Protein AF-A0A5N5SZD7-F1 (afdb_monomer_lite)

Secondary structure (DSSP, 8-state):
------------------------------------------------------------------------------------------------------------------------TTS--HHHHHHHHHHHHHHHHHHHHHHHHHHHHHHHHHHHT-HHHHHHHHHHHHHHHHHHHHHHHHHHHHHHHHHHHHHHHHHHHHHHHHHHHHHHHHHHHHHHHHHHHHHHHHHHHHHHHHHHHHHHHHHHHHHHHHHHHHHHHHHHHHHHHHHHHHHHHHHHHHHHHHHHHHHHHHHHHHHHHHHHHHHHHHHHHHHHHHHHHHHHHHHHHHHHHHHHHHHHHHHHHHHHHHHHHHHHHTTS-SSSSSSSSSSSSS-SSS-SS--SSSTTHHHHHHHHHHHHHHHHHHHHHHHHHHHHHHHHHHHHHHHHHHHHHHHHHHHHHHHHHHHHHHHHHHHHHHHHHHHHHHHHHHHHHHHHHHHHHHHHHHHHHHHHHHHHHHHHHHHHHHHHHHHHHHHHHHHHHHHHHHHHHHHHHHHHHHHHHHHHHHHHHHHHHHHHHHHHHHHHHHHHHHHHHHHHHHHHHHHHHHHHHHHHHHHHHHHHHHHHHHHHHHHHHHHTTT--S------------------------------------------------------------------------------HHHHHHHHHHHHHHHHHHHHHHHHHHHHHHHHHHHHHHHHHHHHHHHTTS-TTTTS-HHHHHHHHHHHHH-HHHHHHHSSS---TT--HHHHHHHHHHHHHHHHHHHHHHHHHHHHHHHHHHHHHHHHHHHTT--

InterPro domains:
  IPR038830 Coiled-coil domain-containing protein 186 [PTHR18911] (26-835)

Radius of gyration: 96.43 Å; chains: 1; bounding box: 166×132×323 Å

Foldseek 3Di:
DDDDDDDDDDDDDDDDDDDDDDDDDDDDDDDDDDDDDDDDDDDDDDDDDDDDDDDDDDDDDDDDDDDDDDDDDDDDDDDDDDDDDDDDDDDDDDDDDDDDDDDDDDDDDDDDDDDDDDDDPDDDDPVVVVVVVVVVVVVVVVVVVVVVVVVVVVVVVCVCPPPVVVVVVVVVVVVVVVVVVVVVVVVVVVVVVVVVVVVVVVVVVVVVVVVVVVVVVVVVVVVVVVVVVVVVVVVVVVVVVVVVVVVVVVVVVVVVVVVVVVVVVVVVVVVVVVVVVVVVVVVVVVVVVVVVVVVVVVVVVVVVVVVVVVVVVVVVVVVVVVVVVVVVVVVVVVVVVVVVVVVVVVVVVVVVVVVVVVVVPVPPPPPDPPDPPPDPDDPPPPPPPDDDPCPVVPVVVVVVVVVVVVVVVVVVVVVVVVVVVVVVVVVVVVVVVVVVVVVVVVVVVVVVVVVVVVVVVVVVVVVVVVVVVVVVVVVVVVVVVVVVVVVVVVVVVVVVVVVVVVVVVVVVVVVVVVVVVVVVVVVVVVVVVVVVVVVVVVVVVVVVVVVVVVVVVVVVVVVVVVVVVVVVVVVVVVVVVVVVVVVVVVVVVVVVVVVVVVVVCVVVVVVVVVVVVVVVVVVVPPPPDDDDDDDDDDDDDDDDDDDDDDDDYDDDDDDDDDDDDDDDDDDDDDDDDDDDDDYDDDDDDDYDDDDDDDDDDDDDDDPPVVVVVVVVVVVVVVVVVVVVVVVVVVVVVVVVVVVVVVVVVVVVVVVVDPPPNPPDPVNVVVLVVLLVVDDQSVCLSDPHRPDPVNDPVNSVVVVVVVVVVVVVVVVVVVVVVVVVVVVVVVVVVVVVVVVPPD

Structure (mmCIF, N/CA/C/O backbone):
data_AF-A0A5N5SZD7-F1
#
_entry.id   AF-A0A5N5SZD7-F1
#
loop_
_atom_site.group_PDB
_atom_site.id
_atom_site.type_symbol
_atom_site.label_atom_id
_atom_site.label_alt_id
_atom_site.label_comp_id
_atom_site.label_asym_id
_atom_site.label_entity_id
_atom_site.label_seq_id
_atom_site.pdbx_PDB_ins_code
_atom_site.Cartn_x
_atom_site.Cartn_y
_atom_site.Cartn_z
_atom_site.occupancy
_atom_site.B_iso_or_equiv
_atom_site.auth_seq_id
_atom_site.auth_comp_id
_atom_site.auth_asym_id
_atom_site.auth_atom_id
_atom_site.pdbx_PDB_model_num
ATOM 1 N N . MET A 1 1 ? 56.195 -55.700 -60.018 1.00 37.84 1 MET A N 1
ATOM 2 C CA . MET A 1 1 ? 56.268 -57.179 -60.067 1.00 37.84 1 MET A CA 1
ATOM 3 C C . MET A 1 1 ? 55.423 -57.707 -58.924 1.00 37.84 1 MET A C 1
ATOM 5 O O . MET A 1 1 ? 55.589 -57.138 -57.859 1.00 37.84 1 MET A O 1
ATOM 9 N N . MET A 1 2 ? 54.593 -58.740 -59.149 1.00 34.72 2 MET A N 1
ATOM 10 C CA . MET A 1 2 ? 53.733 -59.425 -58.152 1.00 34.72 2 MET A CA 1
ATOM 11 C C . MET A 1 2 ? 52.721 -58.486 -57.448 1.00 34.72 2 MET A C 1
ATOM 13 O O . MET A 1 2 ? 53.109 -57.533 -56.788 1.00 34.72 2 MET A O 1
ATOM 17 N N . SER A 1 3 ? 51.398 -58.590 -57.597 1.00 37.22 3 SER A N 1
ATOM 18 C CA . SER A 1 3 ? 50.489 -59.706 -57.935 1.00 37.22 3 SER A CA 1
ATOM 19 C C . SER A 1 3 ? 50.439 -60.815 -56.884 1.00 37.22 3 SER A C 1
ATOM 21 O O . SER A 1 3 ? 51.366 -61.615 -56.809 1.00 37.22 3 SER A O 1
ATOM 23 N N . ASN A 1 4 ? 49.352 -60.798 -56.099 1.00 37.38 4 ASN A N 1
ATOM 24 C CA . ASN A 1 4 ? 48.545 -61.900 -55.535 1.00 37.38 4 ASN A CA 1
ATOM 25 C C . ASN A 1 4 ? 47.697 -61.328 -54.374 1.00 37.38 4 ASN A C 1
ATOM 27 O O . ASN A 1 4 ? 48.163 -60.431 -53.679 1.00 37.38 4 ASN A O 1
ATOM 31 N N . GLU A 1 5 ? 46.502 -61.808 -54.026 1.00 35.91 5 GLU A N 1
ATOM 32 C CA . GLU A 1 5 ? 45.349 -62.308 -54.800 1.00 35.91 5 GLU A CA 1
ATOM 33 C C . GLU A 1 5 ? 44.123 -62.291 -53.841 1.00 35.91 5 GLU A C 1
ATOM 35 O O . GLU A 1 5 ? 44.294 -62.061 -52.642 1.00 35.91 5 GLU A O 1
ATOM 40 N N . LEU A 1 6 ? 42.881 -62.467 -54.320 1.00 37.34 6 LEU A N 1
ATOM 41 C CA . LEU A 1 6 ? 41.682 -62.440 -53.449 1.00 37.34 6 LEU A CA 1
ATOM 42 C C . LEU A 1 6 ? 41.383 -63.809 -52.796 1.00 37.34 6 LEU A C 1
ATOM 44 O O . LEU A 1 6 ? 41.921 -64.832 -53.213 1.00 37.34 6 LEU A O 1
ATOM 48 N N . PRO A 1 7 ? 40.451 -63.852 -51.822 1.00 47.19 7 PRO A N 1
ATOM 49 C CA . PRO A 1 7 ? 39.128 -64.395 -52.179 1.00 47.19 7 PRO A CA 1
ATOM 50 C C . PRO A 1 7 ? 37.915 -63.567 -51.686 1.00 47.19 7 PRO A C 1
ATOM 52 O O . PRO A 1 7 ? 37.988 -62.840 -50.700 1.00 47.19 7 PRO A O 1
ATOM 55 N N . LYS A 1 8 ? 36.763 -63.709 -52.372 1.00 37.94 8 LYS A N 1
ATOM 56 C CA . LYS A 1 8 ? 35.455 -63.073 -52.061 1.00 37.94 8 LYS A CA 1
ATOM 57 C C . LYS A 1 8 ? 34.344 -64.093 -51.752 1.00 37.94 8 LYS A C 1
ATOM 59 O O . LYS A 1 8 ? 34.278 -65.115 -52.430 1.00 37.94 8 LYS A O 1
ATOM 64 N N . LYS A 1 9 ? 33.411 -63.701 -50.862 1.00 32.97 9 LYS A N 1
ATOM 65 C CA . LYS A 1 9 ? 31.954 -64.027 -50.758 1.00 32.97 9 LYS A CA 1
ATOM 66 C C . LYS A 1 9 ? 31.270 -62.846 -50.014 1.00 32.97 9 LYS A C 1
ATOM 68 O O . LYS A 1 9 ? 31.952 -62.281 -49.168 1.00 32.97 9 LYS A O 1
ATOM 73 N N . THR A 1 10 ? 30.050 -62.311 -50.211 1.00 32.72 10 THR A N 1
ATOM 74 C CA . THR A 1 10 ? 28.842 -62.522 -51.065 1.00 32.72 10 THR A CA 1
ATOM 75 C C . THR A 1 10 ? 28.005 -63.783 -50.796 1.00 32.72 10 THR A C 1
ATOM 77 O 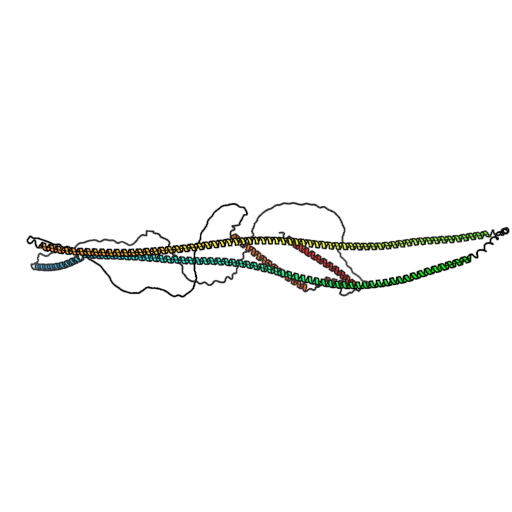O . THR A 1 10 ? 28.539 -64.877 -50.954 1.00 32.72 10 THR A O 1
ATOM 80 N N . PHE A 1 11 ? 26.699 -63.742 -50.476 1.00 32.09 11 PHE A N 1
ATOM 81 C CA . PHE A 1 11 ? 25.685 -62.654 -50.322 1.00 32.09 11 PHE A CA 1
ATOM 82 C C . PHE A 1 11 ? 25.076 -62.691 -48.880 1.00 32.09 11 PHE A C 1
ATOM 84 O O . PHE A 1 11 ? 25.697 -63.338 -48.044 1.00 32.09 11 PHE A O 1
ATOM 91 N N . VAL A 1 12 ? 23.986 -62.039 -48.419 1.00 31.12 12 VAL A N 1
ATOM 92 C CA . VAL A 1 12 ? 22.765 -61.349 -48.948 1.00 31.12 12 VAL A CA 1
ATOM 93 C C . VAL A 1 12 ? 22.449 -60.150 -48.005 1.00 31.12 12 VAL A C 1
ATOM 95 O O . VAL A 1 12 ? 22.791 -60.260 -46.833 1.00 31.12 12 VAL A O 1
ATOM 98 N N . ASN A 1 13 ? 21.903 -58.965 -48.348 1.00 34.91 13 ASN A N 1
ATOM 99 C CA . ASN A 1 13 ? 21.250 -58.368 -49.541 1.00 34.91 13 ASN A CA 1
ATOM 100 C C . ASN A 1 13 ? 19.690 -58.273 -49.531 1.00 34.91 13 ASN A C 1
ATOM 102 O O . ASN A 1 13 ? 19.045 -58.828 -50.415 1.00 34.91 13 ASN A O 1
ATOM 106 N N . GLU A 1 14 ? 19.125 -57.483 -48.608 1.00 31.41 14 GLU A N 1
ATOM 107 C CA . GLU A 1 14 ? 17.756 -56.897 -48.598 1.00 31.41 14 GLU A CA 1
ATOM 108 C C . GLU A 1 14 ? 17.856 -55.460 -48.021 1.00 31.41 14 GLU A C 1
ATOM 110 O O . GLU A 1 14 ? 18.707 -55.227 -47.163 1.00 31.41 14 GLU A O 1
ATOM 115 N N . ASP A 1 15 ? 17.073 -54.445 -48.412 1.00 31.58 15 ASP A N 1
ATOM 116 C CA . ASP A 1 15 ? 16.383 -54.213 -49.695 1.00 31.58 15 ASP A CA 1
ATOM 117 C C . ASP A 1 15 ? 16.257 -52.680 -49.966 1.00 31.58 15 ASP A C 1
ATOM 119 O O . ASP A 1 15 ? 16.760 -51.870 -49.180 1.00 31.58 15 ASP A O 1
ATOM 123 N N . ARG A 1 16 ? 15.679 -52.246 -51.098 1.00 34.50 16 ARG A N 1
ATOM 124 C CA . ARG A 1 16 ? 15.775 -50.859 -51.614 1.00 34.50 16 ARG A CA 1
ATOM 125 C C . ARG A 1 16 ? 14.534 -49.955 -51.434 1.00 34.50 16 ARG A C 1
ATOM 127 O O . ARG A 1 16 ? 13.391 -50.382 -51.524 1.00 34.50 16 ARG A O 1
ATOM 134 N N . LEU A 1 17 ? 14.821 -48.647 -51.349 1.00 36.84 17 LEU A N 1
ATOM 135 C CA . LEU A 1 17 ? 14.001 -47.499 -51.812 1.00 36.84 17 LEU A CA 1
ATOM 136 C C . LEU A 1 17 ? 13.415 -47.738 -53.235 1.00 36.84 17 LEU A C 1
ATOM 138 O O . LEU A 1 17 ? 14.060 -48.492 -53.972 1.00 36.84 17 LEU A O 1
ATOM 142 N N . PRO A 1 18 ? 12.339 -47.051 -53.720 1.00 54.19 18 PRO A N 1
ATOM 143 C CA . PRO A 1 18 ? 12.034 -45.623 -53.451 1.00 54.19 18 PRO A CA 1
ATOM 144 C C . PRO A 1 18 ? 10.541 -45.170 -53.497 1.00 54.19 18 PRO A C 1
ATOM 146 O O . PRO A 1 18 ? 9.665 -45.917 -53.917 1.00 54.19 18 PRO A O 1
ATOM 149 N N . ASN A 1 19 ? 10.248 -43.897 -53.168 1.00 31.02 19 ASN A N 1
ATOM 150 C CA . ASN A 1 19 ? 9.826 -42.864 -54.150 1.00 31.02 19 ASN A CA 1
ATOM 151 C C . ASN A 1 19 ? 9.259 -41.570 -53.532 1.00 31.02 19 ASN A C 1
ATOM 153 O O . ASN A 1 19 ? 8.715 -41.550 -52.434 1.00 31.02 19 ASN A O 1
ATOM 157 N N . LEU A 1 20 ? 9.363 -40.494 -54.316 1.00 38.22 20 LEU A N 1
ATOM 158 C CA . LEU A 1 20 ? 8.729 -39.189 -54.124 1.00 38.22 20 LEU A CA 1
ATOM 159 C C . LEU A 1 20 ? 7.811 -38.910 -55.336 1.00 38.22 20 LEU A C 1
ATOM 161 O O . LEU A 1 20 ? 8.099 -39.433 -56.413 1.00 38.22 20 LEU A O 1
ATOM 165 N N . CYS A 1 21 ? 6.814 -38.022 -55.179 1.00 30.50 21 CYS A N 1
ATOM 166 C CA . CYS A 1 21 ? 6.400 -36.944 -56.117 1.00 30.50 21 CYS A CA 1
ATOM 167 C C . CYS A 1 21 ? 4.870 -36.805 -56.369 1.00 30.50 21 CYS A C 1
ATOM 169 O O . CYS A 1 21 ? 4.105 -37.744 -56.190 1.00 30.50 21 CYS A O 1
ATOM 171 N N . ILE A 1 22 ? 4.507 -35.612 -56.874 1.00 31.84 22 ILE A N 1
ATOM 172 C CA . ILE A 1 22 ? 3.265 -35.144 -57.538 1.00 31.84 22 ILE A CA 1
ATOM 173 C C . ILE A 1 22 ? 1.937 -35.092 -56.738 1.00 31.84 22 ILE A C 1
ATOM 175 O O . ILE A 1 22 ? 1.350 -36.123 -56.435 1.00 31.84 22 ILE A O 1
ATOM 179 N N . ILE A 1 23 ? 1.381 -33.879 -56.542 1.00 30.81 23 ILE A N 1
ATOM 180 C CA . ILE A 1 23 ? 0.181 -33.318 -57.234 1.00 30.81 23 ILE A CA 1
ATOM 181 C C . ILE A 1 23 ? -0.282 -32.011 -56.545 1.00 30.81 23 ILE A C 1
ATOM 183 O O . ILE A 1 23 ? -0.455 -31.972 -55.332 1.00 30.81 23 ILE A O 1
ATOM 187 N N . ASN A 1 24 ? -0.529 -30.958 -57.338 1.00 35.38 24 ASN A N 1
ATOM 188 C CA . ASN A 1 24 ? -1.308 -29.776 -56.931 1.00 35.38 24 ASN A CA 1
ATOM 189 C C . ASN A 1 24 ? -2.793 -30.012 -57.244 1.00 35.38 24 ASN A C 1
ATOM 191 O O . ASN A 1 24 ? -3.075 -30.575 -58.306 1.00 35.38 24 ASN A O 1
ATOM 195 N N . LYS A 1 25 ? -3.719 -29.470 -56.440 1.00 32.88 25 LYS A N 1
ATOM 196 C CA . LYS A 1 25 ? -5.028 -29.010 -56.940 1.00 32.88 25 LYS A CA 1
ATOM 197 C C . LYS A 1 25 ? -5.770 -28.079 -55.975 1.00 32.88 25 LYS A C 1
ATOM 199 O O . LYS A 1 25 ? -5.518 -28.100 -54.774 1.00 32.88 25 LYS A O 1
ATOM 204 N N . ASP A 1 26 ? -6.646 -27.278 -56.569 1.00 35.97 26 ASP A N 1
ATOM 205 C CA . ASP A 1 26 ? -7.458 -26.205 -55.987 1.00 35.97 26 ASP A CA 1
ATOM 206 C C . ASP A 1 26 ? -8.876 -26.689 -55.579 1.00 35.97 26 ASP A C 1
ATOM 208 O O . ASP A 1 26 ? -9.140 -27.888 -55.644 1.00 35.97 26 ASP A O 1
ATOM 212 N N . GLU A 1 27 ? -9.761 -25.727 -55.246 1.00 31.17 27 GLU A N 1
ATOM 213 C CA . GLU A 1 27 ? -11.198 -25.771 -54.838 1.00 31.17 27 GLU A CA 1
ATOM 214 C C . GLU A 1 27 ? -11.384 -25.397 -53.344 1.00 31.17 27 GLU A C 1
ATOM 216 O O . GLU A 1 27 ? -10.892 -26.086 -52.457 1.00 31.17 27 GLU A O 1
ATOM 221 N N . GLU A 1 28 ? -11.871 -24.212 -52.943 1.00 33.25 28 GLU A N 1
ATOM 222 C CA . GLU A 1 28 ? -13.091 -23.408 -53.236 1.00 33.25 28 GLU A CA 1
ATOM 223 C C . GLU A 1 28 ? -14.293 -23.628 -52.278 1.00 33.25 28 GLU A C 1
ATOM 225 O O . GLU A 1 28 ? -15.150 -24.474 -52.496 1.00 33.25 28 GLU A O 1
ATOM 230 N N . GLU A 1 29 ? -14.408 -22.692 -51.320 1.00 33.62 29 GLU A N 1
ATOM 231 C CA . GLU A 1 29 ? -15.636 -21.940 -50.964 1.00 33.62 29 GLU A CA 1
ATOM 232 C C . GLU A 1 29 ? -16.807 -22.577 -50.145 1.00 33.62 29 GLU A C 1
ATOM 234 O O . GLU A 1 29 ? -17.026 -23.780 -50.102 1.00 33.62 29 GLU A O 1
ATOM 239 N N . LYS A 1 30 ? -17.617 -21.673 -49.549 1.00 31.92 30 LYS A N 1
ATOM 240 C CA . LYS A 1 30 ? -18.992 -21.813 -48.989 1.00 31.92 30 LYS A CA 1
ATOM 241 C C . LYS A 1 30 ? -19.212 -22.367 -47.564 1.00 31.92 30 LYS A C 1
ATOM 243 O O . LYS A 1 30 ? -19.743 -23.447 -47.347 1.00 31.92 30 LYS A O 1
ATOM 248 N N . GLU A 1 31 ? -18.947 -21.505 -46.580 1.00 31.00 31 GLU A N 1
ATOM 249 C CA . GLU A 1 31 ? -19.994 -20.738 -45.859 1.00 31.00 31 GLU A CA 1
ATOM 250 C C . GLU A 1 31 ? -21.445 -21.312 -45.812 1.00 31.00 31 GLU A C 1
ATOM 252 O O . GLU A 1 31 ? -22.123 -21.298 -46.841 1.00 31.00 31 GLU A O 1
ATOM 257 N N . LYS A 1 32 ? -21.959 -21.673 -44.610 1.00 35.84 32 LYS A N 1
ATOM 258 C CA . LYS A 1 32 ? -23.204 -21.137 -43.962 1.00 35.84 32 LYS A CA 1
ATOM 259 C C . LYS A 1 32 ? -23.772 -22.001 -42.813 1.00 35.84 32 LYS A C 1
ATOM 261 O O . LYS A 1 32 ? -23.946 -23.191 -43.014 1.00 35.84 32 LYS A O 1
ATOM 266 N N . ASN A 1 33 ? -24.163 -21.315 -41.722 1.00 31.47 33 ASN A N 1
ATOM 267 C CA . ASN A 1 33 ? -25.345 -21.465 -40.827 1.00 31.47 33 ASN A CA 1
ATOM 268 C C . ASN A 1 33 ? -25.727 -22.876 -40.270 1.00 31.47 33 ASN A C 1
ATOM 270 O O . ASN A 1 33 ? -25.364 -23.903 -40.819 1.00 31.47 33 ASN A O 1
ATOM 274 N N . MET A 1 34 ? -26.475 -23.029 -39.169 1.00 26.06 34 MET A N 1
ATOM 275 C CA . MET A 1 34 ? -27.408 -22.118 -38.480 1.00 26.06 34 MET A CA 1
ATOM 276 C C . MET A 1 34 ? -27.473 -22.405 -36.961 1.00 26.06 34 MET A C 1
ATOM 278 O O . MET A 1 34 ? -26.940 -23.407 -36.490 1.00 26.06 34 MET A O 1
ATOM 282 N N . ASP A 1 35 ? -28.139 -21.516 -36.229 1.00 32.84 35 ASP A N 1
ATOM 283 C CA . ASP A 1 35 ? -28.359 -21.510 -34.781 1.00 32.84 35 ASP A CA 1
ATOM 284 C C . ASP A 1 35 ? -29.403 -22.529 -34.263 1.00 32.84 35 ASP A C 1
ATOM 286 O O . ASP A 1 35 ? -30.105 -23.173 -35.038 1.00 32.84 35 ASP A O 1
ATOM 290 N N . GLU A 1 36 ? -29.521 -22.572 -32.927 1.00 34.47 36 GLU A N 1
ATOM 291 C CA . GLU A 1 36 ? -30.645 -23.060 -32.101 1.00 34.47 36 GLU A CA 1
ATOM 292 C C . GLU A 1 36 ? -31.156 -24.511 -32.259 1.00 34.47 36 GLU A C 1
ATOM 294 O O . GLU A 1 36 ? -31.696 -24.924 -33.279 1.00 34.47 36 GLU A O 1
ATOM 299 N N . ILE A 1 37 ? -31.178 -25.225 -31.126 1.00 32.97 37 ILE A N 1
ATOM 300 C CA . ILE A 1 37 ? -32.418 -25.806 -30.584 1.00 32.97 37 ILE A CA 1
ATOM 301 C C . ILE A 1 37 ? -32.326 -25.806 -29.048 1.00 32.97 37 ILE A C 1
ATOM 303 O O . ILE A 1 37 ? -31.266 -26.051 -28.473 1.00 32.97 37 ILE A O 1
ATOM 307 N N . ASP A 1 38 ? -33.443 -25.471 -28.410 1.00 32.50 38 ASP A N 1
ATOM 308 C CA . ASP A 1 38 ? -33.623 -25.315 -26.962 1.00 32.50 38 ASP A CA 1
ATOM 309 C C . ASP A 1 38 ? -34.266 -26.588 -26.345 1.00 32.50 38 ASP A C 1
ATOM 311 O O . ASP A 1 38 ? -34.508 -27.576 -27.038 1.00 32.50 38 ASP A O 1
ATOM 315 N N . LEU A 1 39 ? -34.625 -26.517 -25.060 1.00 35.06 39 LEU A N 1
ATOM 316 C CA . LEU A 1 39 ? -35.650 -27.300 -24.356 1.00 35.06 39 LEU A CA 1
ATOM 317 C C . LEU A 1 39 ? -35.282 -28.664 -23.710 1.00 35.06 39 LEU A C 1
ATOM 319 O O . LEU A 1 39 ? -35.538 -29.735 -24.253 1.00 35.06 39 LEU A O 1
ATOM 323 N N . ASN A 1 40 ? -35.028 -28.564 -22.393 1.00 33.38 40 ASN A N 1
ATOM 324 C CA . ASN A 1 40 ? -36.024 -28.913 -21.347 1.00 33.38 40 ASN A CA 1
ATOM 325 C C . ASN A 1 40 ? -35.938 -30.281 -20.605 1.00 33.38 40 ASN A C 1
ATOM 327 O O . ASN A 1 40 ? -35.418 -31.282 -21.086 1.00 33.38 40 ASN A O 1
ATOM 331 N N . TYR A 1 41 ? -36.599 -30.257 -19.441 1.00 30.70 41 TYR A N 1
ATOM 332 C CA . TYR A 1 41 ? -37.122 -31.295 -18.545 1.00 30.70 41 TYR A CA 1
ATOM 333 C C . TYR A 1 41 ? -36.371 -31.704 -17.264 1.00 30.70 41 TYR A C 1
ATOM 335 O O . TYR A 1 41 ? -35.478 -32.547 -17.247 1.00 30.70 41 TYR A O 1
ATOM 343 N N . ASP A 1 42 ? -36.890 -31.166 -16.151 1.00 31.34 42 ASP A N 1
ATOM 344 C CA . ASP A 1 42 ? -36.721 -31.628 -14.773 1.00 31.34 42 ASP A CA 1
ATOM 345 C C . ASP A 1 42 ? -37.165 -33.084 -14.555 1.00 31.34 42 ASP A C 1
ATOM 347 O O . ASP A 1 42 ? -38.213 -33.491 -15.065 1.00 31.34 42 ASP A O 1
ATOM 351 N N . SER A 1 43 ? -36.477 -33.804 -13.655 1.00 29.12 43 SER A N 1
ATOM 352 C CA . SER A 1 43 ? -37.071 -34.574 -12.532 1.00 29.12 43 SER A CA 1
ATOM 353 C C . SER A 1 43 ? -36.022 -35.427 -11.793 1.00 29.12 43 SER A C 1
ATOM 355 O O . SER A 1 43 ? -34.995 -35.760 -12.369 1.00 29.12 43 SER A O 1
ATOM 357 N N . LEU A 1 44 ? -36.227 -35.928 -10.565 1.00 30.14 44 LEU A N 1
ATOM 358 C CA . LEU A 1 44 ? -36.964 -35.436 -9.385 1.00 30.14 44 LEU A CA 1
ATOM 359 C C . LEU A 1 44 ? -36.694 -36.420 -8.219 1.00 30.14 44 LEU A C 1
ATOM 361 O O . LEU A 1 44 ? -37.096 -37.572 -8.303 1.00 30.14 44 LEU A O 1
ATOM 365 N N . HIS A 1 45 ? -36.139 -35.923 -7.107 1.00 30.38 45 HIS A N 1
ATOM 366 C CA . HIS A 1 45 ? -36.186 -36.512 -5.748 1.00 30.38 45 HIS A CA 1
ATOM 367 C C . HIS A 1 45 ? -35.502 -37.852 -5.395 1.00 30.38 45 HIS A C 1
ATOM 369 O O . HIS A 1 45 ? -35.430 -38.784 -6.177 1.00 30.38 45 HIS A O 1
ATOM 375 N N . GLN A 1 46 ? -35.175 -37.905 -4.087 1.00 30.91 46 GLN A N 1
ATOM 376 C CA . GLN A 1 46 ? -35.150 -39.065 -3.178 1.00 30.91 46 GLN A CA 1
ATOM 377 C C . GLN A 1 46 ? -34.167 -40.207 -3.489 1.00 30.91 46 GLN A C 1
ATOM 379 O O . GLN A 1 46 ? -33.958 -40.592 -4.624 1.00 30.91 46 GLN A O 1
ATOM 384 N N . MET A 1 47 ? -33.578 -40.908 -2.525 1.00 27.47 47 MET A N 1
ATOM 385 C CA . MET A 1 47 ? -33.298 -40.825 -1.076 1.00 27.47 47 MET A CA 1
ATOM 386 C C . MET A 1 47 ? -32.923 -42.276 -0.705 1.00 27.47 47 MET A C 1
ATOM 388 O O . MET A 1 47 ? -33.155 -43.181 -1.505 1.00 27.47 47 MET A O 1
ATOM 392 N N . THR A 1 48 ? -32.452 -42.517 0.525 1.00 31.11 48 THR A N 1
ATOM 393 C CA . THR A 1 48 ? -32.184 -43.865 1.081 1.00 31.11 48 THR A CA 1
ATOM 394 C C . THR A 1 48 ? -31.074 -44.662 0.340 1.00 31.11 48 THR A C 1
ATOM 396 O O . THR A 1 48 ? -30.776 -44.409 -0.817 1.00 31.11 48 THR A O 1
ATOM 399 N N . GLU A 1 49 ? -30.325 -45.566 0.976 1.00 31.91 49 GLU A N 1
ATOM 400 C CA . GLU A 1 49 ? -30.347 -45.969 2.385 1.00 31.91 49 GLU A CA 1
ATOM 401 C C . GLU A 1 49 ? -28.946 -46.265 2.951 1.00 31.91 49 GLU A C 1
ATOM 403 O O . GLU A 1 49 ? -27.945 -46.254 2.242 1.00 31.91 49 GLU A O 1
ATOM 408 N N . VAL A 1 50 ? -28.935 -46.455 4.272 1.00 31.30 50 VAL A N 1
ATOM 409 C CA . VAL A 1 50 ? -28.010 -47.245 5.101 1.00 31.30 50 VAL A CA 1
ATOM 410 C C . VAL A 1 50 ? -26.898 -48.012 4.372 1.00 31.30 50 VAL A C 1
ATOM 412 O O . VAL A 1 50 ? -27.167 -48.873 3.543 1.00 31.30 50 VAL A O 1
ATOM 415 N N . ASP A 1 51 ? -25.675 -47.872 4.893 1.00 30.47 51 ASP A N 1
ATOM 416 C CA . ASP A 1 51 ? -24.957 -49.078 5.311 1.00 30.47 51 ASP A CA 1
ATOM 417 C C . ASP A 1 51 ? -24.311 -48.881 6.695 1.00 30.47 51 ASP A C 1
ATOM 419 O O . ASP A 1 51 ? -23.857 -47.783 7.037 1.00 30.47 51 ASP A O 1
ATOM 423 N N . ILE A 1 52 ? -24.334 -49.926 7.525 1.00 35.16 52 ILE A N 1
ATOM 424 C CA . ILE A 1 52 ? -23.831 -49.916 8.907 1.00 35.16 52 ILE A CA 1
ATOM 425 C C . ILE A 1 52 ? -22.677 -50.903 8.995 1.00 35.16 52 ILE A C 1
ATOM 427 O O . ILE A 1 52 ? -22.869 -52.095 8.788 1.00 35.16 52 ILE A O 1
ATOM 431 N N . ASN A 1 53 ? -21.512 -50.437 9.444 1.00 33.03 53 ASN A N 1
ATOM 432 C CA . ASN A 1 53 ? -20.522 -51.325 10.040 1.00 33.03 53 ASN A CA 1
ATOM 433 C C . ASN A 1 53 ? -20.086 -50.796 11.408 1.00 33.03 53 ASN A C 1
ATOM 435 O O . ASN A 1 53 ? -19.452 -49.748 11.535 1.00 33.03 53 ASN A O 1
ATOM 439 N N . LEU A 1 54 ? -20.481 -51.545 12.436 1.00 33.78 54 LEU A N 1
ATOM 440 C CA . LEU A 1 54 ? -19.919 -51.476 13.776 1.00 33.78 54 LEU A CA 1
ATOM 441 C C . LEU A 1 54 ? -18.627 -52.289 13.780 1.00 33.78 54 LEU A C 1
ATOM 443 O O . LEU A 1 54 ? -18.674 -53.486 13.516 1.00 33.78 54 LEU A O 1
ATOM 447 N N . GLU A 1 55 ? -17.518 -51.686 14.195 1.00 33.16 55 GLU A N 1
ATOM 448 C CA . GLU A 1 55 ? -16.409 -52.461 14.745 1.00 33.16 55 GLU A CA 1
ATOM 449 C C . GLU A 1 55 ? -16.039 -51.884 16.114 1.00 33.16 55 GLU A C 1
ATOM 451 O O . GLU A 1 55 ? -15.434 -50.821 16.254 1.00 33.16 55 GLU A O 1
ATOM 456 N N . LEU A 1 56 ? -16.531 -52.572 17.143 1.00 34.84 56 LEU A N 1
ATOM 457 C CA . LEU A 1 56 ? -16.230 -52.323 18.546 1.00 34.84 56 LEU A CA 1
ATOM 458 C C . LEU A 1 56 ? -14.904 -53.010 18.870 1.00 34.84 56 LEU A C 1
ATOM 460 O O . LEU A 1 56 ? -14.750 -54.195 18.585 1.00 34.84 56 LEU A O 1
ATOM 464 N N . ASN A 1 57 ? -13.984 -52.311 19.532 1.00 32.44 57 ASN A N 1
ATOM 465 C CA . ASN A 1 57 ? -12.851 -52.972 20.167 1.00 32.44 57 ASN A CA 1
ATOM 466 C C . ASN A 1 57 ? -12.559 -52.335 21.530 1.00 32.44 57 ASN A C 1
ATOM 468 O O . ASN A 1 57 ? -12.114 -51.191 21.625 1.00 32.44 57 ASN A O 1
ATOM 472 N N . GLU A 1 58 ? -12.865 -53.075 22.593 1.00 37.88 58 GLU A N 1
ATOM 473 C CA . GLU A 1 58 ? -12.595 -52.678 23.972 1.00 37.88 58 GLU A CA 1
ATOM 474 C C . GLU A 1 58 ? -11.226 -53.192 24.422 1.00 37.88 58 GLU A C 1
ATOM 476 O O . GLU A 1 58 ? -11.009 -54.405 24.443 1.00 37.88 58 GLU A O 1
ATOM 481 N N . LYS A 1 59 ? -10.361 -52.284 24.891 1.00 33.69 59 LYS A N 1
ATOM 482 C CA . LYS A 1 59 ? -9.659 -52.329 26.198 1.00 33.69 59 LYS A CA 1
ATOM 483 C C . LYS A 1 59 ? -8.615 -51.204 26.238 1.00 33.69 59 LYS A C 1
ATOM 485 O O . LYS A 1 59 ? -7.831 -51.050 25.314 1.00 33.69 59 LYS A O 1
ATOM 490 N N . LEU A 1 60 ? -8.744 -50.245 27.155 1.00 34.19 60 LEU A N 1
ATOM 491 C CA . LEU A 1 60 ? -8.448 -50.348 28.593 1.00 34.19 60 LEU A CA 1
ATOM 492 C C . LEU A 1 60 ? -6.937 -50.316 28.843 1.00 34.19 60 LEU A C 1
ATOM 494 O O . LEU A 1 60 ? -6.275 -51.338 28.718 1.00 34.19 60 LEU A O 1
ATOM 498 N N . ASP A 1 61 ? -6.445 -49.170 29.313 1.00 29.41 61 ASP A N 1
ATOM 499 C CA . ASP A 1 61 ? -5.806 -49.184 30.628 1.00 29.41 61 ASP A CA 1
ATOM 500 C C . ASP A 1 61 ? -5.993 -47.852 31.374 1.00 29.41 61 ASP A C 1
ATOM 502 O O . ASP A 1 61 ? -6.375 -46.835 30.791 1.00 29.41 61 ASP A O 1
ATOM 506 N N . SER A 1 62 ? -5.789 -47.884 32.687 1.00 31.77 62 SER A N 1
ATOM 507 C CA . SER A 1 62 ? -6.127 -46.814 33.630 1.00 31.77 62 SER A CA 1
ATOM 508 C C . SER A 1 62 ? -4.900 -46.266 34.353 1.00 31.77 62 SER A C 1
ATOM 510 O O . SER A 1 62 ? -4.023 -47.042 34.726 1.00 31.77 62 SER A O 1
ATOM 512 N N . SER A 1 63 ? -4.855 -44.952 34.624 1.00 30.62 63 SER A N 1
ATOM 513 C CA . SER A 1 63 ? -4.168 -44.376 35.800 1.00 30.62 63 SER A CA 1
ATOM 514 C C . SER A 1 63 ? -4.296 -42.848 35.910 1.00 30.62 63 SER A C 1
ATOM 516 O O . SER A 1 63 ? -4.662 -42.162 34.963 1.00 30.62 63 SER A O 1
ATOM 518 N N . ILE A 1 64 ? -3.905 -42.336 37.084 1.00 30.45 64 ILE A N 1
ATOM 519 C CA . ILE A 1 64 ? -3.726 -40.916 37.446 1.00 30.45 64 ILE A CA 1
ATOM 520 C C . ILE A 1 64 ? -5.027 -40.104 37.580 1.00 30.45 64 ILE A C 1
ATOM 522 O O . ILE A 1 64 ? -5.261 -39.114 36.891 1.00 30.45 64 ILE A O 1
ATOM 526 N N . LEU A 1 65 ? -5.806 -40.447 38.609 1.00 30.58 65 LEU A N 1
ATOM 527 C CA . LEU A 1 65 ? -6.649 -39.483 39.319 1.00 30.58 65 LEU A CA 1
ATOM 528 C C . LEU A 1 65 ? -6.137 -39.392 40.766 1.00 30.58 65 LEU A C 1
ATOM 530 O O . LEU A 1 65 ? -6.420 -40.264 41.581 1.00 30.58 65 LEU A O 1
ATOM 534 N N . SER A 1 66 ? -5.317 -38.381 41.077 1.00 30.42 66 SER A N 1
ATOM 535 C CA . SER A 1 66 ? -4.907 -38.087 42.460 1.00 30.42 66 SER A CA 1
ATOM 536 C C . SER A 1 66 ? -4.319 -36.682 42.613 1.00 30.42 66 SER A C 1
ATOM 538 O O . SER A 1 66 ? -3.172 -36.437 42.226 1.00 30.42 66 SER A O 1
ATOM 540 N N . ARG A 1 67 ? -5.097 -35.774 43.219 1.00 31.42 67 ARG A N 1
ATOM 541 C CA . ARG A 1 67 ? -4.608 -34.807 44.217 1.00 31.42 67 ARG A CA 1
ATOM 542 C C . ARG A 1 67 ? -5.747 -34.032 44.890 1.00 31.42 67 ARG A C 1
ATOM 544 O O . ARG A 1 67 ? -6.760 -33.748 44.264 1.00 31.42 67 ARG A O 1
ATOM 551 N N . ASN A 1 68 ? -5.476 -33.617 46.126 1.00 30.66 68 ASN A N 1
ATOM 552 C CA . ASN A 1 68 ? -6.155 -32.564 46.888 1.00 30.66 68 ASN A CA 1
ATOM 553 C C . ASN A 1 68 ? -7.592 -32.853 47.366 1.00 30.66 68 ASN A C 1
ATOM 555 O O . ASN A 1 68 ? -8.550 -32.224 46.926 1.00 30.66 68 ASN A O 1
ATOM 559 N N . ALA A 1 69 ? -7.689 -33.682 48.404 1.00 29.67 69 ALA A N 1
ATOM 560 C CA . ALA A 1 69 ? -8.610 -33.435 49.511 1.00 29.67 69 ALA A CA 1
ATOM 561 C C . ALA A 1 69 ? -7.797 -33.460 50.814 1.00 29.67 69 ALA A C 1
ATOM 563 O O . ALA A 1 69 ? -7.056 -34.415 51.014 1.00 29.67 69 ALA A O 1
ATOM 564 N N . GLU A 1 70 ? -7.901 -32.414 51.644 1.00 30.27 70 GLU A N 1
ATOM 565 C CA . GLU A 1 70 ? -7.705 -32.432 53.108 1.00 30.27 70 GLU A CA 1
ATOM 566 C C . GLU A 1 70 ? -7.943 -31.027 53.703 1.00 30.27 70 GLU A C 1
ATOM 568 O O . GLU A 1 70 ? -7.773 -30.021 53.014 1.00 30.27 70 GLU A O 1
ATOM 573 N N . ASN A 1 71 ? -8.301 -30.983 54.994 1.00 31.89 71 ASN A N 1
ATOM 574 C CA . ASN A 1 71 ? -8.572 -29.805 55.841 1.00 31.89 71 ASN A CA 1
ATOM 575 C C . ASN A 1 71 ? -9.923 -29.072 55.677 1.00 31.89 71 ASN A C 1
ATOM 577 O O . ASN A 1 71 ? -9.985 -27.942 55.195 1.00 31.89 71 ASN A O 1
ATOM 581 N N . HIS A 1 72 ? -10.966 -29.616 56.313 1.00 30.72 72 HIS A N 1
ATOM 582 C CA . HIS A 1 72 ? -11.594 -28.872 57.415 1.00 30.72 72 HIS A CA 1
ATOM 583 C C . HIS A 1 72 ? -12.044 -29.827 58.535 1.00 30.72 72 HIS A C 1
ATOM 585 O O . HIS A 1 72 ? -12.178 -31.023 58.293 1.00 30.72 72 HIS A O 1
ATOM 591 N N . LEU A 1 73 ? -12.193 -29.315 59.762 1.00 32.34 73 LEU A N 1
ATOM 592 C CA . LEU A 1 73 ? -12.401 -30.132 60.967 1.00 32.34 73 LEU A CA 1
ATOM 593 C C . LEU A 1 73 ? -13.871 -30.504 61.217 1.00 32.34 73 LEU A C 1
ATOM 595 O O . LEU A 1 73 ? -14.752 -29.658 61.053 1.00 32.34 73 LEU A O 1
ATOM 599 N N . ASP A 1 74 ? -14.086 -31.717 61.731 1.00 32.94 74 ASP A N 1
ATOM 600 C CA . ASP A 1 74 ? -15.310 -32.123 62.432 1.00 32.94 74 ASP A CA 1
ATOM 601 C C . ASP A 1 74 ? -15.445 -31.402 63.783 1.00 32.94 74 ASP A C 1
ATOM 603 O O . ASP A 1 74 ? -14.485 -31.342 64.553 1.00 32.94 74 ASP A O 1
ATOM 607 N N . LEU A 1 75 ? -16.659 -30.946 64.112 1.00 32.25 75 LEU A N 1
ATOM 608 C CA . LEU A 1 75 ? -17.095 -30.676 65.487 1.00 32.25 75 LEU A CA 1
ATOM 609 C C . LEU A 1 75 ? -18.620 -30.849 65.627 1.00 32.25 75 LEU A C 1
ATOM 611 O O . LEU A 1 75 ? -19.386 -30.304 64.840 1.00 32.25 75 LEU A O 1
ATOM 615 N N . ASN A 1 76 ? -19.009 -31.529 66.708 1.00 29.94 76 ASN A N 1
ATOM 616 C CA . ASN A 1 76 ? -20.332 -31.607 67.344 1.00 29.94 76 ASN A CA 1
ATOM 617 C C . ASN A 1 76 ? -21.555 -32.121 66.548 1.00 29.94 76 ASN A C 1
ATOM 619 O O . ASN A 1 76 ? -22.249 -31.382 65.860 1.00 29.94 76 ASN A O 1
ATOM 623 N N . ASP A 1 77 ? -21.893 -33.380 66.836 1.00 30.89 77 ASP A N 1
ATOM 624 C CA . ASP A 1 77 ? -23.052 -33.782 67.660 1.00 30.89 77 ASP A CA 1
ATOM 625 C C . ASP A 1 77 ? -24.477 -33.223 67.435 1.00 30.89 77 ASP A C 1
ATOM 627 O O . ASP A 1 77 ? -24.751 -32.027 67.479 1.00 30.89 77 ASP A O 1
ATOM 631 N N . SER A 1 78 ? -25.410 -34.182 67.516 1.00 34.31 78 SER A N 1
ATOM 632 C CA . SER A 1 78 ? -26.750 -34.076 68.122 1.00 34.31 78 SER A CA 1
ATOM 633 C C . SER A 1 78 ? -27.828 -33.218 67.437 1.00 34.31 78 SER A C 1
ATOM 635 O O . SER A 1 78 ? -28.098 -32.073 67.797 1.00 34.31 78 SER A O 1
ATOM 637 N N . SER A 1 79 ? -28.583 -33.862 66.540 1.00 29.89 79 SER A N 1
ATOM 638 C CA . SER A 1 79 ? -30.012 -33.583 66.304 1.00 29.89 79 SER A CA 1
ATOM 639 C C . SER A 1 79 ? -30.678 -34.799 65.630 1.00 29.89 79 SER A C 1
ATOM 641 O O . SER A 1 79 ? -30.000 -35.547 64.933 1.00 29.89 79 SER A O 1
ATOM 643 N N . VAL A 1 80 ? -31.973 -35.095 65.789 1.00 32.31 80 VAL A N 1
ATOM 644 C CA . VAL A 1 80 ? -32.968 -34.677 66.799 1.00 32.31 80 VAL A CA 1
ATOM 645 C C . VAL A 1 80 ? -33.993 -35.821 66.922 1.00 32.31 80 VAL A C 1
ATOM 647 O O . VAL A 1 80 ? -34.267 -36.502 65.933 1.00 32.31 80 VAL A O 1
ATOM 650 N N . ILE A 1 81 ? -34.582 -36.047 68.102 1.00 33.00 81 ILE A N 1
ATOM 651 C CA . ILE A 1 81 ? -35.704 -36.995 68.235 1.00 33.00 81 ILE A CA 1
ATOM 652 C C . ILE A 1 81 ? -36.965 -36.344 67.662 1.00 33.00 81 ILE A C 1
ATOM 654 O O . ILE A 1 81 ? -37.411 -35.309 68.157 1.00 33.00 81 ILE A O 1
ATOM 658 N N . VAL A 1 82 ? -37.552 -36.961 66.635 1.00 28.52 82 VAL A N 1
ATOM 659 C CA . VAL A 1 82 ? -38.820 -36.514 66.049 1.00 28.52 82 VAL A CA 1
ATOM 660 C C . VAL A 1 82 ? -39.968 -36.853 66.999 1.00 28.52 82 VAL A C 1
ATOM 662 O O . VAL A 1 82 ? -40.325 -38.017 67.154 1.00 28.52 82 VAL A O 1
ATOM 665 N N . TYR A 1 83 ? -40.567 -35.822 67.593 1.00 30.77 83 TYR A N 1
ATOM 666 C CA . TYR A 1 83 ? -41.899 -35.886 68.190 1.00 30.77 83 TYR A CA 1
ATOM 667 C C . TYR A 1 83 ? -42.851 -35.031 67.354 1.00 30.77 83 TYR A C 1
ATOM 669 O O . TYR A 1 83 ? -42.831 -33.803 67.443 1.00 30.77 83 TYR A O 1
ATOM 677 N N . SER A 1 84 ? -43.693 -35.686 66.557 1.00 28.64 84 SER A N 1
ATOM 678 C CA . SER A 1 84 ? -44.898 -35.060 66.015 1.00 28.64 84 SER A CA 1
ATOM 679 C C . SER A 1 84 ? -46.002 -35.151 67.064 1.00 28.64 84 SER A C 1
ATOM 681 O O . SER A 1 84 ? -46.339 -36.251 67.501 1.00 28.64 84 SER A O 1
ATOM 683 N N . CYS A 1 85 ? -46.580 -34.014 67.443 1.00 29.56 85 CYS A N 1
ATOM 684 C CA . CYS A 1 85 ? -47.889 -33.979 68.089 1.00 29.56 85 CYS A CA 1
ATOM 685 C C . CYS A 1 85 ? -48.932 -33.619 67.030 1.00 29.56 85 CYS A C 1
ATOM 687 O O . CYS A 1 85 ? -48.850 -32.536 66.457 1.00 29.56 85 CYS A O 1
ATOM 689 N N . GLU A 1 86 ? -49.916 -34.490 66.830 1.00 29.91 86 GLU A N 1
ATOM 690 C CA . GLU A 1 86 ? -51.185 -34.171 66.165 1.00 29.91 86 GLU A CA 1
ATOM 691 C C . GLU A 1 86 ? -52.354 -34.604 67.071 1.00 29.91 86 GLU A C 1
ATOM 693 O O . GLU A 1 86 ? -52.141 -35.084 68.189 1.00 29.91 86 GLU A O 1
ATOM 698 N N . GLU A 1 87 ? -53.579 -34.279 66.668 1.00 32.84 87 GLU A N 1
ATOM 699 C CA . GLU A 1 87 ? -54.609 -33.803 67.596 1.00 32.84 87 GLU A CA 1
ATOM 700 C C . GLU A 1 87 ? -55.612 -34.849 68.126 1.00 32.84 87 GLU A C 1
ATOM 702 O O . GLU A 1 87 ? -55.895 -35.862 67.496 1.00 32.84 87 GLU A O 1
ATOM 707 N N . VAL A 1 88 ? -56.165 -34.517 69.303 1.00 37.75 88 VAL A N 1
ATOM 708 C CA . VAL A 1 88 ? -57.566 -34.673 69.765 1.00 37.75 88 VAL A CA 1
ATOM 709 C C . VAL A 1 88 ? -58.395 -35.868 69.255 1.00 37.75 88 VAL A C 1
ATOM 711 O O . VAL A 1 88 ? -58.741 -35.963 68.081 1.00 37.75 88 VAL A O 1
ATOM 714 N N . GLY A 1 89 ? -58.921 -36.659 70.200 1.00 26.64 89 GLY A N 1
ATOM 715 C CA . GLY A 1 89 ? -60.051 -37.561 69.953 1.00 26.64 89 GLY A CA 1
ATOM 716 C C . GLY A 1 89 ? -60.679 -38.125 71.233 1.00 26.64 89 GLY A C 1
ATOM 717 O O . GLY A 1 89 ? -60.135 -39.056 71.821 1.00 26.64 89 GLY A O 1
ATOM 718 N N . ASP A 1 90 ? -61.837 -37.596 71.639 1.00 36.78 90 ASP A N 1
ATOM 719 C CA . ASP A 1 90 ? -62.679 -38.185 72.691 1.00 36.78 90 ASP A CA 1
ATOM 720 C C . ASP A 1 90 ? -63.399 -39.443 72.171 1.00 36.78 90 ASP A C 1
ATOM 722 O O . ASP A 1 90 ? -64.220 -39.342 71.256 1.00 36.78 90 ASP A O 1
ATOM 726 N N . ILE A 1 91 ? -63.159 -40.616 72.774 1.00 32.28 91 ILE A N 1
ATOM 727 C CA . ILE A 1 91 ? -64.018 -41.809 72.632 1.00 32.28 91 ILE A CA 1
ATOM 728 C C . ILE A 1 91 ? -64.192 -42.501 73.996 1.00 32.28 91 ILE A C 1
ATOM 730 O O . ILE A 1 91 ? -63.257 -42.617 74.784 1.00 32.28 91 ILE A O 1
ATOM 734 N N . ASP A 1 92 ? -65.423 -42.947 74.248 1.00 31.95 92 ASP A N 1
ATOM 735 C CA . ASP A 1 92 ? -65.946 -43.528 75.492 1.00 31.95 92 ASP A CA 1
ATOM 736 C C . ASP A 1 92 ? -65.991 -45.083 75.469 1.00 31.95 92 ASP A C 1
ATOM 738 O O . ASP A 1 92 ? -65.941 -45.698 74.405 1.00 31.95 92 ASP A O 1
ATOM 742 N N . ASN A 1 93 ? -66.208 -45.696 76.642 1.00 34.75 93 ASN A N 1
ATOM 743 C CA . ASN A 1 93 ? -66.446 -47.123 76.947 1.00 34.75 93 ASN A CA 1
ATOM 744 C C . ASN A 1 93 ? -65.257 -48.109 76.877 1.00 34.75 93 ASN A C 1
ATOM 746 O O . ASN A 1 93 ? -64.577 -48.248 75.866 1.00 34.75 93 ASN A O 1
ATOM 750 N N . GLY A 1 94 ? -65.084 -48.902 77.952 1.00 28.94 94 GLY A N 1
ATOM 751 C CA . GLY A 1 94 ? -63.979 -49.874 78.078 1.00 28.94 94 GLY A CA 1
ATOM 752 C C . GLY A 1 94 ? -64.084 -50.953 79.176 1.00 28.94 94 GLY A C 1
ATOM 753 O O . GLY A 1 94 ? -63.057 -51.457 79.603 1.00 28.94 94 GLY A O 1
ATOM 754 N N . LEU A 1 95 ? -65.296 -51.280 79.650 1.00 32.97 95 LEU A N 1
ATOM 755 C CA . LEU A 1 95 ? -65.684 -52.487 80.423 1.00 32.97 95 LEU A CA 1
ATOM 756 C C . LEU A 1 95 ? -64.645 -53.206 81.333 1.00 32.97 95 LEU A C 1
ATOM 758 O O . LEU A 1 95 ? -63.927 -54.080 80.868 1.00 32.97 95 LEU A O 1
ATOM 762 N N . ASN A 1 96 ? -64.771 -52.969 82.650 1.00 31.81 96 ASN A N 1
ATOM 763 C CA . ASN A 1 96 ? -65.229 -53.931 83.689 1.00 31.81 96 ASN A CA 1
ATOM 764 C C . ASN A 1 96 ? -64.510 -55.303 83.896 1.00 31.81 96 ASN A C 1
ATOM 766 O O . ASN A 1 96 ? -63.942 -55.865 82.972 1.00 31.81 96 ASN A O 1
ATOM 770 N N . LYS A 1 97 ? -64.712 -55.897 85.093 1.00 32.09 97 LYS A N 1
ATOM 771 C CA . LYS A 1 97 ? -64.253 -57.221 85.604 1.00 32.09 97 LYS A CA 1
ATOM 772 C C . LYS A 1 97 ? -62.818 -57.271 86.169 1.00 32.09 97 LYS A C 1
ATOM 774 O O . LYS A 1 97 ? -61.909 -56.700 85.584 1.00 32.09 97 LYS A O 1
ATOM 779 N N . ASP A 1 98 ? -62.526 -57.940 87.294 1.00 29.66 98 ASP A N 1
ATOM 780 C CA . ASP A 1 98 ? -63.356 -58.673 88.280 1.00 29.66 98 ASP A CA 1
ATOM 781 C C . ASP A 1 98 ? -62.783 -58.465 89.708 1.00 29.66 98 ASP A C 1
ATOM 783 O O . ASP A 1 98 ? -61.565 -58.393 89.867 1.00 29.66 98 ASP A O 1
ATOM 787 N N . PHE A 1 99 ? -63.638 -58.428 90.743 1.00 32.62 99 PHE A N 1
ATOM 788 C CA . PHE A 1 99 ? -63.296 -58.841 92.120 1.00 32.62 99 PHE A CA 1
ATOM 789 C C . PHE A 1 99 ? -64.572 -59.111 92.945 1.00 32.62 99 PHE A C 1
ATOM 791 O O . PHE A 1 99 ? -65.471 -58.270 93.000 1.00 32.62 99 PHE A O 1
ATOM 798 N N . ASP A 1 100 ? -64.663 -60.280 93.585 1.00 34.66 100 ASP A N 1
ATOM 799 C CA . ASP A 1 100 ? -65.922 -60.785 94.156 1.00 34.66 100 ASP A CA 1
ATOM 800 C C . ASP A 1 100 ? -66.225 -60.324 95.595 1.00 34.66 100 ASP A C 1
ATOM 802 O O . ASP A 1 100 ? -65.679 -60.817 96.579 1.00 34.66 100 ASP A O 1
ATOM 806 N N . ASN A 1 101 ? -67.186 -59.407 95.701 1.00 33.62 101 ASN A N 1
ATOM 807 C CA . ASN A 1 101 ? -68.499 -59.663 96.311 1.00 33.62 101 ASN A CA 1
ATOM 808 C C . ASN A 1 101 ? -68.614 -60.772 97.397 1.00 33.62 101 ASN A C 1
ATOM 810 O O . ASN A 1 101 ? -68.823 -61.943 97.077 1.00 33.62 101 ASN A O 1
ATOM 814 N N . ILE A 1 102 ? -68.686 -60.373 98.675 1.00 31.08 102 ILE A N 1
ATOM 815 C CA . ILE A 1 102 ? -69.444 -61.084 99.728 1.00 31.08 102 ILE A CA 1
ATOM 816 C C . ILE A 1 102 ? -70.283 -60.049 100.498 1.00 31.08 102 ILE A C 1
ATOM 818 O O . ILE A 1 102 ? -69.804 -58.958 100.800 1.00 31.08 102 ILE A O 1
ATOM 822 N N . SER A 1 103 ? -71.534 -60.390 100.819 1.00 30.92 103 SER A N 1
ATOM 823 C CA . SER A 1 103 ? -72.479 -59.561 101.585 1.00 30.92 103 SER A CA 1
ATOM 824 C C . SER A 1 103 ? -73.029 -60.320 102.803 1.00 30.92 103 SER A C 1
ATOM 826 O O . SER A 1 103 ? -72.916 -61.544 102.857 1.00 30.92 103 SER A O 1
ATOM 828 N N . GLY A 1 104 ? -73.657 -59.620 103.762 1.00 31.19 104 GLY A N 1
ATOM 829 C CA . GLY A 1 104 ? -74.496 -60.280 104.778 1.00 31.19 104 GLY A CA 1
ATOM 830 C C . GLY A 1 104 ? -74.577 -59.617 106.159 1.00 31.19 104 GLY A C 1
ATOM 831 O O . GLY A 1 104 ? -73.782 -59.936 107.027 1.00 31.19 104 GLY A O 1
ATOM 832 N N . ASN A 1 105 ? -75.571 -58.736 106.315 1.00 33.19 105 ASN A N 1
ATOM 833 C CA . ASN A 1 105 ? -76.401 -58.359 107.481 1.00 33.19 105 ASN A CA 1
ATOM 834 C C . ASN A 1 105 ? -76.080 -58.764 108.949 1.00 33.19 105 ASN A C 1
ATOM 836 O O . ASN A 1 105 ? -75.444 -59.758 109.272 1.00 33.19 105 ASN A O 1
ATOM 840 N N . ILE A 1 106 ? -76.687 -57.978 109.848 1.00 30.89 106 ILE A N 1
ATOM 841 C CA . ILE A 1 106 ? -76.778 -58.134 111.315 1.00 30.89 106 ILE A CA 1
ATOM 842 C C . ILE A 1 106 ? -78.096 -58.869 111.698 1.00 30.89 106 ILE A C 1
ATOM 844 O O . ILE A 1 106 ? -78.966 -59.017 110.837 1.00 30.89 106 ILE A O 1
ATOM 848 N N . SER A 1 107 ? -78.242 -59.238 112.986 1.00 31.77 107 SER A N 1
ATOM 849 C CA . SER A 1 107 ? -79.443 -59.751 113.704 1.00 31.77 107 SER A CA 1
ATOM 850 C C . SER A 1 107 ? -79.655 -61.277 113.696 1.00 31.77 107 SER A C 1
ATOM 852 O O . SER A 1 107 ? -79.318 -61.934 112.718 1.00 31.77 107 SER A O 1
ATOM 854 N N . ASP A 1 108 ? -80.274 -61.914 114.704 1.00 29.34 108 ASP A N 1
ATOM 855 C CA . ASP A 1 108 ? -80.542 -61.600 116.136 1.00 29.34 108 ASP A CA 1
ATOM 856 C C . ASP A 1 108 ? -81.129 -62.878 116.806 1.00 29.34 108 ASP A C 1
ATOM 858 O O . ASP A 1 108 ? -81.834 -63.623 116.122 1.00 29.34 108 ASP A O 1
ATOM 862 N N . SER A 1 109 ? -80.863 -63.162 118.093 1.00 28.05 109 SER A N 1
ATOM 863 C CA . SER A 1 109 ? -81.509 -64.267 118.850 1.00 28.05 109 SER A CA 1
ATOM 864 C C . SER A 1 109 ? -81.179 -64.284 120.355 1.00 28.05 109 SER A C 1
ATOM 866 O O . SER A 1 109 ? -80.024 -64.092 120.737 1.00 28.05 109 SER A O 1
ATOM 868 N N . SER A 1 110 ? -82.164 -64.631 121.190 1.00 30.03 110 SER A N 1
ATOM 869 C CA . SER A 1 110 ? -82.126 -64.614 122.665 1.00 30.03 110 SER A CA 1
ATOM 870 C C . SER A 1 110 ? -82.398 -65.990 123.328 1.00 30.03 110 SER A C 1
ATOM 872 O O . SER A 1 110 ? -82.560 -66.990 122.639 1.00 30.03 110 SER A O 1
ATOM 874 N N . GLU A 1 111 ? -82.514 -65.978 124.668 1.00 32.94 111 GLU A N 1
ATOM 875 C CA . GLU A 1 111 ? -83.183 -66.957 125.567 1.00 32.94 111 GLU A CA 1
ATOM 876 C C . GLU A 1 111 ? -82.414 -68.159 126.182 1.00 32.94 111 GLU A C 1
ATOM 878 O O . GLU A 1 111 ? -82.211 -69.204 125.577 1.00 32.94 111 GLU A O 1
ATOM 883 N N . ASP A 1 112 ? -82.109 -67.969 127.479 1.00 29.08 112 ASP A N 1
ATOM 884 C CA . ASP A 1 112 ? -82.594 -68.733 128.656 1.00 29.08 112 ASP A CA 1
ATOM 885 C C . ASP A 1 112 ? -82.134 -70.185 128.947 1.00 29.08 112 ASP A C 1
ATOM 887 O O . ASP A 1 112 ? -81.988 -71.049 128.085 1.00 29.08 112 ASP A O 1
ATOM 891 N N . SER A 1 113 ? -81.951 -70.450 130.249 1.00 31.09 113 SER A N 1
ATOM 892 C CA . SER A 1 113 ? -81.946 -71.765 130.910 1.00 31.09 113 SER A CA 1
ATOM 893 C C . SER A 1 113 ? -81.952 -71.593 132.439 1.00 31.09 113 SER A C 1
ATOM 895 O O . SER A 1 113 ? -80.915 -71.688 133.098 1.00 31.09 113 SER A O 1
ATOM 897 N N . THR A 1 114 ? -83.130 -71.357 133.019 1.00 32.69 114 THR A N 1
ATOM 898 C CA . THR A 1 114 ? -83.333 -71.292 134.481 1.00 32.69 114 THR A CA 1
ATOM 899 C C . THR A 1 114 ? -83.888 -72.619 135.045 1.00 32.69 114 THR A C 1
ATOM 901 O O . THR A 1 114 ? -84.597 -73.336 134.345 1.00 32.69 114 THR A O 1
ATOM 904 N N . SER A 1 115 ? -83.652 -72.888 136.344 1.00 29.98 115 SER A N 1
ATOM 905 C CA . SER A 1 115 ? -84.289 -73.913 137.216 1.00 29.98 115 SER A CA 1
ATOM 906 C C . SER A 1 115 ? -83.548 -75.240 137.469 1.00 29.98 115 SER A C 1
ATOM 908 O O . SER A 1 115 ? -83.315 -76.035 136.562 1.00 29.98 115 SER A O 1
ATOM 910 N N . SER A 1 116 ? -83.309 -75.536 138.759 1.00 29.28 116 SER A N 1
ATOM 911 C CA . SER A 1 116 ? -83.306 -76.905 139.303 1.00 29.28 116 SER A CA 1
ATOM 912 C C . SER A 1 116 ? -83.473 -76.928 140.838 1.00 29.28 116 SER A C 1
ATOM 914 O O . SER A 1 116 ? -82.538 -76.641 141.580 1.00 29.28 116 SER A O 1
ATOM 916 N N . PHE A 1 117 ? -84.662 -77.344 141.289 1.00 30.28 117 PHE A N 1
ATOM 917 C CA . PHE A 1 117 ? -84.974 -77.942 142.602 1.00 30.28 117 PHE A CA 1
ATOM 918 C C . PHE A 1 117 ? -84.838 -77.123 143.906 1.00 30.28 117 PHE A C 1
ATOM 920 O O . PHE A 1 117 ? -83.862 -77.209 144.652 1.00 30.28 117 PHE A O 1
ATOM 927 N N . GLU A 1 118 ? -85.978 -76.566 144.325 1.00 38.19 118 GLU A N 1
ATOM 928 C CA . GLU A 1 118 ? -86.434 -76.721 145.715 1.00 38.19 118 GLU A CA 1
ATOM 929 C C . GLU A 1 118 ? -86.559 -78.216 146.092 1.00 38.19 118 GLU A C 1
ATOM 931 O O . GLU A 1 118 ? -86.950 -79.015 145.241 1.00 38.19 118 GLU A O 1
ATOM 936 N N . LEU A 1 119 ? -86.320 -78.581 147.368 1.00 39.12 119 LEU A N 1
ATOM 937 C CA . LEU A 1 119 ? -87.138 -79.524 148.180 1.00 39.12 119 LEU A CA 1
ATOM 938 C C . LEU A 1 119 ? -86.406 -80.011 149.451 1.00 39.12 119 LEU A C 1
ATOM 940 O O . LEU A 1 119 ? -85.682 -81.008 149.388 1.00 39.12 119 LEU A O 1
ATOM 944 N N . LYS A 1 120 ? -86.672 -79.391 150.624 1.00 40.03 120 LYS A N 1
ATOM 945 C CA . LYS A 1 120 ? -86.693 -80.093 151.945 1.00 40.03 120 LYS A CA 1
ATOM 946 C C . LYS A 1 120 ? -87.198 -79.326 153.188 1.00 40.03 120 LYS A C 1
ATOM 948 O O . LYS A 1 120 ? -86.940 -79.757 154.313 1.00 40.03 120 LYS A O 1
ATOM 953 N N . ILE A 1 121 ? -87.998 -78.267 153.048 1.00 46.91 121 ILE A N 1
ATOM 954 C CA . ILE A 1 121 ? -88.630 -77.610 154.213 1.00 46.91 121 ILE A CA 1
ATOM 955 C C . ILE A 1 121 ? -89.900 -78.378 154.628 1.00 46.91 121 ILE A C 1
ATOM 957 O O . ILE A 1 121 ? -91.005 -78.053 154.209 1.00 46.91 121 ILE A O 1
ATOM 961 N N . SER A 1 122 ? -89.742 -79.442 155.427 1.00 42.62 122 SER A N 1
ATOM 962 C CA . SER A 1 122 ? -90.890 -80.194 155.985 1.00 42.62 122 SER A CA 1
ATOM 963 C C . SER A 1 122 ? -90.627 -80.940 157.311 1.00 42.62 122 SER A C 1
ATOM 965 O O . SER A 1 122 ? -91.570 -81.406 157.942 1.00 42.62 122 SER A O 1
ATOM 967 N N . GLN A 1 123 ? -89.370 -81.066 157.765 1.00 52.53 123 GLN A N 1
ATOM 968 C CA . GLN A 1 123 ? -89.015 -81.852 158.969 1.00 52.53 123 GLN A CA 1
ATOM 969 C C . GLN A 1 123 ? -87.934 -81.211 159.866 1.00 52.53 123 GLN A C 1
ATOM 971 O O . GLN A 1 123 ? -87.395 -81.876 160.749 1.00 52.53 123 GLN A O 1
ATOM 976 N N . MET A 1 124 ? -87.574 -79.946 159.638 1.00 40.34 124 MET A N 1
ATOM 977 C CA . MET A 1 124 ? -86.440 -79.310 160.325 1.00 40.34 124 MET A CA 1
ATOM 978 C C . MET A 1 124 ? -86.832 -78.723 161.691 1.00 40.34 124 MET A C 1
ATOM 980 O O . MET A 1 124 ? -87.970 -78.308 161.909 1.00 40.34 124 MET A O 1
ATOM 984 N N . SER A 1 125 ? -85.882 -78.717 162.623 1.00 55.84 125 SER A N 1
ATOM 985 C CA . SER A 1 125 ? -86.077 -78.346 164.025 1.00 55.84 125 SER A CA 1
ATOM 986 C C . SER A 1 125 ? -85.884 -76.844 164.273 1.00 55.84 125 SER A C 1
ATOM 988 O O . SER A 1 125 ? -85.400 -76.095 163.423 1.00 55.84 125 SER A O 1
ATOM 990 N N . SER A 1 126 ? -86.196 -76.385 165.491 1.00 54.91 126 SER A N 1
ATOM 991 C CA . SER A 1 126 ? -86.039 -74.971 165.867 1.00 54.91 126 SER A CA 1
ATOM 992 C C . SER A 1 126 ? -84.589 -74.454 165.819 1.00 54.91 126 SER A C 1
ATOM 994 O O . SER A 1 126 ? -84.400 -73.238 165.821 1.00 54.91 126 SER A O 1
ATOM 996 N N . GLN A 1 127 ? -83.571 -75.324 165.788 1.00 59.84 127 GLN A N 1
ATOM 997 C CA . GLN A 1 127 ? -82.173 -74.900 165.614 1.00 59.84 127 GLN A CA 1
ATOM 998 C C . GLN A 1 127 ? -81.811 -74.642 164.144 1.00 59.84 127 GLN A C 1
ATOM 1000 O O . GLN A 1 127 ? -80.982 -73.777 163.866 1.00 59.84 127 GLN A O 1
ATOM 1005 N N . ASP A 1 128 ? -82.459 -75.333 163.205 1.00 56.62 128 ASP A N 1
ATOM 1006 C CA . ASP A 1 128 ? -82.170 -75.233 161.772 1.00 56.62 128 ASP A CA 1
ATOM 1007 C C . ASP A 1 128 ? -82.636 -73.889 161.189 1.00 56.62 128 ASP A C 1
ATOM 1009 O O . ASP A 1 128 ? -81.900 -73.224 160.458 1.00 56.62 128 ASP A O 1
ATOM 1013 N N . LEU A 1 129 ? -83.827 -73.434 161.601 1.00 59.50 129 LEU A N 1
ATOM 1014 C CA . LEU A 1 129 ? -84.375 -72.113 161.263 1.00 59.50 129 LEU A CA 1
ATOM 1015 C C . LEU A 1 129 ? -83.425 -70.965 161.639 1.00 59.50 129 LEU A C 1
ATOM 1017 O O . LEU A 1 129 ? -83.296 -69.997 160.892 1.00 59.50 129 LEU A O 1
ATOM 1021 N N . LEU A 1 130 ? -82.719 -71.079 162.769 1.00 62.53 130 LEU A N 1
ATOM 1022 C CA . LEU A 1 130 ? -81.784 -70.049 163.229 1.00 62.53 130 LEU A CA 1
ATOM 1023 C C . LEU A 1 130 ? -80.518 -69.964 162.357 1.00 62.53 130 LEU A C 1
ATOM 1025 O O . LEU A 1 130 ? -79.854 -68.927 162.344 1.00 62.53 130 LEU A O 1
ATOM 1029 N N . LYS A 1 131 ? -80.189 -71.032 161.617 1.00 67.94 131 LYS A N 1
ATOM 1030 C CA . LYS A 1 131 ? -79.110 -71.014 160.627 1.00 67.94 131 LYS A CA 1
ATOM 1031 C C . LYS A 1 131 ? -79.567 -70.327 159.339 1.00 67.94 131 LYS A C 1
ATOM 1033 O O . LYS A 1 131 ? -78.938 -69.356 158.938 1.00 67.94 131 LYS A O 1
ATOM 1038 N N . VAL A 1 132 ? -80.724 -70.723 158.800 1.00 67.25 132 VAL A N 1
ATOM 1039 C CA . VAL A 1 132 ? -81.332 -70.100 157.605 1.00 67.25 132 VAL A CA 1
ATOM 1040 C C . VAL A 1 132 ? -81.487 -68.583 157.774 1.00 67.25 132 VAL A C 1
ATOM 1042 O O . VAL A 1 132 ? -81.150 -67.827 156.870 1.00 67.25 132 VAL A O 1
ATOM 1045 N N . VAL A 1 133 ? -81.909 -68.108 158.953 1.00 67.75 133 VAL A N 1
ATOM 1046 C CA . VAL A 1 133 ? -82.003 -66.662 159.238 1.00 67.75 133 VAL A CA 1
ATOM 1047 C C . VAL A 1 133 ? -80.639 -65.958 159.195 1.00 67.75 133 VAL A C 1
ATOM 1049 O O . VAL A 1 133 ? -80.573 -64.817 158.746 1.00 67.75 133 VAL A O 1
ATOM 1052 N N . LYS A 1 134 ? -79.543 -66.602 159.621 1.00 73.00 134 LYS A N 1
ATOM 1053 C CA . LYS A 1 134 ? -78.191 -66.026 159.493 1.00 73.00 134 LYS A CA 1
ATOM 1054 C C . LYS A 1 134 ? -77.710 -66.002 158.049 1.00 73.00 134 LYS A C 1
ATOM 1056 O O . LYS A 1 134 ? -77.126 -65.002 157.640 1.00 73.00 134 LYS A O 1
ATOM 1061 N N . ASP A 1 135 ? -77.971 -67.072 157.307 1.00 71.50 135 ASP A N 1
ATOM 1062 C CA . ASP A 1 135 ? -77.558 -67.199 155.912 1.00 71.50 135 ASP A CA 1
ATOM 1063 C C . ASP A 1 135 ? -78.268 -66.117 155.058 1.00 71.50 135 ASP A C 1
ATOM 1065 O O . ASP A 1 135 ? -77.595 -65.349 154.372 1.00 71.50 135 ASP A O 1
ATOM 1069 N N . ILE A 1 136 ? -79.581 -65.908 155.255 1.00 70.62 136 ILE A N 1
ATOM 1070 C CA . ILE A 1 136 ? -80.362 -64.800 154.656 1.00 70.62 136 ILE A CA 1
ATOM 1071 C C . ILE A 1 136 ? -79.829 -63.413 155.066 1.00 70.62 136 ILE A C 1
ATOM 1073 O O . ILE A 1 136 ? -79.800 -62.487 154.255 1.00 70.62 136 ILE A O 1
ATOM 1077 N N . TYR A 1 137 ? -79.396 -63.227 156.319 1.00 69.94 137 TYR A N 1
ATOM 1078 C CA . TYR A 1 137 ? -78.811 -61.950 156.758 1.00 69.94 137 TYR A CA 1
ATOM 1079 C C . TYR A 1 137 ? -77.451 -61.660 156.102 1.00 69.94 137 TYR A C 1
ATOM 1081 O O . TYR A 1 137 ? -77.117 -60.491 155.903 1.00 69.94 137 TYR A O 1
ATOM 1089 N N . HIS A 1 138 ? -76.676 -62.693 155.762 1.00 74.62 138 HIS A N 1
ATOM 1090 C CA . HIS A 1 138 ? -75.415 -62.541 155.037 1.00 74.62 138 HIS A CA 1
ATOM 1091 C C . HIS A 1 138 ? -75.653 -62.272 153.544 1.00 74.62 138 HIS A C 1
ATOM 1093 O O . HIS A 1 138 ? -75.058 -61.348 152.995 1.00 74.62 138 HIS A O 1
ATOM 1099 N N . GLU A 1 139 ? -76.583 -63.002 152.925 1.00 72.75 139 GLU A N 1
ATOM 1100 C CA . GLU A 1 139 ? -77.040 -62.786 151.547 1.00 72.75 139 GLU A CA 1
ATOM 1101 C C . GLU A 1 139 ? -77.576 -61.358 151.349 1.00 72.75 139 GLU A C 1
ATOM 1103 O O . GLU A 1 139 ? -77.149 -60.650 150.439 1.00 72.75 139 GLU A O 1
ATOM 1108 N N . LYS A 1 140 ? -78.405 -60.861 152.280 1.00 74.62 140 LYS A N 1
ATOM 1109 C CA . LYS A 1 140 ? -78.879 -59.468 152.281 1.00 74.62 140 LYS A CA 1
ATOM 1110 C C . LYS A 1 140 ? -77.741 -58.442 152.355 1.00 74.62 140 LYS A C 1
ATOM 1112 O O . LYS A 1 140 ? -77.851 -57.385 151.740 1.00 74.62 140 LYS A O 1
ATOM 1117 N N . TYR A 1 141 ? -76.675 -58.718 153.109 1.00 79.19 141 TYR A N 1
ATOM 1118 C CA . TYR A 1 141 ? -75.522 -57.815 153.200 1.00 79.19 141 TYR A CA 1
ATOM 1119 C C . TYR A 1 141 ? -74.750 -57.752 151.876 1.00 79.19 141 TYR A C 1
ATOM 1121 O O . TYR A 1 141 ? -74.440 -56.660 151.409 1.00 79.19 141 TYR A O 1
ATOM 1129 N N . LEU A 1 142 ? -74.514 -58.907 151.243 1.00 74.62 142 LEU A N 1
ATOM 1130 C CA . LEU A 1 142 ? -73.856 -58.990 149.936 1.00 74.62 142 LEU A CA 1
ATOM 1131 C C . LEU A 1 142 ? -74.676 -58.270 148.853 1.00 74.62 142 LEU A C 1
ATOM 1133 O O . LEU A 1 142 ? -74.129 -57.452 148.117 1.00 74.62 142 LEU A O 1
ATOM 1137 N N . LEU A 1 143 ? -75.999 -58.462 148.830 1.00 71.56 143 LEU A N 1
ATOM 1138 C CA . LEU A 1 143 ? -76.903 -57.756 147.913 1.00 71.56 143 LEU A CA 1
ATOM 1139 C C . LEU A 1 143 ? -76.939 -56.231 148.157 1.00 71.56 143 LEU A C 1
ATOM 1141 O O . LEU A 1 143 ? -77.089 -55.464 147.206 1.00 71.56 143 LEU A O 1
ATOM 1145 N N . GLU A 1 144 ? -76.771 -55.756 149.399 1.00 70.94 144 GLU A N 1
ATOM 1146 C CA . GLU A 1 144 ? -76.638 -54.321 149.728 1.00 70.94 144 GLU A CA 1
ATOM 1147 C C . GLU A 1 144 ? -75.264 -53.716 149.382 1.00 70.94 144 GLU A C 1
ATOM 1149 O O . GLU A 1 144 ? -75.104 -52.488 149.414 1.00 70.94 144 GLU A O 1
ATOM 1154 N N . GLU A 1 145 ? -74.266 -54.545 149.083 1.00 76.81 145 GLU A N 1
ATOM 1155 C CA . GLU A 1 145 ? -72.941 -54.133 148.611 1.00 76.81 145 GLU A CA 1
ATOM 1156 C C . GLU A 1 145 ? -72.881 -54.167 147.074 1.00 76.81 145 GLU A C 1
ATOM 1158 O O . GLU A 1 145 ? -72.498 -53.175 146.451 1.00 76.81 145 GLU A O 1
ATOM 1163 N N . GLU A 1 146 ? -73.417 -55.220 146.451 1.00 74.19 146 GLU A N 1
ATOM 1164 C CA . GLU A 1 146 ? -73.596 -55.340 144.998 1.00 74.19 146 GLU A CA 1
ATOM 1165 C C . GLU A 1 146 ? -74.468 -54.209 144.425 1.00 74.19 146 GLU A C 1
ATOM 1167 O O . GLU A 1 146 ? -74.066 -53.539 143.471 1.00 74.19 146 GLU A O 1
ATOM 1172 N N . ASN A 1 147 ? -75.603 -53.888 145.065 1.00 71.75 147 ASN A N 1
ATOM 1173 C CA . ASN A 1 147 ? -76.448 -52.760 144.645 1.00 71.75 147 ASN A CA 1
ATOM 1174 C C . ASN A 1 147 ? -75.713 -51.408 144.684 1.00 71.75 147 ASN A C 1
ATOM 1176 O O . ASN A 1 147 ? -76.029 -50.531 143.882 1.00 71.75 147 ASN A O 1
ATOM 1180 N N . LYS A 1 148 ? -74.730 -51.215 145.579 1.00 77.44 148 LYS A N 1
ATOM 1181 C CA . LYS A 1 148 ? -73.914 -49.985 145.606 1.00 77.44 148 LYS A CA 1
ATOM 1182 C C . LYS A 1 148 ? -72.899 -49.953 144.470 1.00 77.44 148 LYS A C 1
ATOM 1184 O O . LYS A 1 148 ? -72.690 -48.887 143.898 1.00 77.44 148 LYS A O 1
ATOM 1189 N N . SER A 1 149 ? -72.303 -51.097 144.127 1.00 77.50 149 SER A N 1
ATOM 1190 C CA . SER A 1 149 ? -71.417 -51.207 142.963 1.00 77.50 149 SER A CA 1
ATOM 1191 C C . SER A 1 149 ? -72.169 -50.845 141.680 1.00 77.50 149 SER A C 1
ATOM 1193 O O . SER A 1 149 ? -71.760 -49.935 140.961 1.00 77.50 149 SER A O 1
ATOM 1195 N N . LEU A 1 150 ? -73.339 -51.459 141.472 1.00 74.50 150 LEU A N 1
ATOM 1196 C CA . LEU A 1 150 ? -74.197 -51.204 140.314 1.00 74.50 150 LEU A CA 1
ATOM 1197 C C . LEU A 1 150 ? -74.706 -49.753 140.254 1.00 74.50 150 LEU A C 1
ATOM 1199 O O . LEU A 1 150 ? -74.821 -49.197 139.165 1.00 74.50 150 LEU A O 1
ATOM 1203 N N . HIS A 1 151 ? -74.980 -49.101 141.393 1.00 72.81 151 HIS A N 1
ATOM 1204 C CA . HIS A 1 151 ? -75.369 -47.682 141.394 1.00 72.81 151 HIS A CA 1
ATOM 1205 C C . HIS A 1 151 ? -74.223 -46.761 140.954 1.00 72.81 151 HIS A C 1
ATOM 1207 O O . HIS A 1 151 ? -74.454 -45.831 140.183 1.00 72.81 151 HIS A O 1
ATOM 1213 N N . ASN A 1 152 ? -72.992 -47.037 141.398 1.00 72.81 152 ASN A N 1
ATOM 1214 C CA . ASN A 1 152 ? -71.817 -46.254 141.012 1.00 72.81 152 ASN A CA 1
ATOM 1215 C C . ASN A 1 152 ? -71.512 -46.392 139.511 1.00 72.81 152 ASN A C 1
ATOM 1217 O O . ASN A 1 152 ? -71.287 -45.384 138.845 1.00 72.81 152 ASN A O 1
ATOM 1221 N N . GLU A 1 153 ? -71.559 -47.608 138.956 1.00 74.62 153 GLU A N 1
ATOM 1222 C CA . GLU A 1 153 ? -71.385 -47.826 137.509 1.00 74.62 153 GLU A CA 1
ATOM 1223 C C . GLU A 1 153 ? -72.488 -47.141 136.691 1.00 74.62 153 GLU A C 1
ATOM 1225 O O . GLU A 1 153 ? -72.209 -46.503 135.672 1.00 74.62 153 GLU A O 1
ATOM 1230 N N . LEU A 1 154 ? -73.737 -47.207 137.167 1.00 67.81 154 LEU A N 1
ATOM 1231 C CA . LEU A 1 154 ? -74.882 -46.560 136.533 1.00 67.81 154 LEU A CA 1
ATOM 1232 C C . LEU A 1 154 ? -74.756 -45.025 136.528 1.00 67.81 154 LEU A C 1
ATOM 1234 O O . LEU A 1 154 ? -75.152 -44.390 135.551 1.00 67.81 154 LEU A O 1
ATOM 1238 N N . ASP A 1 155 ? -74.211 -44.416 137.584 1.00 67.31 155 ASP A N 1
ATOM 1239 C CA . ASP A 1 155 ? -74.001 -42.965 137.655 1.00 67.31 155 ASP A CA 1
ATOM 1240 C C . ASP A 1 155 ? -72.771 -42.498 136.856 1.00 67.31 155 ASP A C 1
ATOM 1242 O O . ASP A 1 155 ? -72.846 -41.455 136.202 1.00 67.31 155 ASP A O 1
ATOM 1246 N N . CYS A 1 156 ? -71.696 -43.293 136.782 1.00 65.38 156 CYS A N 1
ATOM 1247 C CA . CYS A 1 156 ? -70.607 -43.062 135.824 1.00 65.38 156 CYS A CA 1
ATOM 1248 C C . CYS A 1 156 ? -71.122 -43.105 134.375 1.00 65.38 156 CYS A C 1
ATOM 1250 O O . CYS A 1 156 ? -70.915 -42.156 133.619 1.00 65.38 156 CYS A O 1
ATOM 1252 N N . CYS A 1 157 ? -71.901 -44.128 134.010 1.00 60.88 157 CYS A N 1
ATOM 1253 C CA . CYS A 1 157 ? -72.495 -44.218 132.675 1.00 60.88 157 CYS A CA 1
ATOM 1254 C C . CYS A 1 157 ? -73.469 -43.066 132.368 1.00 60.88 157 CYS A C 1
ATOM 1256 O O . CYS A 1 157 ? -73.609 -42.698 131.205 1.00 60.88 157 CYS A O 1
ATOM 1258 N N . LYS A 1 158 ? -74.139 -42.460 133.359 1.00 61.38 158 LYS A N 1
ATOM 1259 C CA . LYS A 1 158 ? -74.955 -41.242 133.146 1.00 61.38 158 LYS A CA 1
ATOM 1260 C C . LYS A 1 158 ? -74.110 -39.985 132.933 1.00 61.38 158 LYS A C 1
ATOM 1262 O O . LYS A 1 158 ? -74.565 -39.082 132.235 1.00 61.38 158 LYS A O 1
ATOM 1267 N N . ALA A 1 159 ? -72.923 -39.906 133.536 1.00 61.25 159 ALA A N 1
ATOM 1268 C CA . ALA A 1 159 ? -72.001 -38.796 133.315 1.00 61.25 159 ALA A CA 1
ATOM 1269 C C . ALA A 1 159 ? -71.445 -38.828 131.882 1.00 61.25 159 ALA A C 1
ATOM 1271 O O . ALA A 1 159 ? -71.513 -37.816 131.182 1.00 61.25 159 ALA A O 1
ATOM 1272 N N . ASP A 1 160 ? -71.000 -40.001 131.421 1.00 59.47 160 ASP A N 1
ATOM 1273 C CA . ASP A 1 160 ? -70.471 -40.182 130.065 1.00 59.47 160 ASP A CA 1
ATOM 1274 C C . ASP A 1 160 ? -71.561 -40.072 128.986 1.00 59.47 160 ASP A C 1
ATOM 1276 O O . ASP A 1 160 ? -71.328 -39.445 127.954 1.00 59.47 160 ASP A O 1
ATOM 1280 N N . ASN A 1 161 ? -72.777 -40.582 129.238 1.00 56.31 161 ASN A N 1
ATOM 1281 C CA . ASN A 1 161 ? -73.931 -40.452 128.331 1.00 56.31 161 ASN A CA 1
ATOM 1282 C C . ASN A 1 161 ? -74.722 -39.133 128.502 1.00 56.31 161 ASN A C 1
ATOM 1284 O O . ASN A 1 161 ? -75.886 -39.040 128.101 1.00 56.31 161 ASN A O 1
ATOM 1288 N N . SER A 1 162 ? -74.131 -38.105 129.114 1.00 56.50 162 SER A N 1
ATOM 1289 C CA . SER A 1 162 ? -74.758 -36.785 129.231 1.00 56.50 162 SER A CA 1
ATOM 1290 C C . SER A 1 162 ? -74.955 -36.140 127.847 1.00 56.50 162 SER A C 1
ATOM 1292 O O . SER A 1 162 ? -74.042 -36.171 127.025 1.00 56.50 162 SER A O 1
ATOM 1294 N N . PRO A 1 163 ? -76.078 -35.451 127.560 1.00 66.75 163 PRO A N 1
ATOM 1295 C CA . PRO A 1 163 ? -76.228 -34.708 126.304 1.00 66.75 163 PRO A CA 1
ATOM 1296 C C . PRO A 1 163 ? -75.092 -33.701 126.043 1.00 66.75 163 PRO A C 1
ATOM 1298 O O . PRO A 1 163 ? -74.767 -33.420 124.892 1.00 66.75 163 PRO A O 1
ATOM 1301 N N . ALA A 1 164 ? -74.453 -33.195 127.105 1.00 68.12 164 ALA A N 1
ATOM 1302 C CA . ALA A 1 164 ? -73.343 -32.251 127.011 1.00 68.12 164 ALA A CA 1
ATOM 1303 C C . ALA A 1 164 ? -72.025 -32.877 126.511 1.00 68.12 164 ALA A C 1
ATOM 1305 O O . ALA A 1 164 ? -71.270 -32.192 125.827 1.00 68.12 164 ALA A O 1
ATOM 1306 N N . THR A 1 165 ? -71.736 -34.151 126.812 1.00 69.38 165 THR A N 1
ATOM 1307 C CA . THR A 1 165 ? -70.517 -34.826 126.317 1.00 69.38 165 THR A CA 1
ATOM 1308 C C . THR A 1 165 ? -70.653 -35.132 124.829 1.00 69.38 165 THR A C 1
ATOM 1310 O O . THR A 1 165 ? -69.754 -34.825 124.048 1.00 69.38 165 THR A O 1
ATOM 1313 N N . TYR A 1 166 ? -71.816 -35.639 124.407 1.00 73.19 166 TYR A N 1
ATOM 1314 C CA . TYR A 1 166 ? -72.129 -35.838 122.993 1.00 73.19 166 TYR A CA 1
ATOM 1315 C C . TYR A 1 166 ? -72.110 -34.531 122.201 1.00 73.19 166 TYR A C 1
ATOM 1317 O O . TYR A 1 166 ? -71.501 -34.495 121.134 1.00 73.19 166 TYR A O 1
ATOM 1325 N N . GLN A 1 167 ? -72.713 -33.453 122.713 1.00 78.88 167 GLN A N 1
ATOM 1326 C CA . GLN A 1 167 ? -72.701 -32.173 122.007 1.00 78.88 167 GLN A CA 1
ATOM 1327 C C . GLN A 1 167 ? -71.285 -31.579 121.910 1.00 78.88 167 GLN A C 1
ATOM 1329 O O . GLN A 1 167 ? -70.902 -31.150 120.828 1.00 78.88 167 GLN A O 1
ATOM 1334 N N . ALA A 1 168 ? -70.469 -31.639 122.969 1.00 77.75 168 ALA A N 1
ATOM 1335 C CA . ALA A 1 168 ? -69.071 -31.202 122.904 1.00 77.75 168 ALA A CA 1
ATOM 1336 C C . ALA A 1 168 ? -68.242 -32.018 121.889 1.00 77.75 168 ALA A C 1
ATOM 1338 O O . ALA A 1 168 ? -67.418 -31.455 121.169 1.00 77.75 168 ALA A O 1
ATOM 1339 N N . ASN A 1 169 ? -68.490 -33.328 121.783 1.00 79.62 169 ASN A N 1
ATOM 1340 C CA . ASN A 1 169 ? -67.846 -34.186 120.785 1.00 79.62 169 ASN A CA 1
ATOM 1341 C C . ASN A 1 169 ? -68.315 -33.873 119.352 1.00 79.62 169 ASN A C 1
ATOM 1343 O O . ASN A 1 169 ? -67.505 -33.918 118.428 1.00 79.62 169 ASN A O 1
ATOM 1347 N N . VAL A 1 170 ? -69.591 -33.525 119.151 1.00 80.62 170 VAL A N 1
ATOM 1348 C CA . VAL A 1 170 ? -70.105 -33.064 117.848 1.00 80.62 170 VAL A CA 1
ATOM 1349 C C . VAL A 1 170 ? -69.508 -31.707 117.478 1.00 80.62 170 VAL A C 1
ATOM 1351 O O . VAL A 1 170 ? -68.997 -31.574 116.375 1.00 80.62 170 VAL A O 1
ATOM 1354 N N . GLU A 1 171 ? -69.477 -30.735 118.391 1.00 82.69 171 GLU A N 1
ATOM 1355 C CA . GLU A 1 171 ? -68.874 -29.414 118.152 1.00 82.69 171 GLU A CA 1
ATOM 1356 C C . GLU A 1 171 ? -67.363 -29.514 117.853 1.00 82.69 171 GLU A C 1
ATOM 1358 O O . GLU A 1 171 ? -66.848 -28.785 117.003 1.00 82.69 171 GLU A O 1
ATOM 1363 N N . ALA A 1 172 ? -66.651 -30.459 118.482 1.00 81.75 172 ALA A N 1
ATOM 1364 C CA . ALA A 1 172 ? -65.264 -30.779 118.142 1.00 81.75 172 ALA A CA 1
ATOM 1365 C C . ALA A 1 172 ? -65.134 -31.379 116.730 1.00 81.75 172 ALA A C 1
ATOM 1367 O O . ALA A 1 172 ? -64.348 -30.882 115.927 1.00 81.75 172 ALA A O 1
ATOM 1368 N N . LEU A 1 173 ? -65.945 -32.387 116.386 1.00 83.38 173 LEU A N 1
ATOM 1369 C CA . LEU A 1 173 ? -65.931 -33.010 115.057 1.00 83.38 173 LEU A CA 1
ATOM 1370 C C . LEU A 1 173 ? -66.369 -32.047 113.943 1.00 83.38 173 LEU A C 1
ATOM 1372 O O . LEU A 1 173 ? -65.816 -32.097 112.848 1.00 83.38 173 LEU A O 1
ATOM 1376 N N . GLU A 1 174 ? -67.319 -31.147 114.199 1.00 84.25 174 GLU A N 1
ATOM 1377 C CA . GLU A 1 174 ? -67.715 -30.091 113.262 1.00 84.25 174 GLU A CA 1
ATOM 1378 C C . GLU A 1 174 ? -66.594 -29.068 113.060 1.00 84.25 174 GLU A C 1
ATOM 1380 O O . GLU A 1 174 ? -66.359 -28.642 111.927 1.00 84.25 174 GLU A O 1
ATOM 1385 N N . LYS A 1 175 ? -65.856 -28.719 114.121 1.00 88.06 175 LYS A N 1
ATOM 1386 C CA . LYS A 1 175 ? -64.672 -27.857 114.035 1.00 88.06 175 LYS A CA 1
ATOM 1387 C C . LYS A 1 175 ? -63.539 -28.522 113.250 1.00 88.06 175 LYS A C 1
ATOM 1389 O O . LYS A 1 175 ? -62.984 -27.883 112.360 1.00 88.06 175 LYS A O 1
ATOM 1394 N N . ASP A 1 176 ? -63.234 -29.787 113.520 1.00 87.00 176 ASP A N 1
ATOM 1395 C CA . ASP A 1 176 ? -62.198 -30.541 112.802 1.00 87.00 176 ASP A CA 1
ATOM 1396 C C . ASP A 1 176 ? -62.582 -30.752 111.328 1.00 87.00 176 ASP A C 1
ATOM 1398 O O . ASP A 1 176 ? -61.747 -30.629 110.433 1.00 87.00 176 ASP A O 1
ATOM 1402 N N . LEU A 1 177 ? -63.868 -30.978 111.040 1.00 84.69 177 LEU A N 1
ATOM 1403 C CA . LEU A 1 177 ? -64.405 -31.090 109.683 1.00 84.69 177 LEU A CA 1
ATOM 1404 C C . LEU A 1 177 ? -64.454 -29.735 108.954 1.00 84.69 177 LEU A C 1
ATOM 1406 O O . LEU A 1 177 ? -64.300 -29.693 107.731 1.00 84.69 177 LEU A O 1
ATOM 1410 N N . ALA A 1 178 ? -64.634 -28.622 109.669 1.00 85.94 178 ALA A N 1
ATOM 1411 C CA . ALA A 1 178 ? -64.486 -27.274 109.122 1.00 85.94 178 ALA A CA 1
ATOM 1412 C C . ALA A 1 178 ? -63.013 -26.937 108.834 1.00 85.94 178 ALA A C 1
ATOM 1414 O O . ALA A 1 178 ? -62.719 -26.408 107.761 1.00 85.94 178 ALA A O 1
ATOM 1415 N N . GLN A 1 179 ? -62.093 -27.306 109.731 1.00 89.38 179 GLN A N 1
ATOM 1416 C CA . GLN A 1 179 ? -60.650 -27.155 109.539 1.00 89.38 179 GLN A CA 1
ATOM 1417 C C . GLN A 1 179 ? -60.172 -27.983 108.340 1.00 89.38 179 GLN A C 1
ATOM 1419 O O . GLN A 1 179 ? -59.607 -27.424 107.408 1.00 89.38 179 GLN A O 1
ATOM 1424 N N . ALA A 1 180 ? -60.518 -29.272 108.274 1.00 83.56 180 ALA A N 1
ATOM 1425 C CA . ALA A 1 180 ? -60.169 -30.141 107.151 1.00 83.56 180 ALA A CA 1
ATOM 1426 C C . ALA A 1 180 ? -60.732 -29.642 105.804 1.00 83.56 180 ALA A C 1
ATOM 1428 O O . ALA A 1 180 ? -60.091 -29.811 104.768 1.00 83.56 180 ALA A O 1
ATOM 1429 N N . LYS A 1 181 ? -61.905 -28.987 105.795 1.00 88.56 181 LYS A N 1
ATOM 1430 C CA . LYS A 1 181 ? -62.442 -28.304 104.602 1.00 88.56 181 LYS A CA 1
ATOM 1431 C C . LYS A 1 181 ? -61.658 -27.042 104.240 1.00 88.56 181 LYS A C 1
ATOM 1433 O O . LYS A 1 181 ? -61.425 -26.812 103.055 1.00 88.56 181 LYS A O 1
ATOM 1438 N N . ALA A 1 182 ? -61.267 -26.231 105.223 1.00 88.31 182 ALA A N 1
ATOM 1439 C CA . ALA A 1 182 ? -60.448 -25.040 105.003 1.00 88.31 182 ALA A CA 1
ATOM 1440 C C . ALA A 1 182 ? -59.058 -25.417 104.466 1.00 88.31 182 ALA A C 1
ATOM 1442 O O . ALA A 1 182 ? -58.615 -24.850 103.469 1.00 88.31 182 ALA A O 1
ATOM 1443 N N . ASP A 1 183 ? -58.432 -26.438 105.052 1.00 89.31 183 ASP A N 1
ATOM 1444 C CA . ASP A 1 183 ? -57.150 -26.989 104.618 1.00 89.31 183 ASP A CA 1
ATOM 1445 C C . ASP A 1 183 ? -57.264 -27.584 103.209 1.00 89.31 183 ASP A C 1
ATOM 1447 O O . ASP A 1 183 ? -56.459 -27.259 102.341 1.00 89.31 183 ASP A O 1
ATOM 1451 N N . ALA A 1 184 ? -58.294 -28.392 102.926 1.00 84.88 184 ALA A N 1
ATOM 1452 C CA . ALA A 1 184 ? -58.527 -28.932 101.584 1.00 84.88 184 ALA A CA 1
ATOM 1453 C C . ALA A 1 184 ? -58.722 -27.826 100.530 1.00 84.88 184 ALA A C 1
ATOM 1455 O O . ALA A 1 184 ? -58.208 -27.944 99.418 1.00 84.88 184 ALA A O 1
ATOM 1456 N N . PHE A 1 185 ? -59.409 -26.732 100.874 1.00 91.19 185 PHE A N 1
ATOM 1457 C CA . PHE A 1 185 ? -59.564 -25.573 99.992 1.00 91.19 185 PHE A CA 1
ATOM 1458 C C . PHE A 1 185 ? -58.247 -24.796 99.811 1.00 91.19 185 PHE A C 1
ATOM 1460 O O . PHE A 1 185 ? -57.944 -24.357 98.702 1.00 91.19 185 PHE A O 1
ATOM 1467 N N . ALA A 1 186 ? -57.425 -24.672 100.858 1.00 90.50 186 ALA A N 1
ATOM 1468 C CA . ALA A 1 186 ? -56.087 -24.089 100.769 1.00 90.50 186 ALA A CA 1
ATOM 1469 C C . ALA A 1 186 ? -55.171 -24.922 99.853 1.00 90.50 186 ALA A C 1
ATOM 1471 O O . ALA A 1 186 ? -54.631 -24.383 98.887 1.00 90.50 186 ALA A O 1
ATOM 1472 N N . TRP A 1 187 ? -55.096 -26.241 100.066 1.00 89.75 187 TRP A N 1
ATOM 1473 C CA . TRP A 1 187 ? -54.376 -27.178 99.195 1.00 89.75 187 TRP A CA 1
ATOM 1474 C C . TRP A 1 187 ? -54.895 -27.152 97.753 1.00 89.75 187 TRP A C 1
ATOM 1476 O O . TRP A 1 187 ? -54.101 -27.223 96.817 1.00 89.75 187 TRP A O 1
ATOM 1486 N N . GLN A 1 188 ? -56.208 -27.015 97.540 1.00 89.88 188 GLN A N 1
ATOM 1487 C CA . GLN A 1 188 ? -56.786 -26.904 96.200 1.00 89.88 188 GLN A CA 1
ATOM 1488 C C . GLN A 1 188 ? -56.361 -25.605 95.494 1.00 89.88 188 GLN A C 1
ATOM 1490 O O . GLN A 1 188 ? -56.015 -25.655 94.313 1.00 89.88 188 GLN A O 1
ATOM 1495 N N . ASN A 1 189 ? -56.326 -24.474 96.207 1.00 89.88 189 ASN A N 1
ATOM 1496 C CA . ASN A 1 189 ? -55.867 -23.186 95.673 1.00 89.88 189 ASN A CA 1
ATOM 1497 C C . ASN A 1 189 ? -54.345 -23.142 95.445 1.00 89.88 189 ASN A C 1
ATOM 1499 O O . ASN A 1 189 ? -53.871 -22.526 94.490 1.00 89.88 189 ASN A O 1
ATOM 1503 N N . GLU A 1 190 ? -53.557 -23.815 96.282 1.00 92.56 190 GLU A N 1
ATOM 1504 C CA . GLU A 1 190 ? -52.116 -23.956 96.060 1.00 92.56 190 GLU A CA 1
ATOM 1505 C C . GLU A 1 190 ? -51.823 -24.897 94.878 1.00 92.56 190 GLU A C 1
ATOM 1507 O O . GLU A 1 190 ? -50.953 -24.609 94.051 1.00 92.56 190 GLU A O 1
ATOM 1512 N N . LEU A 1 191 ? -52.612 -25.964 94.710 1.00 89.38 191 LEU A N 1
ATOM 1513 C CA . LEU A 1 191 ? -52.533 -26.869 93.562 1.00 89.38 191 LEU A CA 1
ATOM 1514 C C . LEU A 1 191 ? -52.947 -26.196 92.241 1.00 89.38 191 LEU A C 1
ATOM 1516 O O . LEU A 1 191 ? -52.361 -26.501 91.203 1.00 89.38 191 LEU A O 1
ATOM 1520 N N . THR A 1 192 ? -53.928 -25.287 92.234 1.00 89.06 192 THR A N 1
ATOM 1521 C CA . THR A 1 192 ? -54.238 -24.488 91.033 1.00 89.06 192 THR A CA 1
ATOM 1522 C C . THR A 1 192 ? -53.162 -23.438 90.777 1.00 89.06 192 THR A C 1
ATOM 1524 O O . THR A 1 192 ? -52.641 -23.388 89.666 1.00 89.06 192 THR A O 1
ATOM 1527 N N . SER A 1 193 ? -52.724 -22.690 91.797 1.00 90.75 193 SER A N 1
ATOM 1528 C CA . SER A 1 193 ? -51.662 -21.682 91.648 1.00 90.75 193 SER A CA 1
ATOM 1529 C C . SER A 1 193 ? -50.337 -22.277 91.152 1.00 90.75 193 SER A C 1
ATOM 1531 O O . SER A 1 193 ? -49.648 -21.669 90.332 1.00 90.75 193 SER A O 1
ATOM 1533 N N . THR A 1 194 ? -49.960 -23.473 91.614 1.00 87.81 194 THR A N 1
ATOM 1534 C CA . THR A 1 194 ? -48.768 -24.182 91.115 1.00 87.81 194 THR A CA 1
ATOM 1535 C C . THR A 1 194 ? -48.956 -24.689 89.686 1.00 87.81 194 THR A C 1
ATOM 1537 O O . THR A 1 194 ? -48.052 -24.511 88.872 1.00 87.81 194 THR A O 1
ATOM 1540 N N . LYS A 1 195 ? -50.130 -25.231 89.328 1.00 91.19 195 LYS A N 1
ATOM 1541 C CA . LYS A 1 195 ? -50.452 -25.603 87.936 1.00 91.19 195 LYS A CA 1
ATOM 1542 C C . LYS A 1 195 ? -50.403 -24.408 86.982 1.00 91.19 195 LYS A C 1
ATOM 1544 O O . LYS A 1 195 ? -49.845 -24.542 85.898 1.00 91.19 195 LYS A O 1
ATOM 1549 N N . GLU A 1 196 ? -50.926 -23.248 87.377 1.00 91.44 196 GLU A N 1
ATOM 1550 C CA . GLU A 1 196 ? -50.864 -22.014 86.582 1.00 91.44 196 GLU A CA 1
ATOM 1551 C C . GLU A 1 196 ? -49.422 -21.529 86.390 1.00 91.44 196 GLU A C 1
ATOM 1553 O O . GLU A 1 196 ? -49.030 -21.208 85.269 1.00 91.44 196 GLU A O 1
ATOM 1558 N N . LYS A 1 197 ? -48.596 -21.557 87.448 1.00 93.00 197 LYS A N 1
ATOM 1559 C CA . LYS A 1 197 ? -47.157 -21.242 87.361 1.00 93.00 197 LYS A CA 1
ATOM 1560 C C . LYS A 1 197 ? -46.433 -22.177 86.387 1.00 93.00 197 LYS A C 1
ATOM 1562 O O . LYS A 1 197 ? -45.760 -21.690 85.483 1.00 93.00 197 LYS A O 1
ATOM 1567 N N . PHE A 1 198 ? -46.628 -23.494 86.503 1.00 91.69 198 PHE A N 1
ATOM 1568 C CA . PHE A 1 198 ? -46.039 -24.467 85.574 1.00 91.69 198 PHE A CA 1
ATOM 1569 C C . PHE A 1 198 ? -46.550 -24.306 84.135 1.00 91.69 198 PHE A C 1
ATOM 1571 O O . PHE A 1 198 ? -45.773 -24.461 83.194 1.00 91.69 198 PHE A O 1
ATOM 1578 N N . ALA A 1 199 ? -47.829 -23.974 83.936 1.00 93.38 199 ALA A N 1
ATOM 1579 C CA . ALA A 1 199 ? -48.378 -23.699 82.610 1.00 93.38 199 ALA A CA 1
ATOM 1580 C C . ALA A 1 199 ? -47.739 -22.447 81.987 1.00 93.38 199 ALA A C 1
ATOM 1582 O O . ALA A 1 199 ? -47.291 -22.497 80.840 1.00 93.38 199 ALA A O 1
ATOM 1583 N N . GLN A 1 200 ? -47.624 -21.356 82.749 1.00 93.81 200 GLN A N 1
ATOM 1584 C CA . GLN A 1 200 ? -46.990 -20.120 82.292 1.00 93.81 200 GLN A CA 1
ATOM 1585 C C . GLN A 1 200 ? -45.494 -20.309 82.008 1.00 93.81 200 GLN A C 1
ATOM 1587 O O . GLN A 1 200 ? -44.995 -19.812 81.002 1.00 93.81 200 GLN A O 1
ATOM 1592 N N . GLU A 1 201 ? -44.773 -21.060 82.841 1.00 94.06 201 GLU A N 1
ATOM 1593 C CA . GLU A 1 201 ? -43.357 -21.363 82.615 1.00 94.06 201 GLU A CA 1
ATOM 1594 C C . GLU A 1 201 ? -43.152 -22.247 81.372 1.00 94.06 201 GLU A C 1
ATOM 1596 O O . GLU A 1 201 ? -42.273 -21.969 80.559 1.00 94.06 201 GLU A O 1
ATOM 1601 N N . ASN A 1 202 ? -44.021 -23.236 81.137 1.00 91.75 202 ASN A N 1
ATOM 1602 C CA . ASN A 1 202 ? -44.012 -24.055 79.918 1.00 91.75 202 ASN A CA 1
ATOM 1603 C C . ASN A 1 202 ? -44.319 -23.214 78.660 1.00 91.75 202 ASN A C 1
ATOM 1605 O O . ASN A 1 202 ? -43.661 -23.379 77.633 1.00 91.75 202 ASN A O 1
ATOM 1609 N N . ILE A 1 203 ? -45.246 -22.250 78.744 1.00 94.56 203 ILE A N 1
ATOM 1610 C CA . ILE A 1 203 ? -45.504 -21.264 77.677 1.00 94.56 203 ILE A CA 1
ATOM 1611 C C . ILE A 1 203 ? -44.262 -20.396 77.418 1.00 94.56 203 ILE A C 1
ATOM 1613 O O . ILE A 1 203 ? -43.865 -20.239 76.262 1.00 94.56 203 ILE A O 1
ATOM 1617 N N . ASN A 1 204 ? -43.611 -19.884 78.467 1.00 93.75 204 ASN A N 1
ATOM 1618 C CA . ASN A 1 204 ? -42.398 -19.070 78.346 1.00 93.75 204 ASN A CA 1
ATOM 1619 C C . ASN A 1 204 ? -41.251 -19.868 77.692 1.00 93.75 204 ASN A C 1
ATOM 1621 O O . ASN A 1 204 ? -40.645 -19.402 76.730 1.00 93.75 204 ASN A O 1
ATOM 1625 N N . VAL A 1 205 ? -41.005 -21.105 78.140 1.00 95.00 205 VAL A N 1
ATOM 1626 C CA . VAL A 1 205 ? -39.986 -22.000 77.563 1.00 95.00 205 VAL A CA 1
ATOM 1627 C C . VAL A 1 205 ? -40.299 -22.340 76.101 1.00 95.00 205 VAL A C 1
ATOM 1629 O O . VAL A 1 205 ? -39.403 -22.304 75.258 1.00 95.00 205 VAL A O 1
ATOM 1632 N N . ARG A 1 206 ? -41.566 -22.610 75.756 1.00 93.31 206 ARG A N 1
ATOM 1633 C CA . ARG A 1 206 ? -41.994 -22.810 74.358 1.00 93.31 206 ARG A CA 1
ATOM 1634 C C . ARG A 1 206 ? -41.759 -21.565 73.501 1.00 93.31 206 ARG A C 1
ATOM 1636 O O . ARG A 1 206 ? -41.278 -21.700 72.376 1.00 93.31 206 ARG A O 1
ATOM 1643 N N . SER A 1 207 ? -42.044 -20.372 74.022 1.00 95.19 207 SER A N 1
ATOM 1644 C CA . SER A 1 207 ? -41.765 -19.092 73.355 1.00 95.19 207 SER A CA 1
ATOM 1645 C C . SER A 1 207 ? -40.265 -18.899 73.094 1.00 95.19 207 SER A C 1
ATOM 1647 O O . SER A 1 207 ? -39.857 -18.650 71.958 1.00 95.19 207 SER A O 1
ATOM 1649 N N . ASP A 1 208 ? -39.419 -19.089 74.106 1.00 94.94 208 ASP A N 1
ATOM 1650 C CA . ASP A 1 208 ? -37.968 -18.908 73.985 1.00 94.94 208 ASP A CA 1
ATOM 1651 C C . ASP A 1 208 ? -37.324 -19.926 73.034 1.00 94.94 208 ASP A C 1
ATOM 1653 O O . ASP A 1 208 ? -36.458 -19.565 72.229 1.00 94.94 208 ASP A O 1
ATOM 1657 N N . LEU A 1 209 ? -37.783 -21.181 73.054 1.00 94.38 209 LEU A N 1
ATOM 1658 C CA . LEU A 1 209 ? -37.366 -22.195 72.084 1.00 94.38 209 LEU A CA 1
ATOM 1659 C C . LEU A 1 209 ? -37.816 -21.836 70.661 1.00 94.38 209 LEU A C 1
ATOM 1661 O O . LEU A 1 209 ? -37.009 -21.920 69.735 1.00 94.38 209 LEU A O 1
ATOM 1665 N N . THR A 1 210 ? -39.055 -21.366 70.481 1.00 95.62 210 THR A N 1
ATOM 1666 C CA . THR A 1 210 ? -39.594 -20.974 69.166 1.00 95.62 210 THR A CA 1
ATOM 1667 C C . THR A 1 210 ? -38.832 -19.781 68.587 1.00 95.62 210 THR A C 1
ATOM 1669 O O . THR A 1 210 ? -38.311 -19.863 67.475 1.00 95.62 210 THR A O 1
ATOM 1672 N N . THR A 1 211 ? -38.646 -18.702 69.356 1.00 95.50 211 THR A N 1
ATOM 1673 C CA . THR A 1 211 ? -37.871 -17.535 68.892 1.00 95.50 211 THR A CA 1
ATOM 1674 C C . THR A 1 211 ? -36.393 -17.864 68.662 1.00 95.50 211 THR A C 1
ATOM 1676 O O . THR A 1 211 ? -35.734 -17.213 67.847 1.00 95.50 211 THR A O 1
ATOM 1679 N N . ARG A 1 212 ? -35.839 -18.880 69.343 1.00 95.69 212 ARG A N 1
ATOM 1680 C CA . ARG A 1 212 ? -34.479 -19.374 69.087 1.00 95.69 212 ARG A CA 1
ATOM 1681 C C . ARG A 1 212 ? -34.388 -20.221 67.818 1.00 95.69 212 ARG A C 1
ATOM 1683 O O . ARG A 1 212 ? -33.420 -20.040 67.081 1.00 95.69 212 ARG A O 1
ATOM 1690 N N . LEU A 1 213 ? -35.387 -21.052 67.522 1.00 93.12 213 LEU A N 1
ATOM 1691 C CA . LEU A 1 213 ? -35.499 -21.772 66.249 1.00 93.12 213 LEU A CA 1
ATOM 1692 C C . LEU A 1 213 ? -35.665 -20.805 65.070 1.00 93.12 213 LEU A C 1
ATOM 1694 O O . LEU A 1 213 ? -34.898 -20.892 64.116 1.00 93.12 213 LEU A O 1
ATOM 1698 N N . GLU A 1 214 ? -36.558 -19.815 65.166 1.00 95.75 214 GLU A N 1
ATOM 1699 C CA . GLU A 1 214 ? -36.706 -18.773 64.139 1.00 95.75 214 GLU A CA 1
ATOM 1700 C C . GLU A 1 214 ? -35.398 -18.023 63.857 1.00 95.75 214 GLU A C 1
ATOM 1702 O O . GLU A 1 214 ? -35.073 -17.726 62.706 1.00 95.75 214 GLU A O 1
ATOM 1707 N N . ARG A 1 215 ? -34.645 -17.686 64.911 1.00 95.06 215 ARG A N 1
ATOM 1708 C CA . ARG A 1 215 ? -33.365 -16.976 64.796 1.00 95.06 215 ARG A CA 1
ATOM 1709 C C . ARG A 1 215 ? -32.321 -17.827 64.076 1.00 95.06 215 ARG A C 1
ATOM 1711 O O . ARG A 1 215 ? -31.606 -17.302 63.227 1.00 95.06 215 ARG A O 1
ATOM 1718 N N . LEU A 1 216 ? -32.270 -19.125 64.380 1.00 94.50 216 LEU A N 1
ATOM 1719 C CA . LEU A 1 216 ? -31.390 -20.085 63.711 1.00 94.50 216 LEU A CA 1
ATOM 1720 C C . LEU A 1 216 ? -31.808 -20.321 62.252 1.00 94.50 216 LEU A C 1
ATOM 1722 O O . LEU A 1 216 ? -30.943 -20.304 61.382 1.00 94.50 216 LEU A O 1
ATOM 1726 N N . MET A 1 217 ? -33.109 -20.435 61.953 1.00 94.56 217 MET A N 1
ATOM 1727 C CA . MET A 1 217 ? -33.618 -20.499 60.574 1.00 94.56 217 MET A CA 1
ATOM 1728 C C . MET A 1 217 ? -33.225 -19.257 59.768 1.00 94.56 217 MET A C 1
ATOM 1730 O O . MET A 1 217 ? -32.627 -19.386 58.704 1.00 94.56 217 MET A O 1
ATOM 1734 N N . LYS A 1 218 ? -33.468 -18.050 60.297 1.00 97.12 218 LYS A N 1
ATOM 1735 C CA . LYS A 1 218 ? -33.111 -16.785 59.627 1.00 97.12 218 LYS A CA 1
ATOM 1736 C C . LYS A 1 218 ? -31.598 -16.667 59.377 1.00 97.12 218 LYS A C 1
ATOM 1738 O O . LYS A 1 218 ? -31.199 -16.149 58.336 1.00 97.12 218 LYS A O 1
ATOM 1743 N N . GLN A 1 219 ? -30.758 -17.178 60.283 1.00 94.94 219 GLN A N 1
ATOM 1744 C CA . GLN A 1 219 ? -29.301 -17.253 60.093 1.00 94.94 219 GLN A CA 1
ATOM 1745 C C . GLN A 1 219 ? -28.895 -18.299 59.040 1.00 94.94 219 GLN A C 1
ATOM 1747 O O . GLN A 1 219 ? -28.076 -17.996 58.173 1.00 94.94 219 GLN A O 1
ATOM 1752 N N . TYR A 1 220 ? -29.496 -19.491 59.064 1.00 95.25 220 TYR A N 1
ATOM 1753 C CA . TYR A 1 220 ? -29.271 -20.549 58.074 1.00 95.25 220 TYR A CA 1
ATOM 1754 C C . TYR A 1 220 ? -29.669 -20.104 56.658 1.00 95.25 220 TYR A C 1
ATOM 1756 O O . TYR A 1 220 ? -28.886 -20.242 55.719 1.00 95.25 220 TYR A O 1
ATOM 1764 N N . GLU A 1 221 ? -30.850 -19.500 56.500 1.00 95.75 221 GLU A N 1
ATOM 1765 C CA . GLU A 1 221 ? -31.298 -18.941 55.225 1.00 95.75 221 GLU A CA 1
ATOM 1766 C C . GLU A 1 221 ? -30.374 -17.831 54.719 1.00 95.75 221 GLU A C 1
ATOM 1768 O O . GLU A 1 221 ? -30.096 -17.773 53.523 1.00 95.75 221 GLU A O 1
ATOM 1773 N N . ALA A 1 222 ? -29.908 -16.940 55.603 1.00 94.06 222 ALA A N 1
ATOM 1774 C CA . ALA A 1 222 ? -28.987 -15.872 55.228 1.00 94.06 222 ALA A CA 1
ATOM 1775 C C . ALA A 1 222 ? -27.653 -16.445 54.726 1.00 94.06 222 ALA A C 1
ATOM 1777 O O . ALA A 1 222 ? -27.200 -16.064 53.648 1.00 94.06 222 ALA A O 1
ATOM 1778 N N . ALA A 1 223 ? -27.083 -17.419 55.443 1.00 94.44 223 ALA A N 1
ATOM 1779 C CA . ALA A 1 223 ? -25.859 -18.107 55.040 1.00 94.44 223 ALA A CA 1
ATOM 1780 C C . ALA A 1 223 ? -26.031 -18.891 53.724 1.00 94.44 223 ALA A C 1
ATOM 1782 O O . ALA A 1 223 ? -25.139 -18.873 52.874 1.00 94.44 223 ALA A O 1
ATOM 1783 N N . ASN A 1 224 ? -27.180 -19.541 53.502 1.00 93.81 224 ASN A N 1
ATOM 1784 C CA . ASN A 1 224 ? -27.435 -20.241 52.242 1.00 93.81 224 ASN A CA 1
ATOM 1785 C C . ASN A 1 224 ? -27.656 -19.265 51.067 1.00 93.81 224 ASN A C 1
ATOM 1787 O O . ASN A 1 224 ? -27.089 -19.477 49.997 1.00 93.81 224 ASN A O 1
ATOM 1791 N N . ARG A 1 225 ? -28.367 -18.146 51.276 1.00 96.31 225 ARG A N 1
ATOM 1792 C CA . ARG A 1 225 ? -28.494 -17.060 50.283 1.00 96.31 225 ARG A CA 1
ATOM 1793 C C . ARG A 1 225 ? -27.143 -16.407 49.962 1.00 96.31 225 ARG A C 1
ATOM 1795 O O . ARG A 1 225 ? -26.885 -16.062 48.808 1.00 96.31 225 ARG A O 1
ATOM 1802 N N . GLU A 1 226 ? -26.253 -16.264 50.944 1.00 95.06 226 GLU A N 1
ATOM 1803 C CA . GLU A 1 226 ? -24.889 -15.769 50.726 1.00 95.06 226 GLU A CA 1
ATOM 1804 C C . GLU A 1 226 ? -24.036 -16.768 49.930 1.00 95.06 226 GLU A C 1
ATOM 1806 O O . GLU A 1 226 ? -23.405 -16.380 48.946 1.00 95.06 226 GLU A O 1
ATOM 1811 N N . LYS A 1 227 ? -24.082 -18.060 50.276 1.00 97.00 227 LYS A N 1
ATOM 1812 C CA . LYS A 1 227 ? -23.455 -19.157 49.518 1.00 97.00 227 LYS A CA 1
ATOM 1813 C C . LYS A 1 227 ? -23.923 -19.184 48.057 1.00 97.00 227 LYS A C 1
ATOM 1815 O O . LYS A 1 227 ? -23.093 -19.254 47.153 1.00 97.00 227 LYS A O 1
ATOM 1820 N N . GLU A 1 228 ? -25.227 -19.083 47.807 1.00 94.75 228 GLU A N 1
ATOM 1821 C CA . GLU A 1 228 ? -25.797 -19.015 46.453 1.00 94.75 228 GLU A CA 1
ATOM 1822 C C . GLU A 1 228 ? -25.327 -17.758 45.703 1.00 94.75 228 GLU A C 1
ATOM 1824 O O . GLU A 1 228 ? -24.865 -17.848 44.563 1.00 94.75 228 GLU A O 1
ATOM 1829 N N . SER A 1 229 ? -25.331 -16.596 46.367 1.00 95.81 229 SER A N 1
ATOM 1830 C CA . SER A 1 229 ? -24.763 -15.353 45.828 1.00 95.81 229 SER A CA 1
ATOM 1831 C C . SER A 1 229 ? -23.280 -15.504 45.464 1.00 95.81 229 SER A C 1
ATOM 1833 O O . SER A 1 229 ? -22.846 -15.011 44.422 1.00 95.81 229 SER A O 1
ATOM 1835 N N . MET A 1 230 ? -22.500 -16.206 46.290 1.00 95.81 230 MET A N 1
ATOM 1836 C CA . MET A 1 230 ? -21.077 -16.467 46.068 1.00 95.81 230 MET A CA 1
ATOM 1837 C C . MET A 1 230 ? -20.849 -17.368 44.847 1.00 95.81 230 MET A C 1
ATOM 1839 O O . MET A 1 230 ? -20.004 -17.053 44.009 1.00 95.81 230 MET A O 1
ATOM 1843 N N . VAL A 1 231 ? -21.645 -18.431 44.681 1.00 97.88 231 VAL A N 1
ATOM 1844 C CA . VAL A 1 231 ? -21.601 -19.304 43.492 1.00 97.88 231 VAL A CA 1
ATOM 1845 C C . VAL A 1 231 ? -21.913 -18.517 42.214 1.00 97.88 231 VAL A C 1
ATOM 1847 O O . VAL A 1 231 ? -21.183 -18.641 41.230 1.00 97.88 231 VAL A O 1
ATOM 1850 N N . VAL A 1 232 ? -22.931 -17.647 42.229 1.00 96.25 232 VAL A N 1
ATOM 1851 C CA . VAL A 1 232 ? -23.255 -16.782 41.079 1.00 96.25 232 VAL A CA 1
ATOM 1852 C C . VAL A 1 232 ? -22.112 -15.806 40.774 1.00 96.25 232 VAL A C 1
ATOM 1854 O O . VAL A 1 232 ? -21.727 -15.667 39.612 1.00 96.25 232 VAL A O 1
ATOM 1857 N N . LYS A 1 233 ? -21.512 -15.174 41.794 1.00 97.31 233 LYS A N 1
ATOM 1858 C CA . LYS A 1 233 ? -20.345 -14.284 41.630 1.00 97.31 233 LYS A CA 1
ATOM 1859 C C . LYS A 1 233 ? -19.155 -15.015 40.993 1.00 97.31 233 LYS A C 1
ATOM 1861 O O . LYS A 1 233 ? -18.569 -14.488 40.049 1.00 97.31 233 LYS A O 1
ATOM 1866 N N . TYR A 1 234 ? -18.835 -16.232 41.441 1.00 97.12 234 TYR A N 1
ATOM 1867 C CA . TYR A 1 234 ? -17.777 -17.052 40.836 1.00 97.12 234 TYR A CA 1
ATOM 1868 C C . TYR A 1 234 ? -18.089 -17.450 39.388 1.00 97.12 234 TYR A C 1
ATOM 1870 O O . TYR A 1 234 ? -17.210 -17.353 38.532 1.00 97.12 234 TYR A O 1
ATOM 1878 N N . ALA A 1 235 ? -19.330 -17.841 39.081 1.00 94.94 235 ALA A N 1
ATOM 1879 C CA . ALA A 1 235 ? -19.733 -18.199 37.720 1.00 94.94 235 ALA A CA 1
ATOM 1880 C C . ALA A 1 235 ? -19.640 -17.007 36.745 1.00 94.94 235 ALA A C 1
ATOM 1882 O O . ALA A 1 235 ? -19.201 -17.169 35.604 1.00 94.94 235 ALA A O 1
ATOM 1883 N N . VAL A 1 236 ? -20.001 -15.798 37.193 1.00 95.38 236 VAL A N 1
ATOM 1884 C CA . VAL A 1 236 ? -19.820 -14.561 36.414 1.00 95.38 236 VAL A CA 1
ATOM 1885 C C . VAL A 1 236 ? -18.332 -14.250 36.222 1.00 95.38 236 VAL A C 1
ATOM 1887 O O . VAL A 1 236 ? -17.914 -14.008 35.090 1.00 95.38 236 VAL A O 1
ATOM 1890 N N . ALA A 1 237 ? -17.526 -14.335 37.285 1.00 94.56 237 ALA A N 1
ATOM 1891 C CA . ALA A 1 237 ? -16.091 -14.074 37.222 1.00 94.56 237 ALA A CA 1
ATOM 1892 C C . ALA A 1 237 ? -15.353 -15.034 36.269 1.00 94.56 237 ALA A C 1
ATOM 1894 O O . ALA A 1 237 ? -14.595 -14.569 35.420 1.00 94.56 237 ALA A O 1
ATOM 1895 N N . GLU A 1 238 ? -15.603 -16.350 36.329 1.00 95.94 238 GLU A N 1
ATOM 1896 C CA . GLU A 1 238 ? -14.962 -17.299 35.402 1.00 95.94 238 GLU A CA 1
ATOM 1897 C C . GLU A 1 238 ? -15.457 -17.102 33.961 1.00 95.94 238 GLU A C 1
ATOM 1899 O O . GLU A 1 238 ? -14.658 -17.163 33.027 1.00 95.94 238 GLU A O 1
ATOM 1904 N N . LYS A 1 239 ? -16.740 -16.768 33.746 1.00 96.88 239 LYS A N 1
ATOM 1905 C CA . LYS A 1 239 ? -17.245 -16.384 32.415 1.00 96.88 239 LYS A CA 1
ATOM 1906 C C . LYS A 1 239 ? -16.478 -15.181 31.854 1.00 96.88 239 LYS A C 1
ATOM 1908 O O . LYS A 1 239 ? -16.114 -15.193 30.679 1.00 96.88 239 LYS A O 1
ATOM 1913 N N . ASP A 1 240 ? -16.231 -14.149 32.658 1.00 93.75 240 ASP A N 1
ATOM 1914 C CA . ASP A 1 240 ? -15.490 -12.961 32.216 1.00 93.75 240 ASP A CA 1
ATOM 1915 C C . ASP A 1 240 ? -14.001 -13.258 31.992 1.00 93.75 240 ASP A C 1
ATOM 1917 O O . ASP A 1 240 ? -13.440 -12.845 30.976 1.00 93.75 240 ASP A O 1
ATOM 1921 N N . VAL A 1 241 ? -13.384 -14.085 32.841 1.00 96.75 241 VAL A N 1
ATOM 1922 C CA . VAL A 1 241 ? -12.031 -14.622 32.623 1.00 96.75 241 VAL A CA 1
ATOM 1923 C C . VAL A 1 241 ? -11.943 -15.411 31.307 1.00 96.75 241 VAL A C 1
ATOM 1925 O O . VAL A 1 241 ? -10.983 -15.233 30.557 1.00 96.75 241 VAL A O 1
ATOM 1928 N N . LEU A 1 242 ? -12.938 -16.238 30.970 1.00 95.75 242 LEU A N 1
ATOM 1929 C CA . LEU A 1 242 ? -13.004 -16.972 29.698 1.00 95.75 242 LEU A CA 1
ATOM 1930 C C . LEU A 1 242 ? -13.188 -16.043 28.488 1.00 95.75 242 LEU A C 1
ATOM 1932 O O . LEU A 1 242 ? -12.559 -16.260 27.449 1.00 95.75 242 LEU A O 1
ATOM 1936 N N . VAL A 1 243 ? -13.990 -14.979 28.611 1.00 95.75 243 VAL A N 1
ATOM 1937 C CA . VAL A 1 243 ? -14.119 -13.948 27.566 1.00 95.75 243 VAL A CA 1
ATOM 1938 C C . VAL A 1 243 ? -12.783 -13.232 27.342 1.00 95.75 243 VAL A C 1
ATOM 1940 O O . VAL A 1 243 ? -12.362 -13.091 26.193 1.00 95.75 243 VAL A O 1
ATOM 1943 N N . VAL A 1 244 ? -12.077 -12.847 28.410 1.00 94.88 244 VAL A N 1
ATOM 1944 C CA . VAL A 1 244 ? -10.760 -12.194 28.325 1.00 94.88 244 VAL A CA 1
ATOM 1945 C C . VAL A 1 244 ? -9.692 -13.138 27.755 1.00 94.88 244 VAL A C 1
ATOM 1947 O O . VAL A 1 244 ? -8.947 -12.722 26.868 1.00 94.88 244 VAL A O 1
ATOM 1950 N N . LYS A 1 245 ? -9.651 -14.417 28.167 1.00 96.56 245 LYS A N 1
ATOM 1951 C CA . LYS A 1 245 ? -8.779 -15.455 27.569 1.00 96.56 245 LYS A CA 1
ATOM 1952 C C . LYS A 1 245 ? -9.005 -15.554 26.052 1.00 96.56 245 LYS A C 1
ATOM 1954 O O . LYS A 1 245 ? -8.064 -15.394 25.277 1.00 96.56 245 LYS A O 1
ATOM 1959 N N . LYS A 1 246 ? -10.262 -15.684 25.611 1.00 97.12 246 LYS A N 1
ATOM 1960 C CA . LYS A 1 246 ? -10.627 -15.773 24.185 1.00 97.12 246 LYS A CA 1
ATOM 1961 C C . LYS A 1 246 ? -10.293 -14.501 23.392 1.00 97.12 246 LYS A C 1
ATOM 1963 O O . LYS A 1 246 ? -9.907 -14.583 22.225 1.00 97.12 246 LYS A O 1
ATOM 1968 N N . GLN A 1 247 ? -10.435 -13.319 23.997 1.00 94.69 247 GLN A N 1
ATOM 1969 C CA . GLN A 1 247 ? -10.008 -12.056 23.383 1.00 94.69 247 GLN A CA 1
ATOM 1970 C C . GLN A 1 247 ? -8.482 -11.993 23.240 1.00 94.69 247 GLN A C 1
ATOM 1972 O O . GLN A 1 247 ? -7.996 -11.667 22.155 1.00 94.69 247 GLN A O 1
ATOM 1977 N N . LYS A 1 248 ? -7.735 -12.376 24.285 1.00 96.38 248 LYS A N 1
ATOM 1978 C CA . LYS A 1 248 ? -6.270 -12.479 24.270 1.00 96.38 248 LYS A CA 1
ATOM 1979 C C . LYS A 1 248 ? -5.791 -13.412 23.153 1.00 96.38 248 LYS A C 1
ATOM 1981 O O . LYS A 1 248 ? -5.031 -12.967 22.302 1.00 96.38 248 LYS A O 1
ATOM 1986 N N . GLU A 1 249 ? -6.291 -14.644 23.081 1.00 96.38 249 GLU A N 1
ATOM 1987 C CA . GLU A 1 249 ? -5.941 -15.621 22.031 1.00 96.38 249 GLU A CA 1
ATOM 1988 C C . GLU A 1 249 ? -6.213 -15.096 20.608 1.00 96.38 249 GLU A C 1
ATOM 1990 O O . GLU A 1 249 ? -5.509 -15.425 19.652 1.00 96.38 249 GLU A O 1
ATOM 1995 N N . ASN A 1 250 ? -7.258 -14.280 20.443 1.00 93.50 250 ASN A N 1
ATOM 1996 C CA . ASN A 1 250 ? -7.608 -13.667 19.164 1.00 93.50 250 ASN A CA 1
ATOM 1997 C C . ASN A 1 250 ? -6.690 -12.488 18.797 1.00 93.50 250 ASN A C 1
ATOM 1999 O O . ASN A 1 250 ? -6.468 -12.239 17.614 1.00 93.50 250 ASN A O 1
ATOM 2003 N N . ILE A 1 251 ? -6.140 -11.786 19.790 1.00 93.75 251 ILE A N 1
ATOM 2004 C CA . ILE A 1 251 ? -5.102 -10.765 19.603 1.00 93.75 251 ILE A CA 1
ATOM 2005 C C . ILE A 1 251 ? -3.748 -11.437 19.334 1.00 93.75 251 ILE A C 1
ATOM 2007 O O . ILE A 1 251 ? -3.072 -11.055 18.387 1.00 93.75 251 ILE A O 1
ATOM 2011 N N . GLU A 1 252 ? -3.380 -12.482 20.079 1.00 95.44 252 GLU A N 1
ATOM 2012 C CA . GLU A 1 252 ? -2.127 -13.229 19.889 1.00 95.44 252 GLU A CA 1
ATOM 2013 C C . GLU A 1 252 ? -2.037 -13.890 18.505 1.00 95.44 252 GLU A C 1
ATOM 2015 O O . GLU A 1 252 ? -0.965 -13.890 17.902 1.00 95.44 252 GLU A O 1
ATOM 2020 N N . ARG A 1 253 ? -3.154 -14.393 17.954 1.00 96.81 253 ARG A N 1
ATOM 2021 C CA . ARG A 1 253 ? -3.204 -14.839 16.549 1.00 96.81 253 ARG A CA 1
ATOM 2022 C C . ARG A 1 253 ? -2.939 -13.682 15.579 1.00 96.81 253 ARG A C 1
ATOM 2024 O O . ARG A 1 253 ? -2.000 -13.773 14.797 1.00 96.81 253 ARG A O 1
ATOM 2031 N N . LYS A 1 254 ? -3.651 -12.555 15.714 1.00 96.31 254 LYS A N 1
ATOM 2032 C CA . LYS A 1 254 ? -3.423 -11.356 14.881 1.00 96.31 254 LYS A CA 1
ATOM 2033 C C . LYS A 1 254 ? -1.987 -10.823 14.959 1.00 96.31 254 LYS A C 1
ATOM 2035 O O . LYS A 1 254 ? -1.467 -10.370 13.947 1.00 96.31 254 LYS A O 1
ATOM 2040 N N . VAL A 1 255 ? -1.345 -10.877 16.129 1.00 94.31 255 VAL A N 1
ATOM 2041 C CA . VAL A 1 255 ? 0.068 -10.493 16.289 1.00 94.31 255 VAL A CA 1
ATOM 2042 C C . VAL A 1 255 ? 0.966 -11.423 15.474 1.00 94.31 255 VAL A C 1
ATOM 2044 O O . VAL A 1 255 ? 1.736 -10.927 14.660 1.00 94.31 255 VAL A O 1
ATOM 2047 N N . LYS A 1 256 ? 0.805 -12.748 15.593 1.00 97.38 256 LYS A N 1
ATOM 2048 C CA . LYS A 1 256 ? 1.569 -13.725 14.792 1.00 97.38 256 LYS A CA 1
ATOM 2049 C C . LYS A 1 256 ? 1.343 -13.564 13.287 1.00 97.38 256 LYS A C 1
ATOM 2051 O O . LYS A 1 256 ? 2.251 -13.805 12.494 1.00 97.38 256 LYS A O 1
ATOM 2056 N N . ASP A 1 257 ? 0.141 -13.182 12.869 1.00 94.25 257 ASP A N 1
ATOM 2057 C CA . ASP A 1 257 ? -0.180 -12.942 11.458 1.00 94.25 257 ASP A CA 1
ATOM 2058 C C . ASP A 1 257 ? 0.551 -11.686 10.941 1.00 94.25 257 ASP A C 1
ATOM 2060 O O . ASP A 1 257 ? 1.289 -11.769 9.958 1.00 94.25 257 ASP A O 1
ATOM 2064 N N . LEU A 1 258 ? 0.498 -10.577 11.690 1.00 94.56 258 LEU A N 1
ATOM 2065 C CA . LEU A 1 258 ? 1.263 -9.354 11.402 1.00 94.56 258 LEU A CA 1
ATOM 2066 C C . LEU A 1 258 ? 2.791 -9.553 11.473 1.00 94.56 258 LEU A C 1
ATOM 2068 O O . LEU A 1 258 ? 3.536 -8.882 10.758 1.00 94.56 258 LEU A O 1
ATOM 2072 N N . GLU A 1 259 ? 3.281 -10.468 12.313 1.00 94.38 259 GLU A N 1
ATOM 2073 C CA . GLU A 1 259 ? 4.700 -10.840 12.366 1.00 94.38 259 GLU A CA 1
ATOM 2074 C C . GLU A 1 259 ? 5.149 -11.565 11.091 1.00 94.38 259 GLU A C 1
ATOM 2076 O O . GLU A 1 259 ? 6.205 -11.226 10.552 1.00 94.38 259 GLU A O 1
ATOM 2081 N N . ARG A 1 260 ? 4.333 -12.477 10.541 1.00 97.50 260 ARG A N 1
ATOM 2082 C CA . ARG A 1 260 ? 4.620 -13.113 9.242 1.00 97.50 260 ARG A CA 1
ATOM 2083 C C . ARG A 1 260 ? 4.582 -12.100 8.094 1.00 97.50 260 ARG A C 1
ATOM 2085 O O . ARG A 1 260 ? 5.488 -12.101 7.263 1.00 97.50 260 ARG A O 1
ATOM 2092 N N . ASP A 1 261 ? 3.606 -11.190 8.072 1.00 94.56 261 ASP A N 1
ATOM 2093 C CA . ASP A 1 261 ? 3.547 -10.116 7.065 1.00 94.56 261 ASP A CA 1
ATOM 2094 C C . ASP A 1 261 ? 4.784 -9.205 7.129 1.00 94.56 261 ASP A C 1
ATOM 2096 O O . ASP A 1 261 ? 5.380 -8.865 6.103 1.00 94.56 261 ASP A O 1
ATOM 2100 N N . LYS A 1 262 ? 5.238 -8.863 8.340 1.00 96.56 262 LYS A N 1
ATOM 2101 C CA . LYS A 1 262 ? 6.488 -8.129 8.583 1.00 96.56 262 LYS A CA 1
ATOM 2102 C C . LYS A 1 262 ? 7.712 -8.889 8.062 1.00 96.56 262 LYS A C 1
ATOM 2104 O O . LYS A 1 262 ? 8.573 -8.265 7.441 1.00 96.56 262 LYS A O 1
ATOM 2109 N N . GLU A 1 263 ? 7.809 -10.202 8.268 1.00 97.31 263 GLU A N 1
ATOM 2110 C CA . GLU A 1 263 ? 8.896 -11.023 7.710 1.00 97.31 263 GLU A CA 1
ATOM 2111 C C . GLU A 1 263 ? 8.864 -11.064 6.173 1.00 97.31 263 GLU A C 1
ATOM 2113 O O . GLU A 1 263 ? 9.903 -10.886 5.531 1.00 97.31 263 GLU A O 1
ATOM 2118 N N . ILE A 1 264 ? 7.679 -11.204 5.568 1.00 96.94 264 ILE A N 1
ATOM 2119 C CA . ILE A 1 264 ? 7.482 -11.165 4.109 1.00 96.94 264 ILE A CA 1
ATOM 2120 C C . ILE A 1 264 ? 7.908 -9.803 3.539 1.00 96.94 264 ILE A C 1
ATOM 2122 O O . ILE A 1 264 ? 8.634 -9.744 2.542 1.00 96.94 264 ILE A O 1
ATOM 2126 N N . LEU A 1 265 ? 7.518 -8.698 4.182 1.00 93.94 265 LEU A N 1
ATOM 2127 C CA . LEU A 1 265 ? 7.921 -7.344 3.791 1.00 93.94 265 LEU A CA 1
ATOM 2128 C C . LEU A 1 265 ? 9.434 -7.126 3.948 1.00 93.94 265 LEU A C 1
ATOM 2130 O O . LEU A 1 265 ? 10.064 -6.574 3.047 1.00 93.94 265 LEU A O 1
ATOM 2134 N N . GLN A 1 266 ? 10.053 -7.623 5.024 1.00 97.00 266 GLN A N 1
ATOM 2135 C CA . GLN A 1 266 ? 11.515 -7.610 5.170 1.00 97.00 266 GLN A CA 1
ATOM 2136 C C . GLN A 1 266 ? 12.221 -8.457 4.097 1.00 97.00 266 GLN A C 1
ATOM 2138 O O . GLN A 1 266 ? 13.301 -8.080 3.638 1.00 97.00 266 GLN A O 1
ATOM 2143 N N . GLY A 1 267 ? 11.616 -9.564 3.658 1.00 96.62 267 GLY A N 1
ATOM 2144 C CA . GLY A 1 267 ? 12.068 -10.345 2.504 1.00 96.62 267 GLY A CA 1
ATOM 2145 C C . GLY A 1 267 ? 12.060 -9.523 1.213 1.00 96.62 267 GLY A C 1
ATOM 2146 O O . GLY A 1 267 ? 13.092 -9.408 0.551 1.00 96.62 267 GLY A O 1
ATOM 2147 N N . LYS A 1 268 ? 10.934 -8.865 0.902 1.00 97.69 268 LYS A N 1
ATOM 2148 C CA . LYS A 1 268 ? 10.803 -7.970 -0.265 1.00 97.69 268 LYS A CA 1
ATOM 2149 C C . LYS A 1 268 ? 11.821 -6.822 -0.233 1.00 97.69 268 LYS A C 1
ATOM 2151 O O . LYS A 1 268 ? 12.474 -6.564 -1.239 1.00 97.69 268 LYS A O 1
ATOM 2156 N N . ILE A 1 269 ? 12.037 -6.191 0.925 1.00 96.12 269 ILE A N 1
ATOM 2157 C CA . ILE A 1 269 ? 13.037 -5.120 1.104 1.00 96.12 269 ILE A CA 1
ATOM 2158 C C . ILE A 1 269 ? 14.469 -5.619 0.840 1.00 96.12 269 ILE A C 1
ATOM 2160 O O . ILE A 1 269 ? 15.279 -4.882 0.274 1.00 96.12 269 ILE A O 1
ATOM 2164 N N . LYS A 1 270 ? 14.809 -6.861 1.211 1.00 98.06 270 LYS A N 1
ATOM 2165 C CA . LYS A 1 270 ? 16.124 -7.451 0.895 1.0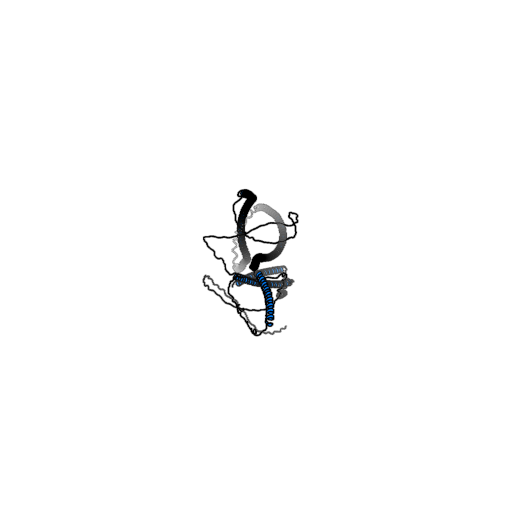0 98.06 270 LYS A CA 1
ATOM 2166 C C . LYS A 1 270 ? 16.298 -7.663 -0.612 1.00 98.06 270 LYS A C 1
ATOM 2168 O O . LYS A 1 270 ? 17.333 -7.273 -1.146 1.00 98.06 270 LYS A O 1
ATOM 2173 N N . ILE A 1 271 ? 15.281 -8.199 -1.292 1.00 96.62 271 ILE A N 1
ATOM 2174 C CA . ILE A 1 271 ? 15.293 -8.415 -2.751 1.00 96.62 271 ILE A CA 1
ATOM 2175 C C . ILE A 1 271 ? 15.466 -7.078 -3.489 1.00 96.62 271 ILE A C 1
ATOM 2177 O O . ILE A 1 271 ? 16.420 -6.928 -4.252 1.00 96.62 271 ILE A O 1
ATOM 2181 N N . LEU A 1 272 ? 14.637 -6.077 -3.174 1.00 95.19 272 LEU A N 1
ATOM 2182 C CA . LEU A 1 272 ? 14.709 -4.739 -3.777 1.00 95.19 272 LEU A CA 1
ATOM 2183 C C . LEU A 1 272 ? 16.067 -4.054 -3.547 1.00 95.19 272 LEU A C 1
ATOM 2185 O O . LEU A 1 272 ? 16.556 -3.352 -4.428 1.00 95.19 272 LEU A O 1
ATOM 2189 N N . ASN A 1 273 ? 16.719 -4.276 -2.399 1.00 96.25 273 ASN A N 1
ATOM 2190 C CA . ASN A 1 273 ? 18.079 -3.778 -2.181 1.00 96.25 273 ASN A CA 1
ATOM 2191 C C . ASN A 1 273 ? 19.116 -4.499 -3.056 1.00 96.25 273 ASN A C 1
ATOM 2193 O O . ASN A 1 273 ? 19.976 -3.830 -3.623 1.00 96.25 273 ASN A O 1
ATOM 2197 N N . THR A 1 274 ? 19.034 -5.825 -3.226 1.00 96.94 274 THR A N 1
ATOM 2198 C CA . THR A 1 274 ? 19.949 -6.543 -4.138 1.00 96.94 274 THR A CA 1
ATOM 2199 C C . THR A 1 274 ? 19.746 -6.156 -5.604 1.00 96.94 274 THR A C 1
ATOM 2201 O O . THR A 1 274 ? 20.720 -6.007 -6.342 1.00 96.94 274 THR A O 1
ATOM 2204 N N . GLU A 1 275 ? 18.500 -5.920 -6.015 1.00 95.62 275 GLU A N 1
ATOM 2205 C CA . GLU A 1 275 ? 18.153 -5.442 -7.352 1.00 95.62 275 GLU A CA 1
ATOM 2206 C C . GLU A 1 275 ? 18.657 -4.013 -7.580 1.00 95.62 275 GLU A C 1
ATOM 2208 O O . GLU A 1 275 ? 19.375 -3.765 -8.547 1.00 95.62 275 GLU A O 1
ATOM 2213 N N . LYS A 1 276 ? 18.421 -3.098 -6.629 1.00 96.69 276 LYS A N 1
ATOM 2214 C CA . LYS A 1 276 ? 19.006 -1.749 -6.631 1.00 96.69 276 LYS A CA 1
ATOM 2215 C C . LYS A 1 276 ? 20.529 -1.791 -6.781 1.00 96.69 276 LYS A C 1
ATOM 2217 O O . LYS A 1 276 ? 21.069 -1.067 -7.613 1.00 96.69 276 LYS A O 1
ATOM 2222 N N . SER A 1 277 ? 21.225 -2.643 -6.024 1.00 96.56 277 SER A N 1
ATOM 2223 C CA . SER A 1 277 ? 22.684 -2.797 -6.127 1.00 96.56 277 SER A CA 1
ATOM 2224 C C . SER A 1 277 ? 23.131 -3.298 -7.505 1.00 96.56 277 SER A C 1
ATOM 2226 O O . SER A 1 277 ? 24.113 -2.789 -8.045 1.00 96.56 277 SER A O 1
ATOM 2228 N N . ARG A 1 278 ? 22.397 -4.243 -8.108 1.00 97.69 278 ARG A N 1
ATOM 2229 C CA . ARG A 1 278 ? 22.645 -4.733 -9.474 1.00 97.69 278 ARG A CA 1
ATOM 2230 C C . ARG A 1 278 ? 22.440 -3.631 -10.520 1.00 97.69 278 ARG A C 1
ATOM 2232 O O . ARG A 1 278 ? 23.262 -3.488 -11.427 1.00 97.69 278 ARG A O 1
ATOM 2239 N N . THR A 1 279 ? 21.388 -2.829 -10.379 1.00 93.31 279 THR A N 1
ATOM 2240 C CA . THR A 1 279 ? 21.088 -1.702 -11.274 1.00 93.31 279 THR A CA 1
ATOM 2241 C C . THR A 1 279 ? 22.131 -0.591 -11.154 1.00 93.31 279 THR A C 1
ATOM 2243 O O . THR A 1 279 ? 22.597 -0.098 -12.178 1.00 93.31 279 THR A O 1
ATOM 2246 N N . CYS A 1 280 ? 22.586 -0.256 -9.939 1.00 96.00 280 CYS A N 1
ATOM 2247 C CA . CYS A 1 280 ? 23.700 0.677 -9.730 1.00 96.00 280 CYS A CA 1
ATOM 2248 C C . CYS A 1 280 ? 24.985 0.197 -10.425 1.00 96.00 280 CYS A C 1
ATOM 2250 O O . CYS A 1 280 ? 25.515 0.924 -11.256 1.00 96.00 280 CYS A O 1
ATOM 2252 N N . GLY A 1 281 ? 25.418 -1.051 -10.202 1.00 96.06 281 GLY A N 1
ATOM 2253 C CA . GLY A 1 281 ? 26.609 -1.587 -10.880 1.00 96.06 281 GLY A CA 1
ATOM 2254 C C . GLY A 1 281 ? 26.477 -1.646 -12.410 1.00 96.06 281 GLY A C 1
ATOM 2255 O O . GLY A 1 281 ? 27.460 -1.500 -13.132 1.00 96.06 281 GLY A O 1
ATOM 2256 N N . THR A 1 282 ? 25.254 -1.800 -12.929 1.00 95.56 282 THR A N 1
ATOM 2257 C CA . THR A 1 282 ? 24.983 -1.732 -14.376 1.00 95.56 282 THR A CA 1
ATOM 2258 C C . THR A 1 282 ? 25.107 -0.298 -14.907 1.00 95.56 282 THR A C 1
ATOM 2260 O O . THR A 1 282 ? 25.689 -0.090 -15.972 1.00 95.56 282 THR A O 1
ATOM 2263 N N . LEU A 1 283 ? 24.629 0.699 -14.153 1.00 94.62 283 LEU A N 1
ATOM 2264 C CA . LEU A 1 283 ? 24.829 2.123 -14.448 1.00 94.62 283 LEU A CA 1
ATOM 2265 C C . LEU A 1 283 ? 26.312 2.513 -14.407 1.00 94.62 283 LEU A C 1
ATOM 2267 O O . LEU A 1 283 ? 26.784 3.161 -15.338 1.00 94.62 283 LEU A O 1
ATOM 2271 N N . ASP A 1 284 ? 27.060 2.068 -13.395 1.00 97.25 284 ASP A N 1
ATOM 2272 C CA . ASP A 1 284 ? 28.500 2.328 -13.271 1.00 97.25 284 ASP A CA 1
ATOM 2273 C C . ASP A 1 284 ? 29.282 1.769 -14.473 1.00 97.25 284 ASP A C 1
ATOM 2275 O O . ASP A 1 284 ? 30.155 2.446 -15.023 1.00 97.25 284 ASP A O 1
ATOM 2279 N N . ASN A 1 285 ? 28.921 0.573 -14.952 1.00 96.56 285 ASN A N 1
ATOM 2280 C CA . ASN A 1 285 ? 29.482 0.004 -16.180 1.00 96.56 285 ASN A CA 1
ATOM 2281 C C . ASN A 1 285 ? 29.152 0.860 -17.417 1.00 96.56 285 ASN A C 1
ATOM 2283 O O . ASN A 1 285 ? 30.040 1.127 -18.226 1.00 96.56 285 ASN A O 1
ATOM 2287 N N . LYS A 1 286 ? 27.916 1.366 -17.556 1.00 96.50 286 LYS A N 1
ATOM 2288 C CA . LYS A 1 286 ? 27.557 2.270 -18.667 1.00 96.50 286 LYS A CA 1
ATOM 2289 C C . LYS A 1 286 ? 28.249 3.633 -18.586 1.00 96.50 286 LYS A C 1
ATOM 2291 O O . LYS A 1 286 ? 28.622 4.181 -19.622 1.00 96.50 286 LYS A O 1
ATOM 2296 N N . ILE A 1 287 ? 28.515 4.150 -17.388 1.00 96.56 287 ILE A N 1
ATOM 2297 C CA . ILE A 1 287 ? 29.339 5.353 -17.190 1.00 96.56 287 ILE A CA 1
ATOM 2298 C C . ILE A 1 287 ? 30.788 5.097 -17.646 1.00 96.56 287 ILE A C 1
ATOM 2300 O O . ILE A 1 287 ? 31.386 5.953 -18.303 1.00 96.56 287 ILE A O 1
ATOM 2304 N N . GLN A 1 288 ? 31.344 3.910 -17.380 1.00 97.25 288 GLN A N 1
ATOM 2305 C CA . GLN A 1 288 ? 32.671 3.520 -17.877 1.00 97.25 288 GLN A CA 1
ATOM 2306 C C . GLN A 1 288 ? 32.706 3.360 -19.407 1.00 97.25 288 GLN A C 1
ATOM 2308 O O . GLN A 1 288 ? 33.624 3.885 -20.042 1.00 97.25 288 GLN A O 1
ATOM 2313 N N . GLU A 1 289 ? 31.704 2.711 -20.014 1.00 96.25 289 GLU A N 1
ATOM 2314 C CA . GLU A 1 289 ? 31.564 2.602 -21.477 1.00 96.25 289 GLU A CA 1
ATOM 2315 C C . GLU A 1 289 ? 31.509 3.985 -22.146 1.00 96.25 289 GLU A C 1
ATOM 2317 O O . GLU A 1 289 ? 32.276 4.251 -23.073 1.00 96.25 289 GLU A O 1
ATOM 2322 N N . LEU A 1 290 ? 30.678 4.903 -21.636 1.00 94.06 290 LEU A N 1
ATOM 2323 C CA . LEU A 1 290 ? 30.600 6.287 -22.121 1.00 94.06 290 LEU A CA 1
ATOM 2324 C C . LEU A 1 290 ? 31.934 7.035 -21.952 1.00 94.06 290 LEU A C 1
ATOM 2326 O O . LEU A 1 290 ? 32.340 7.795 -22.832 1.00 94.06 290 LEU A O 1
ATOM 2330 N N . GLY A 1 291 ? 32.663 6.782 -20.861 1.00 96.75 291 GLY A N 1
ATOM 2331 C CA . GLY A 1 291 ? 34.013 7.307 -20.654 1.00 96.75 291 GLY A CA 1
ATOM 2332 C C . GLY A 1 291 ? 35.032 6.809 -21.690 1.00 96.75 291 GLY A C 1
ATOM 2333 O O . GLY A 1 291 ? 35.916 7.564 -22.096 1.00 96.75 291 GLY A O 1
ATOM 2334 N N . ILE A 1 292 ? 34.906 5.564 -22.160 1.00 96.69 292 ILE A N 1
ATOM 2335 C CA . ILE A 1 292 ? 35.737 4.993 -23.236 1.00 96.69 292 ILE A CA 1
ATOM 2336 C C . ILE A 1 292 ? 35.312 5.540 -24.609 1.00 96.69 292 ILE A C 1
ATOM 2338 O O . ILE A 1 292 ? 36.175 5.888 -25.422 1.00 96.69 292 ILE A O 1
ATOM 2342 N N . ALA A 1 293 ? 34.007 5.688 -24.850 1.00 94.88 293 ALA A N 1
ATOM 2343 C CA . ALA A 1 293 ? 33.473 6.276 -26.075 1.00 94.88 293 ALA A CA 1
ATOM 2344 C C . ALA A 1 293 ? 33.941 7.732 -26.249 1.00 94.88 293 ALA A C 1
ATOM 2346 O O . ALA A 1 293 ? 34.494 8.068 -27.295 1.00 94.88 293 ALA A O 1
ATOM 2347 N N . ASN A 1 294 ? 33.846 8.568 -25.208 1.00 95.19 294 ASN A N 1
ATOM 2348 C CA . ASN A 1 294 ? 34.310 9.962 -25.250 1.00 95.19 294 ASN A CA 1
ATOM 2349 C C . ASN A 1 294 ? 35.813 10.069 -25.565 1.00 95.19 294 ASN A C 1
ATOM 2351 O O . ASN A 1 294 ? 36.192 10.768 -26.501 1.00 95.19 294 ASN A O 1
ATOM 2355 N N . ARG A 1 295 ? 36.668 9.274 -24.900 1.00 97.31 295 ARG A N 1
ATOM 2356 C CA . ARG A 1 295 ? 38.112 9.194 -25.221 1.00 97.31 295 ARG A CA 1
ATOM 2357 C C . ARG A 1 295 ? 38.395 8.755 -26.663 1.00 97.31 295 ARG A C 1
ATOM 2359 O O . ARG A 1 295 ? 39.487 8.999 -27.170 1.00 97.31 295 ARG A O 1
ATOM 2366 N N . THR A 1 296 ? 37.456 8.066 -27.307 1.00 95.94 296 THR A N 1
ATOM 2367 C CA . THR A 1 296 ? 37.568 7.636 -28.708 1.00 95.94 296 THR A CA 1
ATOM 2368 C C . THR A 1 296 ? 37.097 8.738 -29.660 1.00 95.94 296 THR A C 1
ATOM 2370 O O . THR A 1 296 ? 37.761 8.994 -30.661 1.00 95.94 296 THR A O 1
ATOM 2373 N N . ILE A 1 297 ? 36.029 9.461 -29.307 1.00 94.19 297 ILE A N 1
ATOM 2374 C CA . ILE A 1 297 ? 35.581 10.678 -30.004 1.00 94.19 297 ILE A CA 1
ATOM 2375 C C . ILE A 1 297 ? 36.689 11.739 -30.013 1.00 94.19 297 ILE A C 1
ATOM 2377 O O . ILE A 1 297 ? 36.951 12.326 -31.060 1.00 94.19 297 ILE A O 1
ATOM 2381 N N . ASP A 1 298 ? 37.381 11.955 -28.893 1.00 96.62 298 ASP A N 1
ATOM 2382 C CA . ASP A 1 298 ? 38.453 12.954 -28.809 1.00 96.62 298 ASP A CA 1
ATOM 2383 C C . ASP A 1 298 ? 39.683 12.574 -29.652 1.00 96.62 298 ASP A C 1
ATOM 2385 O O . ASP A 1 298 ? 40.184 13.408 -30.402 1.00 96.62 298 ASP A O 1
ATOM 2389 N N . LYS A 1 299 ? 40.082 11.294 -29.680 1.00 97.44 299 LYS A N 1
ATOM 2390 C CA . LYS A 1 299 ? 41.102 10.806 -30.633 1.00 97.44 299 LYS A CA 1
ATOM 2391 C C . LYS A 1 299 ? 40.700 11.039 -32.092 1.00 97.44 299 LYS A C 1
ATOM 2393 O O . LYS A 1 299 ? 41.524 11.459 -32.899 1.00 97.44 299 LYS A O 1
ATOM 2398 N N . LEU A 1 300 ? 39.436 10.782 -32.438 1.00 95.25 300 LEU A N 1
ATOM 2399 C CA . LEU A 1 300 ? 38.927 11.007 -33.793 1.00 95.25 300 LEU A CA 1
ATOM 2400 C C . LEU A 1 300 ? 38.870 12.503 -34.143 1.00 95.25 300 LEU A C 1
ATOM 2402 O O . LEU A 1 300 ? 39.151 12.862 -35.285 1.00 95.25 300 LEU A O 1
ATOM 2406 N N . ARG A 1 301 ? 38.583 13.385 -33.175 1.00 97.12 301 ARG A N 1
ATOM 2407 C CA . ARG A 1 301 ? 38.707 14.846 -33.334 1.00 97.12 301 ARG A CA 1
ATOM 2408 C C . ARG A 1 301 ? 40.153 15.249 -33.617 1.00 97.12 301 ARG A C 1
ATOM 2410 O O . ARG A 1 301 ? 40.380 15.990 -34.568 1.00 97.12 301 ARG A O 1
ATOM 2417 N N . ASP A 1 302 ? 41.122 14.723 -32.871 1.00 96.56 302 ASP A N 1
ATOM 2418 C CA . ASP A 1 302 ? 42.547 14.996 -33.100 1.00 96.56 302 ASP A CA 1
ATOM 2419 C C . ASP A 1 302 ? 43.028 14.481 -34.466 1.00 96.56 302 ASP A C 1
ATOM 2421 O O . ASP A 1 302 ? 43.746 15.183 -35.181 1.00 96.56 302 ASP A O 1
ATOM 2425 N N . GLU A 1 303 ? 42.571 13.303 -34.899 1.00 96.44 303 GLU A N 1
ATOM 2426 C CA . GLU A 1 303 ? 42.813 12.805 -36.257 1.00 96.44 303 GLU A CA 1
ATOM 2427 C C . GLU A 1 303 ? 42.195 13.693 -37.345 1.00 96.44 303 GLU A C 1
ATOM 2429 O O . GLU A 1 303 ? 42.821 13.910 -38.386 1.00 96.44 303 GLU A O 1
ATOM 2434 N N . ILE A 1 304 ? 40.970 14.187 -37.141 1.00 95.44 304 ILE A N 1
ATOM 2435 C CA . ILE A 1 304 ? 40.296 15.105 -38.068 1.00 95.44 304 ILE A CA 1
ATOM 2436 C C . ILE A 1 304 ? 41.055 16.433 -38.132 1.00 95.44 304 ILE A C 1
ATOM 2438 O O . ILE A 1 304 ? 41.354 16.895 -39.231 1.00 95.44 304 ILE A O 1
ATOM 2442 N N . ASN A 1 305 ? 41.466 16.990 -36.990 1.00 96.50 305 ASN A N 1
ATOM 2443 C CA . ASN A 1 305 ? 42.299 18.191 -36.915 1.00 96.50 305 ASN A CA 1
ATOM 2444 C C . ASN A 1 305 ? 43.639 17.990 -37.650 1.00 96.50 305 ASN A C 1
ATOM 2446 O O . ASN A 1 305 ? 44.053 18.835 -38.443 1.00 96.50 305 ASN A O 1
ATOM 2450 N N . ALA A 1 306 ? 44.298 16.841 -37.470 1.00 96.12 306 ALA A N 1
ATOM 2451 C CA . ALA A 1 306 ? 45.536 16.508 -38.176 1.00 96.12 306 ALA A CA 1
ATOM 2452 C C . ALA A 1 306 ? 45.339 16.332 -39.698 1.00 96.12 306 ALA A C 1
ATOM 2454 O O . ALA A 1 306 ? 46.236 16.666 -40.479 1.00 96.12 306 ALA A O 1
ATOM 2455 N N . LYS A 1 307 ? 44.178 15.828 -40.140 1.00 94.88 307 LYS A N 1
ATOM 2456 C CA . LYS A 1 307 ? 43.798 15.737 -41.563 1.00 94.88 307 LYS A CA 1
ATOM 2457 C C . LYS A 1 307 ? 43.491 17.125 -42.144 1.00 94.88 307 LYS A C 1
ATOM 2459 O O . LYS A 1 307 ? 43.998 17.445 -43.215 1.00 94.88 307 LYS A O 1
ATOM 2464 N N . ASP A 1 308 ? 42.766 17.976 -41.424 1.00 96.38 308 ASP A N 1
ATOM 2465 C CA . ASP A 1 308 ? 42.458 19.361 -41.808 1.00 96.38 308 ASP A CA 1
ATOM 2466 C C . ASP A 1 308 ? 43.722 20.235 -41.927 1.00 96.38 308 ASP A C 1
ATOM 2468 O O . ASP A 1 308 ? 43.896 20.939 -42.922 1.00 96.38 308 ASP A O 1
ATOM 2472 N N . ILE A 1 309 ? 44.681 20.109 -41.001 1.00 96.56 309 ILE A N 1
ATOM 2473 C CA . ILE A 1 309 ? 45.999 20.765 -41.106 1.00 96.56 309 ILE A CA 1
ATOM 2474 C C . ILE A 1 309 ? 46.735 20.335 -42.389 1.00 96.56 309 ILE A C 1
ATOM 2476 O O . ILE A 1 309 ? 47.284 21.182 -43.098 1.00 96.56 309 ILE A O 1
ATOM 2480 N N . LYS A 1 310 ? 46.716 19.038 -42.736 1.00 96.56 310 LYS A N 1
ATOM 2481 C CA . LYS A 1 310 ? 47.311 18.529 -43.988 1.00 96.56 310 LYS A CA 1
ATOM 2482 C C . LYS A 1 310 ? 46.584 19.049 -45.232 1.00 96.56 310 LYS A C 1
ATOM 2484 O O . LYS A 1 310 ? 47.245 19.420 -46.199 1.00 96.56 310 LYS A O 1
ATOM 2489 N N . ILE A 1 311 ? 45.252 19.124 -45.203 1.00 94.88 311 ILE A N 1
ATOM 2490 C CA . ILE A 1 311 ? 44.438 19.684 -46.293 1.00 94.88 311 ILE A CA 1
ATOM 2491 C C . ILE A 1 311 ? 44.766 21.169 -46.490 1.00 94.88 311 ILE A C 1
ATOM 2493 O O . ILE A 1 311 ? 45.059 21.575 -47.611 1.00 94.88 311 ILE A O 1
ATOM 2497 N N . LYS A 1 312 ? 44.818 21.964 -45.416 1.00 96.50 312 LYS A N 1
ATOM 2498 C CA . LYS A 1 312 ? 45.195 23.388 -45.457 1.00 96.50 312 LYS A CA 1
ATOM 2499 C C . LYS A 1 312 ? 46.620 23.599 -45.971 1.00 96.50 312 LYS A C 1
ATOM 2501 O O . LYS A 1 312 ? 46.859 24.518 -46.753 1.00 96.50 312 LYS A O 1
ATOM 2506 N N . TRP A 1 313 ? 47.565 22.733 -45.598 1.00 96.25 313 TRP A N 1
ATOM 2507 C CA . TRP A 1 313 ? 48.919 22.751 -46.162 1.00 96.25 313 TRP A CA 1
ATOM 2508 C C . TRP A 1 313 ? 48.915 22.461 -47.672 1.00 96.25 313 TRP A C 1
ATOM 2510 O O . TRP A 1 313 ? 49.507 23.221 -48.438 1.00 96.25 313 TRP A O 1
ATOM 2520 N N . GLY A 1 314 ? 48.183 21.433 -48.115 1.00 94.38 314 GLY A N 1
ATOM 2521 C CA . GLY A 1 314 ? 48.024 21.098 -49.535 1.00 94.38 314 GLY A CA 1
ATOM 2522 C C . GLY A 1 314 ? 47.344 22.205 -50.348 1.00 94.38 314 GLY A C 1
ATOM 2523 O O . GLY A 1 314 ? 47.824 22.557 -51.422 1.00 94.38 314 GLY A O 1
ATOM 2524 N N . GLN A 1 315 ? 46.286 22.823 -49.813 1.00 94.12 315 GLN A N 1
ATOM 2525 C CA . GLN A 1 315 ? 45.607 23.978 -50.415 1.00 94.12 315 GLN A CA 1
ATOM 2526 C C . GLN A 1 315 ? 46.551 25.177 -50.568 1.00 94.12 315 GLN A C 1
ATOM 2528 O O . GLN A 1 315 ? 46.596 25.791 -51.633 1.00 94.12 315 GLN A O 1
ATOM 2533 N N . ASN A 1 316 ? 47.347 25.490 -49.540 1.00 95.88 316 ASN A N 1
ATOM 2534 C CA . ASN A 1 316 ? 48.342 26.562 -49.606 1.00 95.88 316 ASN A CA 1
ATOM 2535 C C . ASN A 1 316 ? 49.469 26.249 -50.606 1.00 95.88 316 ASN A C 1
ATOM 2537 O O . ASN A 1 316 ? 49.902 27.146 -51.333 1.00 95.88 316 ASN A O 1
ATOM 2541 N N . LYS A 1 317 ? 49.915 24.987 -50.697 1.00 96.94 317 LYS A N 1
ATOM 2542 C CA . LYS A 1 317 ? 50.919 24.553 -51.681 1.00 96.94 317 LYS A CA 1
ATOM 2543 C C . LYS A 1 317 ? 50.392 24.673 -53.113 1.00 96.94 317 LYS A C 1
ATOM 2545 O O . LYS A 1 317 ? 51.050 25.306 -53.935 1.00 96.94 317 LYS A O 1
ATOM 2550 N N . LEU A 1 318 ? 49.187 24.161 -53.372 1.00 92.19 318 LEU A N 1
ATOM 2551 C CA . LEU A 1 318 ? 48.507 24.269 -54.664 1.00 92.19 318 LEU A CA 1
ATOM 2552 C C . LEU A 1 318 ? 48.267 25.735 -55.049 1.00 92.19 318 LEU A C 1
ATOM 2554 O O . LEU A 1 318 ? 48.504 26.113 -56.191 1.00 92.19 318 LEU A O 1
ATOM 2558 N N . LYS A 1 319 ? 47.864 26.592 -54.101 1.00 95.69 319 LYS A N 1
ATOM 2559 C CA . LYS A 1 319 ? 47.737 28.036 -54.343 1.00 95.69 319 LYS A CA 1
ATOM 2560 C C . LYS A 1 319 ? 49.070 28.663 -54.766 1.00 95.69 319 LYS A C 1
ATOM 2562 O O . LYS A 1 319 ? 49.097 29.414 -55.734 1.00 95.69 319 LYS A O 1
ATOM 2567 N N . SER A 1 320 ? 50.171 28.326 -54.090 1.00 94.19 320 SER A N 1
ATOM 2568 C CA . SER A 1 320 ? 51.509 28.815 -54.454 1.00 94.19 320 SER A CA 1
ATOM 2569 C C . SER A 1 320 ? 51.947 28.347 -55.848 1.00 94.19 320 SER A C 1
ATOM 2571 O O . SER A 1 320 ? 52.572 29.116 -56.576 1.00 94.19 320 SER A O 1
ATOM 2573 N N . GLU A 1 321 ? 51.592 27.124 -56.245 1.00 91.50 321 GLU A N 1
ATOM 2574 C CA . GLU A 1 321 ? 51.860 26.593 -57.589 1.00 91.50 321 GLU A CA 1
ATOM 2575 C C . GLU A 1 321 ? 50.984 27.257 -58.658 1.00 91.50 321 GLU A C 1
ATOM 2577 O O . GLU A 1 321 ? 51.497 27.638 -59.707 1.00 91.50 321 GLU A O 1
ATOM 2582 N N . ILE A 1 322 ? 49.700 27.494 -58.371 1.00 93.12 322 ILE A N 1
ATOM 2583 C CA . ILE A 1 322 ? 48.783 28.265 -59.225 1.00 93.12 322 ILE A CA 1
ATOM 2584 C C . ILE A 1 322 ? 49.295 29.696 -59.429 1.00 93.12 322 ILE A C 1
ATOM 2586 O O . ILE A 1 322 ? 49.297 30.193 -60.554 1.00 93.12 322 ILE A O 1
ATOM 2590 N N . ASP A 1 323 ? 49.738 30.371 -58.367 1.00 93.12 323 ASP A N 1
ATOM 2591 C CA . ASP A 1 323 ? 50.233 31.746 -58.457 1.00 93.12 323 ASP A CA 1
ATOM 2592 C C . ASP A 1 323 ? 51.590 31.816 -59.190 1.00 93.12 323 ASP A C 1
ATOM 2594 O O . ASP A 1 323 ? 51.815 32.743 -59.971 1.00 93.12 323 ASP A O 1
ATOM 2598 N N . SER A 1 324 ? 52.441 30.787 -59.070 1.00 92.56 324 SER A N 1
ATOM 2599 C CA . SER A 1 324 ? 53.638 30.632 -59.912 1.00 92.56 324 SER A CA 1
ATOM 2600 C C . SER A 1 324 ? 53.287 30.366 -61.386 1.00 92.56 324 SER A C 1
ATOM 2602 O O . SER A 1 324 ? 53.888 30.971 -62.274 1.00 92.56 324 SER A O 1
ATOM 2604 N N . HIS A 1 325 ? 52.263 29.550 -61.664 1.00 89.50 325 HIS A N 1
ATOM 2605 C CA . HIS A 1 325 ? 51.755 29.316 -63.021 1.00 89.50 325 HIS A CA 1
ATOM 2606 C C . HIS A 1 325 ? 51.171 30.579 -63.667 1.00 89.50 325 HIS A C 1
ATOM 2608 O O . HIS A 1 325 ? 51.370 30.804 -64.858 1.00 89.50 325 HIS A O 1
ATOM 2614 N N . LYS A 1 326 ? 50.497 31.446 -62.899 1.00 94.50 326 LYS A N 1
ATOM 2615 C CA . LYS A 1 326 ? 50.069 32.772 -63.386 1.00 94.50 326 LYS A CA 1
ATOM 2616 C C . LYS A 1 326 ? 51.269 33.648 -63.744 1.00 94.50 326 LYS A C 1
ATOM 2618 O O . LYS A 1 326 ? 51.226 34.363 -64.741 1.00 94.50 326 LYS A O 1
ATOM 2623 N N . GLU A 1 327 ? 52.342 33.601 -62.953 1.00 93.38 327 GLU A N 1
ATOM 2624 C CA . GLU A 1 327 ? 53.550 34.383 -63.222 1.00 93.38 327 GLU A CA 1
ATOM 2625 C C . GLU A 1 327 ? 54.292 33.894 -64.479 1.00 93.38 327 GLU A C 1
ATOM 2627 O O . GLU A 1 327 ? 54.777 34.715 -65.261 1.00 93.38 327 GLU A O 1
ATOM 2632 N N . THR A 1 328 ? 54.367 32.577 -64.707 1.00 90.94 328 THR A N 1
ATOM 2633 C CA . THR A 1 328 ? 54.972 32.003 -65.920 1.00 90.94 328 THR A CA 1
ATOM 2634 C C . THR A 1 328 ? 54.095 32.203 -67.153 1.00 90.94 328 THR A C 1
ATOM 2636 O O . THR A 1 328 ? 54.632 32.596 -68.189 1.00 90.94 328 THR A O 1
ATOM 2639 N N . GLN A 1 329 ? 52.768 32.073 -67.042 1.00 92.69 329 GLN A N 1
ATOM 2640 C CA . GLN A 1 329 ? 51.833 32.438 -68.113 1.00 92.69 329 GLN A CA 1
ATOM 2641 C C . GLN A 1 329 ? 51.998 33.915 -68.496 1.00 92.69 329 GLN A C 1
ATOM 2643 O O . GLN A 1 329 ? 52.295 34.221 -69.644 1.00 92.69 329 GLN A O 1
ATOM 2648 N N . ALA A 1 330 ? 51.988 34.832 -67.523 1.00 91.75 330 ALA A N 1
ATOM 2649 C CA . ALA A 1 330 ? 52.206 36.255 -67.786 1.00 91.75 330 ALA A CA 1
ATOM 2650 C C . ALA A 1 330 ? 53.613 36.577 -68.339 1.00 91.75 330 ALA A C 1
ATOM 2652 O O . ALA A 1 330 ? 53.838 37.666 -68.871 1.00 91.75 330 ALA A O 1
ATOM 2653 N N . LYS A 1 331 ? 54.608 35.687 -68.207 1.00 92.50 331 LYS A N 1
ATOM 2654 C CA . LYS A 1 331 ? 55.905 35.807 -68.905 1.00 92.50 331 LYS A CA 1
ATOM 2655 C C . LYS A 1 331 ? 55.803 35.313 -70.352 1.00 92.50 331 LYS A C 1
ATOM 2657 O O . LYS A 1 331 ? 56.344 35.980 -71.232 1.00 92.50 331 LYS A O 1
ATOM 2662 N N . LEU A 1 332 ? 55.083 34.217 -70.598 1.00 91.00 332 LEU A N 1
ATOM 2663 C CA . LEU A 1 332 ? 54.790 33.697 -71.936 1.00 91.00 332 LEU A CA 1
ATOM 2664 C C . LEU A 1 332 ? 53.969 34.697 -72.764 1.00 91.00 332 LEU A C 1
ATOM 2666 O O . LEU A 1 332 ? 54.377 35.027 -73.871 1.00 91.00 332 LEU A O 1
ATOM 2670 N N . ASP A 1 333 ? 52.896 35.263 -72.210 1.00 91.62 333 ASP A N 1
ATOM 2671 C CA . ASP A 1 333 ? 52.033 36.234 -72.901 1.00 91.62 333 ASP A CA 1
ATOM 2672 C C . ASP A 1 333 ? 52.827 37.475 -73.352 1.00 91.62 333 ASP A C 1
ATOM 2674 O O . ASP A 1 333 ? 52.692 37.947 -74.480 1.00 91.62 333 ASP A O 1
ATOM 2678 N N . ARG A 1 334 ? 53.741 37.968 -72.501 1.00 92.75 334 ARG A N 1
ATOM 2679 C CA . ARG A 1 334 ? 54.666 39.068 -72.838 1.00 92.75 334 ARG A CA 1
ATOM 2680 C C . ARG A 1 334 ? 55.699 38.682 -73.901 1.00 92.75 334 ARG A C 1
ATOM 2682 O O . ARG A 1 334 ? 56.171 39.561 -74.617 1.00 92.75 334 ARG A O 1
ATOM 2689 N N . ALA A 1 335 ? 56.090 37.411 -73.987 1.00 88.31 335 ALA A N 1
ATOM 2690 C CA . ALA A 1 335 ? 56.993 36.923 -75.028 1.00 88.31 335 ALA A CA 1
ATOM 2691 C C . ALA A 1 335 ? 56.260 36.781 -76.371 1.00 88.31 335 ALA A C 1
ATOM 2693 O O . ALA A 1 335 ? 56.771 37.246 -77.385 1.00 88.31 335 ALA A O 1
ATOM 2694 N N . LEU A 1 336 ? 55.037 36.241 -76.365 1.00 90.19 336 LEU A N 1
ATOM 2695 C CA . LEU A 1 336 ? 54.165 36.157 -77.540 1.00 90.19 336 LEU A CA 1
ATOM 2696 C C . LEU A 1 336 ? 53.817 37.549 -78.089 1.00 90.19 336 LEU A C 1
ATOM 2698 O O . LEU A 1 336 ? 53.907 37.761 -79.292 1.00 90.19 336 LEU A O 1
ATOM 2702 N N . ALA A 1 337 ? 53.528 38.525 -77.221 1.00 89.19 337 ALA A N 1
ATOM 2703 C CA . ALA A 1 337 ? 53.322 39.914 -77.636 1.00 89.19 337 ALA A CA 1
ATOM 2704 C C . ALA A 1 337 ? 54.564 40.514 -78.328 1.00 89.19 337 ALA A C 1
ATOM 2706 O O . ALA A 1 337 ? 54.435 41.185 -79.346 1.00 89.19 337 ALA A O 1
ATOM 2707 N N . LYS A 1 338 ? 55.779 40.232 -77.833 1.00 91.56 338 LYS A N 1
ATOM 2708 C CA . LYS A 1 338 ? 57.021 40.655 -78.509 1.00 91.56 338 LYS A CA 1
ATOM 2709 C C . LYS A 1 338 ? 57.227 39.963 -79.855 1.00 91.56 338 LYS A C 1
ATOM 2711 O O . LYS A 1 338 ? 57.690 40.612 -80.783 1.00 91.56 338 LYS A O 1
ATOM 2716 N N . ILE A 1 339 ? 56.896 38.675 -79.961 1.00 85.50 339 ILE A N 1
ATOM 2717 C CA . ILE A 1 339 ? 56.968 37.940 -81.231 1.00 85.50 339 ILE A CA 1
ATOM 2718 C C . ILE A 1 339 ? 56.001 38.562 -82.243 1.00 85.50 339 ILE A C 1
ATOM 2720 O O . ILE A 1 339 ? 56.443 38.898 -83.331 1.00 85.50 339 ILE A O 1
ATOM 2724 N N . CYS A 1 340 ? 54.750 38.830 -81.855 1.00 88.00 340 CYS A N 1
ATOM 2725 C CA . CYS A 1 340 ? 53.760 39.504 -82.700 1.00 88.00 340 CYS A CA 1
ATOM 2726 C C . CYS A 1 340 ? 54.261 40.873 -83.202 1.00 88.00 340 CYS A C 1
ATOM 2728 O O . CYS A 1 340 ? 54.234 41.142 -84.401 1.00 88.00 340 CYS A O 1
ATOM 2730 N N . ASN A 1 341 ? 54.816 41.706 -82.310 1.00 87.19 341 ASN A N 1
ATOM 2731 C CA . ASN A 1 341 ? 55.412 42.989 -82.696 1.00 87.19 341 ASN A CA 1
ATOM 2732 C C . ASN A 1 341 ? 56.568 42.812 -83.700 1.00 87.19 341 ASN A C 1
ATOM 2734 O O . ASN A 1 341 ? 56.638 43.540 -84.685 1.00 87.19 341 ASN A O 1
ATOM 2738 N N . HIS A 1 342 ? 57.461 41.840 -83.486 1.00 84.25 342 HIS A N 1
ATOM 2739 C CA . HIS A 1 342 ? 58.560 41.561 -84.416 1.00 84.25 342 HIS A CA 1
ATOM 2740 C C . HIS A 1 342 ? 58.075 40.958 -85.747 1.00 84.25 342 HIS A C 1
ATOM 2742 O O . HIS A 1 342 ? 58.665 41.232 -86.788 1.00 84.25 342 HIS A O 1
ATOM 2748 N N . GLU A 1 343 ? 56.994 40.176 -85.757 1.00 84.19 343 GLU A N 1
ATOM 2749 C CA . GLU A 1 343 ? 56.343 39.697 -86.984 1.00 84.19 343 GLU A CA 1
ATOM 2750 C C . GLU A 1 343 ? 55.719 40.859 -87.775 1.00 84.19 343 GLU A C 1
ATOM 2752 O O . GLU A 1 343 ? 55.801 40.873 -89.005 1.00 84.19 343 GLU A O 1
ATOM 2757 N N . GLU A 1 344 ? 55.173 41.871 -87.094 1.00 83.00 344 GLU A N 1
ATOM 2758 C CA . GLU A 1 344 ? 54.672 43.103 -87.711 1.00 83.00 344 GLU A CA 1
ATOM 2759 C C . GLU A 1 344 ? 55.813 43.998 -88.241 1.00 83.00 344 GLU A C 1
ATOM 2761 O O . GLU A 1 344 ? 55.750 44.450 -89.384 1.00 83.00 344 GLU A O 1
ATOM 2766 N N . GLU A 1 345 ? 56.916 44.161 -87.499 1.00 82.81 345 GLU A N 1
ATOM 2767 C CA . GLU A 1 345 ? 58.149 44.827 -87.971 1.00 82.81 345 GLU A CA 1
ATOM 2768 C C . GLU A 1 345 ? 58.752 44.124 -89.209 1.00 82.81 345 GLU A C 1
ATOM 2770 O O . GLU A 1 345 ? 59.135 44.771 -90.193 1.00 82.81 345 GLU A O 1
ATOM 2775 N N . ILE A 1 346 ? 58.791 42.786 -89.206 1.00 79.75 346 ILE A N 1
ATOM 2776 C CA . ILE A 1 346 ? 59.224 41.967 -90.351 1.00 79.75 346 ILE A CA 1
ATOM 2777 C C . ILE A 1 346 ? 58.253 42.116 -91.530 1.00 79.75 346 ILE A C 1
ATOM 2779 O O . ILE A 1 346 ? 58.687 42.140 -92.681 1.00 79.75 346 ILE A O 1
ATOM 2783 N N . LYS A 1 347 ? 56.944 42.242 -91.283 1.00 85.62 347 LYS A N 1
ATOM 2784 C CA . LYS A 1 347 ? 55.946 42.475 -92.335 1.00 85.62 347 LYS A CA 1
ATOM 2785 C C . LYS A 1 347 ? 56.129 43.846 -92.989 1.00 85.62 347 LYS A C 1
ATOM 2787 O O . LYS A 1 347 ? 56.190 43.905 -94.214 1.00 85.62 347 LYS A O 1
ATOM 2792 N N . VAL A 1 348 ? 56.289 44.914 -92.203 1.00 82.06 348 VAL A N 1
ATOM 2793 C CA . VAL A 1 348 ? 56.523 46.279 -92.715 1.00 82.06 348 VAL A CA 1
ATOM 2794 C C . VAL A 1 348 ? 57.798 46.336 -93.559 1.00 82.06 348 VAL A C 1
ATOM 2796 O O . VAL A 1 348 ? 57.746 46.735 -94.720 1.00 82.06 348 VAL A O 1
ATOM 2799 N N . THR A 1 349 ? 58.926 45.842 -93.041 1.00 75.25 349 THR A N 1
ATOM 2800 C CA . THR A 1 349 ? 60.200 45.832 -93.791 1.00 75.25 349 THR A CA 1
ATOM 2801 C C . THR A 1 349 ? 60.151 44.965 -95.059 1.00 75.25 349 THR A C 1
ATOM 2803 O O . THR A 1 349 ? 60.844 45.247 -96.040 1.00 75.25 349 THR A O 1
ATOM 2806 N N . ARG A 1 350 ? 59.295 43.935 -95.097 1.00 79.88 350 ARG A N 1
ATOM 2807 C CA . ARG A 1 350 ? 59.046 43.114 -96.294 1.00 79.88 350 ARG A CA 1
ATOM 2808 C C . ARG A 1 350 ? 58.180 43.830 -97.334 1.00 79.88 350 ARG A C 1
ATOM 2810 O O . ARG A 1 350 ? 58.459 43.701 -98.524 1.00 79.88 350 ARG A O 1
ATOM 2817 N N . GLU A 1 351 ? 57.179 44.598 -96.906 1.00 81.19 351 GLU A N 1
ATOM 2818 C CA . GLU A 1 351 ? 56.364 45.458 -97.779 1.00 81.19 351 GLU A CA 1
ATOM 2819 C C . GLU A 1 351 ? 57.207 46.601 -98.382 1.00 81.19 351 GLU A C 1
ATOM 2821 O O . GLU A 1 351 ? 57.109 46.878 -99.581 1.00 81.19 351 GLU A O 1
ATOM 2826 N N . GLU A 1 352 ? 58.117 47.193 -97.600 1.00 73.88 352 GLU A N 1
ATOM 2827 C CA . GLU A 1 352 ? 59.114 48.160 -98.085 1.00 73.88 352 GLU A CA 1
ATOM 2828 C C . GLU A 1 352 ? 60.065 47.539 -99.124 1.00 73.88 352 GLU A C 1
ATOM 2830 O O . GLU A 1 352 ? 60.284 48.116 -100.193 1.00 73.88 352 GLU A O 1
ATOM 2835 N N . ALA A 1 353 ? 60.586 46.335 -98.864 1.00 69.88 353 ALA A N 1
ATOM 2836 C CA . ALA A 1 353 ? 61.461 45.630 -99.801 1.00 69.88 353 ALA A CA 1
ATOM 2837 C C . ALA A 1 353 ? 60.750 45.240 -101.113 1.00 69.88 353 ALA A C 1
ATOM 2839 O O . ALA A 1 353 ? 61.340 45.341 -102.192 1.00 69.88 353 ALA A O 1
ATOM 2840 N N . GLU A 1 354 ? 59.478 44.827 -101.062 1.00 76.94 354 GLU A N 1
ATOM 2841 C CA . GLU A 1 354 ? 58.714 44.481 -102.269 1.00 76.94 354 GLU A CA 1
ATOM 2842 C C . GLU A 1 354 ? 58.467 45.705 -103.169 1.00 76.94 354 GLU A C 1
ATOM 2844 O O . GLU A 1 354 ? 58.476 45.588 -104.399 1.00 76.94 354 GLU A O 1
ATOM 2849 N N . LYS A 1 355 ? 58.312 46.895 -102.573 1.00 74.38 355 LYS A N 1
ATOM 2850 C CA . LYS A 1 355 ? 58.180 48.157 -103.312 1.00 74.38 355 LYS A CA 1
ATOM 2851 C C . LYS A 1 355 ? 59.426 48.455 -104.157 1.00 74.38 355 LYS A C 1
ATOM 2853 O O . LYS A 1 355 ? 59.296 48.705 -105.355 1.00 74.38 355 LYS A O 1
ATOM 2858 N N . VAL A 1 356 ? 60.622 48.315 -103.578 1.00 70.50 356 VAL A N 1
ATOM 2859 C CA . VAL A 1 356 ? 61.906 48.488 -104.292 1.00 70.50 356 VAL A CA 1
ATOM 2860 C C . VAL A 1 356 ? 62.047 47.490 -105.454 1.00 70.50 356 VAL A C 1
ATOM 2862 O O . VAL A 1 356 ? 62.532 47.839 -106.530 1.00 70.50 356 VAL A O 1
ATOM 2865 N N . VAL A 1 357 ? 61.570 46.251 -105.286 1.00 68.38 357 VAL A N 1
ATOM 2866 C CA . VAL A 1 357 ? 61.600 45.223 -106.346 1.00 68.38 357 VAL A CA 1
ATOM 2867 C C . VAL A 1 357 ? 60.631 45.527 -107.499 1.00 68.38 357 VAL A C 1
ATOM 2869 O O . VAL A 1 357 ? 60.897 45.122 -108.633 1.00 68.38 357 VAL A O 1
ATOM 2872 N N . LYS A 1 358 ? 59.524 46.240 -107.251 1.00 66.75 358 LYS A N 1
ATOM 2873 C CA . LYS A 1 358 ? 58.610 46.705 -108.309 1.00 66.75 358 LYS A CA 1
ATOM 2874 C C . LYS A 1 358 ? 59.234 47.834 -109.128 1.00 66.75 358 LYS A C 1
ATOM 2876 O O . LYS A 1 358 ? 59.292 47.711 -110.349 1.00 66.75 358 LYS A O 1
ATOM 2881 N N . GLU A 1 359 ? 59.799 48.843 -108.467 1.00 63.38 359 GLU A N 1
ATOM 2882 C CA . GLU A 1 359 ? 60.490 49.970 -109.120 1.00 63.38 359 GLU A CA 1
ATOM 2883 C C . GLU A 1 359 ? 61.655 49.498 -110.021 1.00 63.38 359 GLU A C 1
ATOM 2885 O O . GLU A 1 359 ? 61.872 50.048 -111.099 1.00 63.38 359 GLU A O 1
ATOM 2890 N N . ALA A 1 360 ? 62.347 48.411 -109.654 1.00 57.47 360 ALA A N 1
ATOM 2891 C CA . ALA A 1 360 ? 63.392 47.804 -110.484 1.00 57.47 360 ALA A CA 1
ATOM 2892 C C . ALA A 1 360 ? 62.878 47.073 -111.748 1.00 57.47 360 ALA A C 1
ATOM 2894 O O . ALA A 1 360 ? 63.610 46.967 -112.731 1.00 57.47 360 ALA A O 1
ATOM 2895 N N . LYS A 1 361 ? 61.645 46.544 -111.746 1.00 56.56 361 LYS A N 1
ATOM 2896 C CA . LYS A 1 361 ? 61.126 45.680 -112.830 1.00 56.56 361 LYS A CA 1
ATOM 2897 C C . LYS A 1 361 ? 60.471 46.431 -113.987 1.00 56.56 361 LYS A C 1
ATOM 2899 O O . LYS A 1 361 ? 60.356 45.874 -115.077 1.00 56.56 361 LYS A O 1
ATOM 2904 N N . GLU A 1 362 ? 60.068 47.681 -113.789 1.00 51.81 362 GLU A N 1
ATOM 2905 C CA . GLU A 1 362 ? 59.419 48.476 -114.841 1.00 51.81 362 GLU A CA 1
ATOM 2906 C C . GLU A 1 362 ? 60.412 49.010 -115.898 1.00 51.81 362 GLU A C 1
ATOM 2908 O O . GLU A 1 362 ? 59.998 49.435 -116.975 1.00 51.81 362 GLU A O 1
ATOM 2913 N N . GLY A 1 363 ? 61.726 48.913 -115.650 1.00 53.88 363 GLY A N 1
ATOM 2914 C CA . GLY A 1 363 ? 62.771 49.403 -116.559 1.00 53.88 363 GLY A CA 1
ATOM 2915 C C . GLY A 1 363 ? 63.132 48.503 -117.754 1.00 53.88 363 GLY A C 1
ATOM 2916 O O . GLY A 1 363 ? 63.720 48.996 -118.714 1.00 53.88 363 GLY A O 1
ATOM 2917 N N . GLU A 1 364 ? 62.813 47.203 -117.733 1.00 51.72 364 GLU A N 1
ATOM 2918 C CA . GLU A 1 364 ? 63.429 46.221 -118.656 1.00 51.72 364 GLU A CA 1
ATOM 2919 C C . GLU A 1 364 ? 62.508 45.746 -119.808 1.00 51.72 364 GLU A C 1
ATOM 2921 O O . GLU A 1 364 ? 62.963 45.194 -120.811 1.00 51.72 364 GLU A O 1
ATOM 2926 N N . ASN A 1 365 ? 61.198 46.004 -119.728 1.00 50.12 365 ASN A N 1
ATOM 2927 C CA . ASN A 1 365 ? 60.172 45.340 -120.551 1.00 50.12 365 ASN A CA 1
ATOM 2928 C C . ASN A 1 365 ? 59.894 45.973 -121.944 1.00 50.12 365 ASN A C 1
ATOM 2930 O O . ASN A 1 365 ? 58.787 45.870 -122.469 1.00 50.12 365 ASN A O 1
ATOM 2934 N N . THR A 1 366 ? 60.857 46.670 -122.560 1.00 54.12 366 THR A N 1
ATOM 2935 C CA . THR A 1 366 ? 60.607 47.505 -123.766 1.00 54.12 366 THR A CA 1
ATOM 2936 C C . THR A 1 366 ? 61.442 47.151 -125.007 1.00 54.12 366 THR A C 1
ATOM 2938 O O . THR A 1 366 ? 61.556 47.967 -125.922 1.00 54.12 366 THR A O 1
ATOM 2941 N N . ARG A 1 367 ? 62.012 45.933 -125.099 1.00 47.97 367 ARG A N 1
ATOM 2942 C CA . ARG A 1 367 ? 62.940 45.578 -126.204 1.00 47.97 367 ARG A CA 1
ATOM 2943 C C . ARG A 1 367 ? 62.750 44.222 -126.916 1.00 47.97 367 ARG A C 1
ATOM 2945 O O . ARG A 1 367 ? 63.430 43.988 -127.909 1.00 47.97 367 ARG A O 1
ATOM 2952 N N . ALA A 1 368 ? 61.850 43.339 -126.473 1.00 48.59 368 ALA A N 1
ATOM 2953 C CA . ALA A 1 368 ? 61.860 41.924 -126.902 1.00 48.59 368 ALA A CA 1
ATOM 2954 C C . ALA A 1 368 ? 60.917 41.517 -128.066 1.00 48.59 368 ALA A C 1
ATOM 2956 O O . ALA A 1 368 ? 61.116 40.461 -128.658 1.00 48.59 368 ALA A O 1
ATOM 2957 N N . ASN A 1 369 ? 59.895 42.310 -128.415 1.00 50.50 369 ASN A N 1
ATOM 2958 C CA . ASN A 1 369 ? 58.699 41.805 -129.127 1.00 50.50 369 ASN A CA 1
ATOM 2959 C C . ASN A 1 369 ? 58.629 42.013 -130.663 1.00 50.50 369 ASN A C 1
ATOM 2961 O O . ASN A 1 369 ? 57.540 41.932 -131.232 1.00 50.50 369 ASN A O 1
ATOM 2965 N N . ILE A 1 370 ? 59.735 42.294 -131.370 1.00 54.41 370 ILE A N 1
ATOM 2966 C CA . ILE A 1 370 ? 59.700 42.582 -132.827 1.00 54.41 370 ILE A CA 1
ATOM 2967 C C . ILE A 1 370 ? 60.837 41.878 -133.592 1.00 54.41 370 ILE A C 1
ATOM 2969 O O . ILE A 1 370 ? 61.814 42.517 -133.973 1.00 54.41 370 ILE A O 1
ATOM 2973 N N . LEU A 1 371 ? 60.707 40.564 -133.840 1.00 48.62 371 LEU A N 1
ATOM 2974 C CA . LEU A 1 371 ? 61.539 39.842 -134.831 1.00 48.62 371 LEU A CA 1
ATOM 2975 C C . LEU A 1 371 ? 60.996 38.463 -135.269 1.00 48.62 371 LEU A C 1
ATOM 2977 O O . LEU A 1 371 ? 61.264 38.035 -136.389 1.00 48.62 371 LEU A O 1
ATOM 2981 N N . ASP A 1 372 ? 60.186 37.788 -134.448 1.00 46.41 372 ASP A N 1
ATOM 2982 C CA . ASP A 1 372 ? 59.770 36.380 -134.635 1.00 46.41 372 ASP A CA 1
ATOM 2983 C C . ASP A 1 372 ? 58.666 36.139 -135.702 1.00 46.41 372 ASP A C 1
ATOM 2985 O O . ASP A 1 372 ? 57.762 35.328 -135.523 1.00 46.41 372 ASP A O 1
ATOM 2989 N N . LYS A 1 373 ? 58.665 36.891 -136.817 1.00 52.34 373 LYS A N 1
ATOM 2990 C CA . LYS A 1 373 ? 57.534 36.912 -137.778 1.00 52.34 373 LYS A CA 1
ATOM 2991 C C . LYS A 1 373 ? 57.908 36.839 -139.269 1.00 52.34 373 LYS A C 1
ATOM 2993 O O . LYS A 1 373 ? 57.106 37.235 -140.109 1.00 52.34 373 LYS A O 1
ATOM 2998 N N . GLN A 1 374 ? 59.109 36.368 -139.624 1.00 40.47 374 GLN A N 1
ATOM 2999 C CA . GLN A 1 374 ? 59.602 36.397 -141.022 1.00 40.47 374 GLN A CA 1
ATOM 3000 C C . GLN A 1 374 ? 60.257 35.094 -141.545 1.00 40.47 374 GLN A C 1
ATOM 3002 O O . GLN A 1 374 ? 60.935 35.122 -142.567 1.00 40.47 374 GLN A O 1
ATOM 3007 N N . LEU A 1 375 ? 60.057 33.934 -140.898 1.00 49.34 375 LEU A N 1
ATOM 3008 C CA . LEU A 1 375 ? 60.768 32.683 -141.253 1.00 49.34 375 LEU A CA 1
ATOM 3009 C C . LEU A 1 375 ? 59.925 31.599 -141.973 1.00 49.34 375 LEU A C 1
ATOM 3011 O O . LEU A 1 375 ? 60.430 30.504 -142.227 1.00 49.34 375 LEU A O 1
ATOM 3015 N N . GLN A 1 376 ? 58.639 31.832 -142.263 1.00 49.62 376 GLN A N 1
ATOM 3016 C CA . GLN A 1 376 ? 57.698 30.723 -142.523 1.00 49.62 376 GLN A CA 1
ATOM 3017 C C . GLN A 1 376 ? 57.372 30.425 -144.006 1.00 49.62 376 GLN A C 1
ATOM 3019 O O . GLN A 1 376 ? 56.819 29.365 -144.291 1.00 49.62 376 GLN A O 1
ATOM 3024 N N . GLU A 1 377 ? 57.743 31.285 -144.962 1.00 45.72 377 GLU A N 1
ATOM 3025 C CA . GLU A 1 377 ? 57.247 31.199 -146.356 1.00 45.72 377 GLU A CA 1
ATOM 3026 C C . GLU A 1 377 ? 58.130 30.402 -147.347 1.00 45.72 377 GLU A C 1
ATOM 3028 O O . GLU A 1 377 ? 57.692 30.073 -148.446 1.00 45.72 377 GLU A O 1
ATOM 3033 N N . THR A 1 378 ? 59.364 30.025 -146.994 1.00 46.94 378 THR A N 1
ATOM 3034 C CA . THR A 1 378 ? 60.374 29.531 -147.965 1.00 46.94 378 THR A CA 1
ATOM 3035 C C . THR A 1 378 ? 60.482 28.001 -148.119 1.00 46.94 378 THR A C 1
ATOM 3037 O O . THR A 1 378 ? 61.468 27.503 -148.661 1.00 46.94 378 THR A O 1
ATOM 3040 N N . LYS A 1 379 ? 59.491 27.214 -147.668 1.00 47.81 379 LYS A N 1
ATOM 3041 C CA . LYS A 1 379 ? 59.597 25.733 -147.559 1.00 47.81 379 LYS A CA 1
ATOM 3042 C C . LYS A 1 379 ? 58.876 24.890 -148.633 1.00 47.81 379 LYS A C 1
ATOM 3044 O O . LYS A 1 379 ? 58.914 23.665 -148.555 1.00 47.81 379 LYS A O 1
ATOM 3049 N N . ALA A 1 380 ? 58.238 25.492 -149.638 1.00 45.97 380 ALA A N 1
ATOM 3050 C CA . ALA A 1 380 ? 57.198 24.814 -150.431 1.00 45.97 380 ALA A CA 1
ATOM 3051 C C . ALA A 1 380 ? 57.623 24.046 -151.715 1.00 45.97 380 ALA A C 1
ATOM 3053 O O . ALA A 1 380 ? 56.758 23.452 -152.352 1.00 45.97 380 ALA A O 1
ATOM 3054 N N . LEU A 1 381 ? 58.902 24.036 -152.134 1.00 44.38 381 LEU A N 1
ATOM 3055 C CA . LEU A 1 381 ? 59.285 23.609 -153.505 1.00 44.38 381 LEU A CA 1
ATOM 3056 C C . LEU A 1 381 ? 60.208 22.377 -153.654 1.00 44.38 381 LEU A C 1
ATOM 3058 O O . LEU A 1 381 ? 60.573 22.036 -154.778 1.00 44.38 381 LEU A O 1
ATOM 3062 N N . LEU A 1 382 ? 60.562 21.661 -152.578 1.00 47.75 382 LEU A N 1
ATOM 3063 C CA . LEU A 1 382 ? 61.517 20.529 -152.642 1.00 47.75 382 LEU A CA 1
ATOM 3064 C C . LEU A 1 382 ? 60.880 19.119 -152.572 1.00 47.75 382 LEU A C 1
ATOM 3066 O O . LEU A 1 382 ? 61.561 18.142 -152.275 1.00 47.75 382 LEU A O 1
ATOM 3070 N N . ILE A 1 383 ? 59.576 18.993 -152.840 1.00 50.47 383 ILE A N 1
ATOM 3071 C CA . ILE A 1 383 ? 58.795 17.765 -152.561 1.00 50.47 383 ILE A CA 1
ATOM 3072 C C . ILE A 1 383 ? 58.713 16.780 -153.755 1.00 50.47 383 ILE A C 1
ATOM 3074 O O . ILE A 1 383 ? 58.410 15.606 -153.572 1.00 50.47 383 ILE A O 1
ATOM 3078 N N . MET A 1 384 ? 59.045 17.192 -154.986 1.00 46.59 384 MET A N 1
ATOM 3079 C CA . MET A 1 384 ? 58.708 16.431 -156.210 1.00 46.59 384 MET A CA 1
ATOM 3080 C C . MET A 1 384 ? 59.760 15.436 -156.763 1.00 46.59 384 MET A C 1
ATOM 3082 O O . MET A 1 384 ? 59.625 15.021 -157.915 1.00 46.59 384 MET A O 1
ATOM 3086 N N . LYS A 1 385 ? 60.830 15.050 -156.040 1.00 49.72 385 LYS A N 1
ATOM 3087 C CA . LYS A 1 385 ? 61.936 14.290 -156.687 1.00 49.72 385 LYS A CA 1
ATOM 3088 C C . LYS A 1 385 ? 62.614 13.140 -155.925 1.00 49.72 385 LYS A C 1
ATOM 3090 O O . LYS A 1 385 ? 63.766 12.826 -156.229 1.00 49.72 385 LYS A O 1
ATOM 3095 N N . LYS A 1 386 ? 61.928 12.456 -155.000 1.00 46.41 386 LYS A N 1
ATOM 3096 C CA . LYS A 1 386 ? 62.416 11.162 -154.472 1.00 46.41 386 LYS A CA 1
ATOM 3097 C C . LYS A 1 386 ? 61.288 10.261 -153.942 1.00 46.41 386 LYS A C 1
ATOM 3099 O O . LYS A 1 386 ? 60.945 10.320 -152.773 1.00 46.41 386 LYS A O 1
ATOM 3104 N N . GLN A 1 387 ? 60.723 9.431 -154.819 1.00 45.88 387 GLN A N 1
ATOM 3105 C CA . GLN A 1 387 ? 59.728 8.399 -154.490 1.00 45.88 387 GLN A CA 1
ATOM 3106 C C . GLN A 1 387 ? 60.021 7.135 -155.325 1.00 45.88 387 GLN A C 1
ATOM 3108 O O . GLN A 1 387 ? 60.664 7.251 -156.372 1.00 45.88 387 GLN A O 1
ATOM 3113 N N . LYS A 1 388 ? 59.541 5.960 -154.879 1.00 54.66 388 LYS A N 1
ATOM 3114 C CA . LYS A 1 388 ? 59.855 4.586 -155.358 1.00 54.66 388 LYS A CA 1
ATOM 3115 C C . LYS A 1 388 ? 61.086 3.887 -154.742 1.00 54.66 388 LYS A C 1
ATOM 3117 O O . LYS A 1 388 ? 61.772 3.129 -155.425 1.00 54.66 388 LYS A O 1
ATOM 3122 N N . TYR A 1 389 ? 61.334 4.074 -153.443 1.00 50.50 389 TYR A N 1
ATOM 3123 C CA . TYR A 1 389 ? 62.053 3.065 -152.633 1.00 50.50 389 TYR A CA 1
ATOM 3124 C C . TYR A 1 389 ? 61.361 2.755 -151.285 1.00 50.50 389 TYR A C 1
ATOM 3126 O O . TYR A 1 389 ? 61.734 1.813 -150.592 1.00 50.50 389 TYR A O 1
ATOM 3134 N N . ASP A 1 390 ? 60.336 3.521 -150.907 1.00 57.41 390 ASP A N 1
ATOM 3135 C CA . ASP A 1 390 ? 59.741 3.482 -149.565 1.00 57.41 390 ASP A CA 1
ATOM 3136 C C . ASP A 1 390 ? 58.646 2.411 -149.392 1.00 57.41 390 ASP A C 1
ATOM 3138 O O . ASP A 1 390 ? 58.424 1.917 -148.282 1.00 57.41 390 ASP A O 1
ATOM 3142 N N . ASP A 1 391 ? 58.008 2.001 -150.493 1.00 57.00 391 ASP A N 1
ATOM 3143 C CA . ASP A 1 391 ? 56.740 1.252 -150.502 1.00 57.00 391 ASP A CA 1
ATOM 3144 C C . ASP A 1 391 ? 56.834 -0.182 -149.928 1.00 57.00 391 ASP A C 1
ATOM 3146 O O . ASP A 1 391 ? 55.817 -0.777 -149.576 1.00 57.00 391 ASP A O 1
ATOM 3150 N N . THR A 1 392 ? 58.041 -0.743 -149.776 1.00 60.41 392 THR A N 1
ATOM 3151 C CA . THR A 1 392 ? 58.280 -2.060 -149.141 1.00 60.41 392 THR A CA 1
ATOM 3152 C C . THR A 1 392 ? 58.874 -1.976 -147.730 1.00 60.41 392 THR A C 1
ATOM 3154 O O . THR A 1 392 ? 58.799 -2.943 -146.974 1.00 60.41 392 THR A O 1
ATOM 3157 N N . SER A 1 393 ? 59.432 -0.825 -147.340 1.00 62.06 393 SER A N 1
ATOM 3158 C CA . SER A 1 393 ? 60.027 -0.596 -146.010 1.00 62.06 393 SER A CA 1
ATOM 3159 C C . SER A 1 393 ? 58.975 -0.190 -144.967 1.00 62.06 393 SER A C 1
ATOM 3161 O O . SER A 1 393 ? 59.112 -0.466 -143.772 1.00 62.06 393 SER A O 1
ATOM 3163 N N . PHE A 1 394 ? 57.895 0.445 -145.430 1.00 68.06 394 PHE A N 1
ATOM 3164 C CA . PHE A 1 394 ? 56.817 0.981 -144.600 1.00 68.06 394 PHE A CA 1
ATOM 3165 C C . PHE A 1 394 ? 55.998 -0.109 -143.879 1.00 68.06 394 PHE A C 1
ATOM 3167 O O . PHE A 1 394 ? 55.863 -0.070 -142.655 1.00 68.06 394 PHE A O 1
ATOM 3174 N N . LEU A 1 395 ? 55.528 -1.125 -144.614 1.00 70.25 395 LEU A N 1
ATOM 3175 C CA . LEU A 1 395 ? 54.641 -2.189 -144.109 1.00 70.25 395 LEU A CA 1
ATOM 3176 C C . LEU A 1 395 ? 55.210 -2.951 -142.899 1.00 70.25 395 LEU A C 1
ATOM 3178 O O . LEU A 1 395 ? 54.497 -3.177 -141.922 1.00 70.25 395 LEU A O 1
ATOM 3182 N N . TYR A 1 396 ? 56.499 -3.309 -142.926 1.00 69.69 396 TYR A N 1
ATOM 3183 C CA . TYR A 1 396 ? 57.132 -4.032 -141.815 1.00 69.69 396 TYR A CA 1
ATOM 3184 C C . TYR A 1 396 ? 57.278 -3.162 -140.556 1.00 69.69 396 TYR A C 1
ATOM 3186 O O . TYR A 1 396 ? 57.116 -3.651 -139.438 1.00 69.69 396 TYR A O 1
ATOM 3194 N N . LYS A 1 397 ? 57.542 -1.857 -140.721 1.00 73.06 397 LYS A N 1
ATOM 3195 C CA . LYS A 1 397 ? 57.605 -0.916 -139.594 1.00 73.06 397 LYS A CA 1
ATOM 3196 C C . LYS A 1 397 ? 56.234 -0.681 -138.969 1.00 73.06 397 LYS A C 1
ATOM 3198 O O . LYS A 1 397 ? 56.146 -0.702 -137.745 1.00 73.06 397 LYS A O 1
ATOM 3203 N N . GLN A 1 398 ? 55.187 -0.508 -139.779 1.00 74.75 398 GLN A N 1
ATOM 3204 C CA . GLN A 1 398 ? 53.843 -0.257 -139.259 1.00 74.75 398 GLN A CA 1
ATOM 3205 C C . GLN A 1 398 ? 53.317 -1.446 -138.439 1.00 74.75 398 GLN A C 1
ATOM 3207 O O . GLN A 1 398 ? 52.916 -1.257 -137.289 1.00 74.75 398 GLN A O 1
ATOM 3212 N N . LEU A 1 399 ? 53.424 -2.674 -138.964 1.00 73.75 399 LEU A N 1
ATOM 3213 C CA . LEU A 1 399 ? 52.986 -3.881 -138.250 1.00 73.75 399 LEU A CA 1
ATOM 3214 C C . LEU A 1 399 ? 53.749 -4.087 -136.926 1.00 73.75 399 LEU A C 1
ATOM 3216 O O . LEU A 1 399 ? 53.174 -4.529 -135.931 1.00 73.75 399 LEU A O 1
ATOM 3220 N N . LYS A 1 400 ? 55.038 -3.715 -136.888 1.00 76.69 400 LYS A N 1
ATOM 3221 C CA . LYS A 1 400 ? 55.848 -3.740 -135.664 1.00 76.69 400 LYS A CA 1
ATOM 3222 C C . LYS A 1 400 ? 55.366 -2.709 -134.633 1.00 76.69 400 LYS A C 1
ATOM 3224 O O . LYS A 1 400 ? 55.187 -3.070 -133.473 1.00 76.69 400 LYS A O 1
ATOM 3229 N N . SER A 1 401 ? 55.094 -1.466 -135.043 1.00 77.88 401 SER A N 1
ATOM 3230 C CA . SER A 1 401 ? 54.562 -0.437 -134.134 1.00 77.88 401 SER A CA 1
ATOM 3231 C C . SER A 1 401 ? 53.155 -0.747 -133.615 1.00 77.88 401 SER A C 1
ATOM 3233 O O . SER A 1 401 ? 52.869 -0.471 -132.452 1.00 77.88 401 SER A O 1
ATOM 3235 N N . GLU A 1 402 ? 52.292 -1.363 -134.427 1.00 78.44 402 GLU A N 1
ATOM 3236 C CA . GLU A 1 402 ? 50.954 -1.775 -133.987 1.00 78.44 402 GLU A CA 1
ATOM 3237 C C . GLU A 1 402 ? 51.043 -2.863 -132.905 1.00 78.44 402 GLU A C 1
ATOM 3239 O O . GLU A 1 402 ? 50.428 -2.718 -131.848 1.00 78.44 402 GLU A O 1
ATOM 3244 N N . HIS A 1 403 ? 51.889 -3.885 -133.091 1.00 79.50 403 HIS A N 1
ATOM 3245 C CA . HIS A 1 403 ? 52.130 -4.916 -132.074 1.00 79.50 403 HIS A CA 1
ATOM 3246 C C . HIS A 1 403 ? 52.659 -4.336 -130.752 1.00 79.50 403 HIS A C 1
ATOM 3248 O O . HIS A 1 403 ? 52.118 -4.634 -129.686 1.00 79.50 403 HIS A O 1
ATOM 3254 N N . ASP A 1 404 ? 53.666 -3.461 -130.817 1.00 81.94 404 ASP A N 1
ATOM 3255 C CA . ASP A 1 404 ? 54.269 -2.858 -129.623 1.00 81.94 404 ASP A CA 1
ATOM 3256 C C . ASP A 1 404 ? 53.267 -1.934 -128.885 1.00 81.94 404 ASP A C 1
ATOM 3258 O O . ASP A 1 404 ? 53.264 -1.864 -127.652 1.00 81.94 404 ASP A O 1
ATOM 3262 N N . SER A 1 405 ? 52.338 -1.295 -129.613 1.00 81.12 405 SER A N 1
ATOM 3263 C CA . SER A 1 405 ? 51.237 -0.509 -129.029 1.00 81.12 405 SER A CA 1
ATOM 3264 C C . SER A 1 405 ? 50.178 -1.375 -128.326 1.00 81.12 405 SER A C 1
ATOM 3266 O O . SER A 1 405 ? 49.715 -1.034 -127.231 1.00 81.12 405 SER A O 1
ATOM 3268 N N . LEU A 1 406 ? 49.838 -2.532 -128.906 1.00 79.69 406 LEU A N 1
ATOM 3269 C CA . LEU A 1 406 ? 48.889 -3.494 -128.336 1.00 79.69 406 LEU A CA 1
ATOM 3270 C C . LEU A 1 406 ? 49.465 -4.182 -127.090 1.00 79.69 406 LEU A C 1
ATOM 3272 O O . LEU A 1 406 ? 48.749 -4.396 -126.113 1.00 79.69 406 LEU A O 1
ATOM 3276 N N . GLN A 1 407 ? 50.771 -4.463 -127.073 1.00 83.94 407 GLN A N 1
ATOM 3277 C CA . GLN A 1 407 ? 51.446 -4.987 -125.886 1.00 83.94 407 GLN A CA 1
ATOM 3278 C C . GLN A 1 407 ? 51.471 -3.957 -124.744 1.00 83.94 407 GLN A C 1
ATOM 3280 O O . GLN A 1 407 ? 51.172 -4.303 -123.600 1.00 83.94 407 GLN A O 1
ATOM 3285 N N . SER A 1 408 ? 51.774 -2.689 -125.048 1.00 82.62 408 SER A N 1
ATOM 3286 C CA . SER A 1 408 ? 51.780 -1.597 -124.063 1.00 82.62 408 SER A CA 1
ATOM 3287 C C . SER A 1 408 ? 50.396 -1.371 -123.434 1.00 82.62 408 SER A C 1
ATOM 3289 O O . SER A 1 408 ? 50.254 -1.359 -122.210 1.00 82.62 408 SER A O 1
ATOM 3291 N N . THR A 1 409 ? 49.347 -1.288 -124.259 1.00 82.62 409 THR A N 1
ATOM 3292 C CA . THR A 1 409 ? 47.961 -1.117 -123.783 1.00 82.62 409 THR A CA 1
ATOM 3293 C C . THR A 1 409 ? 47.459 -2.320 -122.982 1.00 82.62 409 THR A C 1
ATOM 3295 O O . THR A 1 409 ? 46.832 -2.127 -121.941 1.00 82.62 409 THR A O 1
ATOM 3298 N N . HIS A 1 410 ? 47.801 -3.553 -123.375 1.00 82.38 410 HIS A N 1
ATOM 3299 C CA . HIS A 1 410 ? 47.483 -4.752 -122.590 1.00 82.38 410 HIS A CA 1
ATOM 3300 C C . HIS A 1 410 ? 48.145 -4.743 -121.200 1.00 82.38 410 HIS A C 1
ATOM 3302 O O . HIS A 1 410 ? 47.505 -5.099 -120.211 1.00 82.38 410 HIS A O 1
ATOM 3308 N N . ILE A 1 411 ? 49.411 -4.317 -121.094 1.00 85.25 411 ILE A N 1
ATOM 3309 C CA . ILE A 1 411 ? 50.102 -4.178 -119.799 1.00 85.25 411 ILE A CA 1
ATOM 3310 C C . ILE A 1 411 ? 49.403 -3.131 -118.923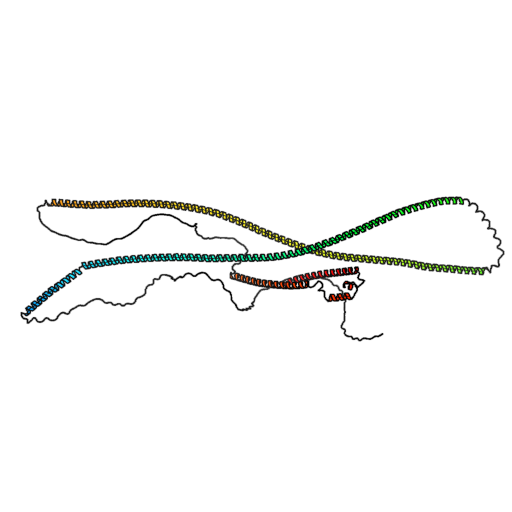 1.00 85.25 411 ILE A C 1
ATOM 3312 O O . ILE A 1 411 ? 49.184 -3.381 -117.737 1.00 85.25 411 ILE A O 1
ATOM 3316 N N . LEU A 1 412 ? 49.008 -1.993 -119.502 1.00 85.69 412 LEU A N 1
ATOM 3317 C CA . LEU A 1 412 ? 48.358 -0.909 -118.766 1.00 85.69 412 LEU A CA 1
ATOM 3318 C C . LEU A 1 412 ? 46.987 -1.341 -118.215 1.00 85.69 412 LEU A C 1
ATOM 3320 O O . LEU A 1 412 ? 46.765 -1.249 -117.008 1.00 85.69 412 LEU A O 1
ATOM 3324 N N . ILE A 1 413 ? 46.136 -1.944 -119.055 1.00 84.12 413 ILE A N 1
ATOM 3325 C CA . ILE A 1 413 ? 44.833 -2.507 -118.652 1.00 84.12 413 ILE A CA 1
ATOM 3326 C C . ILE A 1 413 ? 45.010 -3.618 -117.603 1.00 84.12 413 ILE A C 1
ATOM 3328 O O . ILE A 1 413 ? 44.267 -3.677 -116.626 1.00 84.12 413 ILE A O 1
ATOM 3332 N N . SER A 1 414 ? 46.020 -4.483 -117.750 1.00 80.62 414 SER A N 1
ATOM 3333 C CA . SER A 1 414 ? 46.322 -5.524 -116.758 1.00 80.62 414 SER A CA 1
ATOM 3334 C C . SER A 1 414 ? 46.739 -4.933 -115.404 1.00 80.62 414 SER A C 1
ATOM 3336 O O . SER A 1 414 ? 46.335 -5.440 -114.355 1.00 80.62 414 SER A O 1
ATOM 3338 N N . SER A 1 415 ? 47.492 -3.828 -115.391 1.00 84.56 415 SER A N 1
ATOM 3339 C CA . SER A 1 415 ? 47.833 -3.130 -114.145 1.00 84.56 415 SER A CA 1
ATOM 3340 C C . SER A 1 415 ? 46.608 -2.481 -113.485 1.00 84.56 415 SER A C 1
ATOM 3342 O O . SER A 1 415 ? 46.426 -2.629 -112.279 1.00 84.56 415 SER A O 1
ATOM 3344 N N . GLU A 1 416 ? 45.719 -1.871 -114.274 1.00 87.00 416 GLU A N 1
ATOM 3345 C CA . GLU A 1 416 ? 44.483 -1.225 -113.815 1.00 87.00 416 GLU A CA 1
ATOM 3346 C C . GLU A 1 416 ? 43.469 -2.234 -113.247 1.00 87.00 416 GLU A C 1
ATOM 3348 O O . GLU A 1 416 ? 42.908 -2.030 -112.172 1.00 87.00 416 GLU A O 1
ATOM 3353 N N . VAL A 1 417 ? 43.291 -3.387 -113.900 1.00 82.44 417 VAL A N 1
ATOM 3354 C CA . VAL A 1 417 ? 42.450 -4.481 -113.381 1.00 82.44 417 VAL A CA 1
ATOM 3355 C C . VAL A 1 417 ? 42.974 -5.000 -112.037 1.00 82.44 417 VAL A C 1
ATOM 3357 O O . VAL A 1 417 ? 42.180 -5.307 -111.144 1.00 82.44 417 VAL A O 1
ATOM 3360 N N . ASN A 1 418 ? 44.296 -5.072 -111.856 1.00 83.50 418 ASN A N 1
ATOM 3361 C CA . ASN A 1 418 ? 44.890 -5.505 -110.592 1.00 83.50 418 ASN A CA 1
ATOM 3362 C C . ASN A 1 418 ? 44.752 -4.450 -109.482 1.00 83.50 418 ASN A C 1
ATOM 3364 O O . ASN A 1 418 ? 44.376 -4.814 -108.366 1.00 83.50 418 ASN A O 1
ATOM 3368 N N . THR A 1 419 ? 44.979 -3.159 -109.757 1.00 85.50 419 THR A N 1
ATOM 3369 C CA . THR A 1 419 ? 44.795 -2.099 -108.746 1.00 85.50 419 THR A CA 1
ATOM 3370 C C . THR A 1 419 ? 43.332 -1.957 -108.332 1.00 85.50 419 THR A C 1
ATOM 3372 O O . THR A 1 419 ? 43.055 -1.889 -107.136 1.00 85.50 419 THR A O 1
ATOM 3375 N N . LEU A 1 420 ? 42.383 -2.019 -109.274 1.00 86.69 420 LEU A N 1
ATOM 3376 C CA . LEU A 1 420 ? 40.947 -2.019 -108.972 1.00 86.69 420 LEU A CA 1
ATOM 3377 C C . LEU A 1 420 ? 40.525 -3.232 -108.129 1.00 86.69 420 LEU A C 1
ATOM 3379 O O . LEU A 1 420 ? 39.680 -3.100 -107.242 1.00 86.69 420 LEU A O 1
ATOM 3383 N N . LYS A 1 421 ? 41.114 -4.412 -108.365 1.00 88.69 421 LYS A N 1
ATOM 3384 C CA . LYS A 1 421 ? 40.824 -5.615 -107.570 1.00 88.69 421 LYS A CA 1
ATOM 3385 C C . LYS A 1 421 ? 41.374 -5.513 -106.144 1.00 88.69 421 LYS A C 1
ATOM 3387 O O . LYS A 1 421 ? 40.668 -5.870 -105.206 1.00 88.69 421 LYS A O 1
ATOM 3392 N N . VAL A 1 422 ? 42.593 -4.993 -105.973 1.00 86.19 422 VAL A N 1
ATOM 3393 C CA . VAL A 1 422 ? 43.173 -4.722 -104.644 1.00 86.19 422 VAL A CA 1
ATOM 3394 C C . VAL A 1 422 ? 42.358 -3.662 -103.902 1.00 86.19 422 VAL A C 1
ATOM 3396 O O . VAL A 1 422 ? 42.033 -3.866 -102.738 1.00 86.19 422 VAL A O 1
ATOM 3399 N N . HIS A 1 423 ? 41.960 -2.577 -104.573 1.00 87.88 423 HIS A N 1
ATOM 3400 C CA . HIS A 1 423 ? 41.178 -1.505 -103.955 1.00 87.88 423 HIS A CA 1
ATOM 3401 C C . HIS A 1 423 ? 39.823 -1.996 -103.422 1.00 87.88 423 HIS A C 1
ATOM 3403 O O . HIS A 1 423 ? 39.454 -1.633 -102.308 1.00 87.88 423 HIS A O 1
ATOM 3409 N N . LYS A 1 424 ? 39.130 -2.882 -104.155 1.00 88.12 424 LYS A N 1
ATOM 3410 C CA . LYS A 1 424 ? 37.888 -3.513 -103.674 1.00 88.12 424 LYS A CA 1
ATOM 3411 C C . LYS A 1 424 ? 38.097 -4.354 -102.415 1.00 88.12 424 LYS A C 1
ATOM 3413 O O . LYS A 1 424 ? 37.351 -4.179 -101.462 1.00 88.12 424 LYS A O 1
ATOM 3418 N N . TYR A 1 425 ? 39.119 -5.211 -102.374 1.00 86.50 425 TYR A N 1
ATOM 3419 C CA . TYR A 1 425 ? 39.393 -6.015 -101.176 1.00 86.50 425 TYR A CA 1
ATOM 3420 C C . TYR A 1 425 ? 39.858 -5.171 -99.979 1.00 86.50 425 TYR A C 1
ATOM 3422 O O . TYR A 1 425 ? 39.538 -5.502 -98.840 1.00 86.50 425 TYR A O 1
ATOM 3430 N N . GLU A 1 426 ? 40.581 -4.073 -100.215 1.00 88.00 426 GLU A N 1
ATOM 3431 C CA . GLU A 1 426 ? 40.968 -3.136 -99.154 1.00 88.00 426 GLU A CA 1
ATOM 3432 C C . GLU A 1 426 ? 39.739 -2.401 -98.593 1.00 88.00 426 GLU A C 1
ATOM 3434 O O . GLU A 1 426 ? 39.591 -2.317 -97.376 1.00 88.00 426 GLU A O 1
ATOM 3439 N N . GLN A 1 427 ? 38.815 -1.962 -99.460 1.00 90.12 427 GLN A N 1
ATOM 3440 C CA . GLN A 1 427 ? 37.532 -1.374 -99.061 1.00 90.12 427 GLN A CA 1
ATOM 3441 C C . GLN A 1 427 ? 36.666 -2.379 -98.281 1.00 90.12 427 GLN A C 1
ATOM 3443 O O . GLN A 1 427 ? 36.189 -2.057 -97.195 1.00 90.12 427 GLN A O 1
ATOM 3448 N N . GLU A 1 428 ? 36.509 -3.611 -98.779 1.00 86.62 428 GLU A N 1
ATOM 3449 C CA . GLU A 1 428 ? 35.773 -4.685 -98.095 1.00 86.62 428 GLU A CA 1
ATOM 3450 C C . GLU A 1 428 ? 36.380 -5.001 -96.712 1.00 86.62 428 GLU A C 1
ATOM 3452 O O . GLU A 1 428 ? 35.636 -5.249 -95.755 1.00 86.62 428 GLU A O 1
ATOM 3457 N N . ARG A 1 429 ? 37.716 -4.938 -96.558 1.00 91.31 429 ARG A N 1
ATOM 3458 C CA . ARG A 1 429 ? 38.368 -5.064 -95.242 1.00 91.31 429 ARG A CA 1
ATOM 3459 C C . ARG A 1 429 ? 38.078 -3.859 -94.351 1.00 91.31 429 ARG A C 1
ATOM 3461 O O . ARG A 1 429 ? 37.726 -4.058 -93.194 1.00 91.31 429 ARG A O 1
ATOM 3468 N N . GLU A 1 430 ? 38.205 -2.635 -94.859 1.00 91.31 430 GLU A N 1
ATOM 3469 C CA . GLU A 1 430 ? 37.983 -1.412 -94.078 1.00 91.31 430 GLU A CA 1
ATOM 3470 C C . GLU A 1 430 ? 36.526 -1.302 -93.589 1.00 91.31 430 GLU A C 1
ATOM 3472 O O . GLU A 1 430 ? 36.279 -0.929 -92.442 1.00 91.31 430 GLU A O 1
ATOM 3477 N N . GLU A 1 431 ? 35.552 -1.679 -94.420 1.00 90.62 431 GLU A N 1
ATOM 3478 C CA . GLU A 1 431 ? 34.133 -1.763 -94.049 1.00 90.62 431 GLU A CA 1
ATOM 3479 C C . GLU A 1 431 ? 33.883 -2.857 -92.997 1.00 90.62 431 GLU A C 1
ATOM 3481 O O . GLU A 1 431 ? 33.211 -2.604 -91.993 1.00 90.62 431 GLU A O 1
ATOM 3486 N N . SER A 1 432 ? 34.492 -4.038 -93.160 1.00 84.81 432 SER A N 1
ATOM 3487 C CA . SER A 1 432 ? 34.421 -5.128 -92.173 1.00 84.81 432 SER A CA 1
ATOM 3488 C C . SER A 1 432 ? 35.057 -4.750 -90.829 1.00 84.81 432 SER A C 1
ATOM 3490 O O . SER A 1 432 ? 34.542 -5.107 -89.769 1.00 84.81 432 SER A O 1
ATOM 3492 N N . GLU A 1 433 ? 36.165 -4.010 -90.852 1.00 91.81 433 GLU A N 1
ATOM 3493 C CA . GLU A 1 433 ? 36.899 -3.584 -89.661 1.00 91.81 433 GLU A CA 1
ATOM 3494 C C . GLU A 1 433 ? 36.167 -2.454 -88.918 1.00 91.81 433 GLU A C 1
ATOM 3496 O O . GLU A 1 433 ? 36.045 -2.511 -87.693 1.00 91.81 433 GLU A O 1
ATOM 3501 N N . LYS A 1 434 ? 35.560 -1.499 -89.639 1.00 92.88 434 LYS A N 1
ATOM 3502 C CA . LYS A 1 434 ? 34.622 -0.511 -89.067 1.00 92.88 434 LYS A CA 1
ATOM 3503 C C . LYS A 1 434 ? 33.418 -1.188 -88.407 1.00 92.88 434 LYS A C 1
ATOM 3505 O O . LYS A 1 434 ? 33.062 -0.835 -87.283 1.00 92.88 434 LYS A O 1
ATOM 3510 N N . LEU A 1 435 ? 32.819 -2.185 -89.066 1.00 93.25 435 LEU A N 1
ATOM 3511 C CA . LEU A 1 435 ? 31.705 -2.955 -88.506 1.00 93.25 435 LEU A CA 1
ATOM 3512 C C . LEU A 1 435 ? 32.124 -3.714 -87.237 1.00 93.25 435 LEU A C 1
ATOM 3514 O O . LEU A 1 435 ? 31.411 -3.675 -86.235 1.00 93.25 435 LEU A O 1
ATOM 3518 N N . PHE A 1 436 ? 33.301 -4.348 -87.237 1.00 91.25 436 PHE A N 1
ATOM 3519 C CA . PHE A 1 436 ? 33.839 -5.026 -86.056 1.00 91.25 436 PHE A CA 1
ATOM 3520 C C . PHE A 1 436 ? 34.084 -4.056 -84.889 1.00 91.25 436 PHE A C 1
ATOM 3522 O O . PHE A 1 436 ? 33.729 -4.370 -83.753 1.00 91.25 436 PHE A O 1
ATOM 3529 N N . GLN A 1 437 ? 34.629 -2.864 -85.153 1.00 91.94 437 GLN A N 1
ATOM 3530 C CA . GLN A 1 437 ? 34.818 -1.824 -84.135 1.00 91.94 437 GLN A CA 1
ATOM 3531 C C . GLN A 1 437 ? 33.477 -1.311 -83.574 1.00 91.94 437 GLN A C 1
ATOM 3533 O O . GLN A 1 437 ? 33.357 -1.159 -82.355 1.00 91.94 437 GLN A O 1
ATOM 3538 N N . SER A 1 438 ? 32.445 -1.130 -84.415 1.00 92.00 438 SER A N 1
ATOM 3539 C CA . SER A 1 438 ? 31.083 -0.792 -83.957 1.00 92.00 438 SER A CA 1
ATOM 3540 C C . SER A 1 438 ? 30.537 -1.868 -83.020 1.00 92.00 438 SER A C 1
ATOM 3542 O O . SER A 1 438 ? 30.258 -1.583 -81.854 1.00 92.00 438 SER A O 1
ATOM 3544 N N . LEU A 1 439 ? 30.512 -3.126 -83.475 1.00 90.62 439 LEU A N 1
ATOM 3545 C CA . LEU A 1 439 ? 30.017 -4.271 -82.704 1.00 90.62 439 LEU A CA 1
ATOM 3546 C C . LEU A 1 439 ? 30.805 -4.490 -81.402 1.00 90.62 439 LEU A C 1
ATOM 3548 O O . LEU A 1 439 ? 30.227 -4.870 -80.384 1.00 90.62 439 LEU A O 1
ATOM 3552 N N . GLN A 1 440 ? 32.115 -4.222 -81.393 1.00 92.75 440 GLN A N 1
ATOM 3553 C CA . GLN A 1 440 ? 32.936 -4.272 -80.181 1.00 92.75 440 GLN A CA 1
ATOM 3554 C C . GLN A 1 440 ? 32.559 -3.156 -79.190 1.00 92.75 440 GLN A C 1
ATOM 3556 O O . GLN A 1 440 ? 32.513 -3.406 -77.981 1.00 92.75 440 GLN A O 1
ATOM 3561 N N . SER A 1 441 ? 32.254 -1.949 -79.679 1.00 90.62 441 SER A N 1
ATOM 3562 C CA . SER A 1 441 ? 31.777 -0.838 -78.846 1.00 90.62 441 SER A CA 1
ATOM 3563 C C . SER A 1 441 ? 30.377 -1.110 -78.277 1.00 90.62 441 SER A C 1
ATOM 3565 O O . SER A 1 441 ? 30.154 -0.929 -77.080 1.00 90.62 441 SER A O 1
ATOM 3567 N N . GLU A 1 442 ? 29.471 -1.669 -79.082 1.00 91.44 442 GLU A N 1
ATOM 3568 C CA . GLU A 1 442 ? 28.133 -2.096 -78.667 1.00 91.44 442 GLU A CA 1
ATOM 3569 C C . GLU A 1 442 ? 28.209 -3.208 -77.613 1.00 91.44 442 GLU A C 1
ATOM 3571 O O . GLU A 1 442 ? 27.564 -3.111 -76.570 1.00 91.44 442 GLU A O 1
ATOM 3576 N N . LEU A 1 443 ? 29.072 -4.215 -77.801 1.00 91.06 443 LEU A N 1
ATOM 3577 C CA . LEU A 1 443 ? 29.321 -5.256 -76.796 1.00 91.06 443 LEU A CA 1
ATOM 3578 C C . LEU A 1 443 ? 29.899 -4.703 -75.490 1.00 91.06 443 LEU A C 1
ATOM 3580 O O . LEU A 1 443 ? 29.606 -5.246 -74.422 1.00 91.06 443 LEU A O 1
ATOM 3584 N N . LYS A 1 444 ? 30.721 -3.649 -75.543 1.00 91.38 444 LYS A N 1
ATOM 3585 C CA . LYS A 1 444 ? 31.223 -2.967 -74.342 1.00 91.38 444 LYS A CA 1
ATOM 3586 C C . LYS A 1 444 ? 30.088 -2.232 -73.623 1.00 91.38 444 LYS A C 1
ATOM 3588 O O . LYS A 1 444 ? 29.940 -2.400 -72.415 1.00 91.38 444 LYS A O 1
ATOM 3593 N N . ASN A 1 445 ? 29.260 -1.496 -74.361 1.00 92.62 445 ASN A N 1
ATOM 3594 C CA . ASN A 1 445 ? 28.129 -0.743 -73.817 1.00 92.62 445 ASN A CA 1
ATOM 3595 C C . ASN A 1 445 ? 27.057 -1.675 -73.221 1.00 92.62 445 ASN A C 1
ATOM 3597 O O . ASN A 1 445 ? 26.585 -1.434 -72.114 1.00 92.62 445 ASN A O 1
ATOM 3601 N N . LEU A 1 446 ? 26.740 -2.790 -73.888 1.00 90.06 446 LEU A N 1
ATOM 3602 C CA . LEU A 1 446 ? 25.830 -3.826 -73.380 1.00 90.06 446 LEU A CA 1
ATOM 3603 C C . LEU A 1 446 ? 26.375 -4.528 -72.128 1.00 90.06 446 LEU A C 1
ATOM 3605 O O . LEU A 1 446 ? 25.608 -4.852 -71.222 1.00 90.06 446 LEU A O 1
ATOM 3609 N N . LYS A 1 447 ? 27.694 -4.755 -72.042 1.00 91.38 447 LYS A N 1
ATOM 3610 C CA . LYS A 1 447 ? 28.330 -5.290 -70.826 1.00 91.38 447 LYS A CA 1
ATOM 3611 C C . LYS A 1 447 ? 28.268 -4.301 -69.664 1.00 91.38 447 LYS A C 1
ATOM 3613 O O . LYS A 1 447 ? 27.981 -4.740 -68.554 1.00 91.38 447 LYS A O 1
ATOM 3618 N N . GLN A 1 448 ? 28.490 -3.010 -69.919 1.00 92.81 448 GLN A N 1
ATOM 3619 C CA . GLN A 1 448 ? 28.361 -1.966 -68.901 1.00 92.81 448 GLN A CA 1
ATOM 3620 C C . GLN A 1 448 ? 26.911 -1.859 -68.418 1.00 92.81 448 GLN A C 1
ATOM 3622 O O . GLN A 1 448 ? 26.656 -2.118 -67.251 1.00 92.81 448 GLN A O 1
ATOM 3627 N N . GLY A 1 449 ? 25.947 -1.663 -69.323 1.00 92.88 449 GLY A N 1
ATOM 3628 C CA . GLY A 1 449 ? 24.528 -1.576 -68.963 1.00 92.88 449 GLY A CA 1
ATOM 3629 C C . GLY A 1 449 ? 23.998 -2.820 -68.239 1.00 92.88 449 GLY A C 1
ATOM 3630 O O . GLY A 1 449 ? 23.143 -2.704 -67.366 1.00 92.88 449 GLY A O 1
ATOM 3631 N N . LYS A 1 450 ? 24.534 -4.018 -68.527 1.00 89.50 450 LYS A N 1
ATOM 3632 C CA . LYS A 1 450 ? 24.231 -5.232 -67.749 1.00 89.50 450 LYS A CA 1
ATOM 3633 C C . LYS A 1 450 ? 24.808 -5.187 -66.326 1.00 89.50 450 LYS A C 1
ATOM 3635 O O . LYS A 1 450 ? 24.157 -5.696 -65.416 1.00 89.50 450 LYS A O 1
ATOM 3640 N N . ALA A 1 451 ? 26.004 -4.633 -66.133 1.00 92.44 451 ALA A N 1
ATOM 3641 C CA . ALA A 1 451 ? 26.584 -4.433 -64.807 1.00 92.44 451 ALA A CA 1
ATOM 3642 C C . ALA A 1 451 ? 25.784 -3.385 -64.016 1.00 92.44 451 ALA A C 1
ATOM 3644 O O . ALA A 1 451 ? 25.360 -3.679 -62.903 1.00 92.44 451 ALA A O 1
ATOM 3645 N N . ASP A 1 452 ? 25.471 -2.243 -64.634 1.00 93.31 452 ASP A N 1
ATOM 3646 C CA . ASP A 1 452 ? 24.680 -1.160 -64.036 1.00 93.31 452 ASP A CA 1
ATOM 3647 C C . ASP A 1 452 ? 23.278 -1.657 -63.618 1.00 93.31 452 ASP A C 1
ATOM 3649 O O . ASP A 1 452 ? 22.807 -1.396 -62.511 1.00 93.31 452 ASP A O 1
ATOM 3653 N N . LEU A 1 453 ? 22.618 -2.454 -64.473 1.00 92.50 453 LEU A N 1
ATOM 3654 C CA . LEU A 1 453 ? 21.342 -3.108 -64.154 1.00 92.50 453 LEU A CA 1
ATOM 3655 C C . LEU A 1 453 ? 21.465 -4.106 -62.994 1.00 92.50 453 LEU A C 1
ATOM 3657 O O . LEU A 1 453 ? 20.576 -4.152 -62.146 1.00 92.50 453 LEU A O 1
ATOM 3661 N N . ALA A 1 454 ? 22.538 -4.899 -62.937 1.00 91.81 454 ALA A N 1
ATOM 3662 C CA . ALA A 1 454 ? 22.766 -5.839 -61.839 1.00 91.81 454 ALA A CA 1
ATOM 3663 C C . ALA A 1 454 ? 23.044 -5.113 -60.510 1.00 91.81 454 ALA A C 1
ATOM 3665 O O . ALA A 1 454 ? 22.549 -5.538 -59.465 1.00 91.81 454 ALA A O 1
ATOM 3666 N N . GLU A 1 455 ? 23.767 -3.993 -60.549 1.00 93.56 455 GLU A N 1
ATOM 3667 C CA . GLU A 1 455 ? 24.007 -3.131 -59.392 1.00 93.56 455 GLU A CA 1
ATOM 3668 C C . GLU A 1 455 ? 22.708 -2.482 -58.893 1.00 93.56 455 GLU A C 1
ATOM 3670 O O . GLU A 1 455 ? 22.423 -2.543 -57.695 1.00 93.56 455 GLU A O 1
ATOM 3675 N N . MET A 1 456 ? 21.867 -1.938 -59.782 1.00 94.38 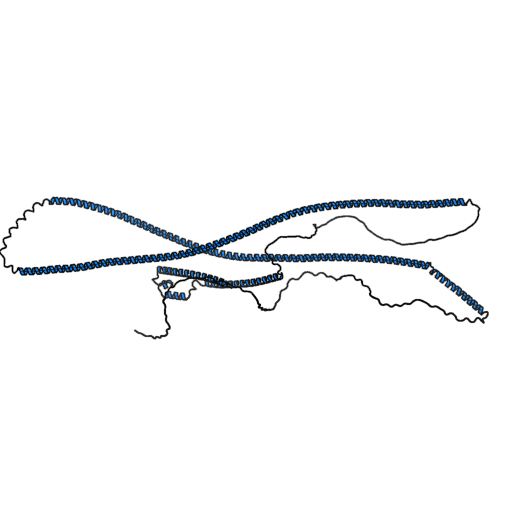456 MET A N 1
ATOM 3676 C CA . MET A 1 456 ? 20.546 -1.415 -59.400 1.00 94.38 456 MET A CA 1
ATOM 3677 C C . MET A 1 456 ? 19.634 -2.498 -58.809 1.00 94.38 456 MET A C 1
ATOM 3679 O O . MET A 1 456 ? 18.918 -2.238 -57.842 1.00 94.38 456 MET A O 1
ATOM 3683 N N . LEU A 1 457 ? 19.670 -3.722 -59.346 1.00 91.44 457 LEU A N 1
ATOM 3684 C CA . LEU A 1 457 ? 18.874 -4.844 -58.837 1.00 91.44 457 LEU A CA 1
ATOM 3685 C C . LEU A 1 457 ? 19.363 -5.281 -57.442 1.00 91.44 457 LEU A C 1
ATOM 3687 O O . LEU A 1 457 ? 18.546 -5.516 -56.554 1.00 91.44 457 LEU A O 1
ATOM 3691 N N . SER A 1 458 ? 20.681 -5.273 -57.206 1.00 92.25 458 SER A N 1
ATOM 3692 C CA . SER A 1 458 ? 21.274 -5.491 -55.878 1.00 92.25 458 SER A CA 1
ATOM 3693 C C . SER A 1 458 ? 20.865 -4.408 -54.871 1.00 92.25 458 SER A C 1
ATOM 3695 O O . SER A 1 458 ? 20.477 -4.731 -53.749 1.00 92.25 458 SER A O 1
ATOM 3697 N N . HIS A 1 459 ? 20.893 -3.128 -55.262 1.00 93.94 459 HIS A N 1
ATOM 3698 C CA . HIS A 1 459 ? 20.413 -2.029 -54.416 1.00 93.94 459 HIS A CA 1
ATOM 3699 C C . HIS A 1 459 ? 18.914 -2.166 -54.108 1.00 93.94 459 HIS A C 1
ATOM 3701 O O . HIS A 1 459 ? 18.505 -2.022 -52.958 1.00 93.94 459 HIS A O 1
ATOM 3707 N N . SER A 1 460 ? 18.093 -2.516 -55.105 1.00 90.88 460 SER A N 1
ATOM 3708 C CA . SER A 1 460 ? 16.655 -2.742 -54.916 1.00 90.88 460 SER A CA 1
ATOM 3709 C C . SER A 1 460 ? 16.353 -3.915 -53.978 1.00 90.88 460 SER A C 1
ATOM 3711 O O . SER A 1 460 ? 15.381 -3.843 -53.227 1.00 90.88 460 SER A O 1
ATOM 3713 N N . ALA A 1 461 ? 17.166 -4.976 -53.993 1.00 92.50 461 ALA A N 1
ATOM 3714 C CA . ALA A 1 461 ? 17.053 -6.078 -53.041 1.00 92.50 461 ALA A CA 1
ATOM 3715 C C . ALA A 1 461 ? 17.414 -5.625 -51.614 1.00 92.50 461 ALA A C 1
ATOM 3717 O O . ALA A 1 461 ? 16.654 -5.883 -50.681 1.00 92.50 461 ALA A O 1
ATOM 3718 N N . GLY A 1 462 ? 18.505 -4.866 -51.453 1.00 93.38 462 GLY A N 1
ATOM 3719 C CA . GLY A 1 462 ? 18.899 -4.290 -50.163 1.00 93.38 462 GLY A CA 1
ATOM 3720 C C . GLY A 1 462 ? 17.848 -3.341 -49.573 1.00 93.38 462 GLY A C 1
ATOM 3721 O O . GLY A 1 462 ? 17.572 -3.396 -48.376 1.00 93.38 462 GLY A O 1
ATOM 3722 N N . TYR A 1 463 ? 17.190 -2.519 -50.399 1.00 94.38 463 TYR A N 1
ATOM 3723 C CA . TYR A 1 463 ? 16.073 -1.682 -49.945 1.00 94.38 463 TYR A CA 1
ATOM 3724 C C . TYR A 1 463 ? 14.836 -2.499 -49.540 1.00 94.38 463 TYR A C 1
ATOM 3726 O O . TYR A 1 463 ? 14.150 -2.121 -48.591 1.00 94.38 463 TYR A O 1
ATOM 3734 N N . ALA A 1 464 ? 14.553 -3.622 -50.209 1.00 94.00 464 ALA A N 1
ATOM 3735 C CA . ALA A 1 464 ? 13.461 -4.516 -49.819 1.00 94.00 464 ALA A CA 1
ATOM 3736 C C . ALA A 1 464 ? 13.734 -5.197 -48.464 1.00 94.00 464 ALA A C 1
ATOM 3738 O O . ALA A 1 464 ? 12.849 -5.228 -47.608 1.00 94.00 464 ALA A O 1
ATOM 3739 N N . GLU A 1 465 ? 14.964 -5.666 -48.232 1.00 93.19 465 GLU A N 1
ATOM 3740 C CA . GLU A 1 465 ? 15.390 -6.245 -46.951 1.00 93.19 465 GLU A CA 1
ATOM 3741 C C . GLU A 1 465 ? 15.350 -5.207 -45.814 1.00 93.19 465 GLU A C 1
ATOM 3743 O O . GLU A 1 465 ? 14.810 -5.479 -44.739 1.00 93.19 465 GLU A O 1
ATOM 3748 N N . GLN A 1 466 ? 15.825 -3.980 -46.065 1.00 94.69 466 GLN A N 1
ATOM 3749 C CA . GLN A 1 466 ? 15.711 -2.868 -45.114 1.00 94.69 466 GLN A CA 1
ATOM 3750 C C . GLN A 1 466 ? 14.246 -2.564 -44.775 1.00 94.69 466 GLN A C 1
ATOM 3752 O O . GLN A 1 466 ? 13.903 -2.504 -43.592 1.00 94.69 466 GLN A O 1
ATOM 3757 N N . LEU A 1 467 ? 13.368 -2.450 -45.781 1.00 93.62 467 LEU A N 1
ATOM 3758 C CA . LEU A 1 467 ? 11.930 -2.229 -45.594 1.00 93.62 467 LEU A CA 1
ATOM 3759 C C . LEU A 1 467 ? 11.280 -3.345 -44.760 1.00 93.62 467 LEU A C 1
ATOM 3761 O O . LEU A 1 467 ? 10.438 -3.065 -43.907 1.00 93.62 467 LEU A O 1
ATOM 3765 N N . GLU A 1 468 ? 11.660 -4.606 -44.976 1.00 94.00 468 GLU A N 1
ATOM 3766 C CA . GLU A 1 468 ? 11.161 -5.724 -44.172 1.00 94.00 468 GLU A CA 1
ATOM 3767 C C . GLU A 1 468 ? 11.692 -5.677 -42.729 1.00 94.00 468 GLU A C 1
ATOM 3769 O O . GLU A 1 468 ? 10.945 -5.965 -41.791 1.00 94.00 468 GLU A O 1
ATOM 3774 N N . SER A 1 469 ? 12.944 -5.255 -42.524 1.00 92.44 469 SER A N 1
ATOM 3775 C CA . SER A 1 469 ? 13.518 -5.071 -41.186 1.00 92.44 469 SER A CA 1
ATOM 3776 C C . SER A 1 469 ? 12.815 -3.955 -40.398 1.00 92.44 469 SER A C 1
ATOM 3778 O O . SER A 1 469 ? 12.479 -4.155 -39.230 1.00 92.44 469 SER A O 1
ATOM 3780 N N . GLU A 1 470 ? 12.492 -2.825 -41.036 1.00 92.69 470 GLU A N 1
ATOM 3781 C CA . GLU A 1 470 ? 11.734 -1.739 -40.403 1.00 92.69 470 GLU A CA 1
ATOM 3782 C C . GLU A 1 470 ? 10.282 -2.151 -40.133 1.00 92.69 470 GLU A C 1
ATOM 3784 O O . GLU A 1 470 ? 9.765 -1.880 -39.055 1.00 92.69 470 GLU A O 1
ATOM 3789 N N . ARG A 1 471 ? 9.637 -2.902 -41.039 1.00 95.19 471 ARG A N 1
ATOM 3790 C CA . ARG A 1 471 ? 8.302 -3.485 -40.792 1.00 95.19 471 ARG A CA 1
ATOM 3791 C C . ARG A 1 471 ? 8.280 -4.435 -39.590 1.00 95.19 471 ARG A C 1
ATOM 3793 O O . ARG A 1 471 ? 7.284 -4.469 -38.872 1.00 95.19 471 ARG A O 1
ATOM 3800 N N . LYS A 1 472 ? 9.355 -5.198 -39.355 1.00 94.19 472 LYS A N 1
ATOM 3801 C CA . LYS A 1 472 ? 9.491 -6.066 -38.170 1.00 94.19 472 LYS A CA 1
ATOM 3802 C C . LYS A 1 472 ? 9.646 -5.243 -36.887 1.00 94.19 472 LYS A C 1
ATOM 3804 O O . LYS A 1 472 ? 8.935 -5.514 -35.926 1.00 94.19 472 LYS A O 1
ATOM 3809 N N . LYS A 1 473 ? 10.497 -4.208 -36.886 1.00 95.12 473 LYS A N 1
ATOM 3810 C CA . LYS A 1 473 ? 10.644 -3.278 -35.746 1.00 95.12 473 LYS A CA 1
ATOM 3811 C C . LYS A 1 473 ? 9.338 -2.550 -35.426 1.00 95.12 473 LYS A C 1
ATOM 3813 O O . LYS A 1 473 ? 8.959 -2.469 -34.266 1.00 95.12 473 LYS A O 1
ATOM 3818 N N . LEU A 1 474 ? 8.648 -2.051 -36.452 1.00 93.62 474 LEU A N 1
ATOM 3819 C CA . LEU A 1 474 ? 7.389 -1.321 -36.312 1.00 93.62 474 LEU A CA 1
ATOM 3820 C C . LEU A 1 474 ? 6.320 -2.208 -35.659 1.00 93.62 474 LEU A C 1
ATOM 3822 O O . LEU A 1 474 ? 5.694 -1.768 -34.703 1.00 93.62 474 LEU A O 1
ATOM 3826 N N . ARG A 1 475 ? 6.199 -3.477 -36.076 1.00 96.38 475 ARG A N 1
ATOM 3827 C CA . ARG A 1 475 ? 5.288 -4.439 -35.436 1.00 96.38 475 ARG A CA 1
ATOM 3828 C C . ARG A 1 475 ? 5.613 -4.672 -33.957 1.00 96.38 475 ARG A C 1
ATOM 3830 O O . ARG A 1 475 ? 4.701 -4.652 -33.142 1.00 96.38 475 ARG A O 1
ATOM 3837 N N . ILE A 1 476 ? 6.890 -4.847 -33.604 1.00 94.19 476 ILE A N 1
ATOM 3838 C CA . ILE A 1 476 ? 7.308 -5.008 -32.199 1.00 94.19 476 ILE A CA 1
ATOM 3839 C C . ILE A 1 476 ? 6.916 -3.765 -31.385 1.00 94.19 476 ILE A C 1
ATOM 3841 O O . ILE A 1 476 ? 6.356 -3.893 -30.304 1.00 94.19 476 ILE A O 1
ATOM 3845 N N . LEU A 1 477 ? 7.120 -2.561 -31.929 1.00 93.81 477 LEU A N 1
ATOM 3846 C CA . LEU A 1 477 ? 6.716 -1.308 -31.280 1.00 93.81 477 LEU A CA 1
ATOM 3847 C C . LEU A 1 477 ? 5.185 -1.142 -31.183 1.00 93.81 477 LEU A C 1
ATOM 3849 O O . LEU A 1 477 ? 4.704 -0.534 -30.230 1.00 93.81 477 LEU A O 1
ATOM 3853 N N . GLU A 1 478 ? 4.406 -1.677 -32.128 1.00 95.31 478 GLU A N 1
ATOM 3854 C CA . GLU A 1 478 ? 2.937 -1.739 -32.042 1.00 95.31 478 GLU A CA 1
ATOM 3855 C C . GLU A 1 478 ? 2.465 -2.737 -30.970 1.00 95.31 478 GLU A C 1
ATOM 3857 O O . GLU A 1 478 ? 1.517 -2.446 -30.237 1.00 95.31 478 GLU A O 1
ATOM 3862 N N . GLU A 1 479 ? 3.140 -3.881 -30.840 1.00 95.75 479 GLU A N 1
ATOM 3863 C CA . GLU A 1 479 ? 2.885 -4.898 -29.814 1.00 95.75 479 GLU A CA 1
ATOM 3864 C C . GLU A 1 479 ? 3.246 -4.373 -28.409 1.00 95.75 479 GLU A C 1
ATOM 3866 O O . GLU A 1 479 ? 2.400 -4.415 -27.514 1.00 95.75 479 GLU A O 1
ATOM 3871 N N . GLU A 1 480 ? 4.427 -3.766 -28.232 1.00 95.38 480 GLU A N 1
ATOM 3872 C CA . GLU A 1 480 ? 4.834 -3.062 -27.003 1.00 95.38 480 GLU A CA 1
ATOM 3873 C C . GLU A 1 480 ? 3.858 -1.930 -26.649 1.00 95.38 480 GLU A C 1
ATOM 3875 O O . GLU A 1 480 ? 3.396 -1.836 -25.510 1.00 95.38 480 GLU A O 1
ATOM 3880 N N . LYS A 1 481 ? 3.484 -1.082 -27.622 1.00 94.06 481 LYS A N 1
ATOM 3881 C CA . LYS A 1 481 ? 2.502 -0.005 -27.418 1.00 94.06 481 LYS A CA 1
ATOM 3882 C C . LYS A 1 481 ? 1.170 -0.558 -26.914 1.00 94.06 481 LYS A C 1
ATOM 3884 O O . LYS A 1 481 ? 0.622 -0.016 -25.956 1.00 94.06 481 LYS A O 1
ATOM 3889 N N . LYS A 1 482 ? 0.665 -1.633 -27.525 1.00 95.12 482 LYS A N 1
ATOM 3890 C CA . LYS A 1 482 ? -0.587 -2.281 -27.115 1.00 95.12 482 LYS A CA 1
ATOM 3891 C C . LYS A 1 482 ? -0.484 -2.877 -25.706 1.00 95.12 482 LYS A C 1
ATOM 3893 O O . LYS A 1 482 ? -1.445 -2.801 -24.943 1.00 95.12 482 LYS A O 1
ATOM 3898 N N . GLU A 1 483 ? 0.670 -3.430 -25.339 1.00 96.06 483 GLU A N 1
ATOM 3899 C CA . GLU A 1 483 ? 0.925 -3.923 -23.982 1.00 96.06 483 GLU A CA 1
ATOM 3900 C C . GLU A 1 483 ? 0.924 -2.775 -22.952 1.00 96.06 483 GLU A C 1
ATOM 3902 O O . GLU A 1 483 ? 0.330 -2.903 -21.880 1.00 96.06 483 GLU A O 1
ATOM 3907 N N . PHE A 1 484 ? 1.520 -1.621 -23.279 1.00 93.88 484 PHE A N 1
ATOM 3908 C CA . PHE A 1 484 ? 1.443 -0.418 -22.443 1.00 93.88 484 PHE A CA 1
ATOM 3909 C C . PHE A 1 484 ? 0.023 0.160 -22.356 1.00 93.88 484 PHE A C 1
ATOM 3911 O O . PHE A 1 484 ? -0.371 0.616 -21.284 1.00 93.88 484 PHE A O 1
ATOM 3918 N N . GLU A 1 485 ? -0.761 0.118 -23.436 1.00 97.25 485 GLU A N 1
ATOM 3919 C CA . GLU A 1 485 ? -2.168 0.539 -23.428 1.00 97.25 485 GLU A CA 1
ATOM 3920 C C . GLU A 1 485 ? -3.026 -0.375 -22.532 1.00 97.25 485 GLU A C 1
ATOM 3922 O O . GLU A 1 485 ? -3.760 0.146 -21.694 1.00 97.25 485 GLU A O 1
ATOM 3927 N N . SER A 1 486 ? -2.843 -1.704 -22.585 1.00 95.94 486 SER A N 1
ATOM 3928 C CA . SER A 1 486 ? -3.486 -2.655 -21.651 1.00 95.94 486 SER A CA 1
ATOM 3929 C C . SER A 1 486 ? -3.108 -2.370 -20.195 1.00 95.94 486 SER A C 1
ATOM 3931 O O . SER A 1 486 ? -3.977 -2.234 -19.337 1.00 95.94 486 SER A O 1
ATOM 3933 N N . LYS A 1 487 ? -1.811 -2.182 -19.909 1.00 96.12 487 LYS A N 1
ATOM 3934 C CA . LYS A 1 487 ? -1.319 -1.861 -18.556 1.00 96.12 487 LYS A CA 1
ATOM 3935 C C . LYS A 1 487 ? -1.878 -0.534 -18.030 1.00 96.12 487 LYS A C 1
ATOM 3937 O O . LYS A 1 487 ? -2.130 -0.409 -16.834 1.00 96.12 487 LYS A O 1
ATOM 3942 N N . LEU A 1 488 ? -2.080 0.464 -18.895 1.00 94.94 488 LEU A N 1
ATOM 3943 C CA . LEU A 1 488 ? -2.724 1.729 -18.526 1.00 94.94 488 LEU A CA 1
ATOM 3944 C C . LEU A 1 488 ? -4.225 1.550 -18.251 1.00 94.94 488 LEU A C 1
ATOM 3946 O O . LEU A 1 488 ? -4.732 2.111 -17.278 1.00 94.94 488 LEU A O 1
ATOM 3950 N N . GLU A 1 489 ? -4.934 0.756 -19.053 1.00 96.81 489 GLU A N 1
ATOM 3951 C CA . GLU A 1 489 ? -6.345 0.427 -18.817 1.00 96.81 489 GLU A CA 1
ATOM 3952 C C . GLU A 1 489 ? -6.527 -0.323 -17.483 1.00 96.81 489 GLU A C 1
ATOM 3954 O O . GLU A 1 489 ? -7.321 0.093 -16.637 1.00 96.81 489 GLU A O 1
ATOM 3959 N N . GLU A 1 490 ? -5.697 -1.335 -17.215 1.00 97.06 490 GLU A N 1
ATOM 3960 C CA . GLU A 1 490 ? -5.645 -2.053 -15.935 1.00 97.06 490 GLU A CA 1
ATOM 3961 C C . GLU A 1 490 ? -5.394 -1.106 -14.746 1.00 97.06 490 GLU A C 1
ATOM 3963 O O . GLU A 1 490 ? -6.159 -1.115 -13.778 1.00 97.06 490 GLU A O 1
ATOM 3968 N N . LEU A 1 491 ? -4.382 -0.231 -14.821 1.00 94.25 491 LEU A N 1
ATOM 3969 C CA . LEU A 1 491 ? -4.087 0.734 -13.751 1.00 94.25 491 LEU A CA 1
ATOM 3970 C C . LEU A 1 491 ? -5.211 1.763 -13.544 1.00 94.25 491 LEU A C 1
ATOM 3972 O O . LEU A 1 491 ? -5.460 2.170 -12.407 1.00 94.25 491 LEU A O 1
ATOM 3976 N N . THR A 1 492 ? -5.893 2.203 -14.606 1.00 96.44 492 THR A N 1
ATOM 3977 C CA . THR A 1 492 ? -7.020 3.146 -14.473 1.00 96.44 492 THR A CA 1
ATOM 3978 C C . THR A 1 492 ? -8.264 2.483 -13.881 1.00 96.44 492 THR A C 1
ATOM 3980 O O . THR A 1 492 ? -8.919 3.096 -13.034 1.00 96.44 492 THR A O 1
ATOM 3983 N N . SER A 1 493 ? -8.534 1.221 -14.229 1.00 96.56 493 SER A N 1
ATOM 3984 C CA . SER A 1 493 ? -9.551 0.371 -13.596 1.00 96.56 493 SER A CA 1
ATOM 3985 C C . SER A 1 493 ? -9.273 0.180 -12.101 1.00 96.56 493 SER A C 1
ATOM 3987 O O . SER A 1 493 ? -10.142 0.434 -11.261 1.00 96.56 493 SER A O 1
ATOM 3989 N N . ASP A 1 494 ? -8.033 -0.153 -11.731 1.00 95.88 494 ASP A N 1
ATOM 3990 C CA . ASP A 1 494 ? -7.683 -0.364 -10.326 1.00 95.88 494 ASP A CA 1
ATOM 3991 C C . ASP A 1 494 ? -7.727 0.940 -9.507 1.00 95.88 494 ASP A C 1
ATOM 3993 O O . ASP A 1 494 ? -8.173 0.955 -8.356 1.00 95.88 494 ASP A O 1
ATOM 3997 N N . LEU A 1 495 ? -7.368 2.074 -10.120 1.00 94.44 495 LEU A N 1
ATOM 3998 C CA . LEU A 1 495 ? -7.503 3.401 -9.519 1.00 94.44 495 LEU A CA 1
ATOM 3999 C C . LEU A 1 495 ? -8.973 3.827 -9.360 1.00 94.44 495 LEU A C 1
ATOM 4001 O O . LEU A 1 495 ? -9.315 4.467 -8.362 1.00 94.44 495 LEU A O 1
ATOM 4005 N N . ALA A 1 496 ? -9.858 3.452 -10.288 1.00 94.75 496 ALA A N 1
ATOM 4006 C CA . ALA A 1 496 ? -11.300 3.655 -10.145 1.00 94.75 496 ALA A CA 1
ATOM 4007 C C . ALA A 1 496 ? -11.864 2.828 -8.976 1.00 94.75 496 ALA A C 1
ATOM 4009 O O . ALA A 1 496 ? -12.528 3.381 -8.098 1.00 94.75 496 ALA A O 1
ATOM 4010 N N . ARG A 1 497 ? -11.499 1.542 -8.887 1.00 95.62 497 ARG A N 1
ATOM 4011 C CA . ARG A 1 497 ? -11.859 0.642 -7.776 1.00 95.62 497 ARG A CA 1
ATOM 4012 C C . ARG A 1 497 ? -11.319 1.113 -6.419 1.00 95.62 497 ARG A C 1
ATOM 4014 O O . ARG A 1 497 ? -11.938 0.872 -5.383 1.00 95.62 497 ARG A O 1
ATOM 4021 N N . CYS A 1 498 ? -10.171 1.792 -6.394 1.00 93.75 498 CYS A N 1
ATOM 4022 C CA . CYS A 1 498 ? -9.655 2.421 -5.176 1.00 93.75 498 CYS A CA 1
ATOM 4023 C C . CYS A 1 498 ? -10.505 3.631 -4.748 1.00 93.75 498 CYS A C 1
ATOM 4025 O O . CYS A 1 498 ? -10.833 3.739 -3.569 1.00 93.75 498 CYS A O 1
ATOM 4027 N N . LYS A 1 499 ? -10.920 4.493 -5.689 1.00 94.25 499 LYS A N 1
ATOM 4028 C CA . LYS A 1 499 ? -11.813 5.639 -5.414 1.00 94.25 499 LYS A CA 1
ATOM 4029 C C . LYS A 1 499 ? -13.211 5.214 -4.967 1.00 94.25 499 LYS A C 1
ATOM 4031 O O . LYS A 1 499 ? -13.801 5.867 -4.113 1.00 94.25 499 LYS A O 1
ATOM 4036 N N . GLU A 1 500 ? -13.734 4.120 -5.515 1.00 95.69 500 GLU A N 1
ATOM 4037 C CA . GLU A 1 500 ? -15.001 3.526 -5.076 1.00 95.69 500 GLU A CA 1
ATOM 4038 C C . GLU A 1 500 ? -14.937 3.138 -3.590 1.00 95.69 500 GLU A C 1
ATOM 4040 O O . GLU A 1 500 ? -15.745 3.610 -2.792 1.00 95.69 500 GLU A O 1
ATOM 4045 N N . LYS A 1 501 ? -13.898 2.390 -3.192 1.00 95.06 501 LYS A N 1
ATOM 4046 C CA . LYS A 1 501 ? -13.648 2.009 -1.790 1.00 95.06 501 LYS A CA 1
ATOM 4047 C C . LYS A 1 501 ? -13.376 3.201 -0.874 1.00 95.06 501 LYS A C 1
ATOM 4049 O O . LYS A 1 501 ? -13.779 3.181 0.286 1.00 95.06 501 LYS A O 1
ATOM 4054 N N . GLU A 1 502 ? -12.707 4.243 -1.367 1.00 93.25 502 GLU A N 1
ATOM 4055 C CA . GLU A 1 502 ? -12.551 5.509 -0.640 1.00 93.25 502 GLU A CA 1
ATOM 4056 C C . GLU A 1 502 ? -13.924 6.152 -0.371 1.00 93.25 502 GLU A C 1
ATOM 4058 O O . GLU A 1 502 ? -14.215 6.533 0.762 1.00 93.25 502 GLU A O 1
ATOM 4063 N N . GLY A 1 503 ? -14.810 6.173 -1.373 1.00 94.44 503 GLY A N 1
ATOM 4064 C CA . GLY A 1 503 ? -16.202 6.606 -1.240 1.00 94.44 503 GLY A CA 1
ATOM 4065 C C . GLY A 1 503 ? -17.005 5.779 -0.229 1.00 94.44 503 GLY A C 1
ATOM 4066 O O . GLY A 1 503 ? -17.670 6.353 0.635 1.00 94.44 503 GLY A O 1
ATOM 4067 N N . GLU A 1 504 ? -16.904 4.446 -0.267 1.00 96.56 504 GLU A N 1
ATOM 4068 C CA . GLU A 1 504 ? -17.516 3.562 0.738 1.00 96.56 504 GLU A CA 1
ATOM 4069 C C . GLU A 1 504 ? -17.028 3.886 2.158 1.00 96.56 504 GLU A C 1
ATOM 4071 O O . GLU A 1 504 ? -17.829 3.972 3.095 1.00 96.56 504 GLU A O 1
ATOM 4076 N N . LEU A 1 505 ? -15.719 4.103 2.325 1.00 95.38 505 LEU A N 1
ATOM 4077 C CA . LEU A 1 505 ? -15.099 4.385 3.618 1.00 95.38 505 LEU A CA 1
ATOM 4078 C C . LEU A 1 505 ? -15.473 5.780 4.147 1.00 95.38 505 LEU A C 1
ATOM 4080 O O . LEU A 1 505 ? -15.682 5.946 5.353 1.00 95.38 505 LEU A O 1
ATOM 4084 N N . LEU A 1 506 ? -15.635 6.768 3.262 1.00 95.44 506 LEU A N 1
ATOM 4085 C CA . LEU A 1 506 ? -16.171 8.092 3.591 1.00 95.44 506 LEU A CA 1
ATOM 4086 C C . LEU A 1 506 ? -17.643 8.008 4.023 1.00 95.44 506 LEU A C 1
ATOM 4088 O O . LEU A 1 506 ? -17.997 8.552 5.068 1.00 95.44 506 LEU A O 1
ATOM 4092 N N . VAL A 1 507 ? -18.485 7.258 3.304 1.00 96.12 507 VAL A N 1
ATOM 4093 C CA . VAL A 1 507 ? -19.895 7.024 3.679 1.00 96.12 507 VAL A CA 1
ATOM 4094 C C . VAL A 1 507 ? -20.011 6.252 5.000 1.00 96.12 507 VAL A C 1
ATOM 4096 O O . VAL A 1 507 ? -20.896 6.539 5.811 1.00 96.12 507 VAL A O 1
ATOM 4099 N N . PHE A 1 508 ? -19.118 5.297 5.268 1.00 95.38 508 PHE A N 1
ATOM 4100 C CA . PHE A 1 508 ? -19.036 4.622 6.565 1.00 95.38 508 PHE A CA 1
ATOM 4101 C C . PHE A 1 508 ? -18.635 5.596 7.685 1.00 95.38 508 PHE A C 1
ATOM 4103 O O . PHE A 1 508 ? -19.269 5.618 8.742 1.00 95.38 508 PHE A O 1
ATOM 4110 N N . THR A 1 509 ? -17.636 6.447 7.437 1.00 95.00 509 THR A N 1
ATOM 4111 C CA . THR A 1 509 ? -17.165 7.469 8.387 1.00 95.00 509 THR A CA 1
ATOM 4112 C C . THR A 1 509 ? -18.249 8.506 8.685 1.00 95.00 509 THR A C 1
ATOM 4114 O O . THR A 1 509 ? -18.438 8.877 9.845 1.00 95.00 509 THR A O 1
ATOM 4117 N N . GLN A 1 510 ? -19.027 8.914 7.677 1.00 95.12 510 GLN A N 1
ATOM 4118 C CA . GLN A 1 510 ? -20.203 9.763 7.852 1.00 95.12 510 GLN A CA 1
ATOM 4119 C C . GLN A 1 510 ? -21.239 9.078 8.754 1.00 95.12 510 GLN A C 1
ATOM 4121 O O . GLN A 1 510 ? -21.566 9.617 9.807 1.00 95.12 510 GLN A O 1
ATOM 4126 N N . LYS A 1 511 ? -21.675 7.852 8.425 1.00 97.00 511 LYS A N 1
ATOM 4127 C CA . LYS A 1 511 ? -22.653 7.093 9.233 1.00 97.00 511 LYS A CA 1
ATOM 4128 C C . LYS A 1 511 ? -22.202 6.900 10.687 1.00 97.00 511 LYS A C 1
ATOM 4130 O O . LYS A 1 511 ? -23.021 6.970 11.603 1.00 97.00 511 LYS A O 1
ATOM 4135 N N . LEU A 1 512 ? -20.906 6.671 10.912 1.00 94.38 512 LEU A N 1
ATOM 4136 C CA . LEU A 1 512 ? -20.320 6.572 12.250 1.00 94.38 512 LEU A CA 1
ATOM 4137 C C . LEU A 1 512 ? -20.361 7.920 12.991 1.00 94.38 512 LEU A C 1
ATOM 4139 O O . LEU A 1 512 ? -20.677 7.956 14.181 1.00 94.38 512 LEU A O 1
ATOM 4143 N N . THR A 1 513 ? -20.096 9.021 12.286 1.00 95.19 513 THR A N 1
ATOM 4144 C CA . THR A 1 513 ? -20.154 10.391 12.820 1.00 95.19 513 THR A CA 1
ATOM 4145 C C . THR A 1 513 ? -21.588 10.789 13.168 1.00 95.19 513 THR A C 1
ATOM 4147 O O . THR A 1 513 ? -21.840 11.180 14.305 1.00 95.19 513 THR A O 1
ATOM 4150 N N . ASP A 1 514 ? -22.543 10.587 12.257 1.00 95.50 514 ASP A N 1
ATOM 4151 C CA . ASP A 1 514 ? -23.975 10.838 12.469 1.00 95.50 514 ASP A CA 1
ATOM 4152 C C . ASP A 1 514 ? -24.497 10.058 13.684 1.00 95.50 514 ASP A C 1
ATOM 4154 O O . ASP A 1 514 ? -25.220 10.592 14.535 1.00 95.50 514 ASP A O 1
ATOM 4158 N N . LYS A 1 515 ? -24.081 8.791 13.825 1.00 96.81 515 LYS A N 1
ATOM 4159 C CA . LYS A 1 515 ? -24.452 7.962 14.975 1.00 96.81 515 LYS A CA 1
ATOM 4160 C C . LYS A 1 515 ? -23.806 8.448 16.274 1.00 96.81 515 LYS A C 1
ATOM 4162 O O . LYS A 1 515 ? -24.475 8.424 17.304 1.00 96.81 515 LYS A O 1
ATOM 4167 N N . ASN A 1 516 ? -22.559 8.921 16.237 1.00 94.81 516 ASN A N 1
ATOM 4168 C CA . ASN A 1 516 ? -21.876 9.508 17.393 1.00 94.81 516 ASN A CA 1
ATOM 4169 C C . ASN A 1 516 ? -22.557 10.818 17.837 1.00 94.81 516 ASN A C 1
ATOM 4171 O O . ASN A 1 516 ? -22.899 10.952 19.006 1.00 94.81 516 ASN A O 1
ATOM 4175 N N . VAL A 1 517 ? -22.878 11.725 16.907 1.00 96.94 517 VAL A N 1
ATOM 4176 C CA . VAL A 1 517 ? -23.654 12.953 17.180 1.00 96.94 517 VAL A CA 1
ATOM 4177 C C . VAL A 1 517 ? -25.035 12.620 17.758 1.00 96.94 517 VAL A C 1
ATOM 4179 O O . VAL A 1 517 ? -25.449 13.214 18.753 1.00 96.94 517 VAL A O 1
ATOM 4182 N N . THR A 1 518 ? -25.723 11.615 17.206 1.00 95.25 518 THR A N 1
ATOM 4183 C CA . THR A 1 518 ? -27.013 11.139 17.738 1.00 95.25 518 THR A CA 1
ATOM 4184 C C . THR A 1 518 ? -26.880 10.620 19.174 1.00 95.25 518 THR A C 1
ATOM 4186 O O . THR A 1 518 ? -27.697 10.956 20.030 1.00 95.25 518 THR A O 1
ATOM 4189 N N . LEU A 1 519 ? -25.846 9.824 19.465 1.00 96.25 519 LEU A N 1
ATOM 4190 C CA . LEU A 1 519 ? -25.590 9.288 20.806 1.00 96.25 519 LEU A CA 1
ATOM 4191 C C . LEU A 1 519 ? -25.174 10.382 21.800 1.00 96.25 519 LEU A C 1
ATOM 4193 O O . LEU A 1 519 ? -25.615 10.348 22.945 1.00 96.25 519 LEU A O 1
ATOM 4197 N N . GLN A 1 520 ? -24.392 11.377 21.374 1.00 95.44 520 GLN A N 1
ATOM 4198 C CA . GLN A 1 520 ? -24.053 12.544 22.194 1.00 95.44 520 GLN A CA 1
ATOM 4199 C C . GLN A 1 520 ? -25.297 13.381 22.509 1.00 95.44 520 GLN A C 1
ATOM 4201 O O . GLN A 1 520 ? -25.504 13.735 23.663 1.00 95.44 520 GLN A O 1
ATOM 4206 N N . SER A 1 521 ? -26.180 13.611 21.531 1.00 95.69 521 SER A N 1
ATOM 4207 C CA . SER A 1 521 ? -27.469 14.281 21.749 1.00 95.69 521 SER A CA 1
ATOM 4208 C C . SER A 1 521 ? -28.349 13.522 22.754 1.00 95.69 521 SER A C 1
ATOM 4210 O O . SER A 1 521 ? -28.855 14.116 23.707 1.00 95.69 521 SER A O 1
ATOM 4212 N N . GLN A 1 522 ? -28.464 12.195 22.610 1.00 96.31 522 GLN A N 1
ATOM 4213 C CA . GLN A 1 522 ? -29.191 11.336 23.554 1.00 96.31 522 GLN A CA 1
ATOM 4214 C C . GLN A 1 522 ? -28.570 11.356 24.960 1.00 96.31 522 GLN A C 1
ATOM 4216 O O . GLN A 1 522 ? -29.300 11.444 25.948 1.00 96.31 522 GLN A O 1
ATOM 4221 N N . LEU A 1 523 ? -27.238 11.339 25.065 1.00 94.25 523 LEU A N 1
ATOM 4222 C CA . LEU A 1 523 ? -26.513 11.457 26.330 1.00 94.25 523 LEU A CA 1
ATOM 4223 C C . LEU A 1 523 ? -26.757 12.819 26.995 1.00 94.25 523 LEU A C 1
ATOM 4225 O O . LEU A 1 523 ? -27.045 12.863 28.188 1.00 94.25 523 LEU A O 1
ATOM 4229 N N . THR A 1 524 ? -26.703 13.921 26.243 1.00 96.00 524 THR A N 1
ATOM 4230 C CA . THR A 1 524 ? -26.993 15.270 26.753 1.00 96.00 524 THR A CA 1
ATOM 4231 C C . THR A 1 524 ? -28.446 15.397 27.218 1.00 96.00 524 THR A C 1
ATOM 4233 O O . THR A 1 524 ? -28.695 15.957 28.284 1.00 96.00 524 THR A O 1
ATOM 4236 N N . ALA A 1 525 ? -29.406 14.829 26.482 1.00 95.25 525 ALA A N 1
ATOM 4237 C CA . ALA A 1 525 ? -30.812 14.800 26.889 1.00 95.25 525 ALA A CA 1
ATOM 4238 C C . ALA A 1 525 ? -31.029 13.971 28.171 1.00 95.25 525 ALA A C 1
ATOM 4240 O O . ALA A 1 525 ? -31.730 14.412 29.083 1.00 95.25 525 ALA A O 1
ATOM 4241 N N . ALA A 1 526 ? -30.379 12.807 28.285 1.00 92.81 526 ALA A N 1
ATOM 4242 C CA . ALA A 1 526 ? -30.415 11.981 29.491 1.00 92.81 526 ALA A CA 1
ATOM 4243 C C . ALA A 1 526 ? -29.781 12.696 30.698 1.00 92.81 526 ALA A C 1
ATOM 4245 O O . ALA A 1 526 ? -30.380 12.728 31.769 1.00 92.81 526 ALA A O 1
ATOM 4246 N N . GLN A 1 527 ? -28.623 13.342 30.520 1.00 95.31 527 GLN A N 1
ATOM 4247 C CA . GLN A 1 527 ? -27.983 14.176 31.546 1.00 95.31 527 GLN A CA 1
ATOM 4248 C C . GLN A 1 527 ? -28.864 15.364 31.962 1.00 95.31 527 GLN A C 1
ATOM 4250 O O . GLN A 1 527 ? -28.908 15.705 33.141 1.00 95.31 527 GLN A O 1
ATOM 4255 N N . GLY A 1 528 ? -29.588 15.978 31.020 1.00 94.44 528 GLY A N 1
ATOM 4256 C CA . GLY A 1 528 ? -30.582 17.013 31.310 1.00 94.44 528 GLY A CA 1
ATOM 4257 C C . GLY A 1 528 ? -31.723 16.492 32.186 1.00 94.44 528 GLY A C 1
ATOM 4258 O O . GLY A 1 528 ? -32.053 17.118 33.191 1.00 94.44 528 GLY A O 1
ATOM 4259 N N . LYS A 1 529 ? -32.267 15.308 31.869 1.00 96.31 529 LYS A N 1
ATOM 4260 C CA . LYS A 1 529 ? -33.301 14.661 32.691 1.00 96.31 529 LYS A CA 1
ATOM 4261 C C . LYS A 1 529 ? -32.789 14.285 34.086 1.00 96.31 529 LYS A C 1
ATOM 4263 O O . LYS A 1 529 ? -33.503 14.513 35.055 1.00 96.31 529 LYS A O 1
ATOM 4268 N N . VAL A 1 530 ? -31.569 13.753 34.201 1.00 95.06 530 VAL A N 1
ATOM 4269 C CA . VAL A 1 530 ? -30.949 13.446 35.504 1.00 95.06 530 VAL A CA 1
ATOM 4270 C C . VAL A 1 530 ? -30.811 14.715 36.344 1.00 95.06 530 VAL A C 1
ATOM 4272 O O . VAL A 1 530 ? -31.260 14.723 37.481 1.00 95.06 530 VAL A O 1
ATOM 4275 N N . LYS A 1 531 ? -30.307 15.818 35.773 1.00 94.56 531 LYS A N 1
ATOM 4276 C CA . LYS A 1 531 ? -30.207 17.110 36.476 1.00 94.56 531 LYS A CA 1
ATOM 4277 C C . LYS A 1 531 ? -31.557 17.670 36.928 1.00 94.56 531 LYS A C 1
ATOM 4279 O O . LYS A 1 531 ? -31.605 18.303 37.975 1.00 94.56 531 LYS A O 1
ATOM 4284 N N . LEU A 1 532 ? -32.630 17.450 36.165 1.00 95.50 532 LEU A N 1
ATOM 4285 C CA . LEU A 1 532 ? -33.981 17.837 36.579 1.00 95.50 532 LEU A CA 1
ATOM 4286 C C . LEU A 1 532 ? -34.454 16.982 37.765 1.00 95.50 532 LEU A C 1
ATOM 4288 O O . LEU A 1 532 ? -34.814 17.529 38.798 1.00 95.50 532 LEU A O 1
ATOM 4292 N N . MET A 1 533 ? -34.319 15.656 37.674 1.00 93.19 533 MET A N 1
ATOM 4293 C CA . MET A 1 533 ? -34.660 14.743 38.774 1.00 93.19 533 MET A CA 1
ATOM 4294 C C . MET A 1 533 ? -33.801 14.977 40.031 1.00 93.19 533 MET A C 1
ATOM 4296 O O . MET A 1 533 ? -34.278 14.788 41.143 1.00 93.19 533 MET A O 1
ATOM 4300 N N . GLU A 1 534 ? -32.555 15.433 39.880 1.00 94.81 534 GLU A N 1
ATOM 4301 C CA . GLU A 1 534 ? -31.696 15.891 40.980 1.00 94.81 534 GLU A CA 1
ATOM 4302 C C . GLU A 1 534 ? -32.154 17.216 41.614 1.00 94.81 534 GLU A C 1
ATOM 4304 O O . GLU A 1 534 ? -31.699 17.532 42.715 1.00 94.81 534 GLU A O 1
ATOM 4309 N N . VAL A 1 535 ? -32.960 18.035 40.934 1.00 96.38 535 VAL A N 1
ATOM 4310 C CA . VAL A 1 535 ? -33.609 19.220 41.524 1.00 96.38 535 VAL A CA 1
ATOM 4311 C C . VAL A 1 535 ? -34.889 18.785 42.227 1.00 96.38 535 VAL A C 1
ATOM 4313 O O . VAL A 1 535 ? -35.026 19.068 43.414 1.00 96.38 535 VAL A O 1
ATOM 4316 N N . ASP A 1 536 ? -35.737 17.998 41.558 1.00 94.69 536 ASP A N 1
ATOM 4317 C CA . ASP A 1 536 ? -36.971 17.441 42.128 1.00 94.69 536 ASP A CA 1
ATOM 4318 C C . ASP A 1 536 ? -36.689 16.689 43.448 1.00 94.69 536 ASP A C 1
ATOM 4320 O O . ASP A 1 536 ? -37.339 16.922 44.465 1.00 94.69 536 ASP A O 1
ATOM 4324 N N . ASP A 1 537 ? -35.661 15.832 43.476 1.00 93.75 537 ASP A N 1
ATOM 4325 C CA . ASP A 1 537 ? -35.225 15.091 44.668 1.00 93.75 537 ASP A CA 1
ATOM 4326 C C . ASP A 1 537 ? -34.742 16.017 45.802 1.00 93.75 537 ASP A C 1
ATOM 4328 O O . ASP A 1 537 ? -35.022 15.760 46.974 1.00 93.75 537 ASP A O 1
ATOM 4332 N N . LYS A 1 538 ? -34.072 17.133 45.479 1.00 94.06 538 LYS A N 1
ATOM 4333 C CA . LYS A 1 538 ? -33.665 18.133 46.481 1.00 94.06 538 LYS A CA 1
ATOM 4334 C C . LYS A 1 538 ? -34.873 18.873 47.048 1.00 94.06 538 LYS A C 1
ATOM 4336 O O . LYS A 1 538 ? -34.951 19.009 48.268 1.00 94.06 538 LYS A O 1
ATOM 4341 N N . GLU A 1 539 ? -35.816 19.293 46.204 1.00 94.69 539 GLU A N 1
ATOM 4342 C CA . GLU A 1 539 ? -37.050 19.963 46.634 1.00 94.69 539 GLU A CA 1
ATOM 4343 C C . GLU A 1 539 ? -37.903 19.047 47.526 1.00 94.69 539 GLU A C 1
ATOM 4345 O O . GLU A 1 539 ? -38.332 19.450 48.614 1.00 94.69 539 GLU A O 1
ATOM 4350 N N . MET A 1 540 ? -38.057 17.776 47.140 1.00 92.00 540 MET A N 1
ATOM 4351 C CA . MET A 1 540 ? -38.759 16.772 47.945 1.00 92.00 540 MET A CA 1
ATOM 4352 C C . MET A 1 540 ? -38.047 16.507 49.278 1.00 92.00 540 MET A C 1
ATOM 4354 O O . MET A 1 540 ? -38.708 16.471 50.315 1.00 92.00 540 MET A O 1
ATOM 4358 N N . ARG A 1 541 ? -36.707 16.410 49.307 1.00 95.06 541 ARG A N 1
ATOM 4359 C CA . ARG A 1 541 ? -35.944 16.308 50.568 1.00 95.06 541 ARG A CA 1
ATOM 4360 C C . ARG A 1 541 ? -36.123 17.536 51.455 1.00 95.06 541 ARG A C 1
ATOM 4362 O O . ARG A 1 541 ? -36.306 17.372 52.660 1.00 95.06 541 ARG A O 1
ATOM 4369 N N . THR A 1 542 ? -36.117 18.753 50.903 1.00 94.56 542 THR A N 1
ATOM 4370 C CA . THR A 1 542 ? -36.413 19.955 51.701 1.00 94.56 542 THR A CA 1
ATOM 4371 C C . THR A 1 542 ? -37.832 19.925 52.256 1.00 94.56 542 THR A C 1
ATOM 4373 O O . THR A 1 542 ? -38.003 20.182 53.446 1.00 94.56 542 THR A O 1
ATOM 4376 N N . ARG A 1 543 ? -38.833 19.502 51.472 1.00 94.69 543 ARG A N 1
ATOM 4377 C CA . ARG A 1 543 ? -40.221 19.420 51.945 1.00 94.69 543 ARG A CA 1
ATOM 4378 C C . ARG A 1 543 ? -40.427 18.335 53.008 1.00 94.69 543 ARG A C 1
ATOM 4380 O O . ARG A 1 543 ? -41.170 18.557 53.961 1.00 94.69 543 ARG A O 1
ATOM 4387 N N . VAL A 1 544 ? -39.739 17.196 52.898 1.00 94.06 544 VAL A N 1
ATOM 4388 C CA . VAL A 1 544 ? -39.709 16.158 53.946 1.00 94.06 544 VAL A CA 1
ATOM 4389 C C . VAL A 1 544 ? -39.070 16.698 55.229 1.00 94.06 544 VAL A C 1
ATOM 4391 O O . VAL A 1 544 ? -39.649 16.529 56.299 1.00 94.06 544 VAL A O 1
ATOM 4394 N N . ASN A 1 545 ? -37.942 17.409 55.137 1.00 93.25 545 ASN A N 1
ATOM 4395 C CA . ASN A 1 545 ? -37.293 18.023 56.300 1.00 93.25 545 ASN A CA 1
ATOM 4396 C C . ASN A 1 545 ? -38.187 19.081 56.976 1.00 93.25 545 ASN A C 1
ATOM 4398 O O . ASN A 1 545 ? -38.277 19.112 58.202 1.00 93.25 545 ASN A O 1
ATOM 4402 N N . GLU A 1 546 ? -38.882 19.923 56.203 1.00 94.88 546 GLU A N 1
ATOM 4403 C CA . GLU A 1 546 ? -39.861 20.891 56.722 1.00 94.88 546 GLU A CA 1
ATOM 4404 C C . GLU A 1 546 ? -40.993 20.202 57.494 1.00 94.88 546 GLU A C 1
ATOM 4406 O O . GLU A 1 546 ? -41.265 20.564 58.640 1.00 94.88 546 GLU A O 1
ATOM 4411 N N . LEU A 1 547 ? -41.612 19.179 56.895 1.00 92.62 547 LEU A N 1
ATOM 4412 C CA . LEU A 1 547 ? -42.679 18.397 57.525 1.00 92.62 547 LEU A CA 1
ATOM 4413 C C . LEU A 1 547 ? -42.181 17.652 58.772 1.00 92.62 547 LEU A C 1
ATOM 4415 O O . LEU A 1 547 ? -42.896 17.571 59.766 1.00 92.62 547 LEU A O 1
ATOM 4419 N N . GLN A 1 548 ? -40.944 17.154 58.770 1.00 94.38 548 GLN A N 1
ATOM 4420 C CA . GLN A 1 548 ? -40.349 16.500 59.936 1.00 94.38 548 GLN A CA 1
ATOM 4421 C C . GLN A 1 548 ? -40.092 17.497 61.081 1.00 94.38 548 GLN A C 1
ATOM 4423 O O . GLN A 1 548 ? -40.339 17.174 62.243 1.00 94.38 548 GLN A O 1
ATOM 4428 N N . ILE A 1 549 ? -39.676 18.731 60.772 1.00 94.56 549 ILE A N 1
ATOM 4429 C CA . ILE A 1 549 ? -39.570 19.829 61.748 1.00 94.56 549 ILE A CA 1
ATOM 4430 C C . ILE A 1 549 ? -40.956 20.220 62.291 1.00 94.56 549 ILE A C 1
ATOM 4432 O O . ILE A 1 549 ? -41.090 20.493 63.484 1.00 94.56 549 ILE A O 1
ATOM 4436 N N . GLU A 1 550 ? -41.989 20.238 61.450 1.00 95.06 550 GLU A N 1
ATOM 4437 C CA . GLU A 1 550 ? -43.375 20.520 61.846 1.00 95.06 550 GLU A CA 1
ATOM 4438 C C . GLU A 1 550 ? -43.947 19.427 62.766 1.00 95.06 550 GLU A C 1
ATOM 4440 O O . GLU A 1 550 ? -44.453 19.734 63.846 1.00 95.06 550 GLU A O 1
ATOM 4445 N N . VAL A 1 551 ? -43.751 18.149 62.427 1.00 93.00 551 VAL A N 1
ATOM 4446 C CA . VAL A 1 551 ? -44.112 17.004 63.282 1.00 93.00 551 VAL A CA 1
ATOM 4447 C C . VAL A 1 551 ? -43.373 17.049 64.623 1.00 93.00 551 VAL A C 1
ATOM 4449 O O . VAL A 1 551 ? -43.987 16.789 65.659 1.00 93.00 551 VAL A O 1
ATOM 4452 N N . LEU A 1 552 ? -42.088 17.423 64.651 1.00 94.38 552 LEU A N 1
ATOM 4453 C CA . LEU A 1 552 ? -41.334 17.580 65.902 1.00 94.38 552 LEU A CA 1
ATOM 4454 C C . LEU A 1 552 ? -41.877 18.721 66.782 1.00 94.38 552 LEU A C 1
ATOM 4456 O O . LEU A 1 552 ? -41.960 18.548 68.000 1.00 94.38 552 LEU A O 1
ATOM 4460 N N . LYS A 1 553 ? -42.295 19.853 66.195 1.00 95.44 553 LYS A N 1
ATOM 4461 C CA . LYS A 1 553 ? -42.962 20.948 66.929 1.00 95.44 553 LYS A CA 1
ATOM 4462 C C . LYS A 1 553 ? -44.290 20.487 67.526 1.00 95.44 553 LYS A C 1
ATOM 4464 O O . LYS A 1 553 ? -44.455 20.562 68.739 1.00 95.44 553 LYS A O 1
ATOM 4469 N N . LEU A 1 554 ? -45.177 19.920 66.707 1.00 93.38 554 LEU A N 1
ATOM 4470 C CA . LEU A 1 554 ? -46.490 19.433 67.146 1.00 93.38 554 LEU A CA 1
ATOM 4471 C C . LEU A 1 554 ? -46.370 18.325 68.203 1.00 93.38 554 LEU A C 1
ATOM 4473 O O . LEU A 1 554 ? -47.127 18.306 69.169 1.00 93.38 554 LEU A O 1
ATOM 4477 N N . THR A 1 555 ? -45.382 17.432 68.077 1.00 93.19 555 THR A N 1
ATOM 4478 C CA . THR A 1 555 ? -45.100 16.398 69.089 1.00 93.19 555 THR A CA 1
ATOM 4479 C C . THR A 1 555 ? -44.652 17.022 70.411 1.00 93.19 555 THR A C 1
ATOM 4481 O O . THR A 1 555 ? -45.101 16.591 71.475 1.00 93.19 555 THR A O 1
ATOM 4484 N N . LYS A 1 556 ? -43.812 18.066 70.364 1.00 93.75 556 LYS A N 1
ATOM 4485 C CA . LYS A 1 556 ? -43.395 18.813 71.554 1.00 93.75 556 LYS A CA 1
ATOM 4486 C C . LYS A 1 556 ? -44.578 19.535 72.200 1.00 93.75 556 LYS A C 1
ATOM 4488 O O . LYS A 1 556 ? -44.798 19.350 73.391 1.00 93.75 556 LYS A O 1
ATOM 4493 N N . GLU A 1 557 ? -45.367 20.280 71.435 1.00 94.38 557 GLU A N 1
ATOM 4494 C CA . GLU A 1 557 ? -46.556 20.992 71.925 1.00 94.38 557 GLU A CA 1
ATOM 4495 C C . GLU A 1 557 ? -47.566 20.025 72.564 1.00 94.38 557 GLU A C 1
ATOM 4497 O O . GLU A 1 557 ? -48.034 20.257 73.677 1.00 94.38 557 GLU A O 1
ATOM 4502 N N . LEU A 1 558 ? -47.817 18.875 71.930 1.00 90.94 558 LEU A N 1
ATOM 4503 C CA . LEU A 1 558 ? -48.661 17.805 72.469 1.00 90.94 558 LEU A CA 1
ATOM 4504 C C . LEU A 1 558 ? -48.076 17.195 73.754 1.00 90.94 558 LEU A C 1
ATOM 4506 O O . LEU A 1 558 ? -48.834 16.877 74.672 1.00 90.94 558 LEU A O 1
ATOM 4510 N N . SER A 1 559 ? -46.750 17.054 73.864 1.00 91.31 559 SER A N 1
ATOM 4511 C CA . SER A 1 559 ? -46.106 16.600 75.106 1.00 91.31 559 SER A CA 1
ATOM 4512 C C . SER A 1 559 ? -46.233 17.619 76.245 1.00 91.31 559 SER A C 1
ATOM 4514 O O . SER A 1 559 ? -46.549 17.225 77.365 1.00 91.31 559 SER A O 1
ATOM 4516 N N . GLN A 1 560 ? -46.104 18.918 75.951 1.00 93.06 560 GLN A N 1
ATOM 4517 C CA . GLN A 1 560 ? -46.271 19.993 76.932 1.00 93.06 560 GLN A CA 1
ATOM 4518 C C . GLN A 1 560 ? -47.729 20.083 77.402 1.00 93.06 560 GLN A C 1
ATOM 4520 O O . GLN A 1 560 ? -47.978 20.100 78.601 1.00 93.06 560 GLN A O 1
ATOM 4525 N N . LEU A 1 561 ? -48.704 20.005 76.490 1.00 90.81 561 LEU A N 1
ATOM 4526 C CA . LEU A 1 561 ? -50.128 19.954 76.847 1.00 90.81 561 LEU A CA 1
ATOM 4527 C C . LEU A 1 561 ? -50.486 18.717 77.691 1.00 90.81 561 LEU A C 1
ATOM 4529 O O . LEU A 1 561 ? -51.346 18.803 78.567 1.00 90.81 561 LEU A O 1
ATOM 4533 N N . LYS A 1 562 ? -49.828 17.570 77.469 1.00 91.06 562 LYS A N 1
ATOM 4534 C CA . LYS A 1 562 ? -49.967 16.387 78.339 1.00 91.06 562 LYS A CA 1
ATOM 4535 C C . LYS A 1 562 ? -49.372 16.615 79.727 1.00 91.06 562 LYS A C 1
ATOM 4537 O O . LYS A 1 562 ? -49.989 16.211 80.707 1.00 91.06 562 LYS A O 1
ATOM 4542 N N . GLU A 1 563 ? -48.210 17.254 79.822 1.00 91.50 563 GLU A N 1
ATOM 4543 C CA . GLU A 1 563 ? -47.562 17.578 81.098 1.00 91.50 563 GLU A CA 1
ATOM 4544 C C . GLU A 1 563 ? -48.370 18.611 81.901 1.00 91.50 563 GLU A C 1
ATOM 4546 O O . GLU A 1 563 ? -48.650 18.389 83.078 1.00 91.50 563 GLU A O 1
ATOM 4551 N N . GLU A 1 564 ? -48.873 19.666 81.252 1.00 92.44 564 GLU A N 1
ATOM 4552 C CA . GLU A 1 564 ? -49.815 20.626 81.841 1.00 92.44 564 GLU A CA 1
ATOM 4553 C C . GLU A 1 564 ? -51.102 19.946 82.326 1.00 92.44 564 GLU A C 1
ATOM 4555 O O . GLU A 1 564 ? -51.575 20.229 83.428 1.00 92.44 564 GLU A O 1
ATOM 4560 N N . LYS A 1 565 ? -51.673 19.026 81.535 1.00 88.50 565 LYS A N 1
ATOM 4561 C CA . LYS A 1 565 ? -52.879 18.283 81.930 1.00 88.50 565 LYS A CA 1
ATOM 4562 C C . LYS A 1 565 ? -52.627 17.329 83.092 1.00 88.50 565 LYS A C 1
ATOM 4564 O O . LYS A 1 565 ? -53.458 17.279 83.992 1.00 88.50 565 LYS A O 1
ATOM 4569 N N . LYS A 1 566 ? -51.478 16.652 83.122 1.00 91.56 566 LYS A N 1
ATOM 4570 C CA . LYS A 1 566 ? -51.055 15.801 84.243 1.00 91.56 566 LYS A CA 1
ATOM 4571 C C . LYS A 1 566 ? -50.815 16.618 85.515 1.00 91.56 566 LYS A C 1
ATOM 4573 O O . LYS A 1 566 ? -51.283 16.228 86.575 1.00 91.56 566 LYS A O 1
ATOM 4578 N N . SER A 1 567 ? -50.169 17.780 85.414 1.00 90.00 567 SER A N 1
ATOM 4579 C CA . SER A 1 567 ? -49.968 18.689 86.552 1.00 90.00 567 SER A CA 1
ATOM 4580 C C . SER A 1 567 ? -51.294 19.264 87.077 1.00 90.00 567 SER A C 1
ATOM 4582 O O . SER A 1 567 ? -51.488 19.384 88.288 1.00 90.00 567 SER A O 1
ATOM 4584 N N . GLN A 1 568 ? -52.256 19.545 86.187 1.00 90.94 568 GLN A N 1
ATOM 4585 C CA . GLN A 1 568 ? -53.631 19.866 86.581 1.00 90.94 568 GLN A CA 1
ATOM 4586 C C . GLN A 1 568 ? -54.288 18.679 87.303 1.00 90.94 568 GLN A C 1
ATOM 4588 O O . GLN A 1 568 ? -54.790 18.858 88.405 1.00 90.94 568 GLN A O 1
ATOM 4593 N N . GLU A 1 569 ? -54.246 17.470 86.745 1.00 87.62 569 GLU A N 1
ATOM 4594 C CA . GLU A 1 569 ? -54.821 16.266 87.361 1.00 87.62 569 GLU A CA 1
ATOM 4595 C C . GLU A 1 569 ? -54.221 15.969 88.750 1.00 87.62 569 GLU A C 1
ATOM 4597 O O . GLU A 1 569 ? -54.961 15.728 89.702 1.00 87.62 569 GLU A O 1
ATOM 4602 N N . GLU A 1 570 ? -52.902 16.098 88.912 1.00 90.25 570 GLU A N 1
ATOM 4603 C CA . GLU A 1 570 ? -52.201 15.987 90.199 1.00 90.25 570 GLU A CA 1
ATOM 4604 C C . GLU A 1 570 ? -52.637 17.067 91.201 1.00 90.25 570 GLU A C 1
ATOM 4606 O O . GLU A 1 570 ? -52.872 16.768 92.373 1.00 90.25 570 GLU A O 1
ATOM 4611 N N . SER A 1 571 ? -52.802 18.315 90.753 1.00 90.81 571 SER A N 1
ATOM 4612 C CA . SER A 1 571 ? -53.276 19.422 91.592 1.00 90.81 571 SER A CA 1
ATOM 4613 C C . SER A 1 571 ? -54.724 19.221 92.057 1.00 90.81 571 SER A C 1
ATOM 4615 O O . SER A 1 571 ? -55.020 19.388 93.242 1.00 90.81 571 SER A O 1
ATOM 4617 N N . TRP A 1 572 ? -55.617 18.796 91.157 1.00 90.88 572 TRP A N 1
ATOM 4618 C CA . TRP A 1 572 ? -57.015 18.501 91.482 1.00 90.88 572 TRP A CA 1
ATOM 4619 C C . TRP A 1 572 ? -57.139 17.252 92.364 1.00 90.88 572 TRP A C 1
ATOM 4621 O O . TRP A 1 572 ? -57.941 17.248 93.293 1.00 90.88 572 TRP A O 1
ATOM 4631 N N . SER A 1 573 ? -56.307 16.229 92.144 1.00 90.38 573 SER A N 1
ATOM 4632 C CA . SER A 1 573 ? -56.212 15.037 92.998 1.00 90.38 573 SER A CA 1
ATOM 4633 C C . SER A 1 573 ? -55.712 15.379 94.408 1.00 90.38 573 SER A C 1
ATOM 4635 O O . SER A 1 573 ? -56.291 14.930 95.397 1.00 90.38 573 SER A O 1
ATOM 4637 N N . SER A 1 574 ? -54.707 16.252 94.526 1.00 88.56 574 SER A N 1
ATOM 4638 C CA . SER A 1 574 ? -54.212 16.757 95.814 1.00 88.56 574 SER A CA 1
ATOM 4639 C C . SER A 1 574 ? -55.286 17.551 96.571 1.00 88.56 574 SER A C 1
ATOM 4641 O O . SER A 1 574 ? -55.545 17.276 97.743 1.00 88.56 574 SER A O 1
ATOM 4643 N N . MET A 1 575 ? -55.986 18.466 95.889 1.00 91.38 575 MET A N 1
ATOM 4644 C CA . MET A 1 575 ? -57.093 19.238 96.470 1.00 91.38 575 MET A CA 1
ATOM 4645 C C . MET A 1 575 ? -58.280 18.345 96.863 1.00 91.38 575 MET A C 1
ATOM 4647 O O . MET A 1 575 ? -58.887 18.549 97.914 1.00 91.38 575 MET A O 1
ATOM 4651 N N . LEU A 1 576 ? -58.590 17.320 96.063 1.00 89.06 576 LEU A N 1
ATOM 4652 C CA . LEU A 1 576 ? -59.588 16.310 96.408 1.00 89.06 576 LEU A CA 1
ATOM 4653 C C . LEU A 1 576 ? -59.159 15.535 97.659 1.00 89.06 576 LEU A C 1
ATOM 4655 O O . LEU A 1 576 ? -59.954 15.409 98.582 1.00 89.06 576 LEU A O 1
ATOM 4659 N N . GLN A 1 577 ? -57.900 15.092 97.744 1.00 89.62 577 GLN A N 1
ATOM 4660 C CA . GLN A 1 577 ? -57.372 14.390 98.916 1.00 89.62 577 GLN A CA 1
ATOM 4661 C C . GLN A 1 577 ? -57.375 15.276 100.176 1.00 89.62 577 GLN A C 1
ATOM 4663 O O . GLN A 1 577 ? -57.653 14.784 101.269 1.00 89.62 577 GLN A O 1
ATOM 4668 N N . GLU A 1 578 ? -57.084 16.573 100.049 1.00 90.00 578 GLU A N 1
ATOM 4669 C CA . GLU A 1 578 ? -57.208 17.552 101.134 1.00 90.00 578 GLU A CA 1
ATOM 4670 C C . GLU A 1 578 ? -58.663 17.679 101.606 1.00 90.00 578 GLU A C 1
ATOM 4672 O O . GLU A 1 578 ? -58.930 17.565 102.803 1.00 90.00 578 GLU A O 1
ATOM 4677 N N . LYS A 1 579 ? -59.621 17.810 100.679 1.00 89.50 579 LYS A N 1
ATOM 4678 C CA . LYS A 1 579 ? -61.052 17.866 101.014 1.00 89.50 579 LYS A CA 1
ATOM 4679 C C . LYS A 1 579 ? -61.570 16.553 101.602 1.00 89.50 579 LYS A C 1
ATOM 4681 O O . LYS A 1 579 ? -62.336 16.594 102.557 1.00 89.50 579 LYS A O 1
ATOM 4686 N N . THR A 1 580 ? -61.106 15.393 101.134 1.00 90.94 580 THR A N 1
ATOM 4687 C CA . THR A 1 580 ? -61.421 14.092 101.747 1.00 90.94 580 THR A CA 1
ATOM 4688 C C . THR A 1 580 ? -60.874 13.993 103.173 1.00 90.94 580 THR A C 1
ATOM 4690 O O . THR A 1 580 ? -61.588 13.525 104.058 1.00 90.94 580 THR A O 1
ATOM 4693 N N . LYS A 1 581 ? -59.653 14.485 103.438 1.00 90.25 581 LYS A N 1
ATOM 4694 C CA . LYS A 1 581 ? -59.102 14.566 104.804 1.00 90.25 581 LYS A CA 1
ATOM 4695 C C . LYS A 1 581 ? -59.949 15.483 105.690 1.00 90.25 581 LYS A C 1
ATOM 4697 O O . LYS A 1 581 ? -60.299 15.082 106.796 1.00 90.25 581 LYS A O 1
ATOM 4702 N N . GLU A 1 582 ? -60.324 16.667 105.202 1.00 90.62 582 GLU A N 1
ATOM 4703 C CA . GLU A 1 582 ? -61.197 17.606 105.920 1.00 90.62 582 GLU A CA 1
ATOM 4704 C C . GLU A 1 582 ? -62.568 16.984 106.237 1.00 90.62 582 GLU A C 1
ATOM 4706 O O . GLU A 1 582 ? -63.009 17.044 107.384 1.00 90.62 582 GLU A O 1
ATOM 4711 N N . CYS A 1 583 ? -63.200 16.304 105.272 1.00 87.50 583 CYS A N 1
ATOM 4712 C CA . CYS A 1 583 ? -64.428 15.539 105.498 1.00 87.50 583 CYS A CA 1
ATOM 4713 C C . CYS A 1 583 ? -64.238 14.465 106.576 1.00 87.50 583 CYS A C 1
ATOM 4715 O O . CYS A 1 583 ? -65.003 14.452 107.535 1.00 87.50 583 CYS A O 1
ATOM 4717 N N . SER A 1 584 ? -63.188 13.639 106.495 1.00 87.44 584 SER A N 1
ATOM 4718 C CA . SER A 1 584 ? -62.935 12.591 107.498 1.00 87.44 584 SER A CA 1
ATOM 4719 C C . SER A 1 584 ? -62.692 13.150 108.909 1.00 87.44 584 SER A C 1
ATOM 4721 O O . SER A 1 584 ? -63.131 12.561 109.893 1.00 87.44 584 SER A O 1
ATOM 4723 N N . LEU A 1 585 ? -62.068 14.330 109.025 1.00 90.44 585 LEU A N 1
ATOM 4724 C CA . LEU A 1 585 ? -61.857 15.021 110.300 1.00 90.44 585 LEU A CA 1
ATOM 4725 C C . LEU A 1 585 ? -63.164 15.605 110.866 1.00 90.44 585 LEU A C 1
ATOM 4727 O O . LEU A 1 585 ? -63.369 15.637 112.083 1.00 90.44 585 LEU A O 1
ATOM 4731 N N . LEU A 1 586 ? -64.064 16.068 109.994 1.00 88.75 586 LEU A N 1
ATOM 4732 C CA . LEU A 1 586 ? -65.410 16.487 110.382 1.00 88.75 586 LEU A CA 1
ATOM 4733 C C . LEU A 1 586 ? -66.271 15.283 110.789 1.00 88.75 586 LEU A C 1
ATOM 4735 O O . LEU A 1 586 ? -66.994 15.381 111.776 1.00 88.75 586 LEU A O 1
ATOM 4739 N N . GLU A 1 587 ? -66.149 14.141 110.111 1.00 87.81 587 GLU A N 1
ATOM 4740 C CA . GLU A 1 587 ? -66.820 12.884 110.467 1.00 87.81 587 GLU A CA 1
ATOM 4741 C C . GLU A 1 587 ? -66.363 12.354 111.832 1.00 87.81 587 GLU A C 1
ATOM 4743 O O . GLU A 1 587 ? -67.213 12.056 112.676 1.00 87.81 587 GLU A O 1
ATOM 4748 N N . THR A 1 588 ? -65.052 12.316 112.117 1.00 87.62 588 THR A N 1
ATOM 4749 C CA . THR A 1 588 ? -64.564 11.946 113.459 1.00 87.62 588 THR A CA 1
ATOM 4750 C C . THR A 1 588 ? -65.064 12.924 114.516 1.00 87.62 588 THR A C 1
ATOM 4752 O O . THR A 1 588 ? -65.554 12.495 115.554 1.00 87.62 588 THR A O 1
ATOM 4755 N N . LYS A 1 589 ? -65.056 14.233 114.236 1.00 90.50 589 LYS A N 1
ATOM 4756 C CA . LYS A 1 589 ? -65.557 15.246 115.176 1.00 90.50 589 LYS A CA 1
ATOM 4757 C C . LYS A 1 589 ? -67.070 15.150 115.414 1.00 90.50 589 LYS A C 1
ATOM 4759 O O . LYS A 1 589 ? -67.529 15.407 116.525 1.00 90.50 589 LYS A O 1
ATOM 4764 N N . VAL A 1 590 ? -67.854 14.771 114.403 1.00 88.88 590 VAL A N 1
ATOM 4765 C CA . VAL A 1 590 ? -69.288 14.472 114.554 1.00 88.88 590 VAL A CA 1
ATOM 4766 C C . VAL A 1 590 ? -69.487 13.197 115.375 1.00 88.88 590 VAL A C 1
ATOM 4768 O O . VAL A 1 590 ? -70.337 13.192 116.261 1.00 88.88 590 VAL A O 1
ATOM 4771 N N . SER A 1 591 ? -68.679 12.156 115.155 1.00 89.19 591 SER A N 1
ATOM 4772 C CA . SER A 1 591 ? -68.674 10.941 115.984 1.00 89.19 591 SER A CA 1
ATOM 4773 C C . SER A 1 591 ? -68.359 11.257 117.451 1.00 89.19 591 SER A C 1
ATOM 4775 O O . SER A 1 591 ? -69.111 10.863 118.339 1.00 89.19 591 SER A O 1
ATOM 4777 N N . ASP A 1 592 ? -67.321 12.052 117.720 1.00 89.81 592 ASP A N 1
ATOM 4778 C CA . ASP A 1 592 ? -66.940 12.478 119.072 1.00 89.81 592 ASP A CA 1
ATOM 4779 C C . ASP A 1 592 ? -68.050 13.282 119.759 1.00 89.81 592 ASP A C 1
ATOM 4781 O O . ASP A 1 592 ? -68.382 13.007 120.912 1.00 89.81 592 ASP A O 1
ATOM 4785 N N . LEU A 1 593 ? -68.694 14.215 119.048 1.00 89.25 593 LEU A N 1
ATOM 4786 C CA . LEU A 1 593 ? -69.837 14.973 119.571 1.00 89.25 593 LEU A CA 1
ATOM 4787 C C . LEU A 1 593 ? -71.075 14.090 119.799 1.00 89.25 593 LEU A C 1
ATOM 4789 O O . LEU A 1 593 ? -71.789 14.285 120.781 1.00 89.25 593 LEU A O 1
ATOM 4793 N N . LEU A 1 594 ? -71.332 13.092 118.948 1.00 89.62 594 LEU A N 1
ATOM 4794 C CA . LEU A 1 594 ? -72.399 12.106 119.165 1.00 89.62 594 LEU A CA 1
ATOM 4795 C C . LEU A 1 594 ? -72.102 11.215 120.380 1.00 89.62 594 LEU A C 1
ATOM 4797 O O . LEU A 1 594 ? -73.003 10.945 121.176 1.00 89.62 594 LEU A O 1
ATOM 4801 N N . ASN A 1 595 ? -70.844 10.812 120.570 1.00 87.88 595 ASN A N 1
ATOM 4802 C CA . ASN A 1 595 ? -70.385 10.074 121.745 1.00 87.88 595 ASN A CA 1
ATOM 4803 C C . ASN A 1 595 ? -70.487 10.929 123.018 1.00 87.88 595 ASN A C 1
ATOM 4805 O O . ASN A 1 595 ? -70.974 10.442 124.041 1.00 87.88 595 ASN A O 1
ATOM 4809 N N . GLU A 1 596 ? -70.121 12.213 122.961 1.00 89.75 596 GLU A N 1
ATOM 4810 C CA . GLU A 1 596 ? -70.300 13.161 124.064 1.00 89.75 596 GLU A CA 1
ATOM 4811 C C . GLU A 1 596 ? -71.785 13.351 124.398 1.00 89.75 596 GLU A C 1
ATOM 4813 O O . GLU A 1 596 ? -72.161 13.220 125.562 1.00 89.75 596 GLU A O 1
ATOM 4818 N N . ILE A 1 597 ? -72.655 13.547 123.401 1.00 84.62 597 ILE A N 1
ATOM 4819 C CA . ILE A 1 597 ? -74.114 13.598 123.588 1.00 84.62 597 ILE A CA 1
ATOM 4820 C C . ILE A 1 597 ? -74.624 12.299 124.225 1.00 84.62 597 ILE A C 1
ATOM 4822 O O . ILE A 1 597 ? -75.419 12.355 125.161 1.00 84.62 597 ILE A O 1
ATOM 4826 N N . GLN A 1 598 ? -74.143 11.129 123.799 1.00 87.50 598 GLN A N 1
ATOM 4827 C CA . GLN A 1 598 ? -74.528 9.841 124.380 1.00 87.50 598 GLN A CA 1
ATOM 4828 C C . GLN A 1 598 ? -74.036 9.694 125.838 1.00 87.50 598 GLN A C 1
ATOM 4830 O O . GLN A 1 598 ? -74.738 9.143 126.689 1.00 87.50 598 GLN A O 1
ATOM 4835 N N . VAL A 1 599 ? -72.853 10.221 126.174 1.00 85.38 599 VAL A N 1
ATOM 4836 C CA . VAL A 1 599 ? -72.331 10.288 127.553 1.00 85.38 599 VAL A CA 1
ATOM 4837 C C . VAL A 1 599 ? -73.109 11.299 128.403 1.00 85.38 599 VAL A C 1
ATOM 4839 O O . VAL A 1 599 ? -73.415 11.005 129.559 1.00 85.38 599 VAL A O 1
ATOM 4842 N N . LEU A 1 600 ? -73.494 12.451 127.852 1.00 82.75 600 LEU A N 1
ATOM 4843 C CA . LEU A 1 600 ? -74.351 13.437 128.511 1.00 82.75 600 LEU A CA 1
ATOM 4844 C C . LEU A 1 600 ? -75.754 12.869 128.753 1.00 82.75 600 LEU A C 1
ATOM 4846 O O . LEU A 1 600 ? -76.257 12.973 129.866 1.00 82.75 600 LEU A O 1
ATOM 4850 N N . GLN A 1 601 ? -76.350 12.169 127.786 1.00 81.25 601 GLN A N 1
ATOM 4851 C CA . GLN A 1 601 ? -77.612 11.442 127.963 1.00 81.25 601 GLN A CA 1
ATOM 4852 C C . GLN A 1 601 ? -77.508 10.380 129.069 1.00 81.25 601 GLN A C 1
ATOM 4854 O O . GLN A 1 601 ? -78.405 10.290 129.907 1.00 81.25 601 GLN A O 1
ATOM 4859 N N . ARG A 1 602 ? -76.396 9.630 129.158 1.00 82.44 602 ARG A N 1
ATOM 4860 C CA . ARG A 1 602 ? -76.138 8.717 130.292 1.00 82.44 602 ARG A CA 1
ATOM 4861 C C . ARG A 1 602 ? -76.015 9.468 131.627 1.00 82.44 602 ARG A C 1
ATOM 4863 O O . ARG A 1 602 ? -76.614 9.036 132.612 1.00 82.44 602 ARG A O 1
ATOM 4870 N N . LYS A 1 603 ? -75.297 10.599 131.678 1.00 83.00 603 LYS A N 1
ATOM 4871 C CA . LYS A 1 603 ? -75.158 11.446 132.883 1.00 83.00 603 LYS A CA 1
ATOM 4872 C C . LYS A 1 603 ? -76.505 12.022 133.336 1.00 83.00 603 LYS A C 1
ATOM 4874 O O . LYS A 1 603 ? -76.878 11.836 134.492 1.00 83.00 603 LYS A O 1
ATOM 4879 N N . HIS A 1 604 ? -77.263 12.651 132.439 1.00 81.94 604 HIS A N 1
ATOM 4880 C CA . HIS A 1 604 ? -78.594 13.193 132.724 1.00 81.94 604 HIS A CA 1
ATOM 4881 C C . HIS A 1 604 ? -79.597 12.090 133.078 1.00 81.94 604 HIS A C 1
ATOM 4883 O O . HIS A 1 604 ? -80.366 12.256 134.018 1.00 81.94 604 HIS A O 1
ATOM 4889 N N . GLY A 1 605 ? -79.550 10.936 132.407 1.00 81.25 605 GLY A N 1
ATOM 4890 C CA . GLY A 1 605 ? -80.374 9.772 132.737 1.00 81.25 605 GLY A CA 1
ATOM 4891 C C . GLY A 1 605 ? -80.076 9.193 134.123 1.00 81.25 605 GLY A C 1
ATOM 4892 O O . GLY A 1 605 ? -80.994 8.756 134.814 1.00 81.25 605 GLY A O 1
ATOM 4893 N N . ASN A 1 606 ? -78.818 9.224 134.572 1.00 78.69 606 ASN A N 1
ATOM 4894 C CA . ASN A 1 606 ? -78.453 8.836 135.936 1.00 78.69 606 ASN A CA 1
ATOM 4895 C C . ASN A 1 606 ? -78.858 9.906 136.964 1.00 78.69 606 ASN A C 1
ATOM 4897 O O . ASN A 1 606 ? -79.478 9.565 137.966 1.00 78.69 606 ASN A O 1
ATOM 4901 N N . SER A 1 607 ? -78.639 11.191 136.674 1.00 76.56 607 SER A N 1
ATOM 4902 C CA . SER A 1 607 ? -79.118 12.301 137.511 1.00 76.56 607 SER A CA 1
ATOM 4903 C C . SER A 1 607 ? -80.645 12.272 137.693 1.00 76.56 607 SER A C 1
ATOM 4905 O O . SER A 1 607 ? -81.125 12.361 138.820 1.00 76.56 607 SER A O 1
ATOM 4907 N N . LEU A 1 608 ? -81.413 12.018 136.627 1.00 73.25 608 LEU A N 1
ATOM 4908 C CA . LEU A 1 608 ? -82.867 11.822 136.684 1.00 73.25 608 LEU A CA 1
ATOM 4909 C C . LEU A 1 608 ? -83.277 10.598 137.514 1.00 73.25 608 LEU A C 1
ATOM 4911 O O . LEU A 1 608 ? -84.299 10.651 138.199 1.00 73.25 608 LEU A O 1
ATOM 4915 N N . LYS A 1 609 ? -82.507 9.499 137.483 1.00 80.31 609 LYS A N 1
ATOM 4916 C CA . LYS A 1 609 ? -82.744 8.336 138.359 1.00 80.31 609 LYS A CA 1
ATOM 4917 C C . LYS A 1 609 ? -82.517 8.690 139.827 1.00 80.31 609 LYS A C 1
ATOM 4919 O O . LYS A 1 609 ? -83.309 8.262 140.664 1.00 80.31 609 LYS A O 1
ATOM 4924 N N . ASP A 1 610 ? -81.492 9.475 140.145 1.00 74.94 610 ASP A N 1
ATOM 4925 C CA . ASP A 1 610 ? -81.193 9.867 141.525 1.00 74.94 610 ASP A CA 1
ATOM 4926 C C . ASP A 1 610 ? -82.177 10.912 142.071 1.00 74.94 610 ASP A C 1
ATOM 4928 O O . ASP A 1 610 ? -82.699 10.722 143.171 1.00 74.94 610 ASP A O 1
ATOM 4932 N N . SER A 1 611 ? -82.588 11.904 141.274 1.00 68.75 611 SER A N 1
ATOM 4933 C CA . SER A 1 611 ? -83.707 12.786 141.640 1.00 68.75 611 SER A CA 1
ATOM 4934 C C . SER A 1 611 ? -85.031 12.019 141.788 1.00 68.75 611 SER A C 1
ATOM 4936 O O . SER A 1 611 ? -85.797 12.296 142.709 1.00 68.75 611 SER A O 1
ATOM 4938 N N . ASN A 1 612 ? -85.301 10.993 140.967 1.00 70.75 612 ASN A N 1
ATOM 4939 C CA . ASN A 1 612 ? -86.462 10.114 141.177 1.00 70.75 612 ASN A CA 1
ATOM 4940 C C . ASN A 1 612 ? -86.356 9.293 142.470 1.00 70.75 612 ASN A C 1
ATOM 4942 O O . ASN A 1 612 ? -87.350 9.150 143.181 1.00 70.75 612 ASN A O 1
ATOM 4946 N N . ARG A 1 613 ? -85.169 8.774 142.814 1.00 75.94 613 ARG A N 1
ATOM 4947 C CA . ARG A 1 613 ? -84.922 8.083 144.094 1.00 75.94 613 ARG A CA 1
ATOM 4948 C C . ARG A 1 613 ? -85.166 9.013 145.285 1.00 75.94 613 ARG A C 1
ATOM 4950 O O . ARG A 1 613 ? -85.679 8.565 146.308 1.00 75.94 613 ARG A O 1
ATOM 4957 N N . GLU A 1 614 ? -84.839 10.294 145.161 1.00 69.31 614 GLU A N 1
ATOM 4958 C CA . GLU A 1 614 ? -85.086 11.309 146.189 1.00 69.31 614 GLU A CA 1
ATOM 4959 C C . GLU A 1 614 ? -86.577 11.666 146.315 1.00 69.31 614 GLU A C 1
ATOM 4961 O O . GLU A 1 614 ? -87.133 11.618 147.414 1.00 69.31 614 GLU A O 1
ATOM 4966 N N . ILE A 1 615 ? -87.276 11.871 145.193 1.00 63.66 615 ILE A N 1
ATOM 4967 C CA . ILE A 1 615 ? -88.737 12.066 145.163 1.00 63.66 615 ILE A CA 1
ATOM 4968 C C . ILE A 1 615 ? -89.476 10.841 145.735 1.00 63.66 615 ILE A C 1
ATOM 4970 O O . ILE A 1 615 ? -90.431 10.998 146.498 1.00 63.66 615 ILE A O 1
ATOM 4974 N N . GLN A 1 616 ? -89.024 9.616 145.441 1.00 63.72 616 GLN A N 1
ATOM 4975 C CA . GLN A 1 616 ? -89.587 8.392 146.028 1.00 63.72 616 GLN A CA 1
ATOM 4976 C C . GLN A 1 616 ? -89.323 8.277 147.539 1.00 63.72 616 GLN A C 1
ATOM 4978 O O . GLN A 1 616 ? -90.206 7.821 148.265 1.00 63.72 616 GLN A O 1
ATOM 4983 N N . LYS A 1 617 ? -88.156 8.714 148.039 1.00 67.38 617 LYS A N 1
ATOM 4984 C CA . LYS A 1 617 ? -87.871 8.778 149.488 1.00 67.38 617 LYS A CA 1
ATOM 4985 C C . LYS A 1 617 ? -88.781 9.774 150.212 1.00 67.38 617 LYS A C 1
ATOM 4987 O O . LYS A 1 617 ? -89.210 9.484 151.325 1.00 67.38 617 LYS A O 1
ATOM 4992 N N . LEU A 1 618 ? -89.082 10.917 149.592 1.00 53.88 618 LEU A N 1
ATOM 4993 C CA . LEU A 1 618 ? -89.951 11.943 150.177 1.00 53.88 618 LEU A CA 1
ATOM 4994 C C . LEU A 1 618 ? -91.434 11.540 150.144 1.00 53.88 618 LEU A C 1
ATOM 4996 O O . LEU A 1 618 ? -92.124 11.708 151.146 1.00 53.88 618 LEU A O 1
ATOM 5000 N N . ARG A 1 619 ? -91.912 10.918 149.056 1.00 53.34 619 ARG A N 1
ATOM 5001 C CA . ARG A 1 619 ? -93.285 10.379 148.988 1.00 53.34 619 ARG A CA 1
ATOM 5002 C C . ARG A 1 619 ? -93.524 9.239 149.992 1.00 53.34 619 ARG A C 1
ATOM 5004 O O . ARG A 1 619 ? -94.592 9.171 150.583 1.00 53.34 619 ARG A O 1
ATOM 5011 N N . LYS A 1 620 ? -92.518 8.402 150.281 1.00 52.44 620 LYS A N 1
ATOM 5012 C CA . LYS A 1 620 ? -92.616 7.280 151.245 1.00 52.44 620 LYS A CA 1
ATOM 5013 C C . LYS A 1 620 ? -92.617 7.662 152.739 1.00 52.44 620 LYS A C 1
ATOM 5015 O O . LYS A 1 620 ? -92.472 6.778 153.579 1.00 52.44 620 LYS A O 1
ATOM 5020 N N . LYS A 1 621 ? -92.768 8.944 153.095 1.00 51.56 621 LYS A N 1
ATOM 5021 C CA . LYS A 1 621 ? -92.878 9.402 154.496 1.00 51.56 621 LYS A CA 1
ATOM 5022 C C . LYS A 1 621 ? -94.233 10.014 154.874 1.00 51.56 621 LYS A C 1
ATOM 5024 O O . LYS A 1 621 ? -94.371 10.443 156.015 1.00 51.56 621 LYS A O 1
ATOM 5029 N N . LEU A 1 622 ? -95.200 10.063 153.954 1.00 42.50 622 LEU A N 1
ATOM 5030 C CA . LEU A 1 622 ? -96.499 10.705 154.192 1.00 42.50 622 LEU A CA 1
ATOM 5031 C C . LEU A 1 622 ? -97.634 9.702 154.478 1.00 42.50 622 LEU A C 1
ATOM 5033 O O . LEU A 1 622 ? -98.471 9.970 155.332 1.00 42.50 622 LEU A O 1
ATOM 5037 N N . ASP A 1 623 ? -97.602 8.523 153.850 1.00 39.50 623 ASP A N 1
ATOM 5038 C CA . ASP A 1 623 ? -98.635 7.482 153.982 1.00 39.50 623 ASP A CA 1
ATOM 5039 C C . ASP A 1 623 ? -98.304 6.475 155.104 1.00 39.50 623 ASP A C 1
ATOM 5041 O O . ASP A 1 623 ? -98.109 5.278 154.876 1.00 39.50 623 ASP A O 1
ATOM 5045 N N . SER A 1 624 ? -98.175 6.953 156.344 1.00 49.50 624 SER A N 1
ATOM 5046 C CA . SER A 1 624 ? -98.032 6.065 157.503 1.00 49.50 624 SER A CA 1
ATOM 5047 C C . SER A 1 624 ? -99.397 5.542 157.963 1.00 49.50 624 SER A C 1
ATOM 5049 O O . SER A 1 624 ? -100.239 6.340 158.364 1.00 49.50 624 SER A O 1
ATOM 5051 N N . VAL A 1 625 ? -99.537 4.211 158.027 1.00 43.06 625 VAL A N 1
ATOM 5052 C CA . VAL A 1 625 ? -100.743 3.442 158.418 1.00 43.06 625 VAL A CA 1
ATOM 5053 C C . VAL A 1 625 ? -101.779 3.246 157.295 1.00 43.06 625 VAL A C 1
ATOM 5055 O O . VAL A 1 625 ? -102.877 3.784 157.348 1.00 43.06 625 VAL A O 1
ATOM 5058 N N . GLU A 1 626 ? -101.483 2.341 156.353 1.00 34.38 626 GLU A N 1
ATOM 5059 C CA . GLU A 1 626 ? -102.510 1.432 155.808 1.00 34.38 626 GLU A CA 1
ATOM 5060 C C . GLU A 1 626 ? -101.925 0.046 155.429 1.00 34.38 626 GLU A C 1
ATOM 5062 O O . GLU A 1 626 ? -100.787 -0.271 155.788 1.00 34.38 626 GLU A O 1
ATOM 5067 N N . SER A 1 627 ? -102.732 -0.853 154.849 1.00 25.06 627 SER A N 1
ATOM 5068 C CA . SER A 1 627 ? -102.581 -2.311 155.015 1.00 25.06 627 SER A CA 1
ATOM 5069 C C . SER A 1 627 ? -101.832 -3.088 153.916 1.00 25.06 627 SER A C 1
ATOM 5071 O O . SER A 1 627 ? -102.192 -3.013 152.752 1.00 25.06 627 SER A O 1
ATOM 5073 N N . ARG A 1 628 ? -100.954 -3.996 154.385 1.00 27.02 628 ARG A N 1
ATOM 5074 C CA . ARG A 1 628 ? -100.798 -5.429 154.001 1.00 27.02 628 ARG A CA 1
ATOM 5075 C C . ARG A 1 628 ? -100.454 -5.857 152.552 1.00 27.02 628 ARG A C 1
ATOM 5077 O O . ARG A 1 628 ? -101.102 -5.459 151.602 1.00 27.02 628 ARG A O 1
ATOM 5084 N N . GLN A 1 629 ? -99.612 -6.910 152.496 1.00 28.39 629 GLN A N 1
ATOM 5085 C CA . GLN A 1 629 ? -99.457 -7.918 151.413 1.00 28.39 629 GLN A CA 1
ATOM 5086 C C . GLN A 1 629 ? -98.871 -7.404 150.072 1.00 28.39 629 GLN A C 1
ATOM 5088 O O . GLN A 1 629 ? -99.059 -6.253 149.713 1.00 28.39 629 GLN A O 1
ATOM 5093 N N . SER A 1 630 ? -98.135 -8.175 149.256 1.00 24.25 630 SER A N 1
ATOM 5094 C CA . SER A 1 630 ? -97.367 -9.438 149.406 1.00 24.25 630 SER A CA 1
ATOM 5095 C C . SER A 1 630 ? -96.401 -9.578 148.195 1.00 24.25 630 SER A C 1
ATOM 5097 O O . SER A 1 630 ? -96.566 -8.821 147.251 1.00 24.25 630 SER A O 1
ATOM 5099 N N . SER A 1 631 ? -95.446 -10.535 148.221 1.00 26.11 631 SER A N 1
ATOM 5100 C CA . SER A 1 631 ? -94.878 -11.341 147.082 1.00 26.11 631 SER A CA 1
ATOM 5101 C C . SER A 1 631 ? -94.602 -10.709 145.682 1.00 26.11 631 SER A C 1
ATOM 5103 O O . SER A 1 631 ? -95.435 -9.997 145.148 1.00 26.11 631 SER A O 1
ATOM 5105 N N . SER A 1 632 ? -93.550 -11.042 144.912 1.00 27.77 632 SER A N 1
ATOM 5106 C CA . SER A 1 632 ? -92.468 -12.052 145.019 1.00 27.77 632 SER A CA 1
ATOM 5107 C C . SER A 1 632 ? -91.414 -11.875 143.885 1.00 27.77 632 SER A C 1
ATOM 5109 O O . SER A 1 632 ? -91.476 -10.914 143.126 1.00 27.77 632 SER A O 1
ATOM 5111 N N . HIS A 1 633 ? -90.460 -12.821 143.787 1.00 29.02 633 HIS A N 1
ATOM 5112 C CA . HIS A 1 633 ? -89.598 -13.193 142.634 1.00 29.02 633 HIS A CA 1
ATOM 5113 C C . HIS A 1 633 ? -90.252 -13.101 141.226 1.00 29.02 633 HIS A C 1
ATOM 5115 O O . HIS A 1 633 ? -91.475 -13.058 141.142 1.00 29.02 633 HIS A O 1
ATOM 5121 N N . THR A 1 634 ? -89.534 -13.139 140.086 1.00 29.12 634 THR A N 1
ATOM 5122 C CA . THR A 1 634 ? -88.200 -13.711 139.711 1.00 29.12 634 THR A CA 1
ATOM 5123 C C . THR A 1 634 ? -87.329 -12.689 138.929 1.00 29.12 634 THR A C 1
ATOM 5125 O O . THR A 1 634 ? -87.833 -11.642 138.547 1.00 29.12 634 THR A O 1
ATOM 5128 N N . GLN A 1 635 ? -85.991 -12.759 138.787 1.00 29.61 635 GLN A N 1
ATOM 5129 C CA . GLN A 1 635 ? -85.054 -13.801 138.299 1.00 29.61 635 GLN A CA 1
ATOM 5130 C C . GLN A 1 635 ? -85.259 -14.270 136.837 1.00 29.61 635 GLN A C 1
ATOM 5132 O O . GLN A 1 635 ? -86.274 -14.893 136.562 1.00 29.61 635 GLN A O 1
ATOM 5137 N N . THR A 1 636 ? -84.257 -14.010 135.972 1.00 27.44 636 THR A N 1
ATOM 5138 C CA . THR A 1 636 ? -83.652 -14.846 134.882 1.00 27.44 636 THR A CA 1
ATOM 5139 C C . THR A 1 636 ? -82.610 -13.973 134.134 1.00 27.44 636 THR A C 1
ATOM 5141 O O . THR A 1 636 ? -82.885 -12.793 133.937 1.00 27.44 636 THR A O 1
ATOM 5144 N N . SER A 1 637 ? -81.341 -14.365 133.914 1.00 26.50 637 SER A N 1
ATOM 5145 C CA . SER A 1 637 ? -80.784 -15.372 132.960 1.00 26.50 637 SER A CA 1
ATOM 5146 C C . SER A 1 637 ? -80.741 -14.856 131.500 1.00 26.50 637 SER A C 1
ATOM 5148 O O . SER A 1 637 ? -81.692 -14.201 131.093 1.00 26.50 637 SER A O 1
ATOM 5150 N N . THR A 1 638 ? -79.710 -15.068 130.657 1.00 33.69 638 THR A N 1
ATOM 5151 C CA . THR A 1 638 ? -78.419 -15.819 130.753 1.00 33.69 638 THR A CA 1
ATOM 5152 C C . THR A 1 638 ? -77.410 -15.324 129.665 1.00 33.69 638 THR A C 1
ATOM 5154 O O . THR A 1 638 ? -77.815 -14.513 128.832 1.00 33.69 638 THR A O 1
ATOM 5157 N N . PRO A 1 639 ? -76.118 -15.744 129.654 1.00 51.16 639 PRO A N 1
ATOM 5158 C CA . PRO A 1 639 ? -75.056 -15.223 128.763 1.00 51.16 639 PRO A CA 1
ATOM 5159 C C . PRO A 1 639 ? -74.562 -16.214 127.671 1.00 51.16 639 PRO A C 1
ATOM 5161 O O . PRO A 1 639 ? -75.037 -17.341 127.619 1.00 51.16 639 PRO A O 1
ATOM 5164 N N . ASN A 1 640 ? -73.566 -15.793 126.866 1.00 31.48 640 ASN A N 1
ATOM 5165 C CA . ASN A 1 640 ? -72.389 -16.553 126.359 1.00 31.48 640 ASN A CA 1
ATOM 5166 C C . ASN A 1 640 ? -71.338 -15.525 125.820 1.00 31.48 640 ASN A C 1
ATOM 5168 O O . ASN A 1 640 ? -71.762 -14.444 125.416 1.00 31.48 640 ASN A O 1
ATOM 5172 N N . ILE A 1 641 ? -69.992 -15.618 125.930 1.00 35.78 641 ILE A N 1
ATOM 5173 C CA . ILE A 1 641 ? -68.958 -16.696 125.809 1.00 35.78 641 ILE A CA 1
ATOM 5174 C C . ILE A 1 641 ? -68.473 -16.825 124.335 1.00 35.78 641 ILE A C 1
ATOM 5176 O O . ILE A 1 641 ? -69.284 -17.180 123.493 1.00 35.78 641 ILE A O 1
ATOM 5180 N N . LEU A 1 642 ? -67.322 -16.225 123.935 1.00 37.53 642 LEU A N 1
ATOM 5181 C CA . LEU A 1 642 ? -65.883 -16.671 123.941 1.00 37.53 642 LEU A CA 1
ATOM 5182 C C . LEU A 1 642 ? -65.520 -17.656 122.791 1.00 37.53 642 LEU A C 1
ATOM 5184 O O . LEU A 1 642 ? -66.382 -18.433 122.407 1.00 37.53 642 LEU A O 1
ATOM 5188 N N . ASN A 1 643 ? -64.299 -17.729 122.208 1.00 38.19 643 ASN A N 1
ATOM 5189 C CA . ASN A 1 643 ? -63.015 -16.981 122.372 1.00 38.19 643 ASN A CA 1
ATOM 5190 C C . ASN A 1 643 ? -62.544 -16.373 120.998 1.00 38.19 643 ASN A C 1
ATOM 5192 O O . ASN A 1 643 ? -63.418 -15.811 120.348 1.00 38.19 643 ASN A O 1
ATOM 5196 N N . GLY A 1 644 ? -61.314 -16.373 120.420 1.00 32.78 644 GLY A N 1
ATOM 5197 C CA . GLY A 1 644 ? -59.917 -16.821 120.705 1.00 32.78 644 GLY A CA 1
ATOM 5198 C C . GLY A 1 644 ? -59.127 -17.099 119.383 1.00 32.78 644 GLY A C 1
ATOM 5199 O O . GLY A 1 644 ? -59.788 -17.280 118.367 1.00 32.78 644 GLY A O 1
ATOM 5200 N N . ASP A 1 645 ? -57.786 -17.213 119.259 1.00 33.12 645 ASP A N 1
ATOM 5201 C CA . ASP A 1 645 ? -56.610 -16.859 120.101 1.00 33.12 645 ASP A CA 1
ATOM 5202 C C . ASP A 1 645 ? -55.246 -17.109 119.337 1.00 33.12 645 ASP A C 1
ATOM 5204 O O . ASP A 1 645 ? -55.246 -17.890 118.390 1.00 33.12 645 ASP A O 1
ATOM 5208 N N . ASN A 1 646 ? -54.096 -16.556 119.797 1.00 36.06 646 ASN A N 1
ATOM 5209 C CA . ASN A 1 646 ? -52.660 -16.794 119.394 1.00 36.06 646 ASN A CA 1
ATOM 5210 C C . ASN A 1 646 ? -52.114 -16.273 118.019 1.00 36.06 646 ASN A C 1
ATOM 5212 O O . ASN A 1 646 ? -52.862 -16.180 117.056 1.00 36.06 646 ASN A O 1
ATOM 5216 N N . GLY A 1 647 ? -50.808 -15.942 117.821 1.00 29.94 647 GLY A N 1
ATOM 5217 C CA . GLY A 1 647 ? -49.672 -15.745 118.764 1.00 29.94 647 GLY A CA 1
ATOM 5218 C C . GLY A 1 647 ? -48.241 -15.528 118.144 1.00 29.94 647 GLY A C 1
ATOM 5219 O O . GLY A 1 647 ? -47.966 -16.004 117.053 1.00 29.94 647 GLY A O 1
ATOM 5220 N N . ALA A 1 648 ? -47.340 -14.856 118.902 1.00 32.44 648 ALA A N 1
ATOM 5221 C CA . ALA A 1 648 ? -45.842 -14.948 118.991 1.00 32.44 648 ALA A CA 1
ATOM 5222 C C . ALA A 1 648 ? -44.787 -14.491 117.899 1.00 32.44 648 ALA A C 1
ATOM 5224 O O . ALA A 1 648 ? -44.622 -15.107 116.857 1.00 32.44 648 ALA A O 1
ATOM 5225 N N . CYS A 1 649 ? -43.968 -13.480 118.289 1.00 28.34 649 CYS A N 1
ATOM 5226 C CA . CYS A 1 649 ? -42.477 -13.264 118.256 1.00 28.34 649 CYS A CA 1
ATOM 5227 C C . CYS A 1 649 ? -41.498 -13.317 117.015 1.00 28.34 649 CYS A C 1
ATOM 5229 O O . CYS A 1 649 ? -41.242 -14.369 116.443 1.00 28.34 649 CYS A O 1
ATOM 5231 N N . ASP A 1 650 ? -40.766 -12.188 116.837 1.00 27.19 650 ASP A N 1
ATOM 5232 C CA . ASP A 1 650 ? -39.278 -11.967 116.754 1.00 27.19 650 ASP A CA 1
ATOM 5233 C C . ASP A 1 650 ? -38.316 -12.235 115.541 1.00 27.19 650 ASP A C 1
ATOM 5235 O O . ASP A 1 650 ? -38.372 -13.257 114.871 1.00 27.19 650 ASP A O 1
ATOM 5239 N N . VAL A 1 651 ? -37.292 -11.336 115.442 1.00 30.39 651 VAL A N 1
ATOM 5240 C CA . VAL A 1 651 ? -35.887 -11.487 114.905 1.00 30.39 651 VAL A CA 1
ATOM 5241 C C . VAL A 1 651 ? -35.634 -11.611 113.366 1.00 30.39 651 VAL A C 1
ATOM 5243 O O . VAL A 1 651 ? -36.309 -12.379 112.701 1.00 30.39 651 VAL A O 1
ATOM 5246 N N . VAL A 1 652 ? -34.621 -10.992 112.694 1.00 29.81 652 VAL A N 1
ATOM 5247 C CA . VAL A 1 652 ? -33.759 -9.782 112.914 1.00 29.81 652 VAL A CA 1
ATOM 5248 C C . VAL A 1 652 ? -32.950 -9.390 111.624 1.00 29.81 652 VAL A C 1
ATOM 5250 O O . VAL A 1 652 ? -32.655 -10.267 110.821 1.00 29.81 652 VAL A O 1
ATOM 5253 N N . ASN A 1 653 ? -32.482 -8.123 111.494 1.00 27.55 653 ASN A N 1
ATOM 5254 C CA . ASN A 1 653 ? -31.458 -7.569 110.541 1.00 27.55 653 ASN A CA 1
ATOM 5255 C C . ASN A 1 653 ? -31.728 -7.527 109.000 1.00 27.55 653 ASN A C 1
ATOM 5257 O O . ASN A 1 653 ? -32.461 -8.353 108.481 1.00 27.55 653 ASN A O 1
ATOM 5261 N N . SER A 1 654 ? -31.084 -6.670 108.169 1.00 26.91 654 SER A N 1
ATOM 5262 C CA . SER A 1 654 ? -30.457 -5.321 108.335 1.00 26.91 654 SER A CA 1
ATOM 5263 C C . SER A 1 654 ? -29.977 -4.733 106.967 1.00 26.91 654 SER A C 1
ATOM 5265 O O . SER A 1 654 ? -29.721 -5.499 106.044 1.00 26.91 654 SER A O 1
ATOM 5267 N N . TRP A 1 655 ? -29.722 -3.408 106.909 1.00 23.88 655 TRP A N 1
ATOM 5268 C CA . TRP A 1 655 ? -29.037 -2.600 105.855 1.00 23.88 655 TRP A CA 1
ATOM 5269 C C . TRP A 1 655 ? -29.755 -2.386 104.492 1.00 23.88 655 TRP A C 1
ATOM 5271 O O . TRP A 1 655 ? -30.514 -3.240 104.063 1.00 23.88 655 TRP A O 1
ATOM 5281 N N . ASN A 1 656 ? -29.491 -1.340 103.678 1.00 29.11 656 ASN A N 1
ATOM 5282 C CA . ASN A 1 656 ? -29.224 0.106 103.897 1.00 29.11 656 ASN A CA 1
ATOM 5283 C C . ASN A 1 656 ? -29.264 0.865 102.527 1.00 29.11 656 ASN A C 1
ATOM 5285 O O . ASN A 1 656 ? -28.831 0.299 101.533 1.00 29.11 656 ASN A O 1
ATOM 5289 N N . ARG A 1 657 ? -29.729 2.132 102.515 1.00 28.47 657 ARG A N 1
ATOM 5290 C CA . ARG A 1 657 ? -29.498 3.290 101.580 1.00 28.47 657 ARG A CA 1
ATOM 5291 C C . ARG A 1 657 ? -28.856 3.072 100.181 1.00 28.47 657 ARG A C 1
ATOM 5293 O O . ARG A 1 657 ? -27.791 2.485 100.085 1.00 28.47 657 ARG A O 1
ATOM 5300 N N . GLN A 1 658 ? -29.409 3.565 99.061 1.00 32.09 658 GLN A N 1
ATOM 5301 C CA . GLN A 1 658 ? -29.704 4.967 98.653 1.00 32.09 658 GLN A CA 1
ATOM 5302 C C . GLN A 1 658 ? -28.486 5.814 98.152 1.00 32.09 658 GLN A C 1
ATOM 5304 O O . GLN A 1 658 ? -27.472 5.892 98.835 1.00 32.09 658 GLN A O 1
ATOM 5309 N N . ASP A 1 659 ? -28.704 6.516 97.019 1.00 27.53 659 ASP A N 1
ATOM 5310 C CA . ASP A 1 659 ? -28.011 7.683 96.394 1.00 27.53 659 ASP A CA 1
ATOM 5311 C C . ASP A 1 659 ? -26.757 7.554 95.465 1.00 27.53 659 ASP A C 1
ATOM 5313 O O . ASP A 1 659 ? -25.651 7.229 95.875 1.00 27.53 659 ASP A O 1
ATOM 5317 N N . CYS A 1 660 ? -26.977 7.990 94.208 1.00 25.84 660 CYS A N 1
ATOM 5318 C CA . CYS A 1 660 ? -26.240 8.992 93.397 1.00 25.84 660 CYS A CA 1
ATOM 5319 C C . CYS A 1 660 ? -24.767 8.856 92.895 1.00 25.84 660 CYS A C 1
ATOM 5321 O O . CYS A 1 660 ? -23.805 9.002 93.636 1.00 25.84 660 CYS A O 1
ATOM 5323 N N . LEU A 1 661 ? -24.662 8.912 91.550 1.00 26.67 661 LEU A N 1
ATOM 5324 C CA . LEU A 1 661 ? -23.773 9.762 90.711 1.00 26.67 661 LEU A CA 1
ATOM 5325 C C . LEU A 1 661 ? -22.238 9.519 90.565 1.00 26.67 661 LEU A C 1
ATOM 5327 O O . LEU A 1 661 ? -21.428 10.041 91.321 1.00 26.67 661 LEU A O 1
ATOM 5331 N N . SER A 1 662 ? -21.885 9.073 89.342 1.00 28.66 662 SER A N 1
ATOM 5332 C CA . SER A 1 662 ? -20.967 9.745 88.375 1.00 28.66 662 SER A CA 1
ATOM 5333 C C . SER A 1 662 ? -19.436 9.481 88.342 1.00 28.66 662 SER A C 1
ATOM 5335 O O . SER A 1 662 ? -18.794 9.315 89.369 1.00 28.66 662 SER A O 1
ATOM 5337 N N . GLN A 1 663 ? -18.889 9.570 87.106 1.00 26.95 663 GLN A N 1
ATOM 5338 C CA . GLN A 1 663 ? -17.465 9.680 86.683 1.00 26.95 663 GLN A CA 1
ATOM 5339 C C . GLN A 1 663 ? -16.546 8.441 86.929 1.00 26.95 663 GLN A C 1
ATOM 5341 O O . GLN A 1 663 ? -16.764 7.682 87.861 1.00 26.95 663 GLN A O 1
ATOM 5346 N N . GLU A 1 664 ? -15.515 8.112 86.123 1.00 26.19 664 GLU A N 1
ATOM 5347 C CA . GLU A 1 664 ? -14.965 8.732 84.896 1.00 26.19 664 GLU A CA 1
ATOM 5348 C C . GLU A 1 664 ? -14.385 7.698 83.886 1.00 26.19 664 GLU A C 1
ATOM 5350 O O . GLU A 1 664 ? -13.956 6.604 84.245 1.00 26.19 664 GLU A O 1
ATOM 5355 N N . SER A 1 665 ? -14.344 8.107 82.617 1.00 33.91 665 SER A N 1
ATOM 5356 C CA . SER A 1 665 ? -13.904 7.453 81.369 1.00 33.91 665 SER A CA 1
ATOM 5357 C C . SER A 1 665 ? -12.573 6.665 81.306 1.00 33.91 665 SER A C 1
ATOM 5359 O O . SER A 1 665 ? -11.560 7.080 81.869 1.00 33.91 665 SER A O 1
ATOM 5361 N N . ARG A 1 666 ? -12.527 5.677 80.383 1.00 31.58 666 ARG A N 1
ATOM 5362 C CA . ARG A 1 666 ? -11.593 5.581 79.213 1.00 31.58 666 ARG A CA 1
ATOM 5363 C C . ARG A 1 666 ? -12.004 4.404 78.295 1.00 31.58 666 ARG A C 1
ATOM 5365 O O . ARG A 1 666 ? -12.038 3.273 78.756 1.00 31.58 666 ARG A O 1
ATOM 5372 N N . ALA A 1 667 ? -12.546 4.637 77.090 1.00 26.80 667 ALA A N 1
ATOM 5373 C CA . ALA A 1 667 ? -11.882 5.021 75.821 1.00 26.80 667 ALA A CA 1
ATOM 5374 C C . ALA A 1 667 ? -11.098 3.852 75.176 1.00 26.80 667 ALA A C 1
ATOM 5376 O O . ALA A 1 667 ? -10.259 3.264 75.847 1.00 26.80 667 ALA A O 1
ATOM 5377 N N . SER A 1 668 ? -11.259 3.483 73.895 1.00 32.38 668 SER A N 1
ATOM 5378 C CA . SER A 1 668 ? -12.138 3.921 72.768 1.00 32.38 668 SER A CA 1
ATOM 5379 C C . SER A 1 668 ? -12.204 2.742 71.740 1.00 32.38 668 SER A C 1
ATOM 5381 O O . SER A 1 668 ? -11.788 1.653 72.127 1.00 32.38 668 SER A O 1
ATOM 5383 N N . SER A 1 669 ? -12.658 2.770 70.475 1.00 35.22 669 SER A N 1
ATOM 5384 C CA . SER A 1 669 ? -13.142 3.776 69.490 1.00 35.22 669 SER A CA 1
ATOM 5385 C C . SER A 1 669 ? -13.803 3.012 68.299 1.00 35.22 669 SER A C 1
ATOM 5387 O O . SER A 1 669 ? -13.532 1.823 68.151 1.00 35.22 669 SER A O 1
ATOM 5389 N N . ASP A 1 670 ? -14.577 3.570 67.350 1.00 31.94 670 ASP A N 1
ATOM 5390 C CA . ASP A 1 670 ? -15.490 4.736 67.314 1.00 31.94 670 ASP A CA 1
ATOM 5391 C C . ASP A 1 670 ? -16.284 4.777 65.969 1.00 31.94 670 ASP A C 1
ATOM 5393 O O . ASP A 1 670 ? -15.850 4.145 65.013 1.00 31.94 670 ASP A O 1
ATOM 5397 N N . ILE A 1 671 ? -17.367 5.582 65.889 1.00 33.88 671 ILE A N 1
ATOM 5398 C CA . ILE A 1 671 ? -17.983 6.213 64.670 1.00 33.88 671 ILE A CA 1
ATOM 5399 C C . ILE A 1 671 ? -18.502 5.300 63.501 1.00 33.88 671 ILE A C 1
ATOM 5401 O O . ILE A 1 671 ? -17.756 4.496 62.962 1.00 33.88 671 ILE A O 1
ATOM 5405 N N . SER A 1 672 ? -19.711 5.447 62.909 1.00 32.81 672 SER A N 1
ATOM 5406 C CA . SER A 1 672 ? -20.975 6.140 63.272 1.00 32.81 672 SER A CA 1
ATOM 5407 C C . SER A 1 672 ? -22.180 5.786 62.335 1.00 32.81 672 SER A C 1
ATOM 5409 O O . SER A 1 672 ? -21.996 5.484 61.164 1.00 32.81 672 SER A O 1
ATOM 5411 N N . LEU A 1 673 ? -23.413 5.894 62.873 1.00 33.47 673 LEU A N 1
ATOM 5412 C CA . LEU A 1 673 ? -24.738 6.212 62.258 1.00 33.47 673 LEU A CA 1
ATOM 5413 C C . LEU A 1 673 ? -25.321 5.549 60.955 1.00 33.47 673 LEU A C 1
ATOM 5415 O O . LEU A 1 673 ? -24.930 5.918 59.858 1.00 33.47 673 LEU A O 1
ATOM 5419 N N . HIS A 1 674 ? -26.463 4.832 61.126 1.00 36.41 674 HIS A N 1
ATOM 5420 C CA . HIS A 1 674 ? -27.762 4.874 60.361 1.00 36.41 674 HIS A CA 1
ATOM 5421 C C . HIS A 1 674 ? -27.810 4.582 58.814 1.00 36.41 674 HIS A C 1
ATOM 5423 O O . HIS A 1 674 ? -26.786 4.584 58.152 1.00 36.41 674 HIS A O 1
ATOM 5429 N N . THR A 1 675 ? -28.932 4.250 58.121 1.00 30.38 675 THR A N 1
ATOM 5430 C CA . THR A 1 675 ? -30.405 4.326 58.385 1.00 30.38 675 THR A CA 1
ATOM 5431 C C . THR A 1 675 ? -31.251 3.269 57.601 1.00 30.38 675 THR A C 1
ATOM 5433 O O . THR A 1 675 ? -30.782 2.687 56.630 1.00 30.38 675 THR A O 1
ATOM 5436 N N . VAL A 1 676 ? -32.521 3.114 58.017 1.00 36.12 676 VAL A N 1
ATOM 5437 C CA . VAL A 1 676 ? -33.740 2.452 57.436 1.00 36.12 676 VAL A CA 1
ATOM 5438 C C . VAL A 1 676 ? -34.247 3.068 56.085 1.00 36.12 676 VAL A C 1
ATOM 5440 O O . VAL A 1 676 ? -33.762 4.147 55.762 1.00 36.12 676 VAL A O 1
ATOM 5443 N N . ASP A 1 677 ? -35.208 2.566 55.258 1.00 31.66 677 ASP A N 1
ATOM 5444 C CA . ASP A 1 677 ? -36.094 1.354 55.191 1.00 31.66 677 ASP A CA 1
ATOM 5445 C C . ASP A 1 677 ? -36.687 1.079 53.749 1.00 31.66 677 ASP A C 1
ATOM 5447 O O . ASP A 1 677 ? -36.687 1.964 52.900 1.00 31.66 677 ASP A O 1
ATOM 5451 N N . SER A 1 678 ? -37.229 -0.135 53.520 1.00 36.34 678 SER A N 1
ATOM 5452 C CA . SER A 1 678 ? -38.401 -0.629 52.719 1.00 36.34 678 SER A CA 1
ATOM 5453 C C . SER A 1 678 ? -39.020 -0.003 51.419 1.00 36.34 678 SER A C 1
ATOM 5455 O O . SER A 1 678 ? -39.564 1.091 51.445 1.00 36.34 678 SER A O 1
ATOM 5457 N N . SER A 1 679 ? -39.247 -0.888 50.410 1.00 37.56 679 SER A N 1
ATOM 5458 C CA . SER A 1 679 ? -40.531 -1.186 49.665 1.00 37.56 679 SER A CA 1
ATOM 5459 C C . SER A 1 679 ? -41.198 -0.215 48.633 1.00 37.56 679 SER A C 1
ATOM 5461 O O . SER A 1 679 ? -40.902 0.969 48.656 1.00 37.56 679 SER A O 1
ATOM 5463 N N . GLN A 1 680 ? -42.176 -0.568 47.743 1.00 40.88 680 GLN A N 1
ATOM 5464 C CA . GLN A 1 680 ? -42.568 -1.757 46.893 1.00 40.88 680 GLN A CA 1
ATOM 5465 C C . GLN A 1 680 ? -43.785 -1.403 45.934 1.00 40.88 680 GLN A C 1
ATOM 5467 O O . GLN A 1 680 ? -44.304 -0.296 46.020 1.00 40.88 680 GLN A O 1
ATOM 5472 N N . ILE A 1 681 ? -44.306 -2.372 45.129 1.00 35.69 681 ILE A N 1
ATOM 5473 C CA . ILE A 1 681 ? -45.685 -2.501 44.511 1.00 35.69 681 ILE A CA 1
ATOM 5474 C C . ILE A 1 681 ? -45.938 -2.072 43.015 1.00 35.69 681 ILE A C 1
ATOM 5476 O O . ILE A 1 681 ? -45.283 -1.194 42.466 1.00 35.69 681 ILE A O 1
ATOM 5480 N N . ASN A 1 682 ? -46.888 -2.783 42.358 1.00 35.12 682 ASN A N 1
ATOM 5481 C CA . ASN A 1 682 ? -47.415 -2.746 40.956 1.00 35.12 682 ASN A CA 1
ATOM 5482 C C . ASN A 1 682 ? -48.452 -1.599 40.686 1.00 35.12 682 ASN A C 1
ATOM 5484 O O . ASN A 1 682 ? -48.813 -0.918 41.636 1.00 35.12 682 ASN A O 1
ATOM 5488 N N . GLY A 1 683 ? -49.075 -1.339 39.507 1.00 28.72 683 GLY A N 1
ATOM 5489 C CA . GLY A 1 683 ? -49.057 -1.888 38.120 1.00 28.72 683 GLY A CA 1
ATOM 5490 C C . GLY A 1 683 ? -50.325 -1.499 37.279 1.00 28.72 683 GLY A C 1
ATOM 5491 O O . GLY A 1 683 ? -51.143 -0.726 37.763 1.00 28.72 683 GLY A O 1
ATOM 5492 N N . VAL A 1 684 ? -50.535 -2.117 36.090 1.00 34.75 684 VAL A N 1
ATOM 5493 C CA . VAL A 1 684 ? -51.787 -2.176 35.241 1.00 34.75 684 VAL A CA 1
ATOM 5494 C C . VAL A 1 684 ? -51.998 -1.129 34.085 1.00 34.75 684 VAL A C 1
ATOM 5496 O O . VAL A 1 684 ? -51.355 -0.090 34.025 1.00 34.75 684 VAL A O 1
ATOM 5499 N N . THR A 1 685 ? -52.822 -1.527 33.090 1.00 30.73 685 THR A N 1
ATOM 5500 C CA . THR A 1 685 ? -53.036 -1.151 31.646 1.00 30.73 685 THR A CA 1
ATOM 5501 C C . THR A 1 685 ? -54.140 -0.057 31.390 1.00 30.73 685 THR A C 1
ATOM 5503 O O . THR A 1 685 ? -54.557 0.481 32.414 1.00 30.73 685 THR A O 1
ATOM 5506 N N . PRO A 1 686 ? -54.712 0.286 30.169 1.00 54.19 686 PRO A N 1
ATOM 5507 C CA . PRO A 1 686 ? -54.669 -0.361 28.816 1.00 54.19 686 PRO A CA 1
ATOM 5508 C C . PRO A 1 686 ? -54.831 0.449 27.459 1.00 54.19 686 PRO A C 1
ATOM 5510 O O . PRO A 1 686 ? -55.388 1.539 27.401 1.00 54.19 686 PRO A O 1
ATOM 5513 N N . SER A 1 687 ? -54.556 -0.247 26.328 1.00 30.78 687 SER A N 1
ATOM 5514 C CA . SER A 1 687 ? -55.343 -0.342 25.042 1.00 30.78 687 SER A CA 1
ATOM 5515 C C . SER A 1 687 ? -55.176 0.540 23.750 1.00 30.78 687 SER A C 1
ATOM 5517 O O . SER A 1 687 ? -54.967 1.742 23.789 1.00 30.78 687 SER A O 1
ATOM 5519 N N . TYR A 1 688 ? -55.385 -0.169 22.608 1.00 33.25 688 TYR A N 1
ATOM 5520 C CA . TYR A 1 688 ? -55.864 0.132 21.217 1.00 33.25 688 TYR A CA 1
ATOM 5521 C C . TYR A 1 688 ? -55.059 0.844 20.069 1.00 33.25 688 TYR A C 1
ATOM 5523 O O . TYR A 1 688 ? -55.072 2.059 19.933 1.00 33.25 688 TYR A O 1
ATOM 5531 N N . SER A 1 689 ? -54.676 0.036 19.045 1.00 34.84 689 SER A N 1
ATOM 5532 C CA . SER A 1 689 ? -54.734 0.285 17.559 1.00 34.84 689 SER A CA 1
ATOM 5533 C C . SER A 1 689 ? -53.779 1.328 16.892 1.00 34.84 689 SER A C 1
ATOM 5535 O O . SER A 1 689 ? -53.317 2.226 17.576 1.00 34.84 689 SER A O 1
ATOM 5537 N N . VAL A 1 690 ? -53.375 1.303 15.594 1.00 31.98 690 VAL A N 1
ATOM 5538 C CA . VAL A 1 690 ? -53.822 0.651 14.319 1.00 31.98 690 VAL A CA 1
ATOM 5539 C C . VAL A 1 690 ? -52.611 0.298 13.382 1.00 31.98 690 VAL A C 1
ATOM 5541 O O . VAL A 1 690 ? -51.718 1.124 13.278 1.00 31.98 690 VAL A O 1
ATOM 5544 N N . ARG A 1 691 ? -52.646 -0.864 12.674 1.00 29.92 691 ARG A N 1
ATOM 5545 C CA . ARG A 1 691 ? -51.939 -1.346 11.420 1.00 29.92 691 ARG A CA 1
ATOM 5546 C C . ARG A 1 691 ? -50.493 -0.862 11.089 1.00 29.92 691 ARG A C 1
ATOM 5548 O O . ARG A 1 691 ? -50.267 0.331 10.975 1.00 29.92 691 ARG A O 1
ATOM 5555 N N . ASP A 1 692 ? -49.464 -1.704 10.887 1.00 28.80 692 ASP A N 1
ATOM 5556 C CA . ASP A 1 692 ? -49.280 -2.833 9.918 1.00 28.80 692 ASP A CA 1
ATOM 5557 C C . ASP A 1 692 ? -49.336 -2.388 8.424 1.00 28.80 692 ASP A C 1
ATOM 5559 O O . ASP A 1 692 ? -50.133 -1.492 8.133 1.00 28.80 692 ASP A O 1
ATOM 5563 N N . PRO A 1 693 ? -48.589 -2.965 7.443 1.00 48.94 693 PRO A N 1
ATOM 5564 C CA . PRO A 1 693 ? -47.661 -4.117 7.471 1.00 48.94 693 PRO A CA 1
ATOM 5565 C C . PRO A 1 693 ? -46.250 -3.772 6.885 1.00 48.94 693 PRO A C 1
ATOM 5567 O O . PRO A 1 693 ? -45.973 -2.600 6.651 1.00 48.94 693 PRO A O 1
ATOM 5570 N N . SER A 1 694 ? -45.283 -4.662 6.583 1.00 35.34 694 SER A N 1
ATOM 5571 C CA . SER A 1 694 ? -45.084 -6.116 6.794 1.00 35.34 694 SER A CA 1
ATOM 5572 C C . SER A 1 694 ? -43.584 -6.476 6.693 1.00 35.34 694 SER A C 1
ATOM 5574 O O . SER A 1 694 ? -42.905 -5.880 5.861 1.00 35.34 694 SER A O 1
ATOM 5576 N N . ALA A 1 695 ? -43.102 -7.492 7.431 1.00 39.19 695 ALA A N 1
ATOM 5577 C CA . ALA A 1 695 ? -41.945 -8.356 7.089 1.00 39.19 695 ALA A CA 1
ATOM 5578 C C . ALA A 1 695 ? -41.734 -9.453 8.167 1.00 39.19 695 ALA A C 1
ATOM 5580 O O . ALA A 1 695 ? -40.885 -9.326 9.049 1.00 39.19 695 ALA A O 1
ATOM 5581 N N . ASN A 1 696 ? -42.523 -10.530 8.119 1.00 39.28 696 ASN A N 1
ATOM 5582 C CA . ASN A 1 696 ? -42.359 -11.702 9.000 1.00 39.28 696 ASN A CA 1
ATOM 5583 C C . ASN A 1 696 ? -41.127 -12.550 8.582 1.00 39.28 696 ASN A C 1
ATOM 5585 O O . ASN A 1 696 ? -40.686 -12.451 7.441 1.00 39.28 696 ASN A O 1
ATOM 5589 N N . SER A 1 697 ? -40.526 -13.411 9.414 1.00 38.12 697 SER A N 1
ATOM 5590 C CA . SER A 1 697 ? -40.944 -13.960 10.721 1.00 38.12 697 SER A CA 1
ATOM 5591 C C . SER A 1 697 ? -39.749 -14.234 11.659 1.00 38.12 697 SER A C 1
ATOM 5593 O O . SER A 1 697 ? -38.691 -14.639 11.170 1.00 38.12 697 SER A O 1
ATOM 5595 N N . PRO A 1 698 ? -39.903 -14.137 12.995 1.00 45.62 698 PRO A N 1
ATOM 5596 C CA . PRO A 1 698 ? -38.901 -14.622 13.948 1.00 45.62 698 PRO A CA 1
ATOM 5597 C C . PRO A 1 698 ? -38.895 -16.158 14.042 1.00 45.62 698 PRO A C 1
ATOM 5599 O O . PRO A 1 698 ? -39.943 -16.794 13.943 1.00 45.62 698 PRO A O 1
ATOM 5602 N N . ILE A 1 699 ? -37.721 -16.752 14.288 1.00 39.62 699 ILE A N 1
ATOM 5603 C CA . ILE A 1 699 ? -37.595 -18.170 14.657 1.00 39.62 699 ILE A CA 1
ATOM 5604 C C . ILE A 1 699 ? -37.534 -18.264 16.184 1.00 39.62 699 ILE A C 1
ATOM 5606 O O . ILE A 1 699 ? -36.511 -17.939 16.787 1.00 39.62 699 ILE A O 1
ATOM 5610 N N . THR A 1 700 ? -38.614 -18.758 16.780 1.00 47.41 700 THR A N 1
ATOM 5611 C CA . THR A 1 700 ? -38.666 -19.227 18.172 1.00 47.41 700 THR A CA 1
ATOM 5612 C C . THR A 1 700 ? -38.991 -20.728 18.158 1.00 47.41 700 THR A C 1
ATOM 5614 O O . THR A 1 700 ? -39.443 -21.249 17.141 1.00 47.41 700 THR A O 1
ATOM 5617 N N . ASP A 1 701 ? -38.733 -21.429 19.261 1.00 47.75 701 ASP A N 1
ATOM 5618 C CA . ASP A 1 701 ? -39.092 -22.839 19.477 1.00 47.75 701 ASP A CA 1
ATOM 5619 C C . ASP A 1 701 ? -38.451 -23.870 18.525 1.00 47.75 701 ASP A C 1
ATOM 5621 O O . ASP A 1 701 ? -39.102 -24.755 17.969 1.00 47.75 701 ASP A O 1
ATOM 5625 N N . LEU A 1 702 ? -37.113 -23.856 18.457 1.00 51.53 702 LEU A N 1
ATOM 5626 C CA . LEU A 1 702 ? -36.372 -25.125 18.433 1.00 51.53 702 LEU A CA 1
ATOM 5627 C C . LEU A 1 702 ? -35.988 -25.482 19.878 1.00 51.53 702 LEU A C 1
ATOM 5629 O O . LEU A 1 702 ? -35.404 -24.635 20.561 1.00 51.53 702 LEU A O 1
ATOM 5633 N N . PRO A 1 703 ? -36.256 -26.711 20.360 1.00 60.97 703 PRO A N 1
ATOM 5634 C CA . PRO A 1 703 ? -35.938 -27.088 21.732 1.00 60.97 703 PRO A CA 1
ATOM 5635 C C . PRO A 1 703 ? -34.431 -26.993 21.985 1.00 60.97 703 PRO A C 1
ATOM 5637 O O . PRO A 1 703 ? -33.616 -27.390 21.148 1.00 60.97 703 PRO A O 1
ATOM 5640 N N . GLN A 1 704 ? -34.063 -26.496 23.169 1.00 70.81 704 GLN A N 1
ATOM 5641 C CA . GLN A 1 704 ? -32.681 -26.183 23.557 1.00 70.81 704 GLN A CA 1
ATOM 5642 C C . GLN A 1 704 ? -31.713 -27.361 23.331 1.00 70.81 704 GLN A C 1
ATOM 5644 O O . GLN A 1 704 ? -30.579 -27.154 22.900 1.00 70.81 704 GLN A O 1
ATOM 5649 N N . GLN A 1 705 ? -32.196 -28.595 23.510 1.00 74.62 705 GLN A N 1
ATOM 5650 C CA . GLN A 1 705 ? -31.472 -29.834 23.217 1.00 74.62 705 GLN A CA 1
ATOM 5651 C C . GLN A 1 705 ? -30.994 -29.930 21.756 1.00 74.62 705 GLN A C 1
ATOM 5653 O O . GLN A 1 705 ? -29.836 -30.242 21.509 1.00 74.62 705 GLN A O 1
ATOM 5658 N N . VAL A 1 706 ? -31.839 -29.589 20.775 1.00 77.25 706 VAL A N 1
ATOM 5659 C CA . VAL A 1 706 ? -31.502 -29.672 19.339 1.00 77.25 706 VAL A CA 1
ATOM 5660 C C . VAL A 1 706 ? -30.480 -28.603 18.942 1.00 77.25 706 VAL A C 1
ATOM 5662 O O . VAL A 1 706 ? -29.630 -28.847 18.081 1.00 77.25 706 VAL A O 1
ATOM 5665 N N . LEU A 1 707 ? -30.515 -27.437 19.596 1.00 79.44 707 LEU A N 1
ATOM 5666 C CA . LEU A 1 707 ? -29.475 -26.413 19.473 1.00 79.44 707 LEU A CA 1
ATOM 5667 C C . LEU A 1 707 ? -28.143 -26.900 20.059 1.00 79.44 707 LEU A C 1
ATOM 5669 O O . LEU A 1 707 ? -27.121 -26.786 19.383 1.00 79.44 707 LEU A O 1
ATOM 5673 N N . ILE A 1 708 ? -28.152 -27.514 21.247 1.00 85.31 708 ILE A N 1
ATOM 5674 C CA . ILE A 1 708 ? -26.968 -28.135 21.863 1.00 85.31 708 ILE A CA 1
ATOM 5675 C C . ILE A 1 708 ? -26.408 -29.244 20.958 1.00 85.31 708 ILE A C 1
ATOM 5677 O O . ILE A 1 708 ? -25.232 -29.199 20.606 1.00 85.31 708 ILE A O 1
ATOM 5681 N N . ASP A 1 709 ? -27.235 -30.169 20.469 1.00 84.25 709 ASP A N 1
ATOM 5682 C CA . ASP A 1 709 ? -26.810 -31.244 19.565 1.00 84.25 709 ASP A CA 1
ATOM 5683 C C . ASP A 1 709 ? -26.263 -30.718 18.235 1.00 84.25 709 ASP A C 1
ATOM 5685 O O . ASP A 1 709 ? -25.395 -31.345 17.619 1.00 84.25 709 ASP A O 1
ATOM 5689 N N . ARG A 1 710 ? -26.771 -29.582 17.740 1.00 86.56 710 ARG A N 1
ATOM 5690 C CA . ARG A 1 710 ? -26.241 -28.932 16.533 1.00 86.56 710 ARG A CA 1
ATOM 5691 C C . ARG A 1 710 ? -24.914 -28.229 16.819 1.00 86.56 710 ARG A C 1
ATOM 5693 O O . ARG A 1 710 ? -24.013 -28.333 15.992 1.00 86.56 710 ARG A O 1
ATOM 5700 N N . ILE A 1 711 ? -24.751 -27.603 17.986 1.00 85.31 711 ILE A N 1
ATOM 5701 C CA . ILE A 1 711 ? -23.473 -27.044 18.451 1.00 85.31 711 ILE A CA 1
ATOM 5702 C C . ILE A 1 711 ? -22.430 -28.158 18.614 1.00 85.31 711 ILE A C 1
ATOM 5704 O O . ILE A 1 711 ? -21.343 -28.036 18.061 1.00 85.31 711 ILE A O 1
ATOM 5708 N N . VAL A 1 712 ? -22.768 -29.279 19.260 1.00 90.44 712 VAL A N 1
ATOM 5709 C CA . VAL A 1 712 ? -21.866 -30.431 19.443 1.00 90.44 712 VAL A CA 1
ATOM 5710 C C . VAL A 1 712 ? -21.497 -31.078 18.103 1.00 90.44 712 VAL A C 1
ATOM 5712 O O . VAL A 1 712 ? -20.333 -31.415 17.885 1.00 90.44 712 VAL A O 1
ATOM 5715 N N . ARG A 1 713 ? -22.439 -31.211 17.156 1.00 86.94 713 ARG A N 1
ATOM 5716 C CA . ARG A 1 713 ? -22.130 -31.676 15.787 1.00 86.94 713 ARG A CA 1
ATOM 5717 C C . ARG A 1 713 ? -21.228 -30.704 15.027 1.00 86.94 713 ARG A C 1
ATOM 5719 O O . ARG A 1 713 ? -20.300 -31.152 14.357 1.00 86.94 713 ARG A O 1
ATOM 5726 N N . LEU A 1 714 ? -21.447 -29.394 15.154 1.00 88.19 714 LEU A N 1
ATOM 5727 C CA . LEU A 1 714 ? -20.578 -28.377 14.554 1.00 88.19 714 LEU A CA 1
ATOM 5728 C C . LEU A 1 714 ? -19.181 -28.386 15.188 1.00 88.19 714 LEU A C 1
ATOM 5730 O O . LEU A 1 714 ? -18.201 -28.376 14.455 1.00 88.19 714 LEU A O 1
ATOM 5734 N N . GLN A 1 715 ? -19.068 -28.502 16.513 1.00 83.75 715 GLN A N 1
ATOM 5735 C CA . GLN A 1 715 ? -17.793 -28.654 17.220 1.00 83.75 715 GLN A CA 1
ATOM 5736 C C . GLN A 1 715 ? -17.047 -29.913 16.762 1.00 83.75 715 GLN A C 1
ATOM 5738 O O . GLN A 1 715 ? -15.894 -29.809 16.356 1.00 83.75 715 GLN A O 1
ATOM 5743 N N . LYS A 1 716 ? -17.707 -31.079 16.708 1.00 89.94 716 LYS A N 1
ATOM 5744 C CA . LYS A 1 716 ? -17.112 -32.319 16.169 1.00 89.94 716 LYS A CA 1
ATOM 5745 C C . LYS A 1 716 ? -16.698 -32.179 14.697 1.00 89.94 716 LYS A C 1
ATOM 5747 O O . LYS A 1 716 ? -15.663 -32.709 14.306 1.00 89.94 716 LYS A O 1
ATOM 5752 N N . SER A 1 717 ? -17.455 -31.440 13.882 1.00 89.31 717 SER A N 1
ATOM 5753 C CA . SER A 1 717 ? -17.079 -31.147 12.491 1.00 89.31 717 SER A CA 1
ATOM 5754 C C . SER A 1 717 ? -15.916 -30.156 12.373 1.00 89.31 717 SER A C 1
ATOM 5756 O O . SER A 1 717 ? -15.170 -30.243 11.401 1.00 89.31 717 SER A O 1
ATOM 5758 N N . ILE A 1 718 ? -15.771 -29.214 13.307 1.00 86.50 718 ILE A N 1
ATOM 5759 C CA . ILE A 1 718 ? -14.650 -28.267 13.365 1.00 86.50 718 ILE A CA 1
ATOM 5760 C C . ILE A 1 718 ? -13.385 -28.993 13.826 1.00 86.50 718 ILE A C 1
ATOM 5762 O O . ILE A 1 718 ? -12.356 -28.834 13.183 1.00 86.50 718 ILE A O 1
ATOM 5766 N N . ILE A 1 719 ? -13.474 -29.852 14.846 1.00 91.00 719 ILE A N 1
ATOM 5767 C CA . ILE A 1 719 ? -12.363 -30.691 15.324 1.00 91.00 719 ILE A CA 1
ATOM 5768 C C . ILE A 1 719 ? -11.840 -31.575 14.185 1.00 91.00 719 ILE A C 1
ATOM 5770 O O . ILE A 1 719 ? -10.676 -31.451 13.826 1.00 91.00 719 ILE A O 1
ATOM 5774 N N . LYS A 1 720 ? -12.710 -32.331 13.497 1.00 91.12 720 LYS A N 1
ATOM 5775 C CA . LYS A 1 720 ? -12.313 -33.146 12.328 1.00 91.12 720 LYS A CA 1
ATOM 5776 C C . LYS A 1 720 ? -11.703 -32.346 11.171 1.00 91.12 720 LYS A C 1
ATOM 5778 O O . LYS A 1 720 ? -10.938 -32.890 10.378 1.00 91.12 720 LYS A O 1
ATOM 5783 N N . LYS A 1 721 ? -12.050 -31.061 11.039 1.00 90.06 721 LYS A N 1
ATOM 5784 C CA . LYS A 1 721 ? -11.417 -30.157 10.066 1.00 90.06 721 LYS A CA 1
ATOM 5785 C C . LYS A 1 721 ? -10.069 -29.633 10.566 1.00 90.06 721 LYS A C 1
ATOM 5787 O O . LYS A 1 721 ? -9.164 -29.542 9.750 1.00 90.06 721 LYS A O 1
ATOM 5792 N N . SER A 1 722 ? -9.917 -29.372 11.866 1.00 91.12 722 SER A N 1
ATOM 5793 C CA . SER A 1 722 ? -8.636 -29.032 12.505 1.00 91.12 722 SER A CA 1
ATOM 5794 C C . SER A 1 722 ? -7.641 -30.181 12.350 1.00 91.12 722 SER A C 1
ATOM 5796 O O . SER A 1 722 ? -6.623 -30.001 11.696 1.00 91.12 722 SER A O 1
ATOM 5798 N N . GLU A 1 723 ? -8.018 -31.395 12.766 1.00 92.44 723 GLU A N 1
ATOM 5799 C CA . GLU A 1 723 ? -7.235 -32.631 12.599 1.00 92.44 723 GLU A CA 1
ATOM 5800 C C . GLU A 1 723 ? -6.780 -32.829 11.140 1.00 92.44 723 GLU A C 1
ATOM 5802 O O . GLU A 1 723 ? -5.639 -33.212 10.870 1.00 92.44 723 GLU A O 1
ATOM 5807 N N . LYS A 1 724 ? -7.655 -32.531 10.164 1.00 94.12 724 LYS A N 1
ATOM 5808 C CA . LYS A 1 724 ? -7.308 -32.641 8.742 1.00 94.12 724 LYS A CA 1
ATOM 5809 C C . LYS A 1 724 ? -6.420 -31.497 8.238 1.00 94.12 724 LYS A C 1
ATOM 5811 O O . LYS A 1 724 ? -5.583 -31.752 7.373 1.00 94.12 724 LYS A O 1
ATOM 5816 N N . CYS A 1 725 ? -6.577 -30.277 8.749 1.00 86.25 725 CYS A N 1
ATOM 5817 C CA . CYS A 1 725 ? -5.659 -29.168 8.484 1.00 86.25 725 CYS A CA 1
ATOM 5818 C C . CYS A 1 725 ? -4.273 -29.464 9.066 1.00 86.25 725 CYS A C 1
ATOM 5820 O O . CYS A 1 725 ? -3.304 -29.414 8.323 1.00 86.25 725 CYS A O 1
ATOM 5822 N N . GLU A 1 726 ? -4.189 -29.881 10.327 1.00 91.06 726 GLU A N 1
ATOM 5823 C CA . GLU A 1 726 ? -2.950 -30.245 11.027 1.00 91.06 726 GLU A CA 1
ATOM 5824 C C . GLU A 1 726 ? -2.190 -31.362 10.286 1.00 91.06 726 GLU A C 1
ATOM 5826 O O . GLU A 1 726 ? -1.002 -31.218 10.002 1.00 91.06 726 GLU A O 1
ATOM 5831 N N . PHE A 1 727 ? -2.888 -32.417 9.844 1.00 94.69 727 PHE A N 1
ATOM 5832 C CA . PHE A 1 727 ? -2.316 -33.464 8.984 1.00 94.69 727 PHE A CA 1
ATOM 5833 C C . PHE A 1 727 ? -1.766 -32.922 7.649 1.00 94.69 727 PHE A C 1
ATOM 5835 O O . PHE A 1 727 ? -0.713 -33.355 7.175 1.00 94.69 727 PHE A O 1
ATOM 5842 N N . LEU A 1 728 ? -2.485 -31.999 6.999 1.00 94.38 728 LEU A N 1
ATOM 5843 C CA . LEU A 1 728 ? -2.055 -31.412 5.725 1.00 94.38 728 LEU A CA 1
ATOM 5844 C C . LEU A 1 728 ? -0.889 -30.432 5.912 1.00 94.38 728 LEU A C 1
ATOM 5846 O O . LEU A 1 728 ? 0.016 -30.411 5.079 1.00 94.38 728 LEU A O 1
ATOM 5850 N N . GLU A 1 729 ? -0.874 -29.666 7.002 1.00 90.12 729 GLU A N 1
ATOM 5851 C CA . GLU A 1 729 ? 0.228 -28.786 7.391 1.00 90.12 729 GLU A CA 1
ATOM 5852 C C . GLU A 1 729 ? 1.496 -29.591 7.695 1.00 90.12 729 GLU A C 1
ATOM 5854 O O . GLU A 1 729 ? 2.567 -29.237 7.196 1.00 90.12 729 GLU A O 1
ATOM 5859 N N . GLU A 1 730 ? 1.390 -30.713 8.419 1.00 94.31 730 GLU A N 1
ATOM 5860 C CA . GLU A 1 730 ? 2.531 -31.604 8.642 1.00 94.31 730 GLU A CA 1
ATOM 5861 C C . GLU A 1 730 ? 3.051 -32.175 7.315 1.00 94.31 730 GLU A C 1
ATOM 5863 O O . GLU A 1 730 ? 4.242 -32.054 7.024 1.00 94.31 730 GLU A O 1
ATOM 5868 N N . HIS A 1 731 ? 2.173 -32.717 6.465 1.00 95.25 731 HIS A N 1
ATOM 5869 C CA . HIS A 1 731 ? 2.566 -33.277 5.169 1.00 95.25 731 HIS A CA 1
ATOM 5870 C C . HIS A 1 731 ? 3.231 -32.232 4.252 1.00 95.25 731 HIS A C 1
ATOM 5872 O O . HIS A 1 731 ? 4.265 -32.509 3.642 1.00 95.25 731 HIS A O 1
ATOM 5878 N N . VAL A 1 732 ? 2.709 -31.000 4.197 1.00 91.44 732 VAL A N 1
ATOM 5879 C CA . VAL A 1 732 ? 3.347 -29.885 3.471 1.00 91.44 732 VAL A CA 1
ATOM 5880 C C . VAL A 1 732 ? 4.706 -29.534 4.083 1.00 91.44 732 VAL A C 1
ATOM 5882 O O . VAL A 1 732 ? 5.668 -29.314 3.346 1.00 91.44 732 VAL A O 1
ATOM 5885 N N . SER A 1 733 ? 4.830 -29.529 5.411 1.00 91.50 733 SER A N 1
ATOM 5886 C CA . SER A 1 733 ? 6.094 -29.262 6.109 1.00 91.50 733 SER A CA 1
ATOM 5887 C C . SER A 1 733 ? 7.153 -30.338 5.819 1.00 91.50 733 SER A C 1
ATOM 5889 O O . SER A 1 733 ? 8.305 -30.010 5.508 1.00 91.50 733 SER A O 1
ATOM 5891 N N . GLN A 1 734 ? 6.759 -31.618 5.802 1.00 92.12 734 GLN A N 1
ATOM 5892 C CA . GLN A 1 734 ? 7.604 -32.741 5.383 1.00 92.12 734 GLN A CA 1
ATOM 5893 C C . GLN A 1 734 ? 8.049 -32.591 3.915 1.00 92.12 734 GLN A C 1
ATOM 5895 O O . GLN A 1 734 ? 9.246 -32.682 3.624 1.00 92.12 734 GLN A O 1
ATOM 5900 N N . LEU A 1 735 ? 7.124 -32.272 3.000 1.00 93.31 735 LEU A N 1
ATOM 5901 C CA . LEU A 1 735 ? 7.400 -32.102 1.568 1.00 93.31 735 LEU A CA 1
ATOM 5902 C C . LEU A 1 735 ? 8.338 -30.910 1.290 1.00 93.31 735 LEU A C 1
ATOM 5904 O O . LEU A 1 735 ? 9.280 -31.016 0.501 1.00 93.31 735 LEU A O 1
ATOM 5908 N N . VAL A 1 736 ? 8.154 -29.790 1.997 1.00 93.44 736 VAL A N 1
ATOM 5909 C CA . VAL A 1 736 ? 9.073 -28.636 1.981 1.00 93.44 736 VAL A CA 1
ATOM 5910 C C . VAL A 1 736 ? 10.440 -29.009 2.569 1.00 93.44 736 VAL A C 1
ATOM 5912 O O . VAL A 1 736 ? 11.472 -28.536 2.084 1.00 93.44 736 VAL A O 1
ATOM 5915 N N . GLY A 1 737 ? 10.477 -29.877 3.582 1.00 91.50 737 GLY A N 1
ATOM 5916 C CA . GLY A 1 737 ? 11.701 -30.464 4.124 1.00 91.50 737 GLY A CA 1
ATOM 5917 C C . GLY A 1 737 ? 12.465 -31.295 3.089 1.00 91.50 737 GLY A C 1
ATOM 5918 O O . GLY A 1 737 ? 13.676 -31.119 2.932 1.00 91.50 737 GLY A O 1
ATOM 5919 N N . GLU A 1 738 ? 11.775 -32.149 2.330 1.00 92.94 738 GLU A N 1
ATOM 5920 C CA . GLU A 1 738 ? 12.367 -32.884 1.209 1.00 92.94 738 GLU A CA 1
ATOM 5921 C C . GLU A 1 738 ? 12.860 -31.968 0.093 1.00 92.94 738 GLU A C 1
ATOM 5923 O O . GLU A 1 738 ? 13.980 -32.145 -0.386 1.00 92.94 738 GLU A O 1
ATOM 5928 N N . LEU A 1 739 ? 12.063 -30.978 -0.312 1.00 92.25 739 LEU A N 1
ATOM 5929 C CA . LEU A 1 739 ? 12.430 -30.044 -1.375 1.00 92.25 739 LEU A CA 1
ATOM 5930 C C . LEU A 1 739 ? 13.691 -29.260 -0.982 1.00 92.25 739 LEU A C 1
ATOM 5932 O O . LEU A 1 739 ? 14.619 -29.144 -1.781 1.00 92.25 739 LEU A O 1
ATOM 5936 N N . LYS A 1 740 ? 13.807 -28.832 0.283 1.00 89.25 740 LYS A N 1
ATOM 5937 C CA . LYS A 1 740 ? 15.032 -28.224 0.834 1.00 89.25 740 LYS A CA 1
ATOM 5938 C C . LYS A 1 740 ? 16.228 -29.190 0.850 1.00 89.25 740 LYS A C 1
ATOM 5940 O O . LYS A 1 740 ? 17.343 -28.747 0.580 1.00 89.25 740 LYS A O 1
ATOM 5945 N N . LYS A 1 741 ? 16.038 -30.490 1.125 1.00 93.31 741 LYS A N 1
ATOM 5946 C CA . LYS A 1 741 ? 17.107 -31.511 1.017 1.00 93.31 741 LYS A CA 1
ATOM 5947 C C . LYS A 1 741 ? 17.556 -31.695 -0.439 1.00 93.31 741 LYS A C 1
ATOM 5949 O O . LYS A 1 741 ? 18.746 -31.590 -0.721 1.00 93.31 741 LYS A O 1
ATOM 5954 N N . LYS A 1 742 ? 16.613 -31.903 -1.363 1.00 92.19 742 LYS A N 1
ATOM 5955 C CA . LYS A 1 742 ? 16.857 -32.084 -2.805 1.00 92.19 742 LYS A CA 1
ATOM 5956 C C . LYS A 1 742 ? 17.551 -30.855 -3.409 1.00 92.19 742 LYS A C 1
ATOM 5958 O O . LYS A 1 742 ? 18.556 -31.005 -4.094 1.00 92.19 742 LYS A O 1
ATOM 5963 N N . ASN A 1 743 ? 17.116 -29.644 -3.057 1.00 89.12 743 ASN A N 1
ATOM 5964 C CA . ASN A 1 743 ? 17.749 -28.403 -3.510 1.00 89.12 743 ASN A CA 1
ATOM 5965 C C . ASN A 1 743 ? 19.168 -28.209 -2.924 1.00 89.12 743 ASN A C 1
ATOM 5967 O O . ASN A 1 743 ? 20.076 -27.796 -3.638 1.00 89.12 743 ASN A O 1
ATOM 5971 N N . LYS A 1 744 ? 19.424 -28.598 -1.662 1.00 89.94 744 LYS A N 1
ATOM 5972 C CA . LYS A 1 744 ? 20.798 -28.640 -1.115 1.00 89.94 744 LYS A CA 1
ATOM 5973 C C . LYS A 1 744 ? 21.709 -29.616 -1.867 1.00 89.94 744 LYS A C 1
ATOM 5975 O O . LYS A 1 744 ? 22.879 -29.303 -2.062 1.00 89.94 744 LYS A O 1
ATOM 5980 N N . ILE A 1 745 ? 21.189 -30.770 -2.290 1.00 87.06 745 ILE A N 1
ATOM 5981 C CA . ILE A 1 745 ? 21.937 -31.741 -3.101 1.00 87.06 745 ILE A CA 1
ATOM 5982 C C . ILE A 1 745 ? 22.250 -31.142 -4.479 1.00 87.06 745 ILE A C 1
ATOM 5984 O O . ILE A 1 745 ? 23.407 -31.144 -4.883 1.00 87.06 745 ILE A O 1
ATOM 5988 N N . ILE A 1 746 ? 21.261 -30.548 -5.156 1.00 84.31 746 ILE A N 1
ATOM 5989 C CA . ILE A 1 746 ? 21.446 -29.863 -6.448 1.00 84.31 746 ILE A CA 1
ATOM 5990 C C . ILE A 1 746 ? 22.499 -28.748 -6.335 1.00 84.31 746 ILE A C 1
ATOM 5992 O O . ILE A 1 746 ? 23.444 -28.721 -7.119 1.00 84.31 746 ILE A O 1
ATOM 5996 N N . HIS A 1 747 ? 22.416 -27.889 -5.313 1.00 81.06 747 HIS A N 1
ATOM 5997 C CA . HIS A 1 747 ? 23.449 -26.886 -5.044 1.00 81.06 747 HIS A CA 1
ATOM 5998 C C . HIS A 1 747 ? 24.830 -27.500 -4.768 1.00 81.06 747 HIS A C 1
ATOM 6000 O O . HIS A 1 747 ? 25.825 -26.927 -5.196 1.00 81.06 747 HIS A O 1
ATOM 6006 N N . HIS A 1 748 ? 24.924 -28.649 -4.091 1.00 82.44 748 HIS A N 1
ATOM 6007 C CA . HIS A 1 748 ? 26.209 -29.321 -3.871 1.00 82.44 748 HIS A CA 1
ATOM 6008 C C . HIS A 1 748 ? 26.835 -29.829 -5.179 1.00 82.44 748 HIS A C 1
ATOM 6010 O O . HIS A 1 748 ? 28.041 -29.679 -5.346 1.00 82.44 748 HIS A O 1
ATOM 6016 N N . TYR A 1 749 ? 26.044 -30.365 -6.116 1.00 76.31 749 TYR A N 1
ATOM 6017 C CA . TYR A 1 749 ? 26.540 -30.734 -7.449 1.00 76.31 749 TYR A CA 1
ATOM 6018 C C . TYR A 1 749 ? 26.965 -29.497 -8.258 1.00 76.31 749 TYR A C 1
ATOM 6020 O O . TYR A 1 749 ? 28.099 -29.442 -8.725 1.00 76.31 749 TYR A O 1
ATOM 6028 N N . ILE A 1 750 ? 26.127 -28.453 -8.321 1.00 74.69 750 ILE A N 1
ATOM 6029 C CA . ILE A 1 750 ? 26.430 -27.196 -9.040 1.00 74.69 750 ILE A CA 1
ATOM 6030 C C . ILE A 1 750 ? 27.673 -26.476 -8.476 1.00 74.69 750 ILE A C 1
ATOM 6032 O O . ILE A 1 750 ? 28.374 -25.793 -9.213 1.00 74.69 750 ILE A O 1
ATOM 6036 N N . MET A 1 751 ? 27.967 -26.614 -7.179 1.00 70.50 751 MET A N 1
ATOM 6037 C CA . MET A 1 751 ? 29.170 -26.047 -6.540 1.00 70.50 751 MET A CA 1
ATOM 6038 C C . MET A 1 751 ? 30.390 -26.989 -6.571 1.00 70.50 751 MET A C 1
ATOM 6040 O O . MET A 1 751 ? 31.437 -26.634 -6.033 1.00 70.50 751 MET A O 1
ATOM 6044 N N . ARG A 1 752 ? 30.260 -28.192 -7.143 1.00 71.50 752 ARG A N 1
ATOM 6045 C CA . ARG A 1 752 ? 31.331 -29.198 -7.257 1.00 71.50 752 ARG A CA 1
ATOM 6046 C C . ARG A 1 752 ? 31.773 -29.439 -8.703 1.00 71.50 752 ARG A C 1
ATOM 6048 O O . ARG A 1 752 ? 32.901 -29.872 -8.920 1.00 71.50 752 ARG A O 1
ATOM 6055 N N . GLU A 1 753 ? 30.899 -29.187 -9.669 1.00 59.69 753 GLU A N 1
ATOM 6056 C CA . GLU A 1 753 ? 31.182 -29.320 -11.097 1.00 59.69 753 GLU A CA 1
ATOM 6057 C C . GLU A 1 753 ? 31.527 -27.953 -11.698 1.00 59.69 753 GLU A C 1
ATOM 6059 O O . GLU A 1 753 ? 30.658 -27.099 -11.876 1.00 59.69 753 GLU A O 1
ATOM 6064 N N . ASP A 1 754 ? 32.807 -27.747 -12.022 1.00 53.09 754 ASP A N 1
ATOM 6065 C CA . ASP A 1 754 ? 33.259 -26.561 -12.753 1.00 53.09 754 ASP A CA 1
ATOM 6066 C C . ASP A 1 754 ? 32.573 -26.447 -14.125 1.00 53.09 754 ASP A C 1
ATOM 6068 O O . ASP A 1 754 ? 32.217 -27.449 -14.760 1.00 53.09 754 ASP A O 1
ATOM 6072 N N . ALA A 1 755 ? 32.423 -25.208 -14.606 1.00 49.88 755 ALA A N 1
ATOM 6073 C CA . ALA A 1 755 ? 31.723 -24.857 -15.844 1.00 49.88 755 ALA A CA 1
ATOM 6074 C C . ALA A 1 755 ? 32.406 -25.437 -17.104 1.00 49.88 755 ALA A C 1
ATOM 6076 O O . ALA A 1 755 ? 33.164 -24.768 -17.803 1.00 49.88 755 ALA A O 1
ATOM 6077 N N . GLY A 1 756 ? 32.117 -26.709 -17.377 1.00 56.44 756 GLY A N 1
ATOM 6078 C CA . GLY A 1 756 ? 32.710 -27.520 -18.442 1.00 56.44 756 GLY A CA 1
ATOM 6079 C C . GLY A 1 756 ? 32.585 -29.030 -18.199 1.00 56.44 756 GLY A C 1
ATOM 6080 O O . GLY A 1 756 ? 32.561 -29.791 -19.160 1.00 56.44 756 GLY A O 1
ATOM 6081 N N . ALA A 1 757 ? 32.413 -29.477 -16.947 1.00 53.62 757 ALA A N 1
ATOM 6082 C CA . ALA A 1 757 ? 32.321 -30.902 -16.595 1.00 53.62 757 ALA A CA 1
ATOM 6083 C C . ALA A 1 757 ? 31.094 -31.639 -17.183 1.00 53.62 757 ALA A C 1
ATOM 6085 O O . ALA A 1 757 ? 31.086 -32.865 -17.249 1.00 53.62 757 ALA A O 1
ATOM 6086 N N . LEU A 1 758 ? 30.077 -30.901 -17.644 1.00 53.47 758 LEU A N 1
ATOM 6087 C CA . LEU A 1 758 ? 28.872 -31.433 -18.297 1.00 53.47 758 LEU A CA 1
ATOM 6088 C C . LEU A 1 758 ? 29.005 -31.575 -19.829 1.00 53.47 758 LEU A C 1
ATOM 6090 O O . LEU A 1 758 ? 28.029 -31.901 -20.508 1.00 53.47 758 LEU A O 1
ATOM 6094 N N . ILE A 1 759 ? 30.194 -31.344 -20.397 1.00 56.69 759 ILE A N 1
ATOM 6095 C CA . ILE A 1 759 ? 30.473 -31.659 -21.802 1.00 56.69 759 ILE A CA 1
ATOM 6096 C C . ILE A 1 759 ? 30.469 -33.187 -21.967 1.00 56.69 759 ILE A C 1
ATOM 6098 O O . ILE A 1 759 ? 31.247 -33.910 -21.352 1.00 56.69 759 ILE A O 1
ATOM 6102 N N . ASN A 1 760 ? 29.559 -33.693 -22.801 1.00 58.47 760 ASN A N 1
ATOM 6103 C CA . ASN A 1 760 ? 29.433 -35.121 -23.100 1.00 58.47 760 ASN A CA 1
ATOM 6104 C C . ASN A 1 760 ? 30.739 -35.661 -23.713 1.00 58.47 760 ASN A C 1
ATOM 6106 O O . ASN A 1 760 ? 31.263 -35.044 -24.637 1.00 58.47 760 ASN A O 1
ATOM 6110 N N . SER A 1 761 ? 31.208 -36.842 -23.288 1.00 64.69 761 SER A N 1
ATOM 6111 C CA . SER A 1 761 ? 32.412 -37.509 -23.827 1.00 64.69 761 SER A CA 1
ATOM 6112 C C . SER A 1 761 ? 32.449 -37.557 -25.364 1.00 64.69 761 SER A C 1
ATOM 6114 O O . SER A 1 761 ? 33.503 -37.348 -25.960 1.00 64.69 761 SER A O 1
ATOM 6116 N N . LYS A 1 762 ? 31.291 -37.726 -26.022 1.00 67.69 762 LYS A N 1
ATOM 6117 C CA . LYS A 1 762 ? 31.175 -37.700 -27.496 1.00 67.69 762 LYS A CA 1
ATOM 6118 C C . LYS A 1 762 ? 31.542 -36.352 -28.129 1.00 67.69 762 LYS A C 1
ATOM 6120 O O . LYS A 1 762 ? 31.940 -36.293 -29.288 1.00 67.69 762 LYS A O 1
ATOM 6125 N N . SER A 1 763 ? 31.385 -35.256 -27.389 1.00 65.62 763 SER A N 1
ATOM 6126 C CA . SER A 1 763 ? 31.768 -33.913 -27.828 1.00 65.62 763 SER A CA 1
ATOM 6127 C C . SER A 1 763 ? 33.285 -33.741 -27.838 1.00 65.62 763 SER A C 1
ATOM 6129 O O . SER A 1 763 ? 33.811 -33.123 -28.762 1.00 65.62 763 SER A O 1
ATOM 6131 N N . ASP A 1 764 ? 33.994 -34.303 -26.856 1.00 69.50 764 ASP A N 1
ATOM 6132 C CA . ASP A 1 764 ? 35.460 -34.280 -26.832 1.00 69.50 764 ASP A CA 1
ATOM 6133 C C . ASP A 1 764 ? 36.070 -35.273 -27.834 1.00 69.50 764 ASP A C 1
ATOM 6135 O O . ASP A 1 764 ? 37.079 -34.953 -28.462 1.00 69.50 764 ASP A O 1
ATOM 6139 N N . GLU A 1 765 ? 35.420 -36.415 -28.085 1.00 75.06 765 GLU A N 1
ATOM 6140 C CA . GLU A 1 765 ? 35.761 -37.314 -29.199 1.00 75.06 765 GLU A CA 1
ATOM 6141 C C . GLU A 1 765 ? 35.643 -36.590 -30.553 1.00 75.06 765 GLU A C 1
ATOM 6143 O O . GLU A 1 765 ? 36.633 -36.493 -31.280 1.00 75.06 765 GLU A O 1
ATOM 6148 N N . ASN A 1 766 ? 34.489 -35.975 -30.850 1.00 69.81 766 ASN A N 1
ATOM 6149 C CA . ASN A 1 766 ? 34.293 -35.174 -32.067 1.00 69.81 766 ASN A CA 1
ATOM 6150 C C . ASN A 1 766 ? 35.310 -34.024 -32.180 1.00 69.81 766 ASN A C 1
ATOM 6152 O O . ASN A 1 766 ? 35.860 -33.775 -33.254 1.00 69.81 766 ASN A O 1
ATOM 6156 N N . LYS A 1 767 ? 35.605 -33.325 -31.076 1.00 72.56 767 LYS A N 1
ATOM 6157 C CA . LYS A 1 767 ? 36.616 -32.257 -31.039 1.00 72.56 767 LYS A CA 1
ATOM 6158 C C . LYS A 1 767 ? 38.013 -32.796 -31.358 1.00 72.56 767 LYS A C 1
ATOM 6160 O O . LYS A 1 767 ? 38.749 -32.169 -32.120 1.00 72.56 767 LYS A O 1
ATOM 6165 N N . ALA A 1 768 ? 38.370 -33.971 -30.840 1.00 72.94 768 ALA A N 1
ATOM 6166 C CA . ALA A 1 768 ? 39.627 -34.640 -31.159 1.00 72.94 768 ALA A CA 1
ATOM 6167 C C . ALA A 1 768 ? 39.697 -35.095 -32.630 1.00 72.94 768 ALA A C 1
ATOM 6169 O O . ALA A 1 768 ? 40.777 -35.048 -33.218 1.00 72.94 768 ALA A O 1
ATOM 6170 N N . GLU A 1 769 ? 38.584 -35.491 -33.254 1.00 74.94 769 GLU A N 1
ATOM 6171 C CA . GLU A 1 769 ? 38.534 -35.804 -34.691 1.00 74.94 769 GLU A CA 1
ATOM 6172 C C . GLU A 1 769 ? 38.655 -34.560 -35.580 1.00 74.94 769 GLU A C 1
ATOM 6174 O O . GLU A 1 769 ? 39.461 -34.555 -36.514 1.00 74.94 769 GLU A O 1
ATOM 6179 N N . ILE A 1 770 ? 37.970 -33.465 -35.241 1.00 71.62 770 ILE A N 1
ATOM 6180 C CA . ILE A 1 770 ? 38.112 -32.172 -35.935 1.00 71.62 770 ILE A CA 1
ATOM 6181 C C . ILE A 1 770 ? 39.570 -31.680 -35.877 1.00 71.62 770 ILE A C 1
ATOM 6183 O O . ILE A 1 770 ? 40.105 -31.204 -36.877 1.00 71.62 770 ILE A O 1
ATOM 6187 N N . ILE A 1 771 ? 40.258 -31.865 -34.744 1.00 73.75 771 ILE A N 1
ATOM 6188 C CA . ILE A 1 771 ? 41.683 -31.522 -34.585 1.00 73.75 771 ILE A CA 1
ATOM 6189 C C . ILE A 1 771 ? 42.615 -32.460 -35.386 1.00 73.75 771 ILE A C 1
ATOM 6191 O O . ILE A 1 771 ? 43.706 -32.035 -35.776 1.00 73.75 771 ILE A O 1
ATOM 6195 N N . LYS A 1 772 ? 42.214 -33.713 -35.662 1.00 74.19 772 LYS A N 1
ATOM 6196 C CA . LYS A 1 772 ? 42.980 -34.661 -36.502 1.00 74.19 772 LYS A CA 1
ATOM 6197 C C . LYS A 1 772 ? 42.872 -34.358 -37.999 1.00 74.19 772 LYS A C 1
ATOM 6199 O O . LYS A 1 772 ? 43.843 -34.589 -38.714 1.00 74.19 772 LYS A O 1
ATOM 6204 N N . HIS A 1 773 ? 41.732 -33.853 -38.475 1.00 69.31 773 HIS A N 1
ATOM 6205 C CA . HIS A 1 773 ? 41.496 -33.630 -39.909 1.00 69.31 773 HIS A CA 1
ATOM 6206 C C . HIS A 1 773 ? 42.285 -32.460 -40.527 1.00 69.31 773 HIS A C 1
ATOM 6208 O O . HIS A 1 773 ? 42.400 -32.387 -41.750 1.00 69.31 773 HIS A O 1
ATOM 6214 N N . GLY A 1 774 ? 42.878 -31.589 -39.706 1.00 69.44 774 GLY A N 1
ATOM 6215 C CA . GLY A 1 774 ? 43.728 -30.490 -40.167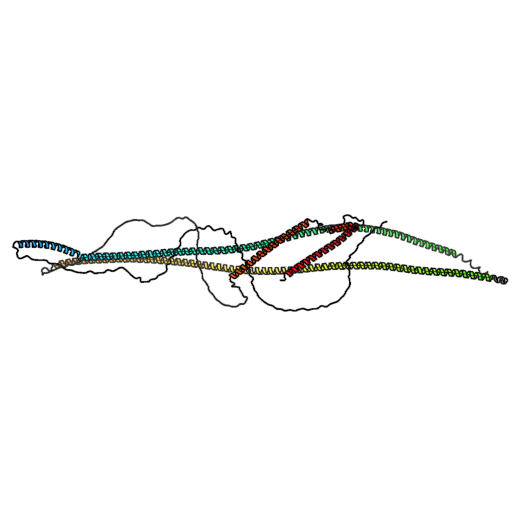 1.00 69.44 774 GLY A CA 1
ATOM 6216 C C . GLY A 1 774 ? 42.958 -29.277 -40.701 1.00 69.44 774 GLY A C 1
ATOM 6217 O O . GLY A 1 774 ? 41.750 -29.130 -40.506 1.00 69.44 774 GLY A O 1
ATOM 6218 N N . GLY A 1 775 ? 43.689 -28.366 -41.343 1.00 72.19 775 GLY A N 1
ATOM 6219 C CA . GLY A 1 775 ? 43.136 -27.129 -41.889 1.00 72.19 775 GLY A CA 1
ATOM 6220 C C . GLY A 1 775 ? 42.779 -26.063 -40.843 1.00 72.19 775 GLY A C 1
ATOM 6221 O O . GLY A 1 775 ? 43.113 -26.152 -39.654 1.00 72.19 775 GLY A O 1
ATOM 6222 N N . ILE A 1 776 ? 42.036 -25.056 -41.304 1.00 71.12 776 ILE A N 1
ATOM 6223 C CA . ILE A 1 776 ? 41.578 -23.905 -40.512 1.00 71.12 776 ILE A CA 1
ATOM 6224 C C . ILE A 1 776 ? 40.762 -24.346 -39.283 1.00 71.12 776 ILE A C 1
ATOM 6226 O O . ILE A 1 776 ? 41.055 -23.907 -38.175 1.00 71.12 776 ILE A O 1
ATOM 6230 N N . MET A 1 777 ? 39.802 -25.269 -39.431 1.00 68.00 777 MET A N 1
ATOM 6231 C CA . MET A 1 777 ? 38.961 -25.736 -38.311 1.00 68.00 777 MET A CA 1
ATOM 6232 C C . MET A 1 777 ? 39.778 -26.433 -37.209 1.00 68.00 777 MET A C 1
ATOM 6234 O O . MET A 1 777 ? 39.561 -26.172 -36.026 1.00 68.00 777 MET A O 1
ATOM 6238 N N . ALA A 1 778 ? 40.782 -27.242 -37.567 1.00 71.69 778 ALA A N 1
ATOM 6239 C CA . ALA A 1 778 ? 41.695 -27.836 -36.586 1.00 71.69 778 ALA A CA 1
ATOM 6240 C C . ALA A 1 778 ? 42.542 -26.784 -35.840 1.00 71.69 778 ALA A C 1
ATOM 6242 O O . ALA A 1 778 ? 42.937 -27.021 -34.699 1.00 71.69 778 ALA A O 1
ATOM 6243 N N . SER A 1 779 ? 42.786 -25.623 -36.460 1.00 69.94 779 SER A N 1
ATOM 6244 C CA . SER A 1 779 ? 43.478 -24.471 -35.857 1.00 69.94 779 SER A CA 1
ATOM 6245 C C . SER A 1 779 ? 42.547 -23.527 -35.073 1.00 69.94 779 SER A C 1
ATOM 6247 O O . SER A 1 779 ? 43.040 -22.660 -34.360 1.00 69.94 779 SER A O 1
ATOM 6249 N N . VAL A 1 780 ? 41.220 -23.684 -35.185 1.00 69.75 780 VAL A N 1
ATOM 6250 C CA . VAL A 1 780 ? 40.212 -22.985 -34.359 1.00 69.75 780 VAL A CA 1
ATOM 6251 C C . VAL A 1 780 ? 39.935 -23.756 -33.065 1.00 69.75 780 VAL A C 1
ATOM 6253 O O . VAL A 1 780 ? 39.851 -23.157 -31.998 1.00 69.75 780 VAL A O 1
ATOM 6256 N N . TYR A 1 781 ? 39.811 -25.087 -33.141 1.00 72.50 781 TYR A N 1
ATOM 6257 C CA . TYR A 1 781 ? 39.519 -25.933 -31.973 1.00 72.50 781 TYR A CA 1
ATOM 6258 C C . TYR A 1 781 ? 40.768 -26.485 -31.264 1.00 72.50 781 TYR A C 1
ATOM 6260 O O . TYR A 1 781 ? 40.669 -26.942 -30.122 1.00 72.50 781 TYR A O 1
ATOM 6268 N N . GLY A 1 782 ? 41.933 -26.450 -31.918 1.00 65.62 782 GLY A N 1
ATOM 6269 C CA . GLY A 1 782 ? 43.232 -26.779 -31.332 1.00 65.62 782 GLY A CA 1
ATOM 6270 C C . GLY A 1 782 ? 43.935 -25.550 -30.749 1.00 65.62 782 GLY A C 1
ATOM 6271 O O . GLY A 1 782 ? 43.852 -24.457 -31.292 1.00 65.62 782 GLY A O 1
ATOM 6272 N N . SER A 1 783 ? 44.689 -25.734 -29.664 1.00 62.38 783 SER A N 1
ATOM 6273 C CA . SER A 1 783 ? 45.396 -24.660 -28.942 1.00 62.38 783 SER A CA 1
ATOM 6274 C C . SER A 1 783 ? 46.668 -24.128 -29.628 1.00 62.38 783 SER A C 1
ATOM 6276 O O . SER A 1 783 ? 47.441 -23.398 -29.010 1.00 62.38 783 SER A O 1
ATOM 6278 N N . SER A 1 784 ? 46.908 -24.476 -30.895 1.00 58.97 784 SER A N 1
ATOM 6279 C CA . SER A 1 784 ? 47.995 -23.921 -31.703 1.00 58.97 784 SER A CA 1
ATOM 6280 C C . SER A 1 784 ? 47.601 -23.817 -33.182 1.00 58.97 784 SER A C 1
ATOM 6282 O O . SER A 1 784 ? 46.977 -24.743 -33.709 1.00 58.97 784 SER A O 1
ATOM 6284 N N . PRO A 1 785 ? 47.977 -22.727 -33.882 1.00 58.97 785 PRO A N 1
ATOM 6285 C CA . PRO A 1 785 ? 47.783 -22.627 -35.322 1.00 58.97 785 PRO A CA 1
ATOM 6286 C C . PRO A 1 785 ? 48.726 -23.612 -36.022 1.00 58.97 785 PRO A C 1
ATOM 6288 O O . PRO A 1 785 ? 49.947 -23.474 -35.958 1.00 58.97 785 PRO A O 1
ATOM 6291 N N . LYS A 1 786 ? 48.154 -24.631 -36.669 1.00 61.56 786 LYS A N 1
ATOM 6292 C CA . LYS A 1 786 ? 48.903 -25.666 -37.409 1.00 61.56 786 LYS A CA 1
ATOM 6293 C C . LYS A 1 786 ? 48.931 -25.419 -38.918 1.00 61.56 786 LYS A C 1
ATOM 6295 O O . LYS A 1 786 ? 49.577 -26.167 -39.645 1.00 61.56 786 LYS A O 1
ATOM 6300 N N . ASP A 1 787 ? 48.224 -24.392 -39.375 1.00 60.00 787 ASP A N 1
ATOM 6301 C CA . ASP A 1 787 ? 48.023 -24.057 -40.779 1.00 60.00 787 ASP A CA 1
ATOM 6302 C C . ASP A 1 787 ? 48.474 -22.611 -41.042 1.00 60.00 787 ASP A C 1
ATOM 6304 O O . ASP A 1 787 ? 48.027 -21.682 -40.368 1.00 60.00 787 ASP A O 1
ATOM 6308 N N . GLY A 1 788 ? 49.356 -22.416 -42.027 1.00 62.59 788 GLY A N 1
ATOM 6309 C CA . GLY A 1 788 ? 49.861 -21.095 -42.417 1.00 62.59 788 GLY A CA 1
ATOM 6310 C C . GLY A 1 788 ? 48.821 -20.194 -43.095 1.00 62.59 788 GLY A C 1
ATOM 6311 O O . GLY A 1 788 ? 49.071 -19.003 -43.258 1.00 62.59 788 GLY A O 1
ATOM 6312 N N . THR A 1 789 ? 47.658 -20.734 -43.472 1.00 64.50 789 THR A N 1
ATOM 6313 C CA . THR A 1 789 ? 46.519 -19.959 -43.996 1.00 64.50 789 THR A CA 1
ATOM 6314 C C . THR A 1 789 ? 45.675 -19.302 -42.896 1.00 64.50 789 THR A C 1
ATOM 6316 O O . THR A 1 789 ? 44.875 -18.413 -43.185 1.00 64.50 789 THR A O 1
ATOM 6319 N N . MET A 1 790 ? 45.866 -19.686 -41.627 1.00 67.31 790 MET A N 1
ATOM 6320 C CA . MET A 1 790 ? 45.123 -19.160 -40.478 1.00 67.31 790 MET A CA 1
ATOM 6321 C C . MET A 1 790 ? 45.662 -17.786 -40.041 1.00 67.31 790 MET A C 1
ATOM 6323 O O . MET A 1 790 ? 46.425 -17.666 -39.081 1.00 67.31 790 MET A O 1
ATOM 6327 N N . THR A 1 791 ? 45.276 -16.729 -40.761 1.00 75.00 791 THR A N 1
ATOM 6328 C CA . THR A 1 791 ? 45.630 -15.343 -40.411 1.00 75.00 791 THR A CA 1
ATOM 6329 C C . THR A 1 791 ? 44.815 -14.823 -39.219 1.00 75.00 791 THR A C 1
ATOM 6331 O O . THR A 1 791 ? 43.730 -15.319 -38.914 1.00 75.00 791 THR A O 1
ATOM 6334 N N . LEU A 1 792 ? 45.319 -13.779 -38.546 1.00 74.62 792 LEU A N 1
ATOM 6335 C CA . LEU A 1 792 ? 44.601 -13.107 -37.452 1.00 74.62 792 LEU A CA 1
ATOM 6336 C C . LEU A 1 792 ? 43.275 -12.478 -37.917 1.00 74.62 792 LEU A C 1
ATOM 6338 O O . LEU A 1 792 ? 42.301 -12.459 -37.176 1.00 74.62 792 LEU A O 1
ATOM 6342 N N . GLU A 1 793 ? 43.227 -11.983 -39.151 1.00 79.75 793 GLU A N 1
ATOM 6343 C CA . GLU A 1 793 ? 42.020 -11.406 -39.747 1.00 79.75 793 GLU A CA 1
ATOM 6344 C C . GLU A 1 793 ? 40.950 -12.483 -39.987 1.00 79.75 793 GLU A C 1
ATOM 6346 O O . GLU A 1 793 ? 39.809 -12.334 -39.549 1.00 79.75 793 GLU A O 1
ATOM 6351 N N . LEU A 1 794 ? 41.347 -13.626 -40.559 1.00 80.25 794 LEU A N 1
ATOM 6352 C CA . LEU A 1 794 ? 40.466 -14.776 -40.761 1.00 80.25 794 LEU A CA 1
ATOM 6353 C C . LEU A 1 794 ? 39.987 -15.377 -39.430 1.00 80.25 794 LEU A C 1
ATOM 6355 O O . LEU A 1 794 ? 38.819 -15.745 -39.308 1.00 80.25 794 LEU A O 1
ATOM 6359 N N . SER A 1 795 ? 40.849 -15.452 -38.411 1.00 75.88 795 SER A N 1
ATOM 6360 C CA . SER A 1 795 ? 40.458 -15.973 -37.096 1.00 75.88 795 SER A CA 1
ATOM 6361 C C . SER A 1 795 ? 39.498 -15.037 -36.353 1.00 75.88 795 SER A C 1
ATOM 6363 O O . SER A 1 795 ? 38.578 -15.520 -35.689 1.00 75.88 795 SER A O 1
ATOM 6365 N N . LEU A 1 796 ? 39.635 -13.716 -36.510 1.00 81.31 796 LEU A N 1
ATOM 6366 C CA . LEU A 1 796 ? 38.672 -12.736 -36.000 1.00 81.31 796 LEU A CA 1
ATOM 6367 C C . LEU A 1 796 ? 37.334 -12.801 -36.751 1.00 81.31 796 LEU A C 1
ATOM 6369 O O . LEU A 1 796 ? 36.285 -12.753 -36.110 1.00 81.31 7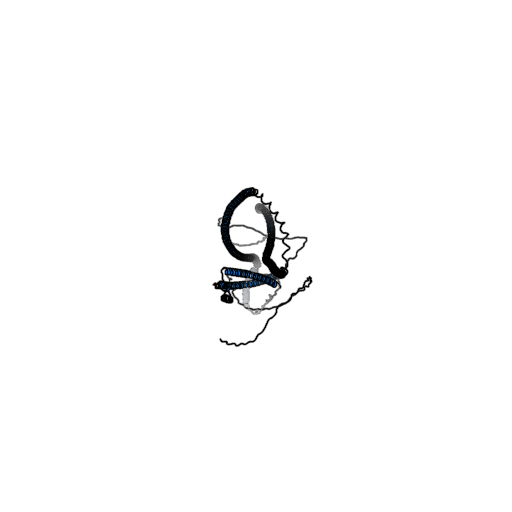96 LEU A O 1
ATOM 6373 N N . GLU A 1 797 ? 37.333 -12.976 -38.077 1.00 86.56 797 GLU A N 1
ATOM 6374 C CA . GLU A 1 797 ? 36.086 -13.127 -38.841 1.00 86.56 797 GLU A CA 1
ATOM 6375 C C . GLU A 1 797 ? 35.359 -14.443 -38.513 1.00 86.56 797 GLU A C 1
ATOM 6377 O O . GLU A 1 797 ? 34.136 -14.446 -38.349 1.00 86.56 797 GLU A O 1
ATOM 6382 N N . ILE A 1 798 ? 36.091 -15.551 -38.340 1.00 83.62 798 ILE A N 1
ATOM 6383 C CA . ILE A 1 798 ? 35.518 -16.829 -37.890 1.00 83.62 798 ILE A CA 1
ATOM 6384 C C . ILE A 1 798 ? 34.927 -16.690 -36.484 1.00 83.62 798 ILE A C 1
ATOM 6386 O O . ILE A 1 798 ? 33.790 -17.108 -36.276 1.00 83.62 798 ILE A O 1
ATOM 6390 N N . ASN A 1 799 ? 35.631 -16.054 -35.540 1.00 81.38 799 ASN A N 1
ATOM 6391 C CA . ASN A 1 799 ? 35.078 -15.787 -34.208 1.00 81.38 799 ASN A CA 1
ATOM 6392 C C . ASN A 1 799 ? 33.820 -14.911 -34.278 1.00 81.38 799 ASN A C 1
ATOM 6394 O O . ASN A 1 799 ? 32.835 -15.227 -33.621 1.00 81.38 799 ASN A O 1
ATOM 6398 N N . LYS A 1 800 ? 33.798 -13.871 -35.120 1.00 87.19 800 LYS A N 1
ATOM 6399 C CA . LYS A 1 800 ? 32.619 -13.009 -35.306 1.00 87.19 800 LYS A CA 1
ATOM 6400 C C . LYS A 1 800 ? 31.416 -13.771 -35.880 1.00 87.19 800 LYS A C 1
ATOM 6402 O O . LYS A 1 800 ? 30.287 -13.533 -35.458 1.00 87.19 800 LYS A O 1
ATOM 6407 N N . LYS A 1 801 ? 31.639 -14.709 -36.807 1.00 89.31 801 LYS A N 1
ATOM 6408 C CA . LYS A 1 801 ? 30.581 -15.578 -37.358 1.00 89.31 801 LYS A CA 1
ATOM 6409 C C . LYS A 1 801 ? 30.110 -16.628 -36.349 1.00 89.31 801 LYS A C 1
ATOM 6411 O O . LYS A 1 801 ? 28.909 -16.840 -36.228 1.00 89.31 801 LYS A O 1
ATOM 6416 N N . LEU A 1 802 ? 31.024 -17.240 -35.590 1.00 85.62 802 LEU A N 1
ATOM 6417 C CA . LEU A 1 802 ? 30.678 -18.158 -34.499 1.00 85.62 802 LEU A CA 1
ATOM 6418 C C . LEU A 1 802 ? 29.900 -17.449 -33.385 1.00 85.62 802 LEU A C 1
ATOM 6420 O O . LEU A 1 802 ? 28.918 -18.002 -32.901 1.00 85.62 802 LEU A O 1
ATOM 6424 N N . GLN A 1 803 ? 30.286 -16.223 -33.027 1.00 86.81 803 GLN A N 1
ATOM 6425 C CA . GLN A 1 803 ? 29.559 -15.386 -32.077 1.00 86.81 803 GLN A CA 1
ATOM 6426 C C . GLN A 1 803 ? 28.137 -15.104 -32.574 1.00 86.81 803 GLN A C 1
ATOM 6428 O O . GLN A 1 803 ? 27.199 -15.383 -31.840 1.00 86.81 803 GLN A O 1
ATOM 6433 N N . ALA A 1 804 ? 27.957 -14.659 -33.823 1.00 90.19 804 ALA A N 1
ATOM 6434 C CA . ALA A 1 804 ? 26.625 -14.402 -34.380 1.00 90.19 804 ALA A CA 1
ATOM 6435 C C . ALA A 1 804 ? 25.729 -15.661 -34.405 1.00 90.19 804 ALA A C 1
ATOM 6437 O O . ALA A 1 804 ? 24.552 -15.591 -34.063 1.00 90.19 804 ALA A O 1
ATOM 6438 N N . VAL A 1 805 ? 26.286 -16.831 -34.751 1.00 91.00 805 VAL A N 1
ATOM 6439 C CA . VAL A 1 805 ? 25.560 -18.117 -34.698 1.00 91.00 805 VAL A CA 1
ATOM 6440 C C . VAL A 1 805 ? 25.211 -18.512 -33.260 1.00 91.00 805 VAL A C 1
ATOM 6442 O O . VAL A 1 805 ? 24.140 -19.067 -33.018 1.00 91.00 805 VAL A O 1
ATOM 6445 N N . LEU A 1 806 ? 26.088 -18.233 -32.293 1.00 91.12 806 LEU A N 1
ATOM 6446 C CA . LEU A 1 806 ? 25.864 -18.536 -30.880 1.00 91.12 806 LEU A CA 1
ATOM 6447 C C . LEU A 1 806 ? 24.855 -17.565 -30.243 1.00 91.12 806 LEU A C 1
ATOM 6449 O O . LEU A 1 806 ? 24.039 -17.999 -29.437 1.00 91.12 806 LEU A O 1
ATOM 6453 N N . GLU A 1 807 ? 24.846 -16.296 -30.651 1.00 88.69 807 GLU A N 1
ATOM 6454 C CA . GLU A 1 807 ? 23.844 -15.289 -30.278 1.00 88.69 807 GLU A CA 1
ATOM 6455 C C . GLU A 1 807 ? 22.454 -15.645 -30.834 1.00 88.69 807 GLU A C 1
ATOM 6457 O O . GLU A 1 807 ? 21.501 -15.690 -30.057 1.00 88.69 807 GLU A O 1
ATOM 6462 N N . ASP A 1 808 ? 22.336 -16.007 -32.120 1.00 92.75 808 ASP A N 1
ATOM 6463 C CA . ASP A 1 808 ? 21.085 -16.521 -32.713 1.00 92.75 808 ASP A CA 1
ATOM 6464 C C . ASP A 1 808 ? 20.615 -17.810 -32.016 1.00 92.75 808 ASP A C 1
ATOM 6466 O O . ASP A 1 808 ? 19.454 -17.940 -31.628 1.00 92.75 808 ASP A O 1
ATOM 6470 N N . THR A 1 809 ? 21.537 -18.743 -31.756 1.00 91.19 809 THR A N 1
ATOM 6471 C CA . THR A 1 809 ? 21.227 -19.994 -31.047 1.00 91.19 809 THR A CA 1
ATOM 6472 C C . THR A 1 809 ? 20.769 -19.735 -29.609 1.00 91.19 809 THR A C 1
ATOM 6474 O O . THR A 1 809 ? 19.835 -20.390 -29.145 1.00 91.19 809 THR A O 1
ATOM 6477 N N . LEU A 1 810 ? 21.377 -18.788 -28.887 1.00 89.12 810 LEU A N 1
ATOM 6478 C CA . LEU A 1 810 ? 20.942 -18.407 -27.540 1.00 89.12 810 LEU A CA 1
ATOM 6479 C C . LEU A 1 810 ? 19.572 -17.729 -27.565 1.00 89.12 810 LEU A C 1
ATOM 6481 O O . LEU A 1 810 ? 18.703 -18.136 -26.797 1.00 89.12 810 LEU A O 1
ATOM 6485 N N . LEU A 1 811 ? 19.353 -16.766 -28.464 1.00 92.81 811 LEU A N 1
ATOM 6486 C CA . LEU A 1 811 ? 18.065 -16.093 -28.643 1.00 92.81 811 LEU A CA 1
ATOM 6487 C C . LEU A 1 811 ? 16.951 -17.114 -28.914 1.00 92.81 811 LEU A C 1
ATOM 6489 O O . LEU A 1 811 ? 15.941 -17.142 -28.218 1.00 92.81 811 LEU A O 1
ATOM 6493 N N . LYS A 1 812 ? 17.187 -18.039 -29.847 1.00 94.50 812 LYS A N 1
ATOM 6494 C CA . LYS A 1 812 ? 16.248 -19.108 -30.202 1.00 94.50 812 LYS A CA 1
ATOM 6495 C C . LYS A 1 812 ? 15.965 -20.066 -29.043 1.00 94.50 812 LYS A C 1
ATOM 6497 O O . LYS A 1 812 ? 14.828 -20.502 -28.885 1.00 94.50 812 LYS A O 1
ATOM 6502 N N . ASN A 1 813 ? 16.960 -20.372 -28.205 1.00 90.88 813 ASN A N 1
ATOM 6503 C CA . ASN A 1 813 ? 16.761 -21.162 -26.984 1.00 90.88 813 ASN A CA 1
ATOM 6504 C C . ASN A 1 813 ? 16.003 -20.391 -25.888 1.00 90.88 813 ASN A C 1
ATOM 6506 O O . ASN A 1 813 ? 15.237 -21.005 -25.147 1.00 90.88 813 ASN A O 1
ATOM 6510 N N . ILE A 1 814 ? 16.174 -19.068 -25.792 1.00 89.81 814 ILE A N 1
ATOM 6511 C CA . ILE A 1 814 ? 15.392 -18.208 -24.889 1.00 89.81 814 ILE A CA 1
ATOM 6512 C C . ILE A 1 814 ? 13.923 -18.213 -25.325 1.00 89.81 814 ILE A C 1
ATOM 6514 O O . ILE A 1 814 ? 13.075 -18.609 -24.530 1.00 89.81 814 ILE A O 1
ATOM 6518 N N . THR A 1 815 ? 13.632 -17.942 -26.601 1.00 89.88 815 THR A N 1
ATOM 6519 C CA . THR A 1 815 ? 12.261 -17.980 -27.140 1.00 89.88 815 THR A CA 1
ATOM 6520 C C . THR A 1 815 ? 11.622 -19.369 -27.022 1.00 89.88 815 THR A C 1
ATOM 6522 O O . THR A 1 815 ? 10.450 -19.486 -26.675 1.00 89.88 815 THR A O 1
ATOM 6525 N N . LEU A 1 816 ? 12.376 -20.455 -27.242 1.00 91.75 816 LEU A N 1
ATOM 6526 C CA . LEU A 1 816 ? 11.877 -21.818 -27.003 1.00 91.75 816 LEU A CA 1
ATOM 6527 C C . LEU A 1 816 ? 11.539 -22.068 -25.526 1.00 91.75 816 LEU A C 1
ATOM 6529 O O . LEU A 1 816 ? 10.555 -22.748 -25.239 1.00 91.75 816 LEU A O 1
ATOM 6533 N N . LYS A 1 817 ? 12.319 -21.517 -24.590 1.00 94.69 817 LYS A N 1
ATOM 6534 C CA . LYS A 1 817 ? 12.052 -21.616 -23.150 1.00 94.69 817 LYS A CA 1
ATOM 6535 C C . LYS A 1 817 ? 10.848 -20.769 -22.730 1.00 94.69 817 LYS A C 1
ATOM 6537 O O . LYS A 1 817 ? 10.069 -21.217 -21.897 1.00 94.69 817 LYS A O 1
ATOM 6542 N N . GLU A 1 818 ? 10.679 -19.584 -23.305 1.00 91.62 818 GLU A N 1
ATOM 6543 C CA . GLU A 1 818 ? 9.506 -18.728 -23.092 1.00 91.62 818 GLU A CA 1
ATOM 6544 C C . GLU A 1 818 ? 8.236 -19.430 -23.586 1.00 91.62 818 GLU A C 1
ATOM 6546 O O . GLU A 1 818 ? 7.319 -19.634 -22.796 1.00 91.62 818 GLU A O 1
ATOM 6551 N N . ASN A 1 819 ? 8.245 -19.950 -24.818 1.00 91.44 819 ASN A N 1
ATOM 6552 C CA . ASN A 1 819 ? 7.156 -20.766 -25.363 1.00 91.44 819 ASN A CA 1
ATOM 6553 C C . ASN A 1 819 ? 6.844 -22.001 -24.492 1.00 91.44 819 ASN A C 1
ATOM 6555 O O . ASN A 1 819 ? 5.677 -22.351 -24.317 1.00 91.44 819 ASN A O 1
ATOM 6559 N N . LEU A 1 820 ? 7.866 -22.659 -23.927 1.00 93.56 820 LEU A N 1
ATOM 6560 C CA . LEU A 1 820 ? 7.688 -23.792 -23.011 1.00 93.56 820 LEU A CA 1
ATOM 6561 C C . LEU A 1 820 ? 7.043 -23.363 -21.681 1.00 93.56 820 LEU A C 1
ATOM 6563 O O . LEU A 1 820 ? 6.196 -24.089 -21.164 1.00 93.56 820 LEU A O 1
ATOM 6567 N N . ASN A 1 821 ? 7.413 -22.197 -21.141 1.00 89.44 821 ASN A N 1
ATOM 6568 C CA . ASN A 1 821 ? 6.787 -21.642 -19.939 1.00 89.44 821 ASN A CA 1
ATOM 6569 C C . ASN A 1 821 ? 5.313 -21.308 -20.209 1.00 89.44 821 ASN A C 1
ATOM 6571 O O . ASN A 1 821 ? 4.453 -21.780 -19.475 1.00 89.44 821 ASN A O 1
ATOM 6575 N N . THR A 1 822 ? 5.011 -20.592 -21.300 1.00 90.12 822 THR A N 1
ATOM 6576 C CA . THR A 1 822 ? 3.633 -20.250 -21.694 1.00 90.12 822 THR A CA 1
ATOM 6577 C C . THR A 1 822 ? 2.778 -21.499 -21.907 1.00 90.12 822 THR A C 1
ATOM 6579 O O . THR A 1 822 ? 1.640 -21.549 -21.449 1.00 90.12 822 THR A O 1
ATOM 6582 N N . LEU A 1 823 ? 3.327 -22.546 -22.536 1.00 91.75 823 LEU A N 1
ATOM 6583 C CA . LEU A 1 823 ? 2.646 -23.836 -22.661 1.00 91.75 823 LEU A CA 1
ATOM 6584 C C . LEU A 1 823 ? 2.432 -24.510 -21.294 1.00 91.75 823 LEU A C 1
ATOM 6586 O O . LEU A 1 823 ? 1.388 -25.114 -21.071 1.00 91.75 823 LEU A O 1
ATOM 6590 N N . GLY A 1 824 ? 3.388 -24.388 -20.371 1.00 92.62 824 GLY A N 1
ATOM 6591 C CA . GLY A 1 824 ? 3.260 -24.857 -18.990 1.00 92.62 824 GLY A CA 1
ATOM 6592 C C . GLY A 1 824 ? 2.157 -24.136 -18.208 1.00 92.62 824 GLY A C 1
ATOM 6593 O O . GLY A 1 824 ? 1.371 -24.794 -17.528 1.00 92.62 824 GLY A O 1
ATOM 6594 N N . ASP A 1 825 ? 2.052 -22.815 -18.355 1.00 89.31 825 ASP A N 1
ATOM 6595 C CA . ASP A 1 825 ? 1.006 -21.994 -17.738 1.00 89.31 825 ASP A CA 1
ATOM 6596 C C . ASP A 1 825 ? -0.378 -22.300 -18.334 1.00 89.31 825 ASP A C 1
ATOM 6598 O O . ASP A 1 825 ? -1.352 -22.449 -17.595 1.00 89.31 825 ASP A O 1
ATOM 6602 N N . GLU A 1 826 ? -0.473 -22.485 -19.655 1.00 91.31 826 GLU A N 1
ATOM 6603 C CA . GLU A 1 826 ? -1.711 -22.891 -20.333 1.00 91.31 826 GLU A CA 1
ATOM 6604 C C . GLU A 1 826 ? -2.134 -24.317 -19.919 1.00 91.31 826 GLU A C 1
ATOM 6606 O O . GLU A 1 826 ? -3.304 -24.558 -19.626 1.00 91.31 826 GLU A O 1
ATOM 6611 N N . VAL A 1 827 ? -1.187 -25.252 -19.764 1.00 89.00 827 VAL A N 1
ATOM 6612 C CA . VAL A 1 827 ? -1.444 -26.597 -19.211 1.00 89.00 827 VAL A CA 1
ATOM 6613 C C . VAL A 1 827 ? -1.877 -26.537 -17.741 1.00 89.00 827 VAL A C 1
ATOM 6615 O O . VAL A 1 827 ? -2.801 -27.253 -17.355 1.00 89.00 827 VAL A O 1
ATOM 6618 N N . ALA A 1 828 ? -1.279 -25.674 -16.915 1.00 87.19 828 ALA A N 1
ATOM 6619 C CA . ALA A 1 828 ? -1.687 -25.488 -15.520 1.00 87.19 828 ALA A CA 1
ATOM 6620 C C . ALA A 1 828 ? -3.100 -24.881 -15.409 1.00 87.19 828 ALA A C 1
ATOM 6622 O O . ALA A 1 828 ? -3.905 -25.314 -14.582 1.00 87.19 828 ALA A O 1
ATOM 6623 N N . LYS A 1 829 ? -3.427 -23.923 -16.281 1.00 88.62 829 LYS A N 1
ATOM 6624 C CA . LYS A 1 829 ? -4.748 -23.297 -16.434 1.00 88.62 829 LYS A CA 1
ATOM 6625 C C . LYS A 1 829 ? -5.809 -24.306 -16.891 1.00 88.62 829 LYS A C 1
ATOM 6627 O O . LYS A 1 829 ? -6.874 -24.366 -16.278 1.00 88.62 829 LYS A O 1
ATOM 6632 N N . LEU A 1 830 ? -5.500 -25.154 -17.874 1.00 86.81 830 LEU A N 1
ATOM 6633 C CA . LEU A 1 830 ? -6.366 -26.254 -18.318 1.00 86.81 830 LEU A CA 1
ATOM 6634 C C . LEU A 1 830 ? -6.547 -27.324 -17.228 1.00 86.81 830 LEU A C 1
ATOM 6636 O O . LEU A 1 830 ? -7.662 -27.790 -17.005 1.00 86.81 830 LEU A O 1
ATOM 6640 N N . ALA A 1 831 ? -5.494 -27.669 -16.480 1.00 83.38 831 ALA A N 1
ATOM 6641 C CA . ALA A 1 831 ? -5.599 -28.576 -15.335 1.00 83.38 831 ALA A CA 1
ATOM 6642 C C . ALA A 1 831 ? -6.503 -27.999 -14.226 1.00 83.38 831 ALA A C 1
ATOM 6644 O O . ALA A 1 831 ? -7.339 -28.719 -13.685 1.00 83.38 831 ALA A O 1
ATOM 6645 N N . LEU A 1 832 ? -6.395 -26.694 -13.942 1.00 80.50 832 LEU A N 1
ATOM 6646 C CA . LEU A 1 832 ? -7.254 -25.964 -12.998 1.00 80.50 832 LEU A CA 1
ATOM 6647 C C . LEU A 1 832 ? -8.708 -25.799 -13.471 1.00 80.50 832 LEU A C 1
ATOM 6649 O O . LEU A 1 832 ? -9.587 -25.559 -12.639 1.00 80.50 832 LEU A O 1
ATOM 6653 N N . GLN A 1 833 ? -8.971 -25.884 -14.777 1.00 81.56 833 GLN A N 1
ATOM 6654 C CA . GLN A 1 833 ? -10.324 -25.942 -15.336 1.00 81.56 833 GLN A CA 1
ATOM 6655 C C . GLN A 1 833 ? -10.889 -27.363 -15.246 1.00 81.56 833 GLN A C 1
ATOM 6657 O O . GLN A 1 833 ? -11.985 -27.543 -14.721 1.00 81.56 833 GLN A O 1
ATOM 6662 N N . ASN A 1 834 ? -10.119 -28.379 -15.644 1.00 74.06 834 ASN A N 1
ATOM 6663 C CA . ASN A 1 834 ? -10.534 -29.781 -15.553 1.00 74.06 834 ASN A CA 1
ATOM 6664 C C . ASN A 1 834 ? -10.762 -30.231 -14.099 1.00 74.06 834 ASN A C 1
ATOM 6666 O O . ASN A 1 834 ? -11.679 -30.999 -13.846 1.00 74.06 834 ASN A O 1
ATOM 6670 N N . SER A 1 835 ? -10.018 -29.696 -13.122 1.00 67.69 835 SER A N 1
ATOM 6671 C CA . SER A 1 835 ? -10.266 -29.939 -11.690 1.00 67.69 835 SER A CA 1
ATOM 6672 C C . SER A 1 835 ? -11.452 -29.151 -11.103 1.00 67.69 835 SER A C 1
ATOM 6674 O O . SER A 1 835 ? -11.631 -29.140 -9.884 1.00 67.69 835 SER A O 1
ATOM 6676 N N . LYS A 1 836 ? -12.207 -28.417 -11.930 1.00 60.34 836 LYS A N 1
ATOM 6677 C CA . LYS A 1 836 ? -13.434 -27.686 -11.560 1.00 60.34 836 LYS A CA 1
ATOM 6678 C C . LYS A 1 836 ? -14.679 -28.192 -12.293 1.00 60.34 836 LYS A C 1
ATOM 6680 O O . LYS A 1 836 ? -15.770 -27.703 -12.006 1.00 60.34 836 LYS A O 1
ATOM 6685 N N . VAL A 1 837 ? -14.527 -29.156 -13.200 1.00 46.09 837 VAL A N 1
ATOM 6686 C CA . VAL A 1 837 ? -15.643 -29.965 -13.698 1.00 46.09 837 VAL A CA 1
ATOM 6687 C C . VAL A 1 837 ? -15.876 -31.086 -12.671 1.00 46.09 837 VAL A C 1
ATOM 6689 O O . VAL A 1 837 ? -14.897 -31.735 -12.297 1.00 46.09 837 VAL A O 1
ATOM 6692 N N . PRO A 1 838 ? -17.104 -31.258 -12.145 1.00 49.22 838 PRO A N 1
ATOM 6693 C CA . PRO A 1 838 ? -17.427 -32.295 -11.162 1.00 49.22 838 PRO A CA 1
ATOM 6694 C C . PRO A 1 838 ? -17.562 -33.697 -11.780 1.00 49.22 838 PRO A C 1
ATOM 6696 O O . PRO A 1 838 ? -17.924 -33.784 -12.975 1.00 49.22 838 PRO A O 1
#

pLDDT: mean 72.06, std 25.13, range [23.88, 98.06]

Sequence (838 aa):
MMSNELPKKTFVNEDRLPNLCIINKDEEEKEKNMDEIDLNYDSLHQMTEVDINLELNEKLDSSILSRNAENHLDLNDSSVIVYSCEEVGDIDNGLNKDFDNISGNISDSSEDSTSSFELKISQMSSQDLLKVVKDIYHEKYLLEEENKSLHNELDCCKADNSPATYQANVEALEKDLAQAKADAFAWQNELTSTKEKFAQENINVRSDLTTRLERLMKQYEAANREKESMVVKYAVAEKDVLVVKKQKENIERKVKDLERDKEILQGKIKILNTEKSRTCGTLDNKIQELGIANRTIDKLRDEINAKDIKIKWGQNKLKSEIDSHKETQAKLDRALAKICNHEEEIKVTREEAEKVVKEAKEGENTRANILDKQLQETKALLIMKKQKYDDTSFLYKQLKSEHDSLQSTHILISSEVNTLKVHKYEQEREESEKLFQSLQSELKNLKQGKADLAEMLSHSAGYAEQLESERKKLRILEEEKKEFESKLEELTSDLARCKEKEGELLVFTQKLTDKNVTLQSQLTAAQGKVKLMEVDDKEMRTRVNELQIEVLKLTKELSQLKEEKKSQEESWSSMLQEKTKECSLLETKVSDLLNEIQVLQRKHGNSLKDSNREIQKLRKKLDSVESRQSSSHTQTSTPNILNGDNGACDVVNSWNRQDCLSQESRASSDISLHTVDSSQINGVTPSYSVRDPSANSPITDLPQQVLIDRIVRLQKSIIKKSEKCEFLEEHVSQLVGELKKKNKIIHHYIMREDAGALINSKSDENKAEIIKHGGIMASVYGSSPKDGTMTLELSLEINKKLQAVLEDTLLKNITLKENLNTLGDEVAKLALQNSKVP

Organism: NCBI:txid96803